Protein AF-0000000077537314 (afdb_homodimer)

Structure (mmCIF, N/CA/C/O backbone):
data_AF-0000000077537314-model_v1
#
loop_
_entity.id
_entity.type
_entity.pdbx_description
1 polymer 'Ornithine aminotransferase'
#
loop_
_atom_site.group_PDB
_atom_site.id
_atom_site.type_symbol
_atom_site.label_atom_id
_atom_site.label_alt_id
_atom_site.label_comp_id
_atom_site.label_asym_id
_atom_site.label_entity_id
_atom_site.label_seq_id
_atom_site.pdbx_PDB_ins_code
_atom_site.Cartn_x
_atom_site.Cartn_y
_atom_site.Cartn_z
_atom_site.occupancy
_atom_site.B_iso_or_equiv
_atom_site.auth_seq_id
_atom_site.auth_comp_id
_atom_site.auth_asym_id
_atom_site.auth_atom_id
_atom_site.pdbx_PDB_model_num
ATOM 1 N N . MET A 1 1 ? 26.047 -42.75 -37.562 1 30.2 1 MET A N 1
ATOM 2 C CA . MET A 1 1 ? 26.172 -41.312 -37.344 1 30.2 1 MET A CA 1
ATOM 3 C C . MET A 1 1 ? 24.797 -40.656 -37.219 1 30.2 1 MET A C 1
ATOM 5 O O . MET A 1 1 ? 24.016 -40.656 -38.156 1 30.2 1 MET A O 1
ATOM 9 N N . SER A 1 2 ? 24.062 -40.781 -36.156 1 34.03 2 SER A N 1
ATOM 10 C CA . SER A 1 2 ? 22.672 -40.344 -36 1 34.03 2 SER A CA 1
ATOM 11 C C . SER A 1 2 ? 22.531 -38.875 -36.438 1 34.03 2 SER A C 1
ATOM 13 O O . SER A 1 2 ? 23.438 -38.062 -36.25 1 34.03 2 SER A O 1
ATOM 15 N N . PRO A 1 3 ? 21.703 -38.594 -37.438 1 39.75 3 PRO A N 1
ATOM 16 C CA . PRO A 1 3 ? 21.672 -37.219 -37.969 1 39.75 3 PRO A CA 1
ATOM 17 C C . PRO A 1 3 ? 21.844 -36.156 -36.906 1 39.75 3 PRO A C 1
ATOM 19 O O . PRO A 1 3 ? 21.453 -36.344 -35.75 1 39.75 3 PRO A O 1
ATOM 22 N N . SER A 1 4 ? 22.875 -35.469 -36.906 1 41.16 4 SER A N 1
ATOM 23 C CA . SER A 1 4 ? 23.219 -34.312 -36.094 1 41.16 4 SER A CA 1
ATOM 24 C C . SER A 1 4 ? 22.016 -33.406 -35.875 1 41.16 4 SER A C 1
ATOM 26 O O . SER A 1 4 ? 21.484 -32.812 -36.812 1 41.16 4 SER A O 1
ATOM 28 N N . ALA A 1 5 ? 21.016 -33.875 -35.125 1 45.16 5 ALA A N 1
ATOM 29 C CA . ALA A 1 5 ? 19.797 -33.125 -34.812 1 45.16 5 ALA A CA 1
ATOM 30 C C . ALA A 1 5 ? 20.078 -31.625 -34.75 1 45.16 5 ALA A C 1
ATOM 32 O O . ALA A 1 5 ? 20.922 -31.172 -33.969 1 45.16 5 ALA A O 1
ATOM 33 N N . THR A 1 6 ? 19.984 -30.828 -35.75 1 49.88 6 THR A N 1
ATOM 34 C CA . THR A 1 6 ? 20.172 -29.375 -35.875 1 49.88 6 THR A CA 1
ATOM 35 C C . THR A 1 6 ? 19.688 -28.656 -34.625 1 49.88 6 THR A C 1
ATOM 37 O O . THR A 1 6 ? 18.531 -28.797 -34.25 1 49.88 6 THR A O 1
ATOM 40 N N . LYS A 1 7 ? 20.547 -28.297 -33.812 1 60.56 7 LYS A N 1
ATOM 41 C CA . LYS A 1 7 ? 20.328 -27.594 -32.531 1 60.56 7 LYS A CA 1
ATOM 42 C C . LYS A 1 7 ? 19.5 -26.328 -32.75 1 60.56 7 LYS A C 1
ATOM 44 O O . LYS A 1 7 ? 19.891 -25.469 -33.531 1 60.56 7 LYS A O 1
ATOM 49 N N . LYS A 1 8 ? 18.188 -26.406 -32.406 1 76.75 8 LYS A N 1
ATOM 50 C CA . LYS A 1 8 ? 17.312 -25.234 -32.531 1 76.75 8 LYS A CA 1
ATOM 51 C C . LYS A 1 8 ? 17.781 -24.125 -31.594 1 76.75 8 LYS A C 1
ATOM 53 O O . LYS A 1 8 ? 18.391 -24.375 -30.562 1 76.75 8 LYS A O 1
ATOM 58 N N . THR A 1 9 ? 17.906 -22.969 -32.125 1 73.31 9 THR A N 1
ATOM 59 C CA . THR A 1 9 ? 18.25 -21.812 -31.281 1 73.31 9 THR A CA 1
ATOM 60 C C . THR A 1 9 ? 17.062 -20.844 -31.203 1 73.31 9 THR A C 1
ATOM 62 O O . THR A 1 9 ? 16.266 -20.734 -32.125 1 73.31 9 THR A O 1
ATOM 65 N N . VAL A 1 10 ? 16.875 -20.281 -30.062 1 74.75 10 VAL A N 1
ATOM 66 C CA . VAL A 1 10 ? 15.906 -19.203 -29.922 1 74.75 10 VAL A CA 1
ATOM 67 C C . VAL A 1 10 ? 16.562 -17.875 -30.25 1 74.75 10 VAL A C 1
ATOM 69 O O . VAL A 1 10 ? 17.781 -17.703 -30.047 1 74.75 10 VAL A O 1
ATOM 72 N N . PRO A 1 11 ? 15.734 -16.969 -30.781 1 75.94 11 PRO A N 1
ATOM 73 C CA . PRO A 1 11 ? 16.297 -15.656 -31.094 1 75.94 11 PRO A CA 1
ATOM 74 C C . PRO A 1 11 ? 16.906 -14.961 -29.891 1 75.94 11 PRO A C 1
ATOM 76 O O . PRO A 1 11 ? 16.438 -15.148 -28.766 1 75.94 11 PRO A O 1
ATOM 79 N N . GLU A 1 12 ? 17.875 -14.195 -30.188 1 85.56 12 GLU A N 1
ATOM 80 C CA . GLU A 1 12 ? 18.516 -13.344 -29.203 1 85.56 12 GLU A CA 1
ATOM 81 C C . GLU A 1 12 ? 17.641 -12.141 -28.844 1 85.56 12 GLU A C 1
ATOM 83 O O . GLU A 1 12 ? 16.719 -11.805 -29.594 1 85.56 12 GLU A O 1
ATOM 88 N N . PHE A 1 13 ? 18.031 -11.547 -27.75 1 92.25 13 PHE A N 1
ATOM 89 C CA . PHE A 1 13 ? 17.344 -10.328 -27.344 1 92.25 13 PHE A CA 1
ATOM 90 C C . PHE A 1 13 ? 17.578 -9.203 -28.344 1 92.25 13 PHE A C 1
ATOM 92 O O . PHE A 1 13 ? 18.672 -9.047 -28.859 1 92.25 13 PHE A O 1
ATOM 99 N N . SER A 1 14 ? 16.594 -8.445 -28.656 1 95.38 14 SER A N 1
ATOM 100 C CA . SER A 1 14 ? 16.734 -7.258 -29.484 1 95.38 14 SER A CA 1
ATOM 101 C C . SER A 1 14 ? 17.609 -6.207 -28.812 1 95.38 14 SER A C 1
ATOM 103 O O . SER A 1 14 ? 17.828 -6.266 -27.594 1 95.38 14 SER A O 1
ATOM 105 N N . PRO A 1 15 ? 18.125 -5.258 -29.578 1 96.62 15 PRO A N 1
ATOM 106 C CA . PRO A 1 15 ? 18.891 -4.156 -28.984 1 96.62 15 PRO A CA 1
ATOM 107 C C . PRO A 1 15 ? 18.078 -3.379 -27.938 1 96.62 15 PRO A C 1
ATOM 109 O O . PRO A 1 15 ? 18.641 -2.945 -26.922 1 96.62 15 PRO A O 1
ATOM 112 N N . ARG A 1 16 ? 16.844 -3.201 -28.172 1 97.31 16 ARG A N 1
ATOM 113 C CA . ARG A 1 16 ? 15.992 -2.465 -27.25 1 97.31 16 ARG A CA 1
ATOM 114 C C . ARG A 1 16 ? 15.875 -3.188 -25.922 1 97.31 16 ARG A C 1
ATOM 116 O O . ARG A 1 16 ? 15.945 -2.561 -24.859 1 97.31 16 ARG A O 1
ATOM 123 N N . VAL A 1 17 ? 15.68 -4.465 -25.953 1 97.19 17 VAL A N 1
ATOM 124 C CA . VAL A 1 17 ? 15.586 -5.262 -24.734 1 97.19 17 VAL A CA 1
ATOM 125 C C . VAL A 1 17 ? 16.906 -5.191 -23.969 1 97.19 17 VAL A C 1
ATOM 127 O O . VAL A 1 17 ? 16.922 -5.02 -22.75 1 97.19 17 VAL A O 1
ATOM 130 N N . LYS A 1 18 ? 18 -5.316 -24.672 1 96.88 18 LYS A N 1
ATOM 131 C CA . LYS A 1 18 ? 19.312 -5.227 -24.031 1 96.88 18 LYS A CA 1
ATOM 132 C C . LYS A 1 18 ? 19.516 -3.873 -23.359 1 96.88 18 LYS A C 1
ATOM 134 O O . LYS A 1 18 ? 20.016 -3.797 -22.234 1 96.88 18 LYS A O 1
ATOM 139 N N . GLU A 1 19 ? 19.094 -2.852 -24.047 1 98 19 GLU A N 1
ATOM 140 C CA . GLU A 1 19 ? 19.188 -1.501 -23.516 1 98 19 GLU A CA 1
ATOM 141 C C . GLU A 1 19 ? 18.375 -1.367 -22.219 1 98 19 GLU A C 1
ATOM 143 O O . GLU A 1 19 ? 18.844 -0.813 -21.234 1 98 19 GLU A O 1
ATOM 148 N N . LEU A 1 20 ? 17.188 -1.841 -22.219 1 98 20 LEU A N 1
ATOM 149 C CA . LEU A 1 20 ? 16.297 -1.735 -21.062 1 98 20 LEU A CA 1
ATOM 150 C C . LEU A 1 20 ? 16.812 -2.562 -19.906 1 98 20 LEU A C 1
ATOM 152 O O . LEU A 1 20 ? 16.688 -2.158 -18.734 1 98 20 LEU A O 1
ATOM 156 N N . LEU A 1 21 ? 17.375 -3.715 -20.188 1 96.12 21 LEU A N 1
ATOM 157 C CA . LEU A 1 21 ? 18 -4.527 -19.141 1 96.12 21 LEU A CA 1
ATOM 158 C C . LEU A 1 21 ? 19.156 -3.781 -18.484 1 96.12 21 LEU A C 1
ATOM 160 O O . LEU A 1 21 ? 19.297 -3.82 -17.266 1 96.12 21 LEU A O 1
ATOM 164 N N . ASP A 1 22 ? 19.969 -3.107 -19.281 1 96.75 22 ASP A N 1
ATOM 165 C CA . ASP A 1 22 ? 21.094 -2.336 -18.766 1 96.75 22 ASP A CA 1
ATOM 166 C C . ASP A 1 22 ? 20.609 -1.19 -17.875 1 96.75 22 ASP A C 1
ATOM 168 O O . ASP A 1 22 ? 21.172 -0.942 -16.812 1 96.75 22 ASP A O 1
ATOM 172 N N . LEU A 1 23 ? 19.594 -0.489 -18.359 1 97.88 23 LEU A N 1
ATOM 173 C CA . LEU A 1 23 ? 19.031 0.612 -17.578 1 97.88 23 LEU A CA 1
ATOM 174 C C . LEU A 1 23 ? 18.453 0.109 -16.266 1 97.88 23 LEU A C 1
ATOM 176 O O . LEU A 1 23 ? 18.625 0.749 -15.227 1 97.88 23 LEU A O 1
ATOM 180 N N . GLU A 1 24 ? 17.75 -0.958 -16.328 1 95.12 24 GLU A N 1
ATOM 181 C CA . GLU A 1 24 ? 17.188 -1.537 -15.117 1 95.12 24 GLU A CA 1
ATOM 182 C C . GLU A 1 24 ? 18.281 -1.885 -14.102 1 95.12 24 GLU A C 1
ATOM 184 O O . GLU A 1 24 ? 18.141 -1.6 -12.914 1 95.12 24 GLU A O 1
ATOM 189 N N . GLU A 1 25 ? 19.297 -2.518 -14.578 1 93.69 25 GLU A N 1
ATOM 190 C CA . GLU A 1 25 ? 20.406 -2.893 -13.711 1 93.69 25 GLU A CA 1
ATOM 191 C C . GLU A 1 25 ? 21.047 -1.665 -13.078 1 93.69 25 GLU A C 1
ATOM 193 O O . GLU A 1 25 ? 21.438 -1.7 -11.906 1 93.69 25 GLU A O 1
ATOM 198 N N . GLN A 1 26 ? 21.109 -0.633 -13.781 1 96.56 26 GLN A N 1
ATOM 199 C CA . GLN A 1 26 ? 21.812 0.561 -13.336 1 96.56 26 GLN A CA 1
ATOM 200 C C . GLN A 1 26 ? 20.953 1.39 -12.391 1 96.56 26 GLN A C 1
ATOM 202 O O . GLN A 1 26 ? 21.469 1.97 -11.422 1 96.56 26 GLN A O 1
ATOM 207 N N . TYR A 1 27 ? 19.609 1.429 -12.609 1 98.12 27 TYR A N 1
ATOM 208 C CA . TYR A 1 27 ? 18.828 2.48 -11.953 1 98.12 27 TYR A CA 1
ATOM 209 C C . TYR A 1 27 ? 17.734 1.888 -11.078 1 98.12 27 TYR A C 1
ATOM 211 O O . TYR A 1 27 ? 17.062 2.611 -10.352 1 98.12 27 TYR A O 1
ATOM 219 N N . SER A 1 28 ? 17.547 0.623 -11.164 1 96 28 SER A N 1
ATOM 220 C CA . SER A 1 28 ? 16.469 -0.009 -10.406 1 96 28 SER A CA 1
ATOM 221 C C . SER A 1 28 ? 17 -1.089 -9.477 1 96 28 SER A C 1
ATOM 223 O O . SER A 1 28 ? 18.078 -1.637 -9.711 1 96 28 SER A O 1
ATOM 225 N N . ALA A 1 29 ? 16.328 -1.312 -8.359 1 93.94 29 ALA A N 1
ATOM 226 C CA . ALA A 1 29 ? 16.609 -2.412 -7.441 1 93.94 29 ALA A CA 1
ATOM 227 C C . ALA A 1 29 ? 15.32 -3.123 -7.027 1 93.94 29 ALA A C 1
ATOM 229 O O . ALA A 1 29 ? 14.219 -2.6 -7.227 1 93.94 29 ALA A O 1
ATOM 230 N N . GLY A 1 30 ? 15.484 -4.309 -6.531 1 90.12 30 GLY A N 1
ATOM 231 C CA . GLY A 1 30 ? 14.352 -5.082 -6.059 1 90.12 30 GLY A CA 1
ATOM 232 C C . GLY A 1 30 ? 13.625 -5.824 -7.168 1 90.12 30 GLY A C 1
ATOM 233 O O . GLY A 1 30 ? 14.234 -6.176 -8.18 1 90.12 30 GLY A O 1
ATOM 234 N N . GLY A 1 31 ? 12.328 -6.102 -6.875 1 87.62 31 GLY A N 1
ATOM 235 C CA . GLY A 1 31 ? 11.531 -6.883 -7.805 1 87.62 31 GLY A CA 1
ATOM 236 C C . GLY A 1 31 ? 11.688 -8.383 -7.613 1 87.62 31 GLY A C 1
ATOM 237 O O . GLY A 1 31 ? 12.031 -8.836 -6.523 1 87.62 31 GLY A O 1
ATOM 238 N N . ILE A 1 32 ? 11.148 -8.977 -8.633 1 87.19 32 ILE A N 1
ATOM 239 C CA . ILE A 1 32 ? 11.375 -10.414 -8.727 1 87.19 32 ILE A CA 1
ATOM 240 C C . ILE A 1 32 ? 12.188 -10.727 -9.984 1 87.19 32 ILE A C 1
ATOM 242 O O . ILE A 1 32 ? 12.75 -9.82 -10.602 1 87.19 32 ILE A O 1
ATOM 246 N N . PHE A 1 33 ? 12.352 -11.992 -10.438 1 82 33 PHE A N 1
ATOM 247 C CA . PHE A 1 33 ? 13.172 -12.352 -11.586 1 82 33 PHE A CA 1
ATOM 248 C C . PHE A 1 33 ? 12.32 -12.922 -12.711 1 82 33 PHE A C 1
ATOM 250 O O . PHE A 1 33 ? 12.43 -14.102 -13.039 1 82 33 PHE A O 1
ATOM 257 N N . PRO A 1 34 ? 11.586 -11.969 -13.312 1 90.94 34 PRO A N 1
ATOM 258 C CA . PRO A 1 34 ? 10.773 -12.438 -14.438 1 90.94 34 PRO A CA 1
ATOM 259 C C . PRO A 1 34 ? 11.602 -12.68 -15.695 1 90.94 34 PRO A C 1
ATOM 261 O O . PRO A 1 34 ? 12.797 -12.383 -15.719 1 90.94 34 PRO A O 1
ATOM 264 N N . LEU A 1 35 ? 10.977 -13.281 -16.672 1 94.12 35 LEU A N 1
ATOM 265 C CA . LEU A 1 35 ? 11.57 -13.336 -18 1 94.12 35 LEU A CA 1
ATOM 266 C C . LEU A 1 35 ? 11.805 -11.938 -18.562 1 94.12 35 LEU A C 1
ATOM 268 O O . LEU A 1 35 ? 11.156 -10.977 -18.125 1 94.12 35 LEU A O 1
ATOM 272 N N . PRO A 1 36 ? 12.742 -11.789 -19.422 1 94.31 36 PRO A N 1
ATOM 273 C CA . PRO A 1 36 ? 13.031 -10.461 -19.969 1 94.31 36 PRO A CA 1
ATOM 274 C C . PRO A 1 36 ? 12.023 -10.031 -21.031 1 94.31 36 PRO A C 1
ATOM 276 O O . PRO A 1 36 ? 12.406 -9.562 -22.109 1 94.31 36 PRO A O 1
ATOM 279 N N . ALA A 1 37 ? 10.734 -10.164 -20.734 1 96 37 ALA A N 1
ATOM 280 C CA . ALA A 1 37 ? 9.609 -9.711 -21.547 1 96 37 ALA A CA 1
ATOM 281 C C . ALA A 1 37 ? 9.141 -8.328 -21.109 1 96 37 ALA A C 1
ATOM 283 O O . ALA A 1 37 ? 8.336 -8.203 -20.172 1 96 37 ALA A O 1
ATOM 284 N N . PHE A 1 38 ? 9.625 -7.312 -21.766 1 97.81 38 PHE A N 1
ATOM 285 C CA . PHE A 1 38 ? 9.227 -5.941 -21.453 1 97.81 38 PHE A CA 1
ATOM 286 C C . PHE A 1 38 ? 7.883 -5.613 -22.094 1 97.81 38 PHE A C 1
ATOM 288 O O . PHE A 1 38 ? 7.805 -5.375 -23.297 1 97.81 38 PHE A O 1
ATOM 295 N N . ILE A 1 39 ? 6.812 -5.496 -21.312 1 98.5 39 ILE A N 1
ATOM 296 C CA . ILE A 1 39 ? 5.445 -5.344 -21.797 1 98.5 39 ILE A CA 1
ATOM 297 C C . ILE A 1 39 ? 5.094 -3.861 -21.891 1 98.5 39 ILE A C 1
ATOM 299 O O . ILE A 1 39 ? 5.316 -3.104 -20.953 1 98.5 39 ILE A O 1
ATOM 303 N N . LYS A 1 40 ? 4.488 -3.508 -23 1 97.81 40 LYS A N 1
ATOM 304 C CA . LYS A 1 40 ? 4.188 -2.107 -23.281 1 97.81 40 LYS A CA 1
ATOM 305 C C . LYS A 1 40 ? 2.688 -1.84 -23.203 1 97.81 40 LYS A C 1
ATOM 307 O O . LYS A 1 40 ? 2.262 -0.781 -22.734 1 97.81 40 LYS A O 1
ATOM 312 N N . SER A 1 41 ? 1.912 -2.707 -23.703 1 98.5 41 SER A N 1
ATOM 313 C CA . SER A 1 41 ? 0.466 -2.525 -23.781 1 98.5 41 SER A CA 1
ATOM 314 C C . SER A 1 41 ? -0.263 -3.863 -23.703 1 98.5 41 SER A C 1
ATOM 316 O O . SER A 1 41 ? 0.362 -4.922 -23.797 1 98.5 41 SER A O 1
ATOM 318 N N . GLY A 1 42 ? -1.578 -3.773 -23.469 1 98.44 42 GLY A N 1
ATOM 319 C CA . GLY A 1 42 ? -2.373 -4.988 -23.391 1 98.44 42 GLY A CA 1
ATOM 320 C C . GLY A 1 42 ? -3.863 -4.734 -23.531 1 98.44 42 GLY A C 1
ATOM 321 O O . GLY A 1 42 ? -4.359 -3.684 -23.125 1 98.44 42 GLY A O 1
ATOM 322 N N . GLN A 1 43 ? -4.551 -5.68 -24.062 1 98.31 43 GLN A N 1
ATOM 323 C CA . GLN A 1 43 ? -6.004 -5.723 -24.203 1 98.31 43 GLN A CA 1
ATOM 324 C C . GLN A 1 43 ? -6.531 -7.145 -24.016 1 98.31 43 GLN A C 1
ATOM 326 O O . GLN A 1 43 ? -6.105 -8.062 -24.719 1 98.31 43 GLN A O 1
ATOM 331 N N . GLY A 1 44 ? -7.5 -7.23 -23.094 1 98.31 44 GLY A N 1
ATOM 332 C CA . GLY A 1 44 ? -7.949 -8.586 -22.844 1 98.31 44 GLY A CA 1
ATOM 333 C C . GLY A 1 44 ? -6.828 -9.516 -22.422 1 98.31 44 GLY A C 1
ATOM 334 O O . GLY A 1 44 ? -6.066 -9.211 -21.5 1 98.31 44 GLY A O 1
ATOM 335 N N . SER A 1 45 ? -6.734 -10.625 -23.109 1 98.62 45 SER A N 1
ATOM 336 C CA . SER A 1 45 ? -5.719 -11.617 -22.781 1 98.62 45 SER A CA 1
ATOM 337 C C . SER A 1 45 ? -4.508 -11.5 -23.703 1 98.62 45 SER A C 1
ATOM 339 O O . SER A 1 45 ? -3.688 -12.422 -23.781 1 98.62 45 SER A O 1
ATOM 341 N N . THR A 1 46 ? -4.344 -10.367 -24.359 1 98.62 46 THR A N 1
ATOM 342 C CA . THR A 1 46 ? -3.242 -10.156 -25.281 1 98.62 46 THR A CA 1
ATOM 343 C C . THR A 1 46 ? -2.367 -8.992 -24.828 1 98.62 46 THR A C 1
ATOM 345 O O . THR A 1 46 ? -2.877 -7.922 -24.484 1 98.62 46 THR A O 1
ATOM 348 N N . LEU A 1 47 ? -1.058 -9.211 -24.812 1 98.62 47 LEU A N 1
ATOM 349 C CA . LEU A 1 47 ? -0.058 -8.203 -24.5 1 98.62 47 LEU A CA 1
ATOM 350 C C . LEU A 1 47 ? 0.779 -7.855 -25.734 1 98.62 47 LEU A C 1
ATOM 352 O O . LEU A 1 47 ? 0.806 -8.617 -26.703 1 98.62 47 LEU A O 1
ATOM 356 N N . LYS A 1 48 ? 1.389 -6.742 -25.688 1 98.62 48 LYS A N 1
ATOM 357 C CA . LYS A 1 48 ? 2.404 -6.348 -26.672 1 98.62 48 LYS A CA 1
ATOM 358 C C . LYS A 1 48 ? 3.695 -5.926 -25.969 1 98.62 48 LYS A C 1
ATOM 360 O O . LYS A 1 48 ? 3.668 -5.156 -25.016 1 98.62 48 LYS A O 1
ATOM 365 N N . ASP A 1 49 ? 4.82 -6.473 -26.391 1 98.06 49 ASP A N 1
ATOM 366 C CA . ASP A 1 49 ? 6.098 -6.129 -25.781 1 98.06 49 ASP A CA 1
ATOM 367 C C . ASP A 1 49 ? 6.762 -4.961 -26.5 1 98.06 49 ASP A C 1
ATOM 369 O O . ASP A 1 49 ? 6.164 -4.363 -27.406 1 98.06 49 ASP A O 1
ATOM 373 N N . VAL A 1 50 ? 7.949 -4.602 -26.156 1 97.62 50 VAL A N 1
ATOM 374 C CA . VAL A 1 50 ? 8.617 -3.391 -26.609 1 97.62 50 VAL A CA 1
ATOM 375 C C . VAL A 1 50 ? 9.008 -3.547 -28.078 1 97.62 50 VAL A C 1
ATOM 377 O O . VAL A 1 50 ? 9.281 -2.557 -28.766 1 97.62 50 VAL A O 1
ATOM 380 N N . ASP A 1 51 ? 9.078 -4.758 -28.547 1 97 51 ASP A N 1
ATOM 381 C CA . ASP A 1 51 ? 9.43 -5.012 -29.938 1 97 51 ASP A CA 1
ATOM 382 C C . ASP A 1 51 ? 8.18 -5.129 -30.812 1 97 51 ASP A C 1
ATOM 384 O O . ASP A 1 51 ? 8.281 -5.363 -32.031 1 97 51 ASP A O 1
ATOM 388 N N . GLY A 1 52 ? 7.039 -5.055 -30.219 1 97.19 52 GLY A N 1
ATOM 389 C CA . GLY A 1 52 ? 5.793 -5.066 -30.953 1 97.19 52 GLY A CA 1
ATOM 390 C C . GLY A 1 52 ? 5.199 -6.457 -31.109 1 97.19 52 GLY A C 1
ATOM 391 O O . GLY A 1 52 ? 4.188 -6.633 -31.797 1 97.19 52 GLY A O 1
ATOM 392 N N . ARG A 1 53 ? 5.738 -7.41 -30.484 1 96.06 53 ARG A N 1
ATOM 393 C CA . ARG A 1 53 ? 5.238 -8.781 -30.547 1 96.06 53 ARG A CA 1
ATOM 394 C C . ARG A 1 53 ? 3.965 -8.938 -29.734 1 96.06 53 ARG A C 1
ATOM 396 O O . ARG A 1 53 ? 3.875 -8.422 -28.609 1 96.06 53 ARG A O 1
ATOM 403 N N . GLU A 1 54 ? 3.027 -9.625 -30.328 1 97.75 54 GLU A N 1
ATOM 404 C CA . GLU A 1 54 ? 1.823 -9.992 -29.578 1 97.75 54 GLU A CA 1
ATOM 405 C C . GLU A 1 54 ? 2.031 -11.281 -28.797 1 97.75 54 GLU A C 1
ATOM 407 O O . GLU A 1 54 ? 2.561 -12.258 -29.328 1 97.75 54 GLU A O 1
ATOM 412 N N . ILE A 1 55 ? 1.604 -11.234 -27.547 1 98.25 55 ILE A N 1
ATOM 413 C CA . ILE A 1 55 ? 1.823 -12.352 -26.641 1 98.25 55 ILE A CA 1
ATOM 414 C C . ILE A 1 55 ? 0.537 -12.656 -25.875 1 98.25 55 ILE A C 1
ATOM 416 O O . ILE A 1 55 ? -0.112 -11.742 -25.359 1 98.25 55 ILE A O 1
ATOM 420 N N . LEU A 1 56 ? 0.171 -13.922 -25.859 1 98.75 56 LEU A N 1
ATOM 421 C CA . LEU A 1 56 ? -0.966 -14.32 -25.047 1 98.75 56 LEU A CA 1
ATOM 422 C C . LEU A 1 56 ? -0.594 -14.32 -23.562 1 98.75 56 LEU A C 1
ATOM 424 O O . LEU A 1 56 ? 0.457 -14.844 -23.188 1 98.75 56 LEU A O 1
ATOM 428 N N . ASP A 1 57 ? -1.425 -13.719 -22.781 1 98.56 57 ASP A N 1
ATOM 429 C CA . ASP A 1 57 ? -1.161 -13.547 -21.344 1 98.56 57 ASP A CA 1
ATOM 430 C C . ASP A 1 57 ? -1.677 -14.734 -20.547 1 98.56 57 ASP A C 1
ATOM 432 O O . ASP A 1 57 ? -2.863 -14.805 -20.219 1 98.56 57 ASP A O 1
ATOM 436 N N . PHE A 1 58 ? -0.772 -15.633 -20.141 1 98.62 58 PHE A N 1
ATOM 437 C CA . PHE A 1 58 ? -1.101 -16.75 -19.266 1 98.62 58 PHE A CA 1
ATOM 438 C C . PHE A 1 58 ? -0.456 -16.578 -17.906 1 98.62 58 PHE A C 1
ATOM 440 O O . PHE A 1 58 ? -0.273 -17.547 -17.172 1 98.62 58 PHE A O 1
ATOM 447 N N . VAL A 1 59 ? -0.1 -15.352 -17.609 1 96.75 59 VAL A N 1
ATOM 448 C CA . VAL A 1 59 ? 0.376 -14.992 -16.281 1 96.75 59 VAL A CA 1
ATOM 449 C C . VAL A 1 59 ? -0.721 -14.25 -15.523 1 96.75 59 VAL A C 1
ATOM 451 O O . VAL A 1 59 ? -0.837 -14.375 -14.305 1 96.75 59 VAL A O 1
ATOM 454 N N . CYS A 1 60 ? -1.477 -13.445 -16.359 1 97.19 60 CYS A N 1
ATOM 455 C CA . CYS A 1 60 ? -2.59 -12.68 -15.812 1 97.19 60 CYS A CA 1
ATOM 456 C C . CYS A 1 60 ? -2.121 -11.773 -14.68 1 97.19 60 CYS A C 1
ATOM 458 O O . CYS A 1 60 ? -2.812 -11.625 -13.672 1 97.19 60 CYS A O 1
ATOM 460 N N . MET A 1 61 ? -0.912 -11.281 -14.773 1 96.69 61 MET A N 1
ATOM 461 C CA . MET A 1 61 ? -0.263 -10.383 -13.82 1 96.69 61 MET A CA 1
ATOM 462 C C . MET A 1 61 ? -0.379 -10.93 -12.398 1 96.69 61 MET A C 1
ATOM 464 O O . MET A 1 61 ? -0.735 -10.195 -11.477 1 96.69 61 MET A O 1
ATOM 468 N N . MET A 1 62 ? -0.106 -12.227 -12.266 1 94.06 62 MET A N 1
ATOM 469 C CA . MET A 1 62 ? -0.168 -12.938 -10.992 1 94.06 62 MET A CA 1
ATOM 470 C C . MET A 1 62 ? -1.537 -12.773 -10.344 1 94.06 62 MET A C 1
ATOM 472 O O . MET A 1 62 ? -1.634 -12.367 -9.188 1 94.06 62 MET A O 1
ATOM 476 N N . SER A 1 63 ? -2.576 -12.938 -11.086 1 95 63 SER A N 1
ATOM 477 C CA . SER A 1 63 ? -3.977 -12.984 -10.68 1 95 63 SER A CA 1
ATOM 478 C C . SER A 1 63 ? -4.512 -11.594 -10.383 1 95 63 SER A C 1
ATOM 480 O O . SER A 1 63 ? -5.539 -11.445 -9.711 1 95 63 SER A O 1
ATOM 482 N N . ALA A 1 64 ? -3.854 -10.562 -10.82 1 97.75 64 ALA A N 1
ATOM 483 C CA . ALA A 1 64 ? -4.348 -9.211 -10.586 1 97.75 64 ALA A CA 1
ATOM 484 C C . ALA A 1 64 ? -5.344 -8.797 -11.672 1 97.75 64 ALA A C 1
ATOM 486 O O . ALA A 1 64 ? -6.262 -8.016 -11.414 1 97.75 64 ALA A O 1
ATOM 487 N N . THR A 1 65 ? -5.164 -9.312 -12.883 1 98.19 65 THR A N 1
ATOM 488 C CA . THR A 1 65 ? -5.996 -8.914 -14.016 1 98.19 65 THR A CA 1
ATOM 489 C C . THR A 1 65 ? -6.957 -10.031 -14.406 1 98.19 65 THR A C 1
ATOM 491 O O . THR A 1 65 ? -7.055 -10.391 -15.578 1 98.19 65 THR A O 1
ATOM 494 N N . ASN A 1 66 ? -7.715 -10.453 -13.43 1 98.12 66 ASN A N 1
ATOM 495 C CA . ASN A 1 66 ? -8.656 -11.547 -13.625 1 98.12 66 ASN A CA 1
ATOM 496 C C . ASN A 1 66 ? -9.703 -11.211 -14.68 1 98.12 66 ASN A C 1
ATOM 498 O O . ASN A 1 66 ? -10.406 -12.094 -15.172 1 98.12 66 ASN A O 1
ATOM 502 N N . LEU A 1 67 ? -9.844 -9.938 -15.07 1 98.44 67 LEU A N 1
ATOM 503 C CA . LEU A 1 67 ? -10.82 -9.531 -16.078 1 98.44 67 LEU A CA 1
ATOM 504 C C . LEU A 1 67 ? -10.133 -9.133 -17.375 1 98.44 67 LEU A C 1
ATOM 506 O O . LEU A 1 67 ? -10.758 -8.531 -18.25 1 98.44 67 LEU A O 1
ATOM 510 N N . GLY A 1 68 ? -8.836 -9.477 -17.5 1 98.31 68 GLY A N 1
ATOM 511 C CA . GLY A 1 68 ? -8.078 -9.07 -18.672 1 98.31 68 GLY A CA 1
ATOM 512 C C . GLY A 1 68 ? -7.633 -7.617 -18.609 1 98.31 68 GLY A C 1
ATOM 513 O O . GLY A 1 68 ? -8.047 -6.867 -17.734 1 98.31 68 GLY A O 1
ATOM 514 N N . GLN A 1 69 ? -6.82 -7.305 -19.531 1 98.62 69 GLN A N 1
ATOM 515 C CA . GLN A 1 69 ? -6.277 -5.957 -19.641 1 98.62 69 GLN A CA 1
ATOM 516 C C . GLN A 1 69 ? -7.309 -4.992 -20.234 1 98.62 69 GLN A C 1
ATOM 518 O O . GLN A 1 69 ? -8.031 -5.344 -21.172 1 98.62 69 GLN A O 1
ATOM 523 N N . SER A 1 70 ? -7.379 -3.812 -19.578 1 98.44 70 SER A N 1
ATOM 524 C CA . SER A 1 70 ? -8.156 -2.684 -20.078 1 98.44 70 SER A CA 1
ATOM 525 C C . SER A 1 70 ? -9.602 -3.086 -20.344 1 98.44 70 SER A C 1
ATOM 527 O O . SER A 1 70 ? -10.141 -2.807 -21.422 1 98.44 70 SER A O 1
ATOM 529 N N . GLN A 1 71 ? -10.18 -3.775 -19.375 1 98.5 71 GLN A N 1
ATOM 530 C CA . GLN A 1 71 ? -11.594 -4.113 -19.469 1 98.5 71 GLN A CA 1
ATOM 531 C C . GLN A 1 71 ? -12.453 -2.859 -19.609 1 98.5 71 GLN A C 1
ATOM 533 O O . GLN A 1 71 ? -12.383 -1.959 -18.766 1 98.5 71 GLN A O 1
ATOM 538 N N . PRO A 1 72 ? -13.297 -2.736 -20.594 1 98.5 72 PRO A N 1
ATOM 539 C CA . PRO A 1 72 ? -13.906 -1.464 -20.969 1 98.5 72 PRO A CA 1
ATOM 540 C C . PRO A 1 72 ? -14.758 -0.854 -19.859 1 98.5 72 PRO A C 1
ATOM 542 O O . PRO A 1 72 ? -14.711 0.359 -19.641 1 98.5 72 PRO A O 1
ATOM 545 N N . VAL A 1 73 ? -15.594 -1.621 -19.188 1 98.75 73 VAL A N 1
ATOM 546 C CA . VAL A 1 73 ? -16.453 -1.114 -18.125 1 98.75 73 VAL A CA 1
ATOM 547 C C . VAL A 1 73 ? -15.609 -0.563 -16.984 1 98.75 73 VAL A C 1
ATOM 549 O O . VAL A 1 73 ? -15.922 0.485 -16.422 1 98.75 73 VAL A O 1
ATOM 552 N N . VAL A 1 74 ? -14.516 -1.239 -16.625 1 98.75 74 VAL A N 1
ATOM 553 C CA . VAL A 1 74 ? -13.609 -0.804 -15.57 1 98.75 74 VAL A CA 1
ATOM 554 C C . VAL A 1 74 ? -12.875 0.462 -16.016 1 98.75 74 VAL A C 1
ATOM 556 O O . VAL A 1 74 ? -12.75 1.411 -15.234 1 98.75 74 VAL A O 1
ATOM 559 N N . VAL A 1 75 ? -12.391 0.465 -17.266 1 98.62 75 VAL A N 1
ATOM 560 C CA . VAL A 1 75 ? -11.688 1.622 -17.797 1 98.62 75 VAL A CA 1
ATOM 561 C C . VAL A 1 75 ? -12.586 2.855 -17.734 1 98.62 75 VAL A C 1
ATOM 563 O O . VAL A 1 75 ? -12.156 3.916 -17.266 1 98.62 75 VAL A O 1
ATOM 566 N N . GLU A 1 76 ? -13.789 2.725 -18.156 1 98.75 76 GLU A N 1
ATOM 567 C CA . GLU A 1 76 ? -14.727 3.838 -18.125 1 98.75 76 GLU A CA 1
ATOM 568 C C . GLU A 1 76 ? -14.969 4.324 -16.703 1 98.75 76 GLU A C 1
ATOM 570 O O . GLU A 1 76 ? -15.023 5.531 -16.453 1 98.75 76 GLU A O 1
ATOM 575 N N . ALA A 1 77 ? -15.172 3.426 -15.766 1 98.75 77 ALA A N 1
ATOM 576 C CA . ALA A 1 77 ? -15.383 3.771 -14.367 1 98.75 77 ALA A CA 1
ATOM 577 C C . ALA A 1 77 ? -14.195 4.547 -13.805 1 98.75 77 ALA A C 1
ATOM 579 O O . ALA A 1 77 ? -14.375 5.52 -13.07 1 98.75 77 ALA A O 1
ATOM 580 N N . MET A 1 78 ? -13.016 4.082 -14.148 1 98.31 78 MET A N 1
ATOM 581 C CA . MET A 1 78 ? -11.805 4.746 -13.688 1 98.31 78 MET A CA 1
ATOM 582 C C . MET A 1 78 ? -11.703 6.156 -14.258 1 98.31 78 MET A C 1
ATOM 584 O O . MET A 1 78 ? -11.352 7.098 -13.539 1 98.31 78 MET A O 1
ATOM 588 N N . GLN A 1 79 ? -11.969 6.258 -15.547 1 98.19 79 GLN A N 1
ATOM 589 C CA . GLN A 1 79 ? -11.898 7.555 -16.219 1 98.19 79 GLN A CA 1
ATOM 590 C C . GLN A 1 79 ? -12.875 8.547 -15.594 1 98.19 79 GLN A C 1
ATOM 592 O O . GLN A 1 79 ? -12.523 9.695 -15.336 1 98.19 79 GLN A O 1
ATOM 597 N N . ARG A 1 80 ? -14.062 8.117 -15.305 1 98.38 80 ARG A N 1
ATOM 598 C CA . ARG A 1 80 ? -15.07 8.977 -14.688 1 98.38 80 ARG A CA 1
ATOM 599 C C . ARG A 1 80 ? -14.672 9.359 -13.266 1 98.38 80 ARG A C 1
ATOM 601 O O . ARG A 1 80 ? -14.82 10.516 -12.867 1 98.38 80 ARG A O 1
ATOM 608 N N . ALA A 1 81 ? -14.195 8.43 -12.555 1 98.25 81 ALA A N 1
ATOM 609 C CA . ALA A 1 81 ? -13.867 8.648 -11.148 1 98.25 81 ALA A CA 1
ATOM 610 C C . ALA A 1 81 ? -12.781 9.703 -10.992 1 98.25 81 ALA A C 1
ATOM 612 O O . ALA A 1 81 ? -12.898 10.609 -10.164 1 98.25 81 ALA A O 1
ATOM 613 N N . VAL A 1 82 ? -11.641 9.586 -11.758 1 98.12 82 VAL A N 1
ATOM 614 C CA . VAL A 1 82 ? -10.508 10.492 -11.617 1 98.12 82 VAL A CA 1
ATOM 615 C C . VAL A 1 82 ? -10.922 11.898 -12.047 1 98.12 82 VAL A C 1
ATOM 617 O O . VAL A 1 82 ? -10.383 12.891 -11.547 1 98.12 82 VAL A O 1
ATOM 620 N N . GLN A 1 83 ? -11.914 12 -12.938 1 97.88 83 GLN A N 1
ATOM 621 C CA . GLN A 1 83 ? -12.422 13.289 -13.398 1 97.88 83 GLN A CA 1
ATOM 622 C C . GLN A 1 83 ? -13.32 13.93 -12.344 1 97.88 83 GLN A C 1
ATOM 624 O O . GLN A 1 83 ? -13.383 15.156 -12.242 1 97.88 83 GLN A O 1
ATOM 629 N N . GLU A 1 84 ? -14.016 13.133 -11.617 1 98.31 84 GLU A N 1
ATOM 630 C CA . GLU A 1 84 ? -14.922 13.625 -10.586 1 98.31 84 GLU A CA 1
ATOM 631 C C . GLU A 1 84 ? -14.156 14.141 -9.375 1 98.31 84 GLU A C 1
ATOM 633 O O . GLU A 1 84 ? -14.5 15.188 -8.82 1 98.31 84 GLU A O 1
ATOM 638 N 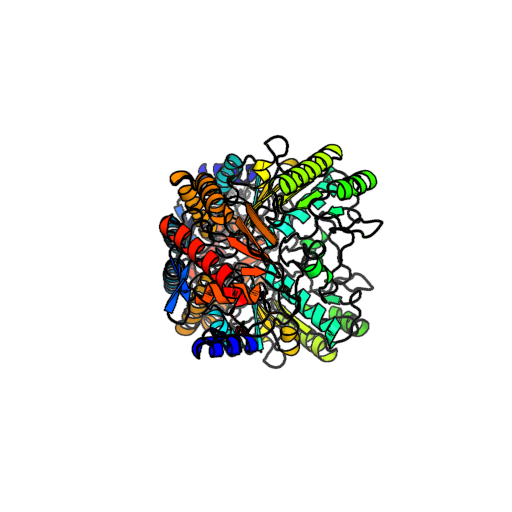N . ILE A 1 85 ? -13.203 13.438 -8.938 1 98.5 85 ILE A N 1
ATOM 639 C CA . ILE A 1 85 ? -12.312 13.828 -7.852 1 98.5 85 ILE A CA 1
ATOM 640 C C . ILE A 1 85 ? -11.055 12.961 -7.879 1 98.5 85 ILE A C 1
ATOM 642 O O . ILE A 1 85 ? -11.141 11.742 -8.047 1 98.5 85 ILE A O 1
ATOM 646 N N . THR A 1 86 ? -9.938 13.57 -7.707 1 97.88 86 THR A N 1
ATOM 647 C CA . THR A 1 86 ? -8.68 12.828 -7.66 1 97.88 86 THR A CA 1
ATOM 648 C C . THR A 1 86 ? -8.602 11.969 -6.406 1 97.88 86 THR A C 1
ATOM 650 O O . THR A 1 86 ? -8.305 10.773 -6.48 1 97.88 86 THR A O 1
ATOM 653 N N . LEU A 1 87 ? -8.875 12.602 -5.285 1 98.31 87 LEU A N 1
ATOM 654 C CA . LEU A 1 87 ? -8.734 11.891 -4.02 1 98.31 87 LEU A CA 1
ATOM 655 C C . LEU A 1 87 ? -9.531 12.578 -2.92 1 98.31 87 LEU A C 1
ATOM 657 O O . LEU A 1 87 ? -9.461 13.797 -2.76 1 98.31 87 LEU A O 1
ATOM 661 N N . ALA A 1 88 ? -10.391 11.898 -2.24 1 96.81 88 ALA A N 1
ATOM 662 C CA . ALA A 1 88 ? -10.844 12.133 -0.873 1 96.81 88 ALA A CA 1
ATOM 663 C C . ALA A 1 88 ? -10.289 11.086 0.083 1 96.81 88 ALA A C 1
ATOM 665 O O . ALA A 1 88 ? -10.375 9.883 -0.187 1 96.81 88 ALA A O 1
ATOM 666 N N . ASN A 1 89 ? -9.609 11.562 1.078 1 92.81 89 ASN A N 1
ATOM 667 C CA . ASN A 1 89 ? -8.922 10.594 1.919 1 92.81 89 ASN A CA 1
ATOM 668 C C . ASN A 1 89 ? -9.32 10.727 3.385 1 92.81 89 ASN A C 1
ATOM 670 O O . ASN A 1 89 ? -10.383 11.273 3.691 1 92.81 89 ASN A O 1
ATOM 674 N N . ILE A 1 90 ? -8.555 10.18 4.238 1 87.44 90 ILE A N 1
ATOM 675 C CA . ILE A 1 90 ? -8.844 9.977 5.656 1 87.44 90 ILE A CA 1
ATOM 676 C C . ILE A 1 90 ? -8.938 11.32 6.363 1 87.44 90 ILE A C 1
ATOM 678 O O . ILE A 1 90 ? -9.453 11.414 7.48 1 87.44 90 ILE A O 1
ATOM 682 N N . ALA A 1 91 ? -8.477 12.367 5.734 1 91.56 91 ALA A N 1
ATOM 683 C CA . ALA A 1 91 ? -8.586 13.695 6.32 1 91.56 91 ALA A CA 1
ATOM 684 C C . ALA A 1 91 ? -9.992 14.266 6.141 1 91.56 91 ALA A C 1
ATOM 686 O O . ALA A 1 91 ? -10.336 15.297 6.727 1 91.56 91 ALA A O 1
ATOM 687 N N . THR A 1 92 ? -10.82 13.594 5.363 1 94.06 92 THR A N 1
ATOM 688 C CA . THR A 1 92 ? -12.234 13.875 5.137 1 94.06 92 THR A CA 1
ATOM 689 C C . THR A 1 92 ? -13.078 12.617 5.336 1 94.06 92 THR A C 1
ATOM 691 O O . THR A 1 92 ? -12.539 11.539 5.617 1 94.06 92 THR A O 1
ATOM 694 N N . LYS A 1 93 ? -14.352 12.812 5.324 1 95.69 93 LYS A N 1
ATOM 695 C CA . LYS A 1 93 ? -15.219 11.664 5.086 1 95.69 93 LYS A CA 1
ATOM 696 C C . LYS A 1 93 ? -15.438 11.438 3.594 1 95.69 93 LYS A C 1
ATOM 698 O O . LYS A 1 93 ? -15.742 12.367 2.855 1 95.69 93 LYS A O 1
ATOM 703 N N . VAL A 1 94 ? -15.133 10.258 3.111 1 96.44 94 VAL A N 1
ATOM 704 C CA . VAL A 1 94 ? -15.367 9.898 1.718 1 96.44 94 VAL A CA 1
ATOM 705 C C . VAL A 1 94 ? -16.828 9.516 1.52 1 96.44 94 VAL A C 1
ATOM 707 O O . VAL A 1 94 ? -17.297 8.516 2.066 1 96.44 94 VAL A O 1
ATOM 710 N N . ALA A 1 95 ? -17.484 10.234 0.736 1 97.19 95 ALA A N 1
ATOM 711 C CA . ALA A 1 95 ? -18.953 10.164 0.667 1 97.19 95 ALA A CA 1
ATOM 712 C C . ALA A 1 95 ? -19.422 8.758 0.305 1 97.19 95 ALA A C 1
ATOM 714 O O . ALA A 1 95 ? -20.422 8.281 0.831 1 97.19 95 ALA A O 1
ATOM 715 N N . GLU A 1 96 ? -18.719 8.094 -0.549 1 97.69 96 GLU A N 1
ATOM 716 C CA . GLU A 1 96 ? -19.172 6.809 -1.068 1 97.69 96 GLU A CA 1
ATOM 717 C C . GLU A 1 96 ? -18.766 5.668 -0.138 1 97.69 96 GLU A C 1
ATOM 719 O O . GLU A 1 96 ? -19.281 4.555 -0.247 1 97.69 96 GLU A O 1
ATOM 724 N N . TRP A 1 97 ? -17.906 5.852 0.76 1 98.06 97 TRP A N 1
ATOM 725 C CA . TRP A 1 97 ? -17.234 4.793 1.507 1 98.06 97 TRP A CA 1
ATOM 726 C C . TRP A 1 97 ? -18.219 4.039 2.387 1 98.06 97 TRP A C 1
ATOM 728 O O . TRP A 1 97 ? -18.25 2.805 2.389 1 98.06 97 TRP A O 1
ATOM 738 N N . PRO A 1 98 ? -19.125 4.77 3.146 1 98.19 98 PRO A N 1
ATOM 739 C CA . PRO A 1 98 ? -20.031 4.031 4.023 1 98.19 98 PRO A CA 1
ATOM 740 C C . PRO A 1 98 ? -20.953 3.076 3.256 1 98.19 98 PRO A C 1
ATOM 742 O O . PRO A 1 98 ? -21.109 1.921 3.654 1 98.19 98 PRO A O 1
ATOM 745 N N . GLU A 1 99 ? -21.5 3.553 2.191 1 98.75 99 GLU A N 1
ATOM 746 C CA . GLU A 1 99 ? -22.375 2.707 1.38 1 98.75 99 GLU A CA 1
ATOM 747 C C . GLU A 1 99 ? -21.578 1.563 0.74 1 98.75 99 GLU A C 1
ATOM 749 O O . GLU A 1 99 ? -22.078 0.441 0.639 1 98.75 99 GLU A O 1
ATOM 754 N N . PHE A 1 100 ? -20.438 1.875 0.296 1 98.88 100 PHE A N 1
ATOM 755 C CA . PHE A 1 100 ? -19.562 0.857 -0.28 1 98.88 100 PHE A CA 1
ATOM 756 C C . PHE A 1 100 ? -19.266 -0.24 0.736 1 98.88 100 PHE A C 1
ATOM 758 O O . PHE A 1 100 ? -19.328 -1.428 0.412 1 98.88 100 PHE A O 1
ATOM 765 N N . CYS A 1 101 ? -18.906 0.156 1.944 1 98.81 101 CYS A N 1
ATOM 766 C CA . CYS A 1 101 ? -18.656 -0.819 3 1 98.81 101 CYS A CA 1
ATOM 767 C C . CYS A 1 101 ? -19.875 -1.692 3.238 1 98.81 101 CYS A C 1
ATOM 769 O O . CYS A 1 101 ? -19.766 -2.908 3.393 1 98.81 101 CYS A O 1
ATOM 771 N N . LYS A 1 102 ? -21.031 -1.066 3.314 1 98.88 102 LYS A N 1
ATOM 772 C CA . LYS A 1 102 ? -22.266 -1.823 3.465 1 98.88 102 LYS A CA 1
ATOM 773 C C . LYS A 1 102 ? -22.422 -2.844 2.342 1 98.88 102 LYS A C 1
ATOM 775 O O . LYS A 1 102 ? -22.688 -4.02 2.598 1 98.88 102 LYS A O 1
ATOM 780 N N . GLU A 1 103 ? -22.266 -2.396 1.089 1 98.88 103 GLU A N 1
ATOM 781 C CA . GLU A 1 103 ? -22.391 -3.266 -0.078 1 98.88 103 GLU A CA 1
ATOM 782 C C . GLU A 1 103 ? -21.453 -4.465 0.029 1 98.88 103 GLU A C 1
ATOM 784 O O . GLU A 1 103 ? -21.859 -5.605 -0.19 1 98.88 103 GLU A O 1
ATOM 789 N N . MET A 1 104 ? -20.25 -4.219 0.385 1 98.88 104 MET A N 1
ATOM 790 C CA . MET A 1 104 ? -19.234 -5.262 0.447 1 98.88 104 MET A CA 1
ATOM 791 C C . MET A 1 104 ? -19.516 -6.23 1.592 1 98.88 104 MET A C 1
ATOM 793 O O . MET A 1 104 ? -19.438 -7.449 1.414 1 98.88 104 MET A O 1
ATOM 797 N N . CYS A 1 105 ? -19.797 -5.684 2.732 1 98.81 105 CYS A N 1
ATOM 798 C CA . CYS A 1 105 ? -20.062 -6.516 3.898 1 98.81 105 CYS A CA 1
ATOM 799 C C . CYS A 1 105 ? -21.281 -7.414 3.654 1 98.81 105 CYS A C 1
ATOM 801 O O . CYS A 1 105 ? -21.25 -8.602 3.975 1 98.81 105 CYS A O 1
ATOM 803 N N . GLN A 1 106 ? -22.328 -6.859 3.115 1 98.75 106 GLN A N 1
ATOM 804 C CA . GLN A 1 106 ? -23.516 -7.641 2.836 1 98.75 106 GLN A CA 1
ATOM 805 C C . GLN A 1 106 ? -23.25 -8.695 1.769 1 98.75 106 GLN A C 1
ATOM 807 O O . GLN A 1 106 ? -23.703 -9.836 1.89 1 98.75 106 GLN A O 1
ATOM 812 N N . ARG A 1 107 ? -22.562 -8.359 0.792 1 98.44 107 ARG A N 1
ATOM 813 C CA . ARG A 1 107 ? -22.266 -9.281 -0.302 1 98.44 107 ARG A CA 1
ATOM 814 C C . ARG A 1 107 ? -21.484 -10.492 0.198 1 98.44 107 ARG A C 1
ATOM 816 O O . ARG A 1 107 ? -21.75 -11.625 -0.228 1 98.44 107 ARG A O 1
ATOM 823 N N . PHE A 1 108 ? -20.547 -10.242 1.077 1 98.44 108 PHE A N 1
ATOM 824 C CA . PHE A 1 108 ? -19.625 -11.312 1.408 1 98.44 108 PHE A CA 1
ATOM 825 C C . PHE A 1 108 ? -19.906 -11.867 2.799 1 98.44 108 PHE A C 1
ATOM 827 O O . PHE A 1 108 ? -19.25 -12.82 3.24 1 98.44 108 PHE A O 1
ATOM 834 N N . GLY A 1 109 ? -20.875 -11.312 3.461 1 98.25 109 GLY A N 1
ATOM 835 C CA . GLY A 1 109 ? -21.344 -11.844 4.727 1 98.25 109 GLY A CA 1
ATOM 836 C C . GLY A 1 109 ? -20.422 -11.547 5.887 1 98.25 109 GLY A C 1
ATOM 837 O O . GLY A 1 109 ? -20.109 -12.438 6.68 1 98.25 109 GLY A O 1
ATOM 838 N N . TYR A 1 110 ? -19.891 -10.367 5.977 1 98.81 110 TYR A N 1
ATOM 839 C CA . TYR A 1 110 ? -19.078 -9.906 7.098 1 98.81 110 TYR A CA 1
ATOM 840 C C . TYR A 1 110 ? -19.672 -8.664 7.734 1 98.81 110 TYR A C 1
ATOM 842 O O . TYR A 1 110 ? -20.625 -8.078 7.195 1 98.81 110 TYR A O 1
ATOM 850 N N . ASP A 1 111 ? -19.172 -8.25 8.867 1 98.75 111 ASP A N 1
ATOM 851 C CA . ASP A 1 111 ? -19.828 -7.207 9.648 1 98.75 111 ASP A CA 1
ATOM 852 C C . ASP A 1 111 ? -19.219 -5.836 9.359 1 98.75 111 ASP A C 1
ATOM 854 O O . ASP A 1 111 ? -19.953 -4.84 9.266 1 98.75 111 ASP A O 1
ATOM 858 N N . LYS A 1 112 ? -17.922 -5.754 9.227 1 98.62 112 LYS A N 1
ATOM 859 C CA . LYS A 1 112 ? -17.234 -4.484 9.016 1 98.62 112 LYS A CA 1
ATOM 860 C C . LYS A 1 112 ? -16.062 -4.648 8.062 1 98.62 112 LYS A C 1
ATOM 862 O O . LYS A 1 112 ? -15.562 -5.762 7.863 1 98.62 112 LYS A O 1
ATOM 867 N N . MET A 1 113 ? -15.641 -3.557 7.516 1 98.56 113 MET A N 1
ATOM 868 C CA . MET A 1 113 ? -14.547 -3.557 6.547 1 98.56 113 MET A CA 1
ATOM 869 C C . MET A 1 113 ? -13.578 -2.412 6.824 1 98.56 113 MET A C 1
ATOM 871 O O . MET A 1 113 ? -13.992 -1.333 7.254 1 98.56 113 MET A O 1
ATOM 875 N N . VAL A 1 114 ? -12.297 -2.658 6.645 1 98.19 114 VAL A N 1
ATOM 876 C CA . VAL A 1 114 ? -11.227 -1.663 6.609 1 98.19 114 VAL A CA 1
ATOM 877 C C . VAL A 1 114 ? -10.586 -1.645 5.223 1 98.19 114 VAL A C 1
ATOM 879 O O . VAL A 1 114 ? -10.383 -2.695 4.613 1 98.19 114 VAL A O 1
ATOM 882 N N . GLY A 1 115 ? -10.422 -0.454 4.723 1 98.06 115 GLY A N 1
ATOM 883 C CA . GLY A 1 115 ? -9.711 -0.311 3.461 1 98.06 115 GLY A CA 1
ATOM 884 C C . GLY A 1 115 ? -8.242 0.041 3.639 1 98.06 115 GLY A C 1
ATOM 885 O O . GLY A 1 115 ? -7.902 0.899 4.453 1 98.06 115 GLY A O 1
ATOM 886 N N . MET A 1 116 ? -7.379 -0.672 2.943 1 97.94 116 MET A N 1
ATOM 887 C CA . MET A 1 116 ? -5.953 -0.37 2.838 1 97.94 116 MET A CA 1
ATOM 888 C C . MET A 1 116 ? -5.52 -0.291 1.377 1 97.94 116 MET A C 1
ATOM 890 O O . MET A 1 116 ? -6.363 -0.236 0.478 1 97.94 116 MET A O 1
ATOM 894 N N . VAL A 1 117 ? -4.203 -0.362 1.094 1 98 117 VAL A N 1
ATOM 895 C CA . VAL A 1 117 ? -3.764 0.009 -0.248 1 98 117 VAL A CA 1
ATOM 896 C C . VAL A 1 117 ? -3.254 -1.227 -0.986 1 98 117 VAL A C 1
ATOM 898 O O . VAL A 1 117 ? -3.332 -1.299 -2.215 1 98 117 VAL A O 1
ATOM 901 N N . SER A 1 118 ? -2.713 -2.201 -0.264 1 97.69 118 SER A N 1
ATOM 902 C CA . SER A 1 118 ? -2.117 -3.369 -0.904 1 97.69 118 SER A CA 1
ATOM 903 C C . SER A 1 118 ? -2.398 -4.641 -0.107 1 97.69 118 SER A C 1
ATOM 905 O O . SER A 1 118 ? -2.809 -4.574 1.053 1 97.69 118 SER A O 1
ATOM 907 N N . GLY A 1 119 ? -2.188 -5.766 -0.8 1 97.19 119 GLY A N 1
ATOM 908 C CA . GLY A 1 119 ? -2.299 -7.027 -0.082 1 97.19 119 GLY A CA 1
ATOM 909 C C . GLY A 1 119 ? -1.364 -7.121 1.108 1 97.19 119 GLY A C 1
ATOM 910 O O . GLY A 1 119 ? -1.745 -7.629 2.166 1 97.19 119 GLY A O 1
ATOM 911 N N . THR A 1 120 ? -0.185 -6.621 0.923 1 95.94 120 THR A N 1
ATOM 912 C CA . THR A 1 120 ? 0.806 -6.594 1.993 1 95.94 120 THR A CA 1
ATOM 913 C C . THR A 1 120 ? 0.276 -5.824 3.201 1 95.94 120 THR A C 1
ATOM 915 O O . THR A 1 120 ? 0.347 -6.312 4.332 1 95.94 120 THR A O 1
ATOM 918 N N . GLU A 1 121 ? -0.258 -4.684 2.998 1 97.25 121 GLU A N 1
ATOM 919 C CA . GLU A 1 121 ? -0.814 -3.883 4.086 1 97.25 121 GLU A CA 1
ATOM 920 C C . GLU A 1 121 ? -2.049 -4.551 4.688 1 97.25 121 GLU A C 1
ATOM 922 O O . GLU A 1 121 ? -2.293 -4.449 5.891 1 97.25 121 GLU A O 1
ATOM 927 N N . GLY A 1 122 ? -2.836 -5.137 3.777 1 98.12 122 GLY A N 1
ATOM 928 C CA . GLY A 1 122 ? -3.994 -5.867 4.27 1 98.12 122 GLY A CA 1
ATOM 929 C C . GLY A 1 122 ? -3.633 -6.996 5.219 1 98.12 122 GLY A C 1
ATOM 930 O O . GLY A 1 122 ? -4.227 -7.125 6.289 1 98.12 122 GLY A O 1
ATOM 931 N N . ALA A 1 123 ? -2.643 -7.781 4.84 1 97.88 123 ALA A N 1
ATOM 932 C CA . ALA A 1 123 ? -2.201 -8.891 5.684 1 97.88 123 ALA A CA 1
ATOM 933 C C . ALA A 1 123 ? -1.59 -8.383 6.984 1 97.88 123 ALA A C 1
ATOM 935 O O . ALA A 1 123 ? -1.869 -8.914 8.062 1 97.88 123 ALA A O 1
ATOM 936 N N . ASP A 1 124 ? -0.758 -7.406 6.891 1 96.88 124 ASP A N 1
ATOM 937 C CA . ASP A 1 124 ? -0.163 -6.793 8.078 1 96.88 124 ASP A CA 1
ATOM 938 C C . ASP A 1 124 ? -1.24 -6.281 9.031 1 96.88 124 ASP A C 1
ATOM 940 O O . ASP A 1 124 ? -1.16 -6.5 10.242 1 96.88 124 ASP A O 1
ATOM 944 N N . SER A 1 125 ? -2.256 -5.645 8.469 1 97 125 SER A N 1
ATOM 945 C CA . SER A 1 125 ? -3.361 -5.125 9.266 1 97 125 SER A CA 1
ATOM 946 C C . SER A 1 125 ? -4.148 -6.254 9.93 1 97 125 SER A C 1
ATOM 948 O O . SER A 1 125 ? -4.473 -6.18 11.109 1 97 125 SER A O 1
ATOM 950 N N . ALA A 1 126 ? -4.434 -7.25 9.141 1 98.25 126 ALA A N 1
ATOM 951 C CA . ALA A 1 126 ? -5.18 -8.383 9.688 1 98.25 126 ALA A CA 1
ATOM 952 C C . ALA A 1 126 ? -4.453 -8.992 10.875 1 98.25 126 ALA A C 1
ATOM 954 O O . ALA A 1 126 ? -5.078 -9.344 11.883 1 98.25 126 ALA A O 1
ATOM 955 N N . ILE A 1 127 ? -3.158 -9.133 10.781 1 97.38 127 ILE A N 1
ATOM 956 C CA . ILE A 1 127 ? -2.361 -9.695 11.867 1 97.38 127 ILE A CA 1
ATOM 957 C C . ILE A 1 127 ? -2.451 -8.797 13.094 1 97.38 127 ILE A C 1
ATOM 959 O O . ILE A 1 127 ? -2.609 -9.281 14.219 1 97.38 127 ILE A O 1
ATOM 963 N N . LYS A 1 128 ? -2.377 -7.527 12.891 1 95.56 128 LYS A N 1
ATOM 964 C CA . LYS A 1 128 ? -2.516 -6.59 14 1 95.56 128 LYS A CA 1
ATOM 965 C C . LYS A 1 128 ? -3.896 -6.699 14.641 1 95.56 128 LYS A C 1
ATOM 967 O O . LYS A 1 128 ? -4.023 -6.652 15.867 1 95.56 128 LYS A O 1
ATOM 972 N N . PHE A 1 129 ? -4.957 -6.824 13.812 1 97.25 129 PHE A N 1
ATOM 973 C CA . PHE A 1 129 ? -6.324 -6.922 14.305 1 97.25 129 PHE A CA 1
ATOM 974 C C . PHE A 1 129 ? -6.488 -8.156 15.195 1 97.25 129 PHE A C 1
ATOM 976 O O . PHE A 1 129 ? -7.047 -8.062 16.281 1 97.25 129 PHE A O 1
ATOM 983 N N . VAL A 1 130 ? -5.957 -9.289 14.734 1 98.19 130 VAL A N 1
ATOM 984 C CA . VAL A 1 130 ? -6.164 -10.531 15.477 1 98.19 130 VAL A CA 1
ATOM 985 C C . VAL A 1 130 ? -5.305 -10.531 16.734 1 98.19 130 VAL A C 1
ATOM 987 O O . VAL A 1 130 ? -5.684 -11.117 17.75 1 98.19 130 VAL A O 1
ATOM 990 N N . ARG A 1 131 ? -4.148 -9.953 16.719 1 96.75 131 ARG A N 1
ATOM 991 C CA . ARG A 1 131 ? -3.363 -9.797 17.938 1 96.75 131 ARG A CA 1
ATOM 992 C C . ARG A 1 131 ? -4.141 -9.016 19 1 96.75 131 ARG A C 1
ATOM 994 O O . ARG A 1 131 ? -4.172 -9.406 20.156 1 96.75 131 ARG A O 1
ATOM 1001 N N . LYS A 1 132 ? -4.723 -7.898 18.547 1 95.81 132 LYS A N 1
ATOM 1002 C CA . LYS A 1 132 ? -5.512 -7.094 19.469 1 95.81 132 LYS A CA 1
ATOM 1003 C C . LYS A 1 132 ? -6.664 -7.906 20.062 1 95.81 132 LYS A C 1
ATOM 1005 O O . LYS A 1 132 ? -6.93 -7.84 21.25 1 95.81 132 LYS A O 1
ATOM 1010 N N . TRP A 1 133 ? -7.355 -8.609 19.203 1 97.75 133 TRP A N 1
ATOM 1011 C CA . TRP A 1 133 ? -8.422 -9.492 19.672 1 97.75 133 TRP A CA 1
ATOM 1012 C C . TRP A 1 133 ? -7.891 -10.484 20.703 1 97.75 133 TRP A C 1
ATOM 1014 O O . TRP A 1 133 ? -8.516 -10.711 21.734 1 97.75 133 TRP A O 1
ATOM 1024 N N . GLY A 1 134 ? -6.742 -11.109 20.391 1 98 134 GLY A N 1
ATOM 1025 C CA . GLY A 1 134 ? -6.121 -12.031 21.328 1 98 134 GLY A CA 1
ATOM 1026 C C . GLY A 1 134 ? -5.879 -11.414 22.703 1 98 134 GLY A C 1
ATOM 1027 O O . GLY A 1 134 ? -6.137 -12.047 23.719 1 98 134 GLY A O 1
ATOM 1028 N N . ILE A 1 135 ? -5.441 -10.227 22.688 1 96.44 135 ILE A N 1
ATOM 1029 C CA . ILE A 1 135 ? -5.102 -9.539 23.922 1 96.44 135 ILE A CA 1
ATOM 1030 C C . ILE A 1 135 ? -6.375 -9.117 24.641 1 96.44 135 ILE A C 1
ATOM 1032 O O . ILE A 1 135 ? -6.559 -9.43 25.828 1 96.44 135 ILE A O 1
ATOM 1036 N N . LYS A 1 136 ? -7.316 -8.539 23.953 1 95.44 136 LYS A N 1
ATOM 1037 C CA . LYS A 1 136 ? -8.438 -7.848 24.578 1 95.44 136 LYS A CA 1
ATOM 1038 C C . LYS A 1 136 ? -9.594 -8.805 24.844 1 95.44 136 LYS A C 1
ATOM 1040 O O . LYS A 1 136 ? -10.383 -8.586 25.766 1 95.44 136 LYS A O 1
ATOM 1045 N N . VAL A 1 137 ? -9.727 -9.852 24.078 1 96.81 137 VAL A N 1
ATOM 1046 C CA . VAL A 1 137 ? -10.891 -10.719 24.172 1 96.81 137 VAL A CA 1
ATOM 1047 C C . VAL A 1 137 ? -10.477 -12.078 24.719 1 96.81 137 VAL A C 1
ATOM 1049 O O . VAL A 1 137 ? -11.023 -12.539 25.734 1 96.81 137 VAL A O 1
ATOM 1052 N N . LYS A 1 138 ? -9.477 -12.625 24.141 1 97.25 138 LYS A N 1
ATOM 1053 C CA . LYS A 1 138 ? -9.039 -13.945 24.562 1 97.25 138 LYS A CA 1
ATOM 1054 C C . LYS A 1 138 ? -8.219 -13.867 25.844 1 97.25 138 LYS A C 1
ATOM 1056 O O . LYS A 1 138 ? -8.047 -14.875 26.547 1 97.25 138 LYS A O 1
ATOM 1061 N N . GLY A 1 139 ? -7.629 -12.695 26.172 1 96.88 139 GLY A N 1
ATOM 1062 C CA . GLY A 1 139 ? -6.918 -12.484 27.422 1 96.88 139 GLY A CA 1
ATOM 1063 C C . GLY A 1 139 ? -5.465 -12.914 27.359 1 96.88 139 GLY A C 1
ATOM 1064 O O . GLY A 1 139 ? -4.859 -13.227 28.391 1 96.88 139 GLY A O 1
ATOM 1065 N N . ILE A 1 140 ? -4.875 -12.922 26.188 1 97.38 140 ILE A N 1
ATOM 1066 C CA . ILE A 1 140 ? -3.477 -13.297 26.047 1 97.38 140 ILE A CA 1
ATOM 1067 C C . ILE A 1 140 ? -2.576 -12.141 26.453 1 97.38 140 ILE A C 1
ATOM 1069 O O . ILE A 1 140 ? -2.848 -10.984 26.125 1 97.38 140 ILE A O 1
ATOM 1073 N N . ARG A 1 141 ? -1.501 -12.445 27.188 1 94.81 141 ARG A N 1
ATOM 1074 C CA . ARG A 1 141 ? -0.526 -11.406 27.5 1 94.81 141 ARG A CA 1
ATOM 1075 C C . ARG A 1 141 ? 0.085 -10.82 26.234 1 94.81 141 ARG A C 1
ATOM 1077 O O . ARG A 1 141 ? 0.45 -11.555 25.328 1 94.81 141 ARG A O 1
ATOM 1084 N N . PRO A 1 142 ? 0.224 -9.531 26.125 1 92.81 142 PRO A N 1
ATOM 1085 C CA . PRO A 1 142 ? 0.683 -8.875 24.906 1 92.81 142 PRO A CA 1
ATOM 1086 C C . PRO A 1 142 ? 1.993 -9.453 24.375 1 92.81 142 PRO A C 1
ATOM 1088 O O . PRO A 1 142 ? 2.135 -9.672 23.172 1 92.81 142 PRO A O 1
ATOM 1091 N N . ALA A 1 143 ? 2.867 -9.766 25.188 1 90.19 143 ALA A N 1
ATOM 1092 C CA . ALA A 1 143 ? 4.191 -10.234 24.781 1 90.19 143 ALA A CA 1
ATOM 1093 C C . ALA A 1 143 ? 4.145 -11.68 24.312 1 90.19 143 ALA A C 1
ATOM 1095 O O . ALA A 1 143 ? 5.098 -12.172 23.688 1 90.19 143 ALA A O 1
ATOM 1096 N N . GLU A 1 144 ? 2.994 -12.328 24.5 1 94.31 144 GLU A N 1
ATOM 1097 C CA . GLU A 1 144 ? 2.928 -13.758 24.234 1 94.31 144 GLU A CA 1
ATOM 1098 C C . GLU A 1 144 ? 1.993 -14.07 23.078 1 94.31 144 GLU A C 1
ATOM 1100 O O . GLU A 1 144 ? 1.904 -15.211 22.625 1 94.31 144 GLU A O 1
ATOM 1105 N N . VAL A 1 145 ? 1.313 -13.07 22.594 1 96.25 145 VAL A N 1
ATOM 1106 C CA . VAL A 1 145 ? 0.325 -13.297 21.547 1 96.25 145 VAL A CA 1
ATOM 1107 C C . VAL A 1 145 ? 1.004 -13.898 20.312 1 96.25 145 VAL A C 1
ATOM 1109 O O . VAL A 1 145 ? 1.927 -13.305 19.766 1 96.25 145 VAL A O 1
ATOM 1112 N N . LEU A 1 146 ? 0.532 -15.031 19.953 1 97.06 146 LEU A N 1
ATOM 1113 C CA . LEU A 1 146 ? 1.134 -15.781 18.859 1 97.06 146 LEU A CA 1
ATOM 1114 C C . LEU A 1 146 ? 0.191 -15.836 17.656 1 97.06 146 LEU A C 1
ATOM 1116 O O . LEU A 1 146 ? -1.002 -16.109 17.812 1 97.06 146 LEU A O 1
ATOM 1120 N N . VAL A 1 147 ? 0.674 -15.5 16.484 1 97.94 147 VAL A N 1
ATOM 1121 C CA . VAL A 1 147 ? -0.005 -15.688 15.211 1 97.94 147 VAL A CA 1
ATOM 1122 C C . VAL A 1 147 ? 0.803 -16.641 14.336 1 97.94 147 VAL A C 1
ATOM 1124 O O . VAL A 1 147 ? 2.014 -16.469 14.18 1 97.94 147 VAL A O 1
ATOM 1127 N N . LEU A 1 148 ? 0.167 -17.609 13.828 1 97.94 148 LEU A N 1
ATOM 1128 C CA . LEU A 1 148 ? 0.847 -18.641 13.047 1 97.94 148 LEU A CA 1
ATOM 1129 C C . LEU A 1 148 ? 0.507 -18.516 11.562 1 97.94 148 LEU A C 1
ATOM 1131 O O . LEU A 1 148 ? -0.629 -18.188 11.211 1 97.94 148 LEU A O 1
ATOM 1135 N N . GLY A 1 149 ? 1.505 -18.734 10.703 1 97 149 GLY A N 1
ATOM 1136 C CA . GLY A 1 149 ? 1.331 -18.938 9.273 1 97 149 GLY A CA 1
ATOM 1137 C C . GLY A 1 149 ? 1.604 -20.375 8.852 1 97 149 GLY A C 1
ATOM 1138 O O . GLY A 1 149 ? 1.683 -21.266 9.688 1 97 149 GLY A O 1
ATOM 1139 N N . VAL A 1 150 ? 1.63 -20.562 7.617 1 96.12 150 VAL A N 1
ATOM 1140 C CA . VAL A 1 150 ? 1.865 -21.875 7.039 1 96.12 150 VAL A CA 1
ATOM 1141 C C . VAL A 1 150 ? 3.02 -21.797 6.043 1 96.12 150 VAL A C 1
ATOM 1143 O O . VAL A 1 150 ? 3.293 -20.75 5.473 1 96.12 150 VAL A O 1
ATOM 1146 N N . SER A 1 151 ? 3.709 -22.875 5.895 1 93.75 151 SER A N 1
ATOM 1147 C CA . SER A 1 151 ? 4.824 -22.891 4.953 1 93.75 151 SER A CA 1
ATOM 1148 C C . SER A 1 151 ? 4.355 -22.578 3.537 1 93.75 151 SER A C 1
ATOM 1150 O O . SER A 1 151 ? 3.205 -22.844 3.184 1 93.75 151 SER A O 1
ATOM 1152 N N . ASP A 1 152 ? 5.207 -21.938 2.736 1 90.31 152 ASP A N 1
ATOM 1153 C CA . ASP A 1 152 ? 5.031 -21.672 1.312 1 90.31 152 ASP A CA 1
ATOM 1154 C C . ASP A 1 152 ? 3.934 -20.641 1.081 1 90.31 152 ASP A C 1
ATOM 1156 O O . ASP A 1 152 ? 3.371 -20.562 -0.012 1 90.31 152 ASP A O 1
ATOM 1160 N N . ASN A 1 153 ? 3.646 -19.906 2.197 1 90.5 153 ASN A N 1
ATOM 1161 C CA . ASN A 1 153 ? 2.721 -18.797 2.061 1 90.5 153 ASN A CA 1
ATOM 1162 C C . ASN A 1 153 ? 3.418 -17.562 1.501 1 90.5 153 ASN A C 1
ATOM 1164 O O . ASN A 1 153 ? 4.645 -17.453 1.552 1 90.5 153 ASN A O 1
ATOM 1168 N N . TYR A 1 154 ? 2.646 -16.734 0.87 1 91.44 154 TYR A N 1
ATOM 1169 C CA . TYR A 1 154 ? 3.082 -15.391 0.479 1 91.44 154 TYR A CA 1
ATOM 1170 C C . TYR A 1 154 ? 2.062 -14.344 0.899 1 91.44 154 TYR A C 1
ATOM 1172 O O . TYR A 1 154 ? 0.933 -14.328 0.401 1 91.44 154 TYR A O 1
ATOM 1180 N N . HIS A 1 155 ? 2.463 -13.5 1.824 1 95.12 155 HIS A N 1
ATOM 1181 C CA . HIS A 1 155 ? 1.547 -12.492 2.334 1 95.12 155 HIS A CA 1
ATOM 1182 C C . HIS A 1 155 ? 2.09 -11.086 2.096 1 95.12 155 HIS A C 1
ATOM 1184 O O . HIS A 1 155 ? 1.593 -10.117 2.676 1 95.12 155 HIS A O 1
ATOM 1190 N N . GLY A 1 156 ? 3.1 -10.961 1.272 1 91.94 156 GLY A N 1
ATOM 1191 C CA . GLY A 1 156 ? 3.717 -9.672 1.009 1 91.94 156 GLY A CA 1
ATOM 1192 C C . GLY A 1 156 ? 5.094 -9.531 1.634 1 91.94 156 GLY A C 1
ATOM 1193 O O . GLY A 1 156 ? 5.719 -10.531 2.002 1 91.94 156 GLY A O 1
ATOM 1194 N N . VAL A 1 157 ? 5.598 -8.273 1.677 1 89.38 157 VAL A N 1
ATOM 1195 C CA . VAL A 1 157 ? 7.012 -8.148 2.018 1 89.38 157 VAL A CA 1
ATOM 1196 C C . VAL A 1 157 ? 7.18 -7.141 3.152 1 89.38 157 VAL A C 1
ATOM 1198 O O . VAL A 1 157 ? 8.305 -6.738 3.469 1 89.38 157 VAL A O 1
ATOM 1201 N N . ALA A 1 158 ? 6.086 -6.738 3.758 1 91.31 158 ALA A N 1
ATOM 1202 C CA . ALA A 1 158 ? 6.211 -5.832 4.898 1 91.31 158 ALA A CA 1
ATOM 1203 C C . ALA A 1 158 ? 6.809 -6.551 6.105 1 91.31 158 ALA A C 1
ATOM 1205 O O . ALA A 1 158 ? 6.637 -7.762 6.262 1 91.31 158 ALA A O 1
ATOM 1206 N N . SER A 1 159 ? 7.402 -5.82 6.977 1 91.75 159 SER A N 1
ATOM 1207 C CA . SER A 1 159 ? 8.047 -6.371 8.164 1 91.75 159 SER A CA 1
ATOM 1208 C C . SER A 1 159 ? 7.047 -7.109 9.047 1 91.75 159 SER A C 1
ATOM 1210 O O . SER A 1 159 ? 7.406 -8.062 9.734 1 91.75 159 SER A O 1
ATOM 1212 N N . GLY A 1 160 ? 5.824 -6.703 8.992 1 91.06 160 GLY A N 1
ATOM 1213 C CA . GLY A 1 160 ? 4.797 -7.289 9.836 1 91.06 160 GLY A CA 1
ATOM 1214 C C . GLY A 1 160 ? 4.328 -8.648 9.352 1 91.06 160 GLY A C 1
ATOM 1215 O O . GLY A 1 160 ? 3.617 -9.359 10.062 1 91.06 160 GLY A O 1
ATOM 1216 N N . VAL A 1 161 ? 4.727 -9.039 8.211 1 92.44 161 VAL A N 1
ATOM 1217 C CA . VAL A 1 161 ? 4.359 -10.344 7.68 1 92.44 161 VAL A CA 1
ATOM 1218 C C . VAL A 1 161 ? 5.621 -11.133 7.32 1 92.44 161 VAL A C 1
ATOM 1220 O O . VAL A 1 161 ? 5.559 -12.336 7.066 1 92.44 161 VAL A O 1
ATOM 1223 N N . TRP A 1 162 ? 6.734 -10.523 7.406 1 88.88 162 TRP A N 1
ATOM 1224 C CA . TRP A 1 162 ? 8 -11.039 6.914 1 88.88 162 TRP A CA 1
ATOM 1225 C C . TRP A 1 162 ? 8.367 -12.352 7.613 1 88.88 162 TRP A C 1
ATOM 1227 O O . TRP A 1 162 ? 8.781 -13.312 6.969 1 88.88 162 TRP A O 1
ATOM 1237 N N . PRO A 1 163 ? 8.109 -12.516 8.891 1 88.56 163 PRO A N 1
ATOM 1238 C CA . PRO A 1 163 ? 8.586 -13.703 9.609 1 88.56 163 PRO A CA 1
ATOM 1239 C C . PRO A 1 163 ? 7.828 -14.969 9.211 1 88.56 163 PRO A C 1
ATOM 1241 O O . PRO A 1 163 ? 8.289 -16.078 9.484 1 88.56 163 PRO A O 1
ATOM 1244 N N . ILE A 1 164 ? 6.68 -14.828 8.617 1 90.06 164 ILE A N 1
ATOM 1245 C CA . ILE A 1 164 ? 5.906 -16.016 8.273 1 90.06 164 ILE A CA 1
ATOM 1246 C C . ILE A 1 164 ? 6.117 -16.359 6.797 1 90.06 164 ILE A C 1
ATOM 1248 O O . ILE A 1 164 ? 5.484 -17.281 6.27 1 90.06 164 ILE A O 1
ATOM 1252 N N . MET A 1 165 ? 7.02 -15.516 6.164 1 84.81 165 MET A N 1
ATOM 1253 C CA . MET A 1 165 ? 7.391 -15.828 4.785 1 84.81 165 MET A CA 1
ATOM 1254 C C . MET A 1 165 ? 8.562 -16.812 4.746 1 84.81 165 MET A C 1
ATOM 1256 O O . MET A 1 165 ? 9.531 -16.656 5.488 1 84.81 165 MET A O 1
ATOM 1260 N N . ASN A 1 166 ? 8.391 -18.078 4.32 1 71.75 166 ASN A N 1
ATOM 1261 C CA . ASN A 1 166 ? 9.367 -19.156 4.359 1 71.75 166 ASN A CA 1
ATOM 1262 C C . ASN A 1 166 ? 10.773 -18.656 4.027 1 71.75 166 ASN A C 1
ATOM 1264 O O . ASN A 1 166 ? 11.352 -17.875 4.781 1 71.75 166 ASN A O 1
ATOM 1268 N N . ASP A 1 167 ? 11.273 -19.094 2.893 1 62.09 167 ASP A N 1
ATOM 1269 C CA . ASP A 1 167 ? 12.664 -18.859 2.502 1 62.09 167 ASP A CA 1
ATOM 1270 C C . ASP A 1 167 ? 12.953 -17.375 2.33 1 62.09 167 ASP A C 1
ATOM 1272 O O . ASP A 1 167 ? 14.008 -16.891 2.734 1 62.09 167 ASP A O 1
ATOM 1276 N N . MET A 1 168 ? 12 -16.703 1.88 1 59.91 168 MET A N 1
ATOM 1277 C CA . MET A 1 168 ? 12.188 -15.273 1.604 1 59.91 168 MET A CA 1
ATOM 1278 C C . MET A 1 168 ? 12.398 -14.492 2.896 1 59.91 168 MET A C 1
ATOM 1280 O O . MET A 1 168 ? 13.297 -13.648 2.982 1 59.91 168 MET A O 1
ATOM 1284 N N . GLY A 1 169 ? 11.578 -14.742 3.822 1 55.59 169 GLY A N 1
ATOM 1285 C CA . GLY A 1 169 ? 11.672 -14.062 5.102 1 55.59 169 GLY A CA 1
ATOM 1286 C C . GLY A 1 169 ? 12.836 -14.539 5.949 1 55.59 169 GLY A C 1
ATOM 1287 O O . GLY A 1 169 ? 13.539 -13.727 6.562 1 55.59 169 GLY A O 1
ATOM 1288 N N . GLN A 1 170 ? 13.109 -15.766 5.906 1 57.06 170 GLN A N 1
ATOM 1289 C CA . GLN A 1 170 ? 14.125 -16.359 6.77 1 57.06 170 GLN A CA 1
ATOM 1290 C C . GLN A 1 170 ? 15.523 -16.109 6.215 1 57.06 170 GLN A C 1
ATOM 1292 O O . GLN A 1 170 ? 16.5 -16.031 6.973 1 57.06 170 GLN A O 1
ATOM 1297 N N . ALA A 1 171 ? 15.43 -15.922 4.996 1 58.06 171 ALA A N 1
ATOM 1298 C CA . ALA A 1 171 ? 16.719 -15.797 4.316 1 58.06 171 ALA A CA 1
ATOM 1299 C C . ALA A 1 171 ? 17.109 -14.336 4.152 1 58.06 171 ALA A C 1
ATOM 1301 O O . ALA A 1 171 ? 18.219 -14.031 3.684 1 58.06 171 ALA A O 1
ATOM 1302 N N . SER A 1 172 ? 16.188 -13.477 4.789 1 62.66 172 SER A N 1
ATOM 1303 C CA . SER A 1 172 ? 16.562 -12.117 4.422 1 62.66 172 SER A CA 1
ATOM 1304 C C . SER A 1 172 ? 17.625 -11.578 5.367 1 62.66 172 SER A C 1
ATOM 1306 O O . SER A 1 172 ? 17.703 -11.984 6.527 1 62.66 172 SER A O 1
ATOM 1308 N N . ASP A 1 173 ? 18.531 -10.961 5 1 79.25 173 ASP A N 1
ATOM 1309 C CA . ASP A 1 173 ? 19.656 -10.32 5.66 1 79.25 173 ASP A CA 1
ATOM 1310 C C . ASP A 1 173 ? 19.234 -9 6.316 1 79.25 173 ASP A C 1
ATOM 1312 O O . ASP A 1 173 ? 20.062 -8.102 6.492 1 79.25 173 ASP A O 1
ATOM 1316 N N . TYR A 1 174 ? 17.797 -8.984 6.664 1 85.38 174 TYR A N 1
ATOM 1317 C CA . TYR A 1 174 ? 17.344 -7.746 7.305 1 85.38 174 TYR A CA 1
ATOM 1318 C C . TYR A 1 174 ? 17.453 -7.852 8.82 1 85.38 174 TYR A C 1
ATOM 1320 O O . TYR A 1 174 ? 17.344 -6.848 9.531 1 85.38 174 TYR A O 1
ATOM 1328 N N . GLY A 1 175 ? 17.547 -9.039 9.32 1 83.44 175 GLY A N 1
ATOM 1329 C CA . GLY A 1 175 ? 17.609 -9.25 10.758 1 83.44 175 GLY A CA 1
ATOM 1330 C C . GLY A 1 175 ? 16.266 -9.094 11.445 1 83.44 175 GLY A C 1
ATOM 1331 O O . GLY A 1 175 ? 16.203 -8.734 12.617 1 83.44 175 GLY A O 1
ATOM 1332 N N . ILE A 1 176 ? 15.234 -9.234 10.719 1 82.38 176 ILE A N 1
ATOM 1333 C CA . ILE A 1 176 ? 13.891 -9.109 11.273 1 82.38 176 ILE A CA 1
ATOM 1334 C C . ILE A 1 176 ? 13.398 -10.484 11.742 1 82.38 176 ILE A C 1
ATOM 1336 O O . ILE A 1 176 ? 13.266 -11.406 10.938 1 82.38 176 ILE A O 1
ATOM 1340 N N . THR A 1 177 ? 13.258 -10.609 13.016 1 78.56 177 THR A N 1
ATOM 1341 C CA . THR A 1 177 ? 12.727 -11.836 13.602 1 78.56 177 THR A CA 1
ATOM 1342 C C . THR A 1 177 ? 11.602 -11.516 14.594 1 78.56 177 THR A C 1
ATOM 1344 O O . THR A 1 177 ? 11.539 -10.406 15.125 1 78.56 177 THR A O 1
ATOM 1347 N N . ASN A 1 178 ? 10.672 -12.422 14.617 1 84.75 178 ASN A N 1
ATOM 1348 C CA . ASN A 1 178 ? 9.57 -12.312 15.562 1 84.75 178 ASN A CA 1
ATOM 1349 C C . ASN A 1 178 ? 9.172 -13.672 16.125 1 84.75 178 ASN A C 1
ATOM 1351 O O . ASN A 1 178 ? 8.703 -14.539 15.375 1 84.75 178 ASN A O 1
ATOM 1355 N N . GLU A 1 179 ? 9.305 -13.867 17.375 1 87.56 179 GLU A N 1
ATOM 1356 C CA . GLU A 1 179 ? 9 -15.156 18 1 87.56 179 GLU A CA 1
ATOM 1357 C C . GLU A 1 179 ? 7.496 -15.375 18.109 1 87.56 179 GLU A C 1
ATOM 1359 O O . GLU A 1 179 ? 7.047 -16.5 18.344 1 87.56 179 GLU A O 1
ATOM 1364 N N . ASN A 1 180 ? 6.766 -14.312 17.984 1 92.25 180 ASN A N 1
ATOM 1365 C CA . ASN A 1 180 ? 5.32 -14.398 18.156 1 92.25 180 ASN A CA 1
ATOM 1366 C C . ASN A 1 180 ? 4.582 -14.297 16.828 1 92.25 180 ASN A C 1
ATOM 1368 O O . ASN A 1 180 ? 3.367 -14.102 16.797 1 92.25 180 ASN A O 1
ATOM 1372 N N . LEU A 1 181 ? 5.254 -14.375 15.766 1 93.94 181 LEU A N 1
ATOM 1373 C CA . LEU A 1 181 ? 4.773 -14.469 14.391 1 93.94 181 LEU A CA 1
ATOM 1374 C C . LEU A 1 181 ? 5.613 -15.461 13.586 1 93.94 181 LEU A C 1
ATOM 1376 O O . LEU A 1 181 ? 6.719 -15.133 13.156 1 93.94 181 LEU A O 1
ATOM 1380 N N . ARG A 1 182 ? 5.027 -16.609 13.352 1 92.69 182 ARG A N 1
ATOM 1381 C CA . ARG A 1 182 ? 5.887 -17.688 12.844 1 92.69 182 ARG A CA 1
ATOM 1382 C C . ARG A 1 182 ? 5.09 -18.672 12 1 92.69 182 ARG A C 1
ATOM 1384 O O . ARG A 1 182 ? 3.869 -18.781 12.156 1 92.69 182 ARG A O 1
ATOM 1391 N N . ASN A 1 183 ? 5.809 -19.422 11.164 1 95 183 ASN A N 1
ATOM 1392 C CA . ASN A 1 183 ? 5.25 -20.562 10.461 1 95 183 ASN A CA 1
ATOM 1393 C C . ASN A 1 183 ? 5.938 -21.859 10.875 1 95 183 ASN A C 1
ATOM 1395 O O . ASN A 1 183 ? 6.098 -22.766 10.055 1 95 183 ASN A O 1
ATOM 1399 N N . THR A 1 184 ? 6.453 -21.906 12.133 1 93.44 184 THR A N 1
ATOM 1400 C CA . THR A 1 184 ? 7.129 -23.047 12.711 1 93.44 184 THR A CA 1
ATOM 1401 C C . THR A 1 184 ? 6.594 -23.344 14.109 1 93.44 184 THR A C 1
ATOM 1403 O O . THR A 1 184 ? 6.027 -22.453 14.766 1 93.44 184 THR A O 1
ATOM 1406 N N . HIS A 1 185 ? 6.758 -24.562 14.523 1 94.75 185 HIS A N 1
ATOM 1407 C CA . HIS A 1 185 ? 6.426 -24.938 15.898 1 94.75 185 HIS A CA 1
ATOM 1408 C C . HIS A 1 185 ? 7.273 -24.156 16.906 1 94.75 185 HIS A C 1
ATOM 1410 O O . HIS A 1 185 ? 8.508 -24.188 16.828 1 94.75 185 HIS A O 1
ATOM 1416 N N . PRO A 1 186 ? 6.617 -23.5 17.844 1 94.25 186 PRO A N 1
ATOM 1417 C CA . PRO A 1 186 ? 7.359 -22.641 18.766 1 94.25 186 PRO A CA 1
ATOM 1418 C C . PRO A 1 186 ? 8.398 -23.406 19.594 1 94.25 186 PRO A C 1
ATOM 1420 O O . PRO A 1 186 ? 9.445 -22.844 19.938 1 94.25 186 PRO A O 1
ATOM 1423 N N . ASP A 1 187 ? 8.188 -24.656 19.906 1 94.88 187 ASP A N 1
ATOM 1424 C CA . ASP A 1 187 ? 9.078 -25.422 20.781 1 94.88 187 ASP A CA 1
ATOM 1425 C C . ASP A 1 187 ? 10.172 -26.125 19.969 1 94.88 187 ASP A C 1
ATOM 1427 O O . ASP A 1 187 ? 11.328 -26.156 20.391 1 94.88 187 ASP A O 1
ATOM 1431 N N . THR A 1 188 ? 9.812 -26.609 18.797 1 93.94 188 THR A N 1
ATOM 1432 C CA . THR A 1 188 ? 10.734 -27.5 18.094 1 93.94 188 THR A CA 1
ATOM 1433 C C . THR A 1 188 ? 11.375 -26.781 16.906 1 93.94 188 THR A C 1
ATOM 1435 O O . THR A 1 188 ? 12.383 -27.25 16.375 1 93.94 188 THR A O 1
ATOM 1438 N N . GLY A 1 189 ? 10.711 -25.766 16.438 1 91.88 189 GLY A N 1
ATOM 1439 C CA . GLY A 1 189 ? 11.219 -25.062 15.273 1 91.88 189 GLY A CA 1
ATOM 1440 C C . GLY A 1 189 ? 10.859 -25.75 13.969 1 91.88 189 GLY A C 1
ATOM 1441 O O . GLY A 1 189 ? 11.227 -25.266 12.891 1 91.88 189 GLY A O 1
ATOM 1442 N N . LYS A 1 190 ? 10.086 -26.781 14.07 1 93.62 190 LYS A N 1
ATOM 1443 C CA . LYS A 1 190 ? 9.688 -27.5 12.859 1 93.62 190 LYS A CA 1
ATOM 1444 C C . LYS A 1 190 ? 8.68 -26.688 12.047 1 93.62 190 LYS A C 1
ATOM 1446 O O . LYS A 1 190 ? 7.793 -26.047 12.609 1 93.62 190 LYS A O 1
ATOM 1451 N N . LEU A 1 191 ? 8.844 -26.797 10.805 1 94.19 191 LEU A N 1
ATOM 1452 C CA . LEU A 1 191 ? 7.977 -26.078 9.875 1 94.19 191 LEU A CA 1
ATOM 1453 C C . LEU A 1 191 ? 6.539 -26.578 9.969 1 94.19 191 LEU A C 1
ATOM 1455 O O . LEU A 1 191 ? 6.305 -27.781 10.055 1 94.19 191 LEU A O 1
ATOM 1459 N N . LEU A 1 192 ? 5.625 -25.641 10 1 96.94 192 LEU A N 1
ATOM 1460 C CA . LEU A 1 192 ? 4.223 -25.984 9.797 1 96.94 192 LEU A CA 1
ATOM 1461 C C . LEU A 1 192 ? 3.902 -26.094 8.312 1 96.94 192 LEU A C 1
ATOM 1463 O O . LEU A 1 192 ? 3.629 -25.094 7.648 1 96.94 192 LEU A O 1
ATOM 1467 N N . ARG A 1 193 ? 3.85 -27.328 7.801 1 96.56 193 ARG A N 1
ATOM 1468 C CA . ARG A 1 193 ? 3.867 -27.578 6.363 1 96.56 193 ARG A CA 1
ATOM 1469 C C . ARG A 1 193 ? 2.473 -27.422 5.766 1 96.56 193 ARG A C 1
ATOM 1471 O O . ARG A 1 193 ? 1.495 -27.938 6.316 1 96.56 193 ARG A O 1
ATOM 1478 N N . TYR A 1 194 ? 2.449 -26.703 4.684 1 96.62 194 TYR A N 1
ATOM 1479 C CA . TYR A 1 194 ? 1.228 -26.703 3.887 1 96.62 194 TYR A CA 1
ATOM 1480 C C . TYR A 1 194 ? 0.85 -28.109 3.459 1 96.62 194 TYR A C 1
ATOM 1482 O O . TYR A 1 194 ? 1.677 -28.844 2.908 1 96.62 194 TYR A O 1
ATOM 1490 N N . GLY A 1 195 ? -0.373 -28.516 3.77 1 96.69 195 GLY A N 1
ATOM 1491 C CA . GLY A 1 195 ? -0.831 -29.844 3.426 1 96.69 195 GLY A CA 1
ATOM 1492 C C . GLY A 1 195 ? -0.75 -30.828 4.586 1 96.69 195 GLY A C 1
ATOM 1493 O O . GLY A 1 195 ? -1.229 -31.953 4.484 1 96.69 195 GLY A O 1
ATOM 1494 N N . SER A 1 196 ? -0.241 -30.453 5.727 1 97.38 196 SER A N 1
ATOM 1495 C CA . SER A 1 196 ? -0.106 -31.344 6.879 1 97.38 196 SER A CA 1
ATOM 1496 C C . SER A 1 196 ? -0.906 -30.828 8.07 1 97.38 196 SER A C 1
ATOM 1498 O O . SER A 1 196 ? -0.379 -30.094 8.906 1 97.38 196 SER A O 1
ATOM 1500 N N . VAL A 1 197 ? -2.08 -31.359 8.211 1 98.25 197 VAL A N 1
ATOM 1501 C CA . VAL A 1 197 ? -2.938 -30.969 9.328 1 98.25 197 VAL A CA 1
ATOM 1502 C C . VAL A 1 197 ? -2.299 -31.391 10.648 1 98.25 197 VAL A C 1
ATOM 1504 O O . VAL A 1 197 ? -2.434 -30.703 11.664 1 98.25 197 VAL A O 1
ATOM 1507 N N . GLN A 1 198 ? -1.531 -32.469 10.625 1 97.69 198 GLN A N 1
ATOM 1508 C CA . GLN A 1 198 ? -0.891 -33.031 11.812 1 97.69 198 GLN A CA 1
ATOM 1509 C C . GLN A 1 198 ? 0.067 -32.031 12.445 1 97.69 198 GLN A C 1
ATOM 1511 O O . GLN A 1 198 ? 0.187 -31.969 13.672 1 97.69 198 GLN A O 1
ATOM 1516 N N . ASP A 1 199 ? 0.75 -31.312 11.602 1 97.69 199 ASP A N 1
ATOM 1517 C CA . ASP A 1 199 ? 1.666 -30.297 12.109 1 97.69 199 ASP A CA 1
ATOM 1518 C C . ASP A 1 199 ? 0.923 -29.266 12.953 1 97.69 199 ASP A C 1
ATOM 1520 O O . ASP A 1 199 ? 1.456 -28.766 13.953 1 97.69 199 ASP A O 1
ATOM 1524 N N . PHE A 1 200 ? -0.294 -28.953 12.609 1 98.25 200 PHE A N 1
ATOM 1525 C CA . PHE A 1 200 ? -1.089 -27.953 13.32 1 98.25 200 PHE A CA 1
ATOM 1526 C C . PHE A 1 200 ? -1.754 -28.562 14.547 1 98.25 200 PHE A C 1
ATOM 1528 O O . PHE A 1 200 ? -1.966 -27.875 15.547 1 98.25 200 PHE A O 1
ATOM 1535 N N . GLU A 1 201 ? -2.137 -29.844 14.453 1 97.69 201 GLU A N 1
ATOM 1536 C CA . GLU A 1 201 ? -2.721 -30.516 15.617 1 97.69 201 GLU A CA 1
ATOM 1537 C C . GLU A 1 201 ? -1.809 -30.406 16.828 1 97.69 201 GLU A C 1
ATOM 1539 O O . GLU A 1 201 ? -2.256 -30.016 17.922 1 97.69 201 GLU A O 1
ATOM 1544 N N . GLY A 1 202 ? -0.616 -30.656 16.609 1 94.62 202 GLY A N 1
ATOM 1545 C CA . GLY A 1 202 ? 0.349 -30.609 17.703 1 94.62 202 GLY A CA 1
ATOM 1546 C C . GLY A 1 202 ? 0.526 -29.219 18.281 1 94.62 202 GLY A C 1
ATOM 1547 O O . GLY A 1 202 ? 0.484 -29.031 19.5 1 94.62 202 GLY A O 1
ATOM 1548 N N . VAL A 1 203 ? 0.676 -28.25 17.422 1 97 203 VAL A N 1
ATOM 1549 C CA . VAL A 1 203 ? 1 -26.891 17.844 1 97 203 VAL A CA 1
ATOM 1550 C C . VAL A 1 203 ? -0.224 -26.25 18.484 1 97 203 VAL A C 1
ATOM 1552 O O . VAL A 1 203 ? -0.116 -25.609 19.531 1 97 203 VAL A O 1
ATOM 1555 N N . LEU A 1 204 ? -1.434 -26.406 17.906 1 98 204 LEU A N 1
ATOM 1556 C CA . LEU A 1 204 ? -2.639 -25.766 18.422 1 98 204 LEU A CA 1
ATOM 1557 C C . LEU A 1 204 ? -3.074 -26.406 19.734 1 98 204 LEU A C 1
ATOM 1559 O O . LEU A 1 204 ? -3.57 -25.719 20.625 1 98 204 LEU A O 1
ATOM 1563 N N . ASP A 1 205 ? -2.83 -27.672 19.844 1 96.38 205 ASP A N 1
ATOM 1564 C CA . ASP A 1 205 ? -3.154 -28.344 21.109 1 96.38 205 ASP A CA 1
ATOM 1565 C C . ASP A 1 205 ? -2.268 -27.828 22.234 1 96.38 205 ASP A C 1
ATOM 1567 O O . ASP A 1 205 ? -2.758 -27.516 23.328 1 96.38 205 ASP A O 1
ATOM 1571 N N . ALA A 1 206 ? -1.035 -27.703 21.969 1 96.81 206 ALA A N 1
ATOM 1572 C CA . ALA A 1 206 ? -0.045 -27.375 23 1 96.81 206 ALA A CA 1
ATOM 1573 C C . ALA A 1 206 ? -0.069 -25.891 23.344 1 96.81 206 ALA A C 1
ATOM 1575 O O . ALA A 1 206 ? 0.226 -25.5 24.469 1 96.81 206 ALA A O 1
ATOM 1576 N N . HIS A 1 207 ? -0.433 -25.031 22.391 1 97.94 207 HIS A N 1
ATOM 1577 C CA . HIS A 1 207 ? -0.174 -23.609 22.562 1 97.94 207 HIS A CA 1
ATOM 1578 C C . HIS A 1 207 ? -1.446 -22.781 22.375 1 97.94 207 HIS A C 1
ATOM 1580 O O . HIS A 1 207 ? -1.393 -21.562 22.312 1 97.94 207 HIS A O 1
ATOM 1586 N N . HIS A 1 208 ? -2.623 -23.422 22.297 1 97.88 208 HIS A N 1
ATOM 1587 C CA . HIS A 1 208 ? -3.865 -22.719 21.969 1 97.88 208 HIS A CA 1
ATOM 1588 C C . HIS A 1 208 ? -4.098 -21.547 22.922 1 97.88 208 HIS A C 1
ATOM 1590 O O . HIS A 1 208 ? -4.707 -20.547 22.531 1 97.88 208 HIS A O 1
ATOM 1596 N N . GLY A 1 209 ? -3.594 -21.547 24.047 1 97.81 209 GLY A N 1
ATOM 1597 C CA . GLY A 1 209 ? -3.803 -20.5 25.031 1 97.81 209 GLY A CA 1
ATOM 1598 C C . GLY A 1 209 ? -3.162 -19.188 24.625 1 97.81 209 GLY A C 1
ATOM 1599 O O . GLY A 1 209 ? -3.58 -18.109 25.078 1 97.81 209 GLY A O 1
ATOM 1600 N N . ARG A 1 210 ? -2.172 -19.203 23.75 1 97.5 210 ARG A N 1
ATOM 1601 C CA . ARG A 1 210 ? -1.512 -17.953 23.375 1 97.5 210 ARG A CA 1
ATOM 1602 C C . ARG A 1 210 ? -1.614 -17.703 21.875 1 97.5 210 ARG A C 1
ATOM 1604 O O . ARG A 1 210 ? -1.032 -16.75 21.359 1 97.5 210 ARG A O 1
ATOM 1611 N N . ILE A 1 211 ? -2.266 -18.578 21.172 1 98.69 211 ILE A N 1
ATOM 1612 C CA . ILE A 1 211 ? -2.434 -18.375 19.734 1 98.69 211 ILE A CA 1
ATOM 1613 C C . ILE A 1 211 ? -3.697 -17.562 19.469 1 98.69 211 ILE A C 1
ATOM 1615 O O . ILE A 1 211 ? -4.801 -17.984 19.828 1 98.69 211 ILE A O 1
ATOM 1619 N N . ALA A 1 212 ? -3.498 -16.438 18.844 1 98.62 212 ALA A N 1
ATOM 1620 C CA . ALA A 1 212 ? -4.629 -15.578 18.5 1 98.62 212 ALA A CA 1
ATOM 1621 C C . ALA A 1 212 ? -5.25 -16 17.172 1 98.62 212 ALA A C 1
ATOM 1623 O O . ALA A 1 212 ? -6.473 -15.984 17.016 1 98.62 212 ALA A O 1
ATOM 1624 N N . ALA A 1 213 ? -4.387 -16.406 16.25 1 98.88 213 ALA A N 1
ATOM 1625 C CA . ALA A 1 213 ? -4.93 -16.688 14.93 1 98.88 213 ALA A CA 1
ATOM 1626 C C . ALA A 1 213 ? -3.961 -17.516 14.102 1 98.88 213 ALA A C 1
ATOM 1628 O O . ALA A 1 213 ? -2.779 -17.625 14.43 1 98.88 213 ALA A O 1
ATOM 1629 N N . VAL A 1 214 ? -4.488 -18.141 13.109 1 98.81 214 VAL A N 1
ATOM 1630 C CA . VAL A 1 214 ? -3.76 -18.688 11.961 1 98.81 214 VAL A CA 1
ATOM 1631 C C . VAL A 1 214 ? -4.129 -17.906 10.703 1 98.81 214 VAL A C 1
ATOM 1633 O O . VAL A 1 214 ? -5.312 -17.703 10.414 1 98.81 214 VAL A O 1
ATOM 1636 N N . ILE A 1 215 ? -3.146 -17.391 9.992 1 98.75 215 ILE A N 1
ATOM 1637 C CA . ILE A 1 215 ? -3.367 -16.75 8.695 1 98.75 215 ILE A CA 1
ATOM 1638 C C . ILE A 1 215 ? -2.795 -17.625 7.586 1 98.75 215 ILE A C 1
ATOM 1640 O O . ILE A 1 215 ? -1.678 -18.141 7.703 1 98.75 215 ILE A O 1
ATOM 1644 N N . MET A 1 216 ? -3.518 -17.797 6.504 1 97.88 216 MET A N 1
ATOM 1645 C CA . MET A 1 216 ? -2.99 -18.609 5.406 1 97.88 216 MET A CA 1
ATOM 1646 C C . MET A 1 216 ? -3.764 -18.344 4.121 1 97.88 216 MET A C 1
ATOM 1648 O O . MET A 1 216 ? -4.871 -17.797 4.152 1 97.88 216 MET A O 1
ATOM 1652 N N . GLU A 1 217 ? -3.197 -18.594 3.006 1 97.38 217 GLU A N 1
ATOM 1653 C CA . GLU A 1 217 ? -3.9 -18.875 1.758 1 97.38 217 GLU A CA 1
ATOM 1654 C C . GLU A 1 217 ? -4.492 -20.281 1.765 1 97.38 217 GLU A C 1
ATOM 1656 O O . GLU A 1 217 ? -3.76 -21.266 1.877 1 97.38 217 GLU A O 1
ATOM 1661 N N . CYS A 1 218 ? -5.75 -20.375 1.578 1 97.94 218 CYS A N 1
ATOM 1662 C CA . CYS A 1 218 ? -6.41 -21.656 1.728 1 97.94 218 CYS A CA 1
ATOM 1663 C C . CYS A 1 218 ? -6.043 -22.594 0.581 1 97.94 218 CYS A C 1
ATOM 1665 O O . CYS A 1 218 ? -5.969 -23.812 0.766 1 97.94 218 CYS A O 1
ATOM 1667 N N . ILE A 1 219 ? -5.871 -22.016 -0.566 1 97.62 219 ILE A N 1
ATOM 1668 C CA . ILE A 1 219 ? -5.5 -22.766 -1.763 1 97.62 219 ILE A CA 1
ATOM 1669 C C . ILE A 1 219 ? -4.266 -22.125 -2.402 1 97.62 219 ILE A C 1
ATOM 1671 O O . ILE A 1 219 ? -4.301 -20.969 -2.826 1 97.62 219 ILE A O 1
ATOM 1675 N N . HIS A 1 220 ? -3.164 -22.859 -2.482 1 95.5 220 HIS A N 1
ATOM 1676 C CA . HIS A 1 220 ? -1.923 -22.359 -3.066 1 95.5 220 HIS A CA 1
ATOM 1677 C C . HIS A 1 220 ? -1.844 -22.688 -4.555 1 95.5 220 HIS A C 1
ATOM 1679 O O . HIS A 1 220 ? -1.158 -22 -5.309 1 95.5 220 HIS A O 1
ATOM 1685 N N . GLY A 1 221 ? -2.475 -23.75 -4.977 1 95.25 221 GLY A N 1
ATOM 1686 C CA . GLY A 1 221 ? -2.373 -24.219 -6.348 1 95.25 221 GLY A CA 1
ATOM 1687 C C . GLY A 1 221 ? -1.085 -24.969 -6.629 1 95.25 221 GLY A C 1
ATOM 1688 O O . GLY A 1 221 ? -0.634 -25.031 -7.777 1 95.25 221 GLY A O 1
ATOM 1689 N N . LYS A 1 222 ? -0.494 -25.578 -5.609 1 93.06 222 LYS A N 1
ATOM 1690 C CA . LYS A 1 222 ? 0.822 -26.188 -5.781 1 93.06 222 LYS A CA 1
ATOM 1691 C C . LYS A 1 222 ? 0.743 -27.703 -5.68 1 93.06 222 LYS A C 1
ATOM 1693 O O . LYS A 1 222 ? 1.617 -28.406 -6.184 1 93.06 222 LYS A O 1
ATOM 1698 N N . LYS A 1 223 ? -0.282 -28.219 -5.008 1 96.06 223 LYS A N 1
ATOM 1699 C CA . LYS A 1 223 ? -0.417 -29.656 -4.836 1 96.06 223 LYS A CA 1
ATOM 1700 C C . LYS A 1 223 ? -0.992 -30.312 -6.094 1 96.06 223 LYS A C 1
ATOM 1702 O O . LYS A 1 223 ? -1.729 -29.672 -6.848 1 96.06 223 LYS A O 1
ATOM 1707 N N . PRO A 1 224 ? -0.683 -31.594 -6.293 1 96.38 224 PRO A N 1
ATOM 1708 C CA . PRO A 1 224 ? -1.205 -32.281 -7.48 1 96.38 224 PRO A CA 1
ATOM 1709 C C . PRO A 1 224 ? -2.73 -32.281 -7.527 1 96.38 224 PRO A C 1
ATOM 1711 O O . PRO A 1 224 ? -3.318 -32.156 -8.602 1 96.38 224 PRO A O 1
ATOM 1714 N N . LYS A 1 225 ? -3.34 -32.406 -6.34 1 96.75 225 LYS A N 1
ATOM 1715 C CA . LYS A 1 225 ? -4.797 -32.531 -6.309 1 96.75 225 LYS A CA 1
ATOM 1716 C C . LYS A 1 225 ? -5.41 -31.391 -5.488 1 96.75 225 LYS A C 1
ATOM 1718 O O . LYS A 1 225 ? -4.902 -31.047 -4.418 1 96.75 225 LYS A O 1
ATOM 1723 N N . PHE A 1 226 ? -6.469 -30.828 -6.047 1 97.25 226 PHE A N 1
ATOM 1724 C CA . PHE A 1 226 ? -7.227 -29.766 -5.383 1 97.25 226 PHE A CA 1
ATOM 1725 C C . PHE A 1 226 ? -7.707 -30.234 -4.012 1 97.25 226 PHE A C 1
ATOM 1727 O O . PHE A 1 226 ? -7.625 -29.484 -3.037 1 97.25 226 PHE A O 1
ATOM 1734 N N . GLU A 1 227 ? -8.148 -31.484 -3.889 1 97.62 227 GLU A N 1
ATOM 1735 C CA . GLU A 1 227 ? -8.742 -32.062 -2.68 1 97.62 227 GLU A CA 1
ATOM 1736 C C . GLU A 1 227 ? -7.73 -32.094 -1.537 1 97.62 227 GLU A C 1
ATOM 1738 O O . GLU A 1 227 ? -8.102 -31.969 -0.368 1 97.62 227 GLU A O 1
ATOM 1743 N N . GLU A 1 228 ? -6.48 -32.25 -1.862 1 97.75 228 GLU A N 1
ATOM 1744 C CA . GLU A 1 228 ? -5.438 -32.25 -0.841 1 97.75 228 GLU A CA 1
ATOM 1745 C C . GLU A 1 228 ? -5.332 -30.922 -0.13 1 97.75 228 GLU A C 1
ATOM 1747 O O . GLU A 1 228 ? -5.211 -30.859 1.096 1 97.75 228 GLU A O 1
ATOM 1752 N N . GLU A 1 229 ? -5.383 -29.875 -0.901 1 98.12 229 GLU A N 1
ATOM 1753 C CA . GLU A 1 229 ? -5.285 -28.531 -0.347 1 98.12 229 GLU A CA 1
ATOM 1754 C C . GLU A 1 229 ? -6.551 -28.156 0.413 1 98.12 229 GLU A C 1
ATOM 1756 O O . GLU A 1 229 ? -6.484 -27.547 1.49 1 98.12 229 GLU A O 1
ATOM 1761 N N . LEU A 1 230 ? -7.691 -28.547 -0.152 1 98.5 230 LEU A N 1
ATOM 1762 C CA . LEU A 1 230 ? -8.977 -28.219 0.466 1 98.5 230 LEU A CA 1
ATOM 1763 C C . LEU A 1 230 ? -9.117 -28.922 1.812 1 98.5 230 LEU A C 1
ATOM 1765 O O . LEU A 1 230 ? -9.523 -28.312 2.799 1 98.5 230 LEU A O 1
ATOM 1769 N N . SER A 1 231 ? -8.789 -30.219 1.843 1 98.62 231 SER A N 1
ATOM 1770 C CA . SER A 1 231 ? -8.883 -30.984 3.08 1 98.62 231 SER A CA 1
ATOM 1771 C C . SER A 1 231 ? -7.973 -30.406 4.16 1 98.62 231 SER A C 1
ATOM 1773 O O . SER A 1 231 ? -8.336 -30.391 5.34 1 98.62 231 SER A O 1
ATOM 1775 N N . PHE A 1 232 ? -6.828 -30 3.789 1 98.5 232 PHE A N 1
ATOM 1776 C CA . PHE A 1 232 ? -5.898 -29.375 4.719 1 98.5 232 PHE A CA 1
ATOM 1777 C C . PHE A 1 232 ? -6.5 -28.109 5.312 1 98.5 232 PHE A C 1
ATOM 1779 O O . PHE A 1 232 ? -6.512 -27.922 6.531 1 98.5 232 PHE A O 1
ATOM 1786 N N . ALA A 1 233 ? -7.012 -27.188 4.438 1 98.81 233 ALA A N 1
ATOM 1787 C CA . ALA A 1 233 ? -7.59 -25.922 4.883 1 98.81 233 ALA A CA 1
ATOM 1788 C C . ALA A 1 233 ? -8.742 -26.156 5.852 1 98.81 233 ALA A C 1
ATOM 1790 O O . ALA A 1 233 ? -8.828 -25.5 6.898 1 98.81 233 ALA A O 1
ATOM 1791 N N . ILE A 1 234 ? -9.609 -27.109 5.484 1 98.88 234 ILE A N 1
ATOM 1792 C CA . ILE A 1 234 ? -10.75 -27.453 6.332 1 98.88 234 ILE A CA 1
ATOM 1793 C C . ILE A 1 234 ? -10.242 -27.984 7.672 1 98.88 234 ILE A C 1
ATOM 1795 O O . ILE A 1 234 ? -10.766 -27.625 8.727 1 98.88 234 ILE A O 1
ATOM 1799 N N . GLY A 1 235 ? -9.234 -28.859 7.605 1 98.88 235 GLY A N 1
ATOM 1800 C CA . GLY A 1 235 ? -8.672 -29.422 8.828 1 98.88 235 GLY A CA 1
ATOM 1801 C C . GLY A 1 235 ? -8.125 -28.359 9.766 1 98.88 235 GLY A C 1
ATOM 1802 O O . GLY A 1 235 ? -8.406 -28.391 10.969 1 98.88 235 GLY A O 1
ATOM 1803 N N . VAL A 1 236 ? -7.355 -27.406 9.281 1 98.81 236 VAL A N 1
ATOM 1804 C CA . VAL A 1 236 ? -6.785 -26.344 10.094 1 98.81 236 VAL A CA 1
ATOM 1805 C C . VAL A 1 236 ? -7.902 -25.469 10.672 1 98.81 236 VAL A C 1
ATOM 1807 O O . VAL A 1 236 ? -7.867 -25.109 11.852 1 98.81 236 VAL A O 1
ATOM 1810 N N . ARG A 1 237 ? -8.898 -25.125 9.828 1 98.88 237 ARG A N 1
ATOM 1811 C CA . ARG A 1 237 ? -10.023 -24.297 10.281 1 98.88 237 ARG A CA 1
ATOM 1812 C C . ARG A 1 237 ? -10.773 -24.984 11.422 1 98.88 237 ARG A C 1
ATOM 1814 O O . ARG A 1 237 ? -11.133 -24.328 12.406 1 98.88 237 ARG A O 1
ATOM 1821 N N . LYS A 1 238 ? -11.031 -26.266 11.289 1 98.81 238 LYS A N 1
ATOM 1822 C CA . LYS A 1 238 ? -11.711 -27.016 12.336 1 98.81 238 LYS A CA 1
ATOM 1823 C C . LYS A 1 238 ? -10.922 -26.984 13.641 1 98.81 238 LYS A C 1
ATOM 1825 O O . LYS A 1 238 ? -11.508 -26.859 14.727 1 98.81 238 LYS A O 1
ATOM 1830 N N . LEU A 1 239 ? -9.633 -27.125 13.547 1 98.88 239 LEU A N 1
ATOM 1831 C CA . LEU A 1 239 ? -8.781 -27.031 14.734 1 98.88 239 LEU A CA 1
ATOM 1832 C C . LEU A 1 239 ? -8.875 -25.641 15.359 1 98.88 239 LEU A C 1
ATOM 1834 O O . LEU A 1 239 ? -8.922 -25.516 16.578 1 98.88 239 LEU A O 1
ATOM 1838 N N . CYS A 1 240 ? -8.852 -24.609 14.531 1 98.81 240 CYS A N 1
ATOM 1839 C CA . CYS A 1 240 ? -8.992 -23.25 15.031 1 98.81 240 CYS A CA 1
ATOM 1840 C C . CYS A 1 240 ? -10.289 -23.094 15.812 1 98.81 240 CYS A C 1
ATOM 1842 O O . CYS A 1 240 ? -10.297 -22.484 16.891 1 98.81 240 CYS A O 1
ATOM 1844 N N . LYS A 1 241 ? -11.391 -23.609 15.297 1 98.44 241 LYS A N 1
ATOM 1845 C CA . LYS A 1 241 ? -12.672 -23.547 15.984 1 98.44 241 LYS A CA 1
ATOM 1846 C C . LYS A 1 241 ? -12.609 -24.281 17.328 1 98.44 241 LYS A C 1
ATOM 1848 O O . LYS A 1 241 ? -13.078 -23.766 18.344 1 98.44 241 LYS A O 1
ATOM 1853 N N . LYS A 1 242 ? -12.039 -25.438 17.266 1 98.44 242 LYS A N 1
ATOM 1854 C CA . LYS A 1 242 ? -11.945 -26.266 18.469 1 98.44 242 LYS A CA 1
ATOM 1855 C C . LYS A 1 242 ? -11.242 -25.516 19.594 1 98.44 242 LYS A C 1
ATOM 1857 O O . LYS A 1 242 ? -11.633 -25.641 20.766 1 98.44 242 LYS A O 1
ATOM 1862 N N . TYR A 1 243 ? -10.242 -24.719 19.25 1 98.5 243 TYR A N 1
ATOM 1863 C CA . TYR A 1 243 ? -9.367 -24.172 20.281 1 98.5 243 TYR A CA 1
ATOM 1864 C C . TYR A 1 243 ? -9.594 -22.672 20.438 1 98.5 243 TYR A C 1
ATOM 1866 O O . TYR A 1 243 ? -8.812 -21.984 21.094 1 98.5 243 TYR A O 1
ATOM 1874 N N . ASN A 1 244 ? -10.641 -22.047 19.844 1 98.38 244 ASN A N 1
ATOM 1875 C CA . ASN A 1 244 ? -10.953 -20.625 19.906 1 98.38 244 ASN A CA 1
ATOM 1876 C C . ASN A 1 244 ? -9.797 -19.781 19.375 1 98.38 244 ASN A C 1
ATOM 1878 O O . ASN A 1 244 ? -9.297 -18.891 20.078 1 98.38 244 ASN A O 1
ATOM 1882 N N . ILE A 1 245 ? -9.367 -20.078 18.25 1 98.81 245 ILE A N 1
ATOM 1883 C CA . ILE A 1 245 ? -8.344 -19.391 17.484 1 98.81 245 ILE A CA 1
ATOM 1884 C C . ILE A 1 245 ? -8.961 -18.797 16.219 1 98.81 245 ILE A C 1
ATOM 1886 O O . ILE A 1 245 ? -9.75 -19.469 15.531 1 98.81 245 ILE A O 1
ATOM 1890 N N . LEU A 1 246 ? -8.711 -17.531 15.938 1 98.88 246 LEU A N 1
ATOM 1891 C CA . LEU A 1 246 ? -9.25 -16.906 14.742 1 98.88 246 LEU A CA 1
ATOM 1892 C C . LEU A 1 246 ? -8.594 -17.469 13.484 1 98.88 246 LEU A C 1
ATOM 1894 O O . LEU A 1 246 ? -7.426 -17.859 13.516 1 98.88 246 LEU A O 1
ATOM 1898 N N . PHE A 1 247 ? -9.328 -17.562 12.445 1 98.88 247 PHE A N 1
ATOM 1899 C CA . PHE A 1 247 ? -8.852 -18 11.141 1 98.88 247 PHE A CA 1
ATOM 1900 C C . PHE A 1 247 ? -8.93 -16.875 10.125 1 98.88 247 PHE A C 1
ATOM 1902 O O . PHE A 1 247 ? -10.023 -16.391 9.805 1 98.88 247 PHE A O 1
ATOM 1909 N N . VAL A 1 248 ? -7.777 -16.438 9.602 1 98.94 248 VAL A N 1
ATOM 1910 C CA . VAL A 1 248 ? -7.68 -15.383 8.602 1 98.94 248 VAL A CA 1
ATOM 1911 C C . VAL A 1 248 ? -7.359 -15.984 7.234 1 98.94 248 VAL A C 1
ATOM 1913 O O . VAL A 1 248 ? -6.316 -16.625 7.062 1 98.94 248 VAL A O 1
ATOM 1916 N N . ALA A 1 249 ? -8.227 -15.766 6.309 1 98.88 249 ALA A N 1
ATOM 1917 C CA . ALA A 1 249 ? -7.988 -16.234 4.945 1 98.88 249 ALA A CA 1
ATOM 1918 C C . ALA A 1 249 ? -7.434 -15.117 4.07 1 98.88 249 ALA A C 1
ATOM 1920 O O . ALA A 1 249 ? -8.086 -14.086 3.887 1 98.88 249 ALA A O 1
ATOM 1921 N N . ASP A 1 250 ? -6.262 -15.297 3.604 1 98.56 250 ASP A N 1
ATOM 1922 C CA . ASP A 1 250 ? -5.684 -14.398 2.611 1 98.56 250 ASP A CA 1
ATOM 1923 C C . ASP A 1 250 ? -6.188 -14.727 1.208 1 98.56 250 ASP A C 1
ATOM 1925 O O . ASP A 1 250 ? -5.785 -15.727 0.618 1 98.56 250 ASP A O 1
ATOM 1929 N N . GLU A 1 251 ? -7.035 -13.875 0.678 1 98.56 251 GLU A N 1
ATOM 1930 C CA . GLU A 1 251 ? -7.727 -14.094 -0.591 1 98.56 251 GLU A CA 1
ATOM 1931 C C . GLU A 1 251 ? -7.148 -13.203 -1.69 1 98.56 251 GLU A C 1
ATOM 1933 O O . GLU A 1 251 ? -7.742 -13.07 -2.762 1 98.56 251 GLU A O 1
ATOM 1938 N N . VAL A 1 252 ? -5.957 -12.633 -1.474 1 98.19 252 VAL A N 1
ATOM 1939 C CA . VAL A 1 252 ? -5.371 -11.633 -2.361 1 98.19 252 VAL A CA 1
ATOM 1940 C C . VAL A 1 252 ? -5.09 -12.258 -3.727 1 98.19 252 VAL A C 1
ATOM 1942 O O . VAL A 1 252 ? -5.418 -11.68 -4.762 1 98.19 252 VAL A O 1
ATOM 1945 N N . ARG A 1 253 ? -4.566 -13.414 -3.766 1 96.5 253 ARG A N 1
ATOM 1946 C CA . ARG A 1 253 ? -4.168 -14.016 -5.035 1 96.5 253 ARG A CA 1
ATOM 1947 C C . ARG A 1 253 ? -5.281 -14.883 -5.609 1 96.5 253 ARG A C 1
ATOM 1949 O O . ARG A 1 253 ? -5.625 -14.766 -6.789 1 96.5 253 ARG A O 1
ATOM 1956 N N . MET A 1 254 ? -5.887 -15.742 -4.777 1 97.31 254 MET A N 1
ATOM 1957 C CA . MET A 1 254 ? -6.766 -16.797 -5.285 1 97.31 254 MET A CA 1
ATOM 1958 C C . MET A 1 254 ? -8.227 -16.375 -5.188 1 97.31 254 MET A C 1
ATOM 1960 O O . MET A 1 254 ? -9.117 -17.109 -5.602 1 97.31 254 MET A O 1
ATOM 1964 N N . GLY A 1 255 ? -8.469 -15.188 -4.68 1 96.62 255 GLY A N 1
ATOM 1965 C CA . GLY A 1 255 ? -9.836 -14.688 -4.605 1 96.62 255 GLY A CA 1
ATOM 1966 C C . GLY A 1 255 ? -10.359 -14.18 -5.934 1 96.62 255 GLY A C 1
ATOM 1967 O O . GLY A 1 255 ? -9.789 -14.477 -6.984 1 96.62 255 GLY A O 1
ATOM 1968 N N . CYS A 1 256 ? -11.516 -13.633 -5.875 1 97.88 256 CYS A N 1
ATOM 1969 C CA . CYS A 1 256 ? -12.195 -12.969 -6.98 1 97.88 256 CYS A CA 1
ATOM 1970 C C . CYS A 1 256 ? -12.453 -13.938 -8.125 1 97.88 256 CYS A C 1
ATOM 1972 O O . CYS A 1 256 ? -12.141 -13.633 -9.281 1 97.88 256 CYS A O 1
ATOM 1974 N N . GLY A 1 257 ? -12.789 -15.148 -7.852 1 97.88 257 GLY A N 1
ATOM 1975 C CA . GLY A 1 257 ? -13.375 -16.047 -8.828 1 97.88 257 GLY A CA 1
ATOM 1976 C C . GLY A 1 257 ? -12.367 -17 -9.445 1 97.88 257 GLY A C 1
ATOM 1977 O O . GLY A 1 257 ? -12.734 -17.906 -10.203 1 97.88 257 GLY A O 1
ATOM 1978 N N . LYS A 1 258 ? -11.133 -16.906 -9.109 1 97.44 258 LYS A N 1
ATOM 1979 C CA . LYS A 1 258 ? -10.039 -17.625 -9.773 1 97.44 258 LYS A CA 1
ATOM 1980 C C . LYS A 1 258 ? -10.242 -19.125 -9.695 1 97.44 258 LYS A C 1
ATOM 1982 O O . LYS A 1 258 ? -9.969 -19.844 -10.656 1 97.44 258 LYS A O 1
ATOM 1987 N N . THR A 1 259 ? -10.789 -19.625 -8.578 1 97.88 259 THR A N 1
ATOM 1988 C CA . THR A 1 259 ? -10.852 -21.047 -8.32 1 97.88 259 THR A CA 1
ATOM 1989 C C . THR A 1 259 ? -12.234 -21.594 -8.633 1 97.88 259 THR A C 1
ATOM 1991 O O . THR A 1 259 ? -12.492 -22.797 -8.461 1 97.88 259 THR A O 1
ATOM 1994 N N . GLY A 1 260 ? -13.148 -20.75 -9.062 1 97.94 260 GLY A N 1
ATOM 1995 C CA . GLY A 1 260 ? -14.508 -21.188 -9.367 1 97.94 260 GLY A CA 1
ATOM 1996 C C . GLY A 1 260 ? -15.508 -20.797 -8.289 1 97.94 260 GLY A C 1
ATOM 1997 O O . GLY A 1 260 ? -16.703 -21.016 -8.445 1 97.94 260 GLY A O 1
ATOM 1998 N N . LYS A 1 261 ? -15.039 -20.328 -7.211 1 98.38 261 LYS A N 1
ATOM 1999 C CA . LYS A 1 261 ? -15.797 -19.578 -6.207 1 98.38 261 LYS A CA 1
ATOM 2000 C C . LYS A 1 261 ? -15.211 -18.188 -6.004 1 98.38 261 LYS A C 1
ATOM 2002 O O . LYS A 1 261 ? -14.055 -17.922 -6.363 1 98.38 261 LYS A O 1
ATOM 2007 N N . PHE A 1 262 ? -16.031 -17.219 -5.547 1 98.44 262 PHE A N 1
ATOM 2008 C CA . PHE A 1 262 ? -15.484 -15.875 -5.414 1 98.44 262 PHE A CA 1
ATOM 2009 C C . PHE A 1 262 ? -14.258 -15.875 -4.5 1 98.44 262 PHE A C 1
ATOM 2011 O O . PHE A 1 262 ? -13.195 -15.398 -4.887 1 98.44 262 PHE A O 1
ATOM 2018 N N . PHE A 1 263 ? -14.5 -16.297 -3.227 1 98.62 263 PHE A N 1
ATOM 2019 C CA . PHE A 1 263 ? -13.359 -16.578 -2.363 1 98.62 263 PHE A CA 1
ATOM 2020 C C . PHE A 1 263 ? -12.938 -18.047 -2.508 1 98.62 263 PHE A C 1
ATOM 2022 O O . PHE A 1 263 ? -13.773 -18.938 -2.613 1 98.62 263 PHE A O 1
ATOM 2029 N N . CYS A 1 264 ? -11.617 -18.266 -2.533 1 98.06 264 CYS A N 1
ATOM 2030 C CA . CYS A 1 264 ? -11.203 -19.672 -2.559 1 98.06 264 CYS A CA 1
ATOM 2031 C C . CYS A 1 264 ? -11.609 -20.375 -1.275 1 98.06 264 CYS A C 1
ATOM 2033 O O . CYS A 1 264 ? -11.891 -21.578 -1.289 1 98.06 264 CYS A O 1
ATOM 2035 N N . SER A 1 265 ? -11.727 -19.688 -0.164 1 98.56 265 SER A N 1
ATOM 2036 C CA . SER A 1 265 ? -12.133 -20.266 1.114 1 98.56 265 SER A CA 1
ATOM 2037 C C . SER A 1 265 ? -13.602 -20.672 1.094 1 98.56 265 SER A C 1
ATOM 2039 O O . SER A 1 265 ? -14.055 -21.406 1.971 1 98.56 265 SER A O 1
ATOM 2041 N N . ASP A 1 266 ? -14.383 -20.188 0.114 1 98.62 266 ASP A N 1
ATOM 2042 C CA . ASP A 1 266 ? -15.773 -20.594 -0.011 1 98.62 266 ASP A CA 1
ATOM 2043 C C . ASP A 1 266 ? -15.883 -22.094 -0.274 1 98.62 266 ASP A C 1
ATOM 2045 O O . ASP A 1 266 ? -16.891 -22.719 0.062 1 98.62 266 ASP A O 1
ATOM 2049 N N . TRP A 1 267 ? -14.898 -22.688 -0.843 1 98.69 267 TRP A N 1
ATOM 2050 C CA . TRP A 1 267 ? -14.875 -24.125 -1.105 1 98.69 267 TRP A CA 1
ATOM 2051 C C . TRP A 1 267 ? -14.914 -24.922 0.197 1 98.69 267 TRP A C 1
ATOM 2053 O O . TRP A 1 267 ? -15.258 -26.094 0.201 1 98.69 267 TRP A O 1
ATOM 2063 N N . MET A 1 268 ? -14.547 -24.312 1.314 1 98.75 268 MET A N 1
ATOM 2064 C CA . MET A 1 268 ? -14.492 -24.984 2.607 1 98.75 268 MET A CA 1
ATOM 2065 C C . MET A 1 268 ? -15.898 -25.188 3.18 1 98.75 268 MET A C 1
ATOM 2067 O O . MET A 1 268 ? -16.078 -25.906 4.16 1 98.75 268 MET A O 1
ATOM 2071 N N . GLY A 1 269 ? -16.906 -24.5 2.6 1 98.38 269 GLY A N 1
ATOM 2072 C CA . GLY A 1 269 ? -18.266 -24.594 3.09 1 98.38 269 GLY A CA 1
ATOM 2073 C C . GLY A 1 269 ? -18.609 -23.5 4.09 1 98.38 269 GLY A C 1
ATOM 2074 O O . GLY A 1 269 ? -17.719 -22.938 4.734 1 98.38 269 GLY A O 1
ATOM 2075 N N . PRO A 1 270 ? -19.906 -23.219 4.207 1 97.56 270 PRO A N 1
ATOM 2076 C CA . PRO A 1 270 ? -20.359 -22.109 5.07 1 97.56 270 PRO A CA 1
ATOM 2077 C C . PRO A 1 270 ? -19.984 -22.328 6.535 1 97.56 270 PRO A C 1
ATOM 2079 O O . PRO A 1 270 ? -19.75 -21.359 7.262 1 97.56 270 PRO A O 1
ATOM 2082 N N . GLU A 1 271 ? -19.844 -23.516 6.98 1 97.75 271 GLU A N 1
ATOM 2083 C CA . GLU A 1 271 ? -19.531 -23.828 8.375 1 97.75 271 GLU A CA 1
ATOM 2084 C C . GLU A 1 271 ? -18.078 -23.516 8.695 1 97.75 271 GLU A C 1
ATOM 2086 O O . GLU A 1 271 ? -17.688 -23.406 9.867 1 97.75 271 GLU A O 1
ATOM 2091 N N . ASN A 1 272 ? -17.297 -23.438 7.641 1 98.62 272 ASN A N 1
ATOM 2092 C CA . ASN A 1 272 ? -15.859 -23.188 7.809 1 98.62 272 ASN A CA 1
ATOM 2093 C C . ASN A 1 272 ? -15.477 -21.812 7.309 1 98.62 272 ASN A C 1
ATOM 2095 O O . ASN A 1 272 ? -14.32 -21.578 6.934 1 98.62 272 ASN A O 1
ATOM 2099 N N . LYS A 1 273 ? -16.469 -20.906 7.32 1 98.5 273 LYS A N 1
ATOM 2100 C CA . LYS A 1 273 ? -16.203 -19.531 6.879 1 98.5 273 LYS A CA 1
ATOM 2101 C C . LYS A 1 273 ? -15.102 -18.891 7.711 1 98.5 273 LYS A C 1
ATOM 2103 O O . LYS A 1 273 ? -15.109 -18.984 8.945 1 98.5 273 LYS A O 1
ATOM 2108 N N . PRO A 1 274 ? -14.109 -18.25 7.105 1 98.88 274 PRO A N 1
ATOM 2109 C CA . PRO A 1 274 ? -13.062 -17.547 7.859 1 98.88 274 PRO A CA 1
ATOM 2110 C C . PRO A 1 274 ? -13.609 -16.438 8.742 1 98.88 274 PRO A C 1
ATOM 2112 O O . PRO A 1 274 ? -14.672 -15.875 8.453 1 98.88 274 PRO A O 1
ATOM 2115 N N . ASP A 1 275 ? -12.875 -16.109 9.805 1 98.88 275 ASP A N 1
ATOM 2116 C CA . ASP A 1 275 ? -13.25 -15 10.688 1 98.88 275 ASP A CA 1
ATOM 2117 C C . ASP A 1 275 ? -12.938 -13.648 10.039 1 98.88 275 ASP A C 1
ATOM 2119 O O . ASP A 1 275 ? -13.609 -12.656 10.312 1 98.88 275 ASP A O 1
ATOM 2123 N N . ILE A 1 276 ? -11.883 -13.625 9.289 1 98.88 276 ILE A N 1
ATOM 2124 C CA . ILE A 1 276 ? -11.414 -12.453 8.555 1 98.88 276 ILE A CA 1
ATOM 2125 C C . ILE A 1 276 ? -10.938 -12.875 7.168 1 98.88 276 ILE A C 1
ATOM 2127 O O . ILE A 1 276 ? -10.328 -13.93 7.008 1 98.88 276 ILE A O 1
ATOM 2131 N N . VAL A 1 277 ? -11.219 -12.086 6.152 1 98.88 277 VAL A N 1
ATOM 2132 C CA . VAL A 1 277 ? -10.648 -12.258 4.82 1 98.88 277 VAL A CA 1
ATOM 2133 C C . VAL A 1 277 ? -9.898 -11 4.41 1 98.88 277 VAL A C 1
ATOM 2135 O O . VAL A 1 277 ? -10.281 -9.891 4.777 1 98.88 277 VAL A O 1
ATOM 2138 N N . VAL A 1 278 ? -8.836 -11.18 3.719 1 98.81 278 VAL A N 1
ATOM 2139 C CA . VAL A 1 278 ? -8.07 -10.094 3.121 1 98.81 278 VAL A CA 1
ATOM 2140 C C . VAL A 1 278 ? -8.148 -10.18 1.599 1 98.81 278 VAL A C 1
ATOM 2142 O O . VAL A 1 278 ? -7.809 -11.203 1.008 1 98.81 278 VAL A O 1
ATOM 2145 N N . MET A 1 279 ? -8.641 -9.148 0.959 1 98.5 279 MET A N 1
ATOM 2146 C CA . MET A 1 279 ? -8.734 -9.07 -0.496 1 98.5 279 MET A CA 1
ATOM 2147 C C . MET A 1 279 ? -7.734 -8.062 -1.052 1 98.5 279 MET A C 1
ATOM 2149 O O . MET A 1 279 ? -7.312 -7.148 -0.342 1 98.5 279 MET A O 1
ATOM 2153 N N . GLY A 1 280 ? -7.43 -8.172 -2.285 1 98.12 280 GLY A N 1
ATOM 2154 C CA . GLY A 1 280 ? -6.586 -7.242 -3.021 1 98.12 280 GLY A CA 1
ATOM 2155 C C . GLY A 1 280 ? -6.465 -7.59 -4.496 1 98.12 280 GLY A C 1
ATOM 2156 O O . GLY A 1 280 ? -7.336 -8.266 -5.051 1 98.12 280 GLY A O 1
ATOM 2157 N N . LYS A 1 281 ? -5.566 -7.039 -5.148 1 97.25 281 LYS A N 1
ATOM 2158 C CA . LYS A 1 281 ? -5.176 -7.324 -6.523 1 97.25 281 LYS A CA 1
ATOM 2159 C C . LYS A 1 281 ? -6.387 -7.289 -7.457 1 97.25 281 LYS A C 1
ATOM 2161 O O . LYS A 1 281 ? -6.738 -6.234 -7.98 1 97.25 281 LYS A O 1
ATOM 2166 N N . SER A 1 282 ? -7.043 -8.422 -7.613 1 97.56 282 SER A N 1
ATOM 2167 C CA . SER A 1 282 ? -8.055 -8.609 -8.648 1 97.56 282 SER A CA 1
ATOM 2168 C C . SER A 1 282 ? -9.383 -7.996 -8.242 1 97.56 282 SER A C 1
ATOM 2170 O O . SER A 1 282 ? -10.281 -7.828 -9.07 1 97.56 282 SER A O 1
ATOM 2172 N N . ILE A 1 283 ? -9.5 -7.609 -6.965 1 98.56 283 ILE A N 1
ATOM 2173 C CA . ILE A 1 283 ? -10.758 -7.039 -6.496 1 98.56 283 ILE A CA 1
ATOM 2174 C C . ILE A 1 283 ? -11.047 -5.742 -7.246 1 98.56 283 ILE A C 1
ATOM 2176 O O . ILE A 1 283 ? -12.203 -5.344 -7.387 1 98.56 283 ILE A O 1
ATOM 2180 N N . THR A 1 284 ? -10.008 -5.094 -7.758 1 98.62 284 THR A N 1
ATOM 2181 C CA . THR A 1 284 ? -10.156 -3.902 -8.586 1 98.62 284 THR A CA 1
ATOM 2182 C C . THR A 1 284 ? -9.883 -4.219 -10.047 1 98.62 284 THR A C 1
ATOM 2184 O O . THR A 1 284 ? -9.602 -3.318 -10.844 1 98.62 284 THR A O 1
ATOM 2187 N N . ALA A 1 285 ? -9.797 -5.453 -10.398 1 98.5 285 ALA A N 1
ATOM 2188 C CA . ALA A 1 285 ? -9.422 -5.91 -11.734 1 98.5 285 ALA A CA 1
ATOM 2189 C C . ALA A 1 285 ? -8.016 -5.441 -12.102 1 98.5 285 ALA A C 1
ATOM 2191 O O . ALA A 1 285 ? -7.703 -5.266 -13.281 1 98.5 285 ALA A O 1
ATOM 2192 N N . GLY A 1 286 ? -7.211 -5.215 -11.102 1 98.19 286 GLY A N 1
ATOM 2193 C CA . GLY A 1 286 ? -5.836 -4.797 -11.32 1 98.19 286 GLY A CA 1
ATOM 2194 C C . GLY A 1 286 ? -5.711 -3.33 -11.688 1 98.19 286 GLY A C 1
ATOM 2195 O O . GLY A 1 286 ? -4.617 -2.852 -11.992 1 98.19 286 GLY A O 1
ATOM 2196 N N . ALA A 1 287 ? -6.809 -2.529 -11.609 1 98.44 287 ALA A N 1
ATOM 2197 C CA . ALA A 1 287 ? -6.828 -1.191 -12.195 1 98.44 287 ALA A CA 1
ATOM 2198 C C . ALA A 1 287 ? -6.332 -0.149 -11.195 1 98.44 287 ALA A C 1
ATOM 2200 O O . ALA A 1 287 ? -5.914 0.943 -11.586 1 98.44 287 ALA A O 1
ATOM 2201 N N . TYR A 1 288 ? -6.441 -0.473 -9.922 1 98.62 288 TYR A N 1
ATOM 2202 C CA . TYR A 1 288 ? -6.066 0.44 -8.852 1 98.62 288 TYR A CA 1
ATOM 2203 C C . TYR A 1 288 ? -5.656 -0.328 -7.598 1 98.62 288 TYR A C 1
ATOM 2205 O O . TYR A 1 288 ? -6.297 -1.315 -7.227 1 98.62 288 TYR A O 1
ATOM 2213 N N . PRO A 1 289 ? -4.52 0.051 -6.98 1 98.31 289 PRO A N 1
ATOM 2214 C CA . PRO A 1 289 ? -4.148 -0.634 -5.742 1 98.31 289 PRO A CA 1
ATOM 2215 C C . PRO A 1 289 ? -5.188 -0.466 -4.637 1 98.31 289 PRO A C 1
ATOM 2217 O O . PRO A 1 289 ? -5.559 0.662 -4.297 1 98.31 289 PRO A O 1
ATOM 2220 N N . ALA A 1 290 ? -5.664 -1.545 -4.078 1 98.44 290 ALA A N 1
ATOM 2221 C CA . ALA A 1 290 ? -6.59 -1.536 -2.951 1 98.44 290 ALA A CA 1
ATOM 2222 C C . ALA A 1 290 ? -6.629 -2.896 -2.262 1 98.44 290 ALA A C 1
ATOM 2224 O O . ALA A 1 290 ? -6.402 -3.928 -2.898 1 98.44 290 ALA A O 1
ATOM 2225 N N . SER A 1 291 ? -6.805 -2.887 -1.028 1 98.44 291 SER A N 1
ATOM 2226 C CA . SER A 1 291 ? -7.102 -4.09 -0.257 1 98.44 291 SER A CA 1
ATOM 2227 C C . SER A 1 291 ? -8.242 -3.848 0.724 1 98.44 291 SER A C 1
ATOM 2229 O O . SER A 1 291 ? -8.43 -2.73 1.208 1 98.44 291 SER A O 1
ATOM 2231 N N . TYR A 1 292 ? -9.047 -4.781 0.96 1 98.81 292 TYR A N 1
ATOM 2232 C CA . TYR A 1 292 ? -10.172 -4.742 1.888 1 98.81 292 TYR A CA 1
ATOM 2233 C C . TYR A 1 292 ? -10.078 -5.879 2.9 1 98.81 292 TYR A C 1
ATOM 2235 O O . TYR A 1 292 ? -10 -7.051 2.523 1 98.81 292 TYR A O 1
ATOM 2243 N N . ILE A 1 293 ? -10.047 -5.562 4.152 1 98.88 293 ILE A N 1
ATOM 2244 C CA . ILE A 1 293 ? -10.102 -6.527 5.246 1 98.88 293 ILE A CA 1
ATOM 2245 C C . ILE A 1 293 ? -11.508 -6.562 5.836 1 98.88 293 ILE A C 1
ATOM 2247 O O . ILE A 1 293 ? -11.992 -5.559 6.363 1 98.88 293 ILE A O 1
ATOM 2251 N N . MET A 1 294 ? -12.164 -7.613 5.672 1 98.88 294 MET A N 1
ATOM 2252 C CA . MET A 1 294 ? -13.516 -7.773 6.211 1 98.88 294 MET A CA 1
ATOM 2253 C C . MET A 1 294 ? -13.539 -8.828 7.309 1 98.88 294 MET A C 1
ATOM 2255 O O . MET A 1 294 ? -12.859 -9.852 7.207 1 98.88 294 MET A O 1
ATOM 2259 N N . GLY A 1 295 ? -14.234 -8.555 8.344 1 98.75 295 GLY A N 1
ATOM 2260 C CA . GLY A 1 295 ? -14.266 -9.492 9.461 1 98.75 295 GLY A CA 1
ATOM 2261 C C . GLY A 1 295 ? -15.492 -9.336 10.328 1 98.75 295 GLY A C 1
ATOM 2262 O O . GLY A 1 295 ? -16.359 -8.508 10.047 1 98.75 295 GLY A O 1
ATOM 2263 N N . LYS A 1 296 ? -15.547 -10.164 11.305 1 98 296 LYS A N 1
ATOM 2264 C CA . LYS A 1 296 ? -16.625 -10.172 12.281 1 98 296 LYS A CA 1
ATOM 2265 C C . LYS A 1 296 ? -16.531 -8.969 13.219 1 98 296 LYS A C 1
ATOM 2267 O O . LYS A 1 296 ? -15.438 -8.5 13.531 1 98 296 LYS A O 1
ATOM 2272 N N . ALA A 1 297 ? -17.656 -8.578 13.688 1 96.62 297 ALA A N 1
ATOM 2273 C CA . ALA A 1 297 ? -17.75 -7.418 14.57 1 96.62 297 ALA A CA 1
ATOM 2274 C C . ALA A 1 297 ? -16.906 -7.617 15.828 1 96.62 297 ALA A C 1
ATOM 2276 O O . ALA A 1 297 ? -16.312 -6.668 16.344 1 96.62 297 ALA A O 1
ATOM 2277 N N . GLU A 1 298 ? -16.828 -8.789 16.312 1 96.12 298 GLU A N 1
ATOM 2278 C CA . GLU A 1 298 ? -16.094 -9.102 17.547 1 96.12 298 GLU A CA 1
ATOM 2279 C C . GLU A 1 298 ? -14.633 -8.711 17.422 1 96.12 298 GLU A C 1
ATOM 2281 O O . GLU A 1 298 ? -13.984 -8.375 18.406 1 96.12 298 GLU A O 1
ATOM 2286 N N . VAL A 1 299 ? -14.086 -8.781 16.234 1 97.75 299 VAL A N 1
ATOM 2287 C CA . VAL A 1 299 ? -12.695 -8.414 15.992 1 97.75 299 VAL A CA 1
ATOM 2288 C C . VAL A 1 299 ? -12.617 -6.965 15.516 1 97.75 299 VAL A C 1
ATOM 2290 O O . VAL A 1 299 ? -11.859 -6.164 16.078 1 97.75 299 VAL A O 1
ATOM 2293 N N . MET A 1 300 ? -13.492 -6.59 14.57 1 97.31 300 MET A N 1
ATOM 2294 C CA . MET A 1 300 ? -13.352 -5.336 13.828 1 97.31 300 MET A CA 1
ATOM 2295 C C . MET A 1 300 ? -13.773 -4.148 14.695 1 97.31 300 MET A C 1
ATOM 2297 O O . MET A 1 300 ? -13.305 -3.029 14.484 1 97.31 300 MET A O 1
ATOM 2301 N N . ASP A 1 301 ? -14.625 -4.348 15.688 1 95.5 301 ASP A N 1
ATOM 2302 C CA . ASP A 1 301 ? -15.07 -3.277 16.578 1 95.5 301 ASP A CA 1
ATOM 2303 C C . ASP A 1 301 ? -13.938 -2.797 17.469 1 95.5 301 ASP A C 1
ATOM 2305 O O . ASP A 1 301 ? -14.016 -1.722 18.062 1 95.5 301 ASP A O 1
ATOM 2309 N N . LEU A 1 302 ? -12.883 -3.605 17.562 1 94 302 LEU A N 1
ATOM 2310 C CA . LEU A 1 302 ? -11.734 -3.24 18.391 1 94 302 LEU A CA 1
ATOM 2311 C C . LEU A 1 302 ? -10.844 -2.229 17.688 1 94 302 LEU A C 1
ATOM 2313 O O . LEU A 1 302 ? -9.977 -1.609 18.297 1 94 302 LEU A O 1
ATOM 2317 N N . ILE A 1 303 ? -11.016 -2.066 16.391 1 93 303 ILE A N 1
ATOM 2318 C CA . ILE A 1 303 ? -10.125 -1.245 15.586 1 93 303 ILE A CA 1
ATOM 2319 C C . ILE A 1 303 ? -10.648 0.191 15.539 1 93 303 ILE A C 1
ATOM 2321 O O . ILE A 1 303 ? -11.742 0.448 15.039 1 93 303 ILE A O 1
ATOM 2325 N N . GLY A 1 304 ? -9.891 1.081 16.094 1 86.69 304 GLY A N 1
ATOM 2326 C CA . GLY A 1 304 ? -10.312 2.473 16.172 1 86.69 304 GLY A CA 1
ATOM 2327 C C . GLY A 1 304 ? -9.445 3.402 15.336 1 86.69 304 GLY A C 1
ATOM 2328 O O . GLY A 1 304 ? -8.805 2.973 14.383 1 86.69 304 GLY A O 1
ATOM 2329 N N . GLY A 1 305 ? -9.539 4.637 15.695 1 84.06 305 GLY A N 1
ATOM 2330 C CA . GLY A 1 305 ? -8.836 5.676 14.961 1 84.06 305 GLY A CA 1
ATOM 2331 C C . GLY A 1 305 ? -7.328 5.52 15.016 1 84.06 305 GLY A C 1
ATOM 2332 O O . GLY A 1 305 ? -6.773 5.148 16.047 1 84.06 305 GLY A O 1
ATOM 2333 N N . TYR A 1 306 ? -6.652 5.758 13.844 1 85 306 TYR A N 1
ATOM 2334 C CA . TYR A 1 306 ? -5.207 5.812 13.648 1 85 306 TYR A CA 1
ATOM 2335 C C . TYR A 1 306 ? -4.59 4.422 13.758 1 85 306 TYR A C 1
ATOM 2337 O O . TYR A 1 306 ? -3.367 4.281 13.82 1 85 306 TYR A O 1
ATOM 2345 N N . GLU A 1 307 ? -5.371 3.402 13.852 1 87.81 307 GLU A N 1
ATOM 2346 C CA . GLU A 1 307 ? -4.863 2.035 13.906 1 87.81 307 GLU A CA 1
ATOM 2347 C C . GLU A 1 307 ? -4.727 1.44 12.508 1 87.81 307 GLU A C 1
ATOM 2349 O O . GLU A 1 307 ? -3.736 0.766 12.211 1 87.81 307 GLU A O 1
ATOM 2354 N N . ALA A 1 308 ? -5.688 1.602 11.75 1 91.19 308 ALA A N 1
ATOM 2355 C CA . ALA A 1 308 ? -5.688 1.219 10.336 1 91.19 308 ALA A CA 1
ATOM 2356 C C . ALA A 1 308 ? -6.09 2.395 9.453 1 91.19 308 ALA A C 1
ATOM 2358 O O . ALA A 1 308 ? -7.273 2.736 9.367 1 91.19 308 ALA A O 1
ATOM 2359 N N . VAL A 1 309 ? -5.027 3.008 8.906 1 90.62 309 VAL A N 1
ATOM 2360 C CA . VAL A 1 309 ? -5.211 4.254 8.172 1 90.62 309 VAL A CA 1
ATOM 2361 C C . VAL A 1 309 ? -4.309 4.262 6.938 1 90.62 309 VAL A C 1
ATOM 2363 O O . VAL A 1 309 ? -3.143 3.867 7.012 1 90.62 309 VAL A O 1
ATOM 2366 N N . ALA A 1 310 ? -4.863 4.605 5.871 1 95.25 310 ALA A N 1
ATOM 2367 C CA . ALA A 1 310 ? -4.07 4.809 4.66 1 95.25 310 ALA A CA 1
ATOM 2368 C C . ALA A 1 310 ? -4.621 5.965 3.832 1 95.25 310 ALA A C 1
ATOM 2370 O O . ALA A 1 310 ? -5.836 6.082 3.646 1 95.25 310 ALA A O 1
ATOM 2371 N N . THR A 1 311 ? -3.748 6.805 3.34 1 96.94 311 THR A N 1
ATOM 2372 C CA . THR A 1 311 ? -4.141 7.949 2.521 1 96.94 311 THR A CA 1
ATOM 2373 C C . THR A 1 311 ? -5.062 7.508 1.387 1 96.94 311 THR A C 1
ATOM 2375 O O . THR A 1 311 ? -6.043 8.188 1.081 1 96.94 311 THR A O 1
ATOM 2378 N N . PHE A 1 312 ? -4.852 6.363 0.851 1 98 312 PHE A N 1
ATOM 2379 C CA . PHE A 1 312 ? -5.594 5.918 -0.324 1 98 312 PHE A CA 1
ATOM 2380 C C . PHE A 1 312 ? -6.52 4.762 0.029 1 98 312 PHE A C 1
ATOM 2382 O O . PHE A 1 312 ? -7.051 4.09 -0.859 1 98 312 PHE A O 1
ATOM 2389 N N . GLY A 1 313 ? -6.684 4.453 1.285 1 97.31 313 GLY A N 1
ATOM 2390 C CA . GLY A 1 313 ? -7.414 3.275 1.727 1 97.31 313 GLY A CA 1
ATOM 2391 C C . GLY A 1 313 ? -8.883 3.307 1.349 1 97.31 313 GLY A C 1
ATOM 2392 O O . GLY A 1 313 ? -9.516 2.258 1.218 1 97.31 313 GLY A O 1
ATOM 2393 N N . MET A 1 314 ? -9.445 4.543 1.21 1 97.19 314 MET A N 1
ATOM 2394 C CA . MET A 1 314 ? -10.852 4.742 0.856 1 97.19 314 MET A CA 1
ATOM 2395 C C . MET A 1 314 ? -10.977 5.531 -0.441 1 97.19 314 MET A C 1
ATOM 2397 O O . MET A 1 314 ? -11.945 6.273 -0.628 1 97.19 314 MET A O 1
ATOM 2401 N N . ALA A 1 315 ? -10.016 5.371 -1.34 1 98.12 315 ALA A N 1
ATOM 2402 C CA . ALA A 1 315 ? -9.93 6.191 -2.545 1 98.12 315 ALA A CA 1
ATOM 2403 C C . ALA A 1 315 ? -11.148 5.98 -3.438 1 98.12 315 ALA A C 1
ATOM 2405 O O . ALA A 1 315 ? -11.516 4.84 -3.738 1 98.12 315 ALA A O 1
ATOM 2406 N N . PRO A 1 316 ? -11.734 7.07 -3.928 1 98.44 316 PRO A N 1
ATOM 2407 C CA . PRO A 1 316 ? -12.891 6.969 -4.816 1 98.44 316 PRO A CA 1
ATOM 2408 C C . PRO A 1 316 ? -12.609 6.129 -6.062 1 98.44 316 PRO A C 1
ATOM 2410 O O . PRO A 1 316 ? -13.477 5.379 -6.516 1 98.44 316 PRO A O 1
ATOM 2413 N N . GLN A 1 317 ? -11.461 6.207 -6.617 1 98.56 317 GLN A N 1
ATOM 2414 C CA . GLN A 1 317 ? -11.102 5.43 -7.797 1 98.56 317 GLN A CA 1
ATOM 2415 C C . GLN A 1 317 ? -11.109 3.934 -7.492 1 98.56 317 GLN A C 1
ATOM 2417 O O . GLN A 1 317 ? -11.523 3.127 -8.328 1 98.56 317 GLN A O 1
ATOM 2422 N N . ALA A 1 318 ? -10.578 3.543 -6.328 1 98.69 318 ALA A N 1
ATOM 2423 C CA . ALA A 1 318 ? -10.602 2.139 -5.93 1 98.69 318 ALA A CA 1
ATOM 2424 C C . ALA A 1 318 ? -12.031 1.627 -5.801 1 98.69 318 ALA A C 1
ATOM 2426 O O . ALA A 1 318 ? -12.336 0.508 -6.219 1 98.69 318 ALA A O 1
ATOM 2427 N N . ILE A 1 319 ? -12.883 2.434 -5.18 1 98.81 319 ILE A N 1
ATOM 2428 C CA . ILE A 1 319 ? -14.289 2.082 -5.012 1 98.81 319 ILE A CA 1
ATOM 2429 C C . ILE A 1 319 ? -14.93 1.877 -6.383 1 98.81 319 ILE A C 1
ATOM 2431 O O . ILE A 1 319 ? -15.609 0.871 -6.613 1 98.81 319 ILE A O 1
ATOM 2435 N N . ALA A 1 320 ? -14.648 2.828 -7.301 1 98.81 320 ALA A N 1
ATOM 2436 C CA . ALA A 1 320 ? -15.211 2.758 -8.648 1 98.81 320 ALA A CA 1
ATOM 2437 C C . ALA A 1 320 ? -14.734 1.503 -9.375 1 98.81 320 ALA A C 1
ATOM 2439 O O . ALA A 1 320 ? -15.531 0.8 -10 1 98.81 320 ALA A O 1
ATOM 2440 N N . ALA A 1 321 ? -13.469 1.25 -9.305 1 98.81 321 ALA A N 1
ATOM 2441 C CA . ALA A 1 321 ? -12.906 0.069 -9.953 1 98.81 321 ALA A CA 1
ATOM 2442 C C . ALA A 1 321 ? -13.516 -1.211 -9.391 1 98.81 321 ALA A C 1
ATOM 2444 O O . ALA A 1 321 ? -13.852 -2.131 -10.141 1 98.81 321 ALA A O 1
ATOM 2445 N N . THR A 1 322 ? -13.641 -1.274 -8.07 1 98.94 322 THR A N 1
ATOM 2446 C CA . THR A 1 322 ? -14.188 -2.455 -7.406 1 98.94 322 THR A CA 1
ATOM 2447 C C . THR A 1 322 ? -15.633 -2.697 -7.832 1 98.94 322 THR A C 1
ATOM 2449 O O . THR A 1 322 ? -15.992 -3.812 -8.211 1 98.94 322 THR A O 1
ATOM 2452 N N . ARG A 1 323 ? -16.438 -1.644 -7.762 1 98.88 323 ARG A N 1
ATOM 2453 C CA . ARG A 1 323 ? -17.844 -1.769 -8.164 1 98.88 323 ARG A CA 1
ATOM 2454 C C . ARG A 1 323 ? -17.953 -2.223 -9.617 1 98.88 323 ARG A C 1
ATOM 2456 O O . ARG A 1 323 ? -18.766 -3.09 -9.945 1 98.88 323 ARG A O 1
ATOM 2463 N N . ALA A 1 324 ? -17.141 -1.603 -10.469 1 98.88 324 ALA A N 1
ATOM 2464 C CA . ALA A 1 324 ? -17.172 -1.96 -11.883 1 98.88 324 ALA A CA 1
ATOM 2465 C C . ALA A 1 324 ? -16.75 -3.412 -12.094 1 98.88 324 ALA A C 1
ATOM 2467 O O . ALA A 1 324 ? -17.375 -4.145 -12.859 1 98.88 324 ALA A O 1
ATOM 2468 N N . ALA A 1 325 ? -15.695 -3.844 -11.438 1 98.81 325 ALA A N 1
ATOM 2469 C CA . ALA A 1 325 ? -15.219 -5.219 -11.547 1 98.81 325 ALA A CA 1
ATOM 2470 C C . ALA A 1 325 ? -16.297 -6.211 -11.117 1 98.81 325 ALA A C 1
ATOM 2472 O O . ALA A 1 325 ? -16.562 -7.188 -11.82 1 98.81 325 ALA A O 1
ATOM 2473 N N . LEU A 1 326 ? -16.859 -5.953 -9.961 1 98.81 326 LEU A N 1
ATOM 2474 C CA . LEU A 1 326 ? -17.906 -6.836 -9.445 1 98.81 326 LEU A CA 1
ATOM 2475 C C . LEU A 1 326 ? -19.094 -6.879 -10.398 1 98.81 326 LEU A C 1
ATOM 2477 O O . LEU A 1 326 ? -19.703 -7.941 -10.602 1 98.81 326 LEU A O 1
ATOM 2481 N N . SER A 1 327 ? -19.438 -5.738 -10.914 1 98.75 327 SER A N 1
ATOM 2482 C CA . SER A 1 327 ? -20.547 -5.672 -11.859 1 98.75 327 SER A CA 1
ATOM 2483 C C . SER A 1 327 ? -20.266 -6.531 -13.094 1 98.75 327 SER A C 1
ATOM 2485 O O . SER A 1 327 ? -21.141 -7.277 -13.539 1 98.75 327 SER A O 1
ATOM 2487 N N . VAL A 1 328 ? -19.094 -6.449 -13.648 1 98.69 328 VAL A N 1
ATOM 2488 C CA . VAL A 1 328 ? -18.703 -7.234 -14.82 1 98.69 328 VAL A CA 1
ATOM 2489 C C . VAL A 1 328 ? -18.734 -8.719 -14.477 1 98.69 328 VAL A C 1
ATOM 2491 O O . VAL A 1 328 ? -19.266 -9.531 -15.242 1 98.69 328 VAL A O 1
ATOM 2494 N N . MET A 1 329 ? -18.172 -9.094 -13.352 1 98.69 329 MET A N 1
ATOM 2495 C CA . MET A 1 329 ? -18.125 -10.492 -12.938 1 98.69 329 MET A CA 1
ATOM 2496 C C . MET A 1 329 ? -19.531 -11.086 -12.812 1 98.69 329 MET A C 1
ATOM 2498 O O . MET A 1 329 ? -19.766 -12.219 -13.219 1 98.69 329 MET A O 1
ATOM 2502 N N . ASN A 1 330 ? -20.406 -10.273 -12.227 1 98.38 330 ASN A N 1
ATOM 2503 C CA . ASN A 1 330 ? -21.781 -10.719 -12.062 1 98.38 330 ASN A CA 1
ATOM 2504 C C . ASN A 1 330 ? -22.5 -10.844 -13.398 1 98.38 330 ASN A C 1
ATOM 2506 O O . ASN A 1 330 ? -23.109 -11.883 -13.695 1 98.38 330 ASN A O 1
ATOM 2510 N N . SER A 1 331 ? -22.438 -9.82 -14.219 1 98.38 331 SER A N 1
ATOM 2511 C CA . SER A 1 331 ? -23.203 -9.766 -15.461 1 98.38 331 SER A CA 1
ATOM 2512 C C . SER A 1 331 ? -22.703 -10.812 -16.453 1 98.38 331 SER A C 1
ATOM 2514 O O . SER A 1 331 ? -23.5 -11.367 -17.219 1 98.38 331 SER A O 1
ATOM 2516 N N . GLU A 1 332 ? -21.406 -11.109 -16.391 1 98 332 GLU A N 1
ATOM 2517 C CA . GLU A 1 332 ? -20.828 -12.039 -17.344 1 98 332 GLU A CA 1
ATOM 2518 C C . GLU A 1 332 ? -20.625 -13.414 -16.719 1 98 332 GLU A C 1
ATOM 2520 O O . GLU A 1 332 ? -20.062 -14.312 -17.359 1 98 332 GLU A O 1
ATOM 2525 N N . LYS A 1 333 ? -21.031 -13.594 -15.492 1 98.19 333 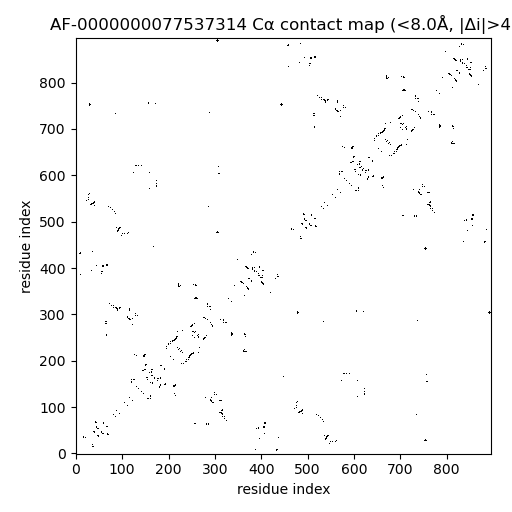LYS A N 1
ATOM 2526 C CA . LYS A 1 333 ? -20.938 -14.859 -14.766 1 98.19 333 LYS A CA 1
ATOM 2527 C C . LYS A 1 333 ? -19.531 -15.422 -14.836 1 98.19 333 LYS A C 1
ATOM 2529 O O . LYS A 1 333 ? -19.328 -16.578 -15.211 1 98.19 333 LYS A O 1
ATOM 2534 N N . LEU A 1 334 ? -18.609 -14.602 -14.469 1 98.25 334 LEU A N 1
ATOM 2535 C CA . LEU A 1 334 ? -17.203 -14.922 -14.695 1 98.25 334 LEU A CA 1
ATOM 2536 C C . LEU A 1 334 ? -16.703 -15.945 -13.672 1 98.25 334 LEU A C 1
ATOM 2538 O O . LEU A 1 334 ? -15.766 -16.688 -13.945 1 98.25 334 LEU A O 1
ATOM 2542 N N . VAL A 1 335 ? -17.281 -16 -12.484 1 98 335 VAL A N 1
ATOM 2543 C CA . VAL A 1 335 ? -16.906 -17.031 -11.516 1 98 335 VAL A CA 1
ATOM 2544 C C . VAL A 1 335 ? -17.219 -18.406 -12.086 1 98 335 VAL A C 1
ATOM 2546 O O . VAL A 1 335 ? -16.391 -19.328 -11.984 1 98 335 VAL A O 1
ATOM 2549 N N . GLU A 1 336 ? -18.344 -18.578 -12.688 1 97.44 336 GLU A N 1
ATOM 2550 C CA . GLU A 1 336 ? -18.75 -19.828 -13.32 1 97.44 336 GLU A CA 1
ATOM 2551 C C . GLU A 1 336 ? -17.844 -20.172 -14.492 1 97.44 336 GLU A C 1
ATOM 2553 O O . GLU A 1 336 ? -17.578 -21.344 -14.758 1 97.44 336 GLU A O 1
ATOM 2558 N N . ARG A 1 337 ? -17.375 -19.203 -15.141 1 97.94 337 ARG A N 1
ATOM 2559 C CA . ARG A 1 337 ? -16.5 -19.422 -16.297 1 97.94 337 ARG A CA 1
ATOM 2560 C C . ARG A 1 337 ? -15.219 -20.141 -15.891 1 97.94 337 ARG A C 1
ATOM 2562 O O . ARG A 1 337 ? -14.609 -20.844 -16.688 1 97.94 337 ARG A O 1
ATOM 2569 N N . ALA A 1 338 ? -14.789 -19.922 -14.688 1 98.25 338 ALA A N 1
ATOM 2570 C CA . ALA A 1 338 ? -13.609 -20.625 -14.188 1 98.25 338 ALA A CA 1
ATOM 2571 C C . ALA A 1 338 ? -13.789 -22.141 -14.281 1 98.25 338 ALA A C 1
ATOM 2573 O O . ALA A 1 338 ? -12.82 -22.875 -14.492 1 98.25 338 ALA A O 1
ATOM 2574 N N . HIS A 1 339 ? -15.008 -22.641 -14.148 1 98.19 339 HIS A N 1
ATOM 2575 C CA . HIS A 1 339 ? -15.289 -24.062 -14.297 1 98.19 339 HIS A CA 1
ATOM 2576 C C . HIS A 1 339 ? -15.086 -24.516 -15.734 1 98.19 339 HIS A C 1
ATOM 2578 O O . HIS A 1 339 ? -14.609 -25.625 -15.977 1 98.19 339 HIS A O 1
ATOM 2584 N N . TRP A 1 340 ? -15.516 -23.688 -16.609 1 98.19 340 TRP A N 1
ATOM 2585 C CA . TRP A 1 340 ? -15.289 -24 -18.016 1 98.19 340 TRP A CA 1
ATOM 2586 C C . TRP A 1 340 ? -13.797 -24.078 -18.312 1 98.19 340 TRP A C 1
ATOM 2588 O O . TRP A 1 340 ? -13.336 -25 -18.984 1 98.19 340 TRP A O 1
ATOM 2598 N N . ILE A 1 341 ? -13.07 -23.109 -17.891 1 98.62 341 ILE A N 1
ATOM 2599 C CA . ILE A 1 341 ? -11.625 -23.078 -18.078 1 98.62 341 ILE A CA 1
ATOM 2600 C C . ILE A 1 341 ? -11.008 -24.359 -17.5 1 98.62 341 ILE A C 1
ATOM 2602 O O . ILE A 1 341 ? -10.148 -24.984 -18.141 1 98.62 341 ILE A O 1
ATOM 2606 N N . ASP A 1 342 ? -11.453 -24.656 -16.312 1 98.19 342 ASP A N 1
ATOM 2607 C CA . ASP A 1 342 ? -11.008 -25.875 -15.625 1 98.19 342 ASP A CA 1
ATOM 2608 C C . ASP A 1 342 ? -11.242 -27.109 -16.484 1 98.19 342 ASP A C 1
ATOM 2610 O O . ASP A 1 342 ? -10.336 -27.922 -16.672 1 98.19 342 ASP A O 1
ATOM 2614 N N . ALA A 1 343 ? -12.367 -27.281 -17.031 1 98.19 343 ALA A N 1
ATOM 2615 C CA . ALA A 1 343 ? -12.75 -28.438 -17.828 1 98.19 343 ALA A CA 1
ATOM 2616 C C . ALA A 1 343 ? -11.914 -28.531 -19.109 1 98.19 343 ALA A C 1
ATOM 2618 O O . ALA A 1 343 ? -11.453 -29.609 -19.484 1 98.19 343 ALA A O 1
ATOM 2619 N N . VAL A 1 344 ? -11.758 -27.406 -19.797 1 98.5 344 VAL A N 1
ATOM 2620 C CA . VAL A 1 344 ? -10.992 -27.375 -21.031 1 98.5 344 VAL A CA 1
ATOM 2621 C C . VAL A 1 344 ? -9.539 -27.734 -20.75 1 98.5 344 VAL A C 1
ATOM 2623 O O . VAL A 1 344 ? -8.93 -28.516 -21.5 1 98.5 344 VAL A O 1
ATOM 2626 N N . TRP A 1 345 ? -8.977 -27.156 -19.688 1 98.5 345 TRP A N 1
ATOM 2627 C CA . TRP A 1 345 ? -7.613 -27.484 -19.281 1 98.5 345 TRP A CA 1
ATOM 2628 C C . TRP A 1 345 ? -7.445 -28.984 -19.062 1 98.5 345 TRP A C 1
ATOM 2630 O O . TRP A 1 345 ? -6.508 -29.594 -19.594 1 98.5 345 TRP A O 1
ATOM 2640 N N . LYS A 1 346 ? -8.336 -29.609 -18.312 1 97.88 346 LYS A N 1
ATOM 2641 C CA . LYS A 1 346 ? -8.25 -31.031 -17.969 1 97.88 346 LYS A CA 1
ATOM 2642 C C . LYS A 1 346 ? -8.367 -31.906 -19.219 1 97.88 346 LYS A C 1
ATOM 2644 O O . LYS A 1 346 ? -7.648 -32.906 -19.344 1 97.88 346 LYS A O 1
ATOM 2649 N N . GLU A 1 347 ? -9.227 -31.484 -19.984 1 97.94 347 GLU A N 1
ATOM 2650 C CA . GLU A 1 347 ? -9.406 -32.25 -21.219 1 97.94 347 GLU A CA 1
ATOM 2651 C C . GLU A 1 347 ? -8.148 -32.188 -22.094 1 97.94 347 GLU A C 1
ATOM 2653 O O . GLU A 1 347 ? -7.672 -33.219 -22.578 1 97.94 347 GLU A O 1
ATOM 2658 N N . GLU A 1 348 ? -7.598 -31.016 -22.281 1 97.38 348 GLU A N 1
ATOM 2659 C CA . GLU A 1 348 ? -6.449 -30.812 -23.156 1 97.38 348 GLU A CA 1
ATOM 2660 C C . GLU A 1 348 ? -5.191 -31.453 -22.594 1 97.38 348 GLU A C 1
ATOM 2662 O O . GLU A 1 348 ? -4.355 -31.969 -23.328 1 97.38 348 GLU A O 1
ATOM 2667 N N . THR A 1 349 ? -5 -31.453 -21.297 1 97.69 349 THR A N 1
ATOM 2668 C CA . THR A 1 349 ? -3.727 -31.844 -20.703 1 97.69 349 THR A CA 1
ATOM 2669 C C . THR A 1 349 ? -3.699 -33.344 -20.422 1 97.69 349 THR A C 1
ATOM 2671 O O . THR A 1 349 ? -2.656 -33.875 -20.047 1 97.69 349 THR A O 1
ATOM 2674 N N . LYS A 1 350 ? -4.781 -34 -20.625 1 95.94 350 LYS A N 1
ATOM 2675 C CA . LYS A 1 350 ? -4.852 -35.438 -20.406 1 95.94 350 LYS A CA 1
ATOM 2676 C C . LYS A 1 350 ? -3.787 -36.156 -21.234 1 95.94 350 LYS A C 1
ATOM 2678 O O . LYS A 1 350 ? -3.262 -37.188 -20.797 1 95.94 350 LYS A O 1
ATOM 2683 N N . SER A 1 351 ? -3.49 -35.625 -22.359 1 94.69 351 SER A N 1
ATOM 2684 C CA . SER A 1 351 ? -2.592 -36.312 -23.281 1 94.69 351 SER A CA 1
ATOM 2685 C C . SER A 1 351 ? -1.147 -35.875 -23.078 1 94.69 351 SER A C 1
ATOM 2687 O O . SER A 1 351 ? -0.238 -36.375 -23.75 1 94.69 351 SER A O 1
ATOM 2689 N N . TRP A 1 352 ? -0.938 -34.875 -22.203 1 96.69 352 TRP A N 1
ATOM 2690 C CA . TRP A 1 352 ? 0.399 -34.344 -22.031 1 96.69 352 TRP A CA 1
ATOM 2691 C C . TRP A 1 352 ? 1.265 -35.25 -21.172 1 96.69 352 TRP A C 1
ATOM 2693 O O . TRP A 1 352 ? 1.574 -34.906 -20.031 1 96.69 352 TRP A O 1
ATOM 2703 N N . ASN A 1 353 ? 1.638 -36.375 -21.703 1 93.81 353 ASN A N 1
ATOM 2704 C CA . ASN A 1 353 ? 2.514 -37.312 -21.047 1 93.81 353 ASN A CA 1
ATOM 2705 C C . ASN A 1 353 ? 3.941 -37.25 -21.578 1 93.81 353 ASN A C 1
ATOM 2707 O O . ASN A 1 353 ? 4.277 -37.875 -22.578 1 93.81 353 ASN A O 1
ATOM 2711 N N . TYR A 1 354 ? 4.727 -36.438 -20.891 1 93.81 354 TYR A N 1
ATOM 2712 C CA . TYR A 1 354 ? 6.125 -36.25 -21.25 1 93.81 354 TYR A CA 1
ATOM 2713 C C . TYR A 1 354 ? 7.043 -36.625 -20.078 1 93.81 354 TYR A C 1
ATOM 2715 O O . TYR A 1 354 ? 6.688 -36.438 -18.922 1 93.81 354 TYR A O 1
ATOM 2723 N N . PRO A 1 355 ? 8.227 -37.125 -20.359 1 92.88 355 PRO A N 1
ATOM 2724 C CA . PRO A 1 355 ? 9.133 -37.531 -19.297 1 92.88 355 PRO A CA 1
ATOM 2725 C C . PRO A 1 355 ? 9.547 -36.406 -18.375 1 92.88 355 PRO A C 1
ATOM 2727 O O . PRO A 1 355 ? 9.875 -36.625 -17.203 1 92.88 355 PRO A O 1
ATOM 2730 N N . TRP A 1 356 ? 9.516 -35.219 -18.844 1 94.19 356 TRP A N 1
ATOM 2731 C CA . TRP A 1 356 ? 9.992 -34.062 -18.062 1 94.19 356 TRP A CA 1
ATOM 2732 C C . TRP A 1 356 ? 8.828 -33.344 -17.391 1 94.19 356 TRP A C 1
ATOM 2734 O O . TRP A 1 356 ? 9.016 -32.281 -16.812 1 94.19 356 TRP A O 1
ATOM 2744 N N . VAL A 1 357 ? 7.656 -33.938 -17.5 1 96.94 357 VAL A N 1
ATOM 2745 C CA . VAL A 1 357 ? 6.516 -33.375 -16.766 1 96.94 357 VAL A CA 1
ATOM 2746 C C . VAL A 1 357 ? 6.266 -34.25 -15.516 1 96.94 357 VAL A C 1
ATOM 2748 O O . VAL A 1 357 ? 5.965 -35.438 -15.617 1 96.94 357 VAL A O 1
ATOM 2751 N N . GLU A 1 358 ? 6.434 -33.656 -14.391 1 97.06 358 GLU A N 1
ATOM 2752 C CA . GLU A 1 358 ? 6.137 -34.344 -13.141 1 97.06 358 GLU A CA 1
ATOM 2753 C C . GLU A 1 358 ? 4.633 -34.469 -12.922 1 97.06 358 GLU A C 1
ATOM 2755 O O . GLU A 1 358 ? 4.125 -35.594 -12.734 1 97.06 358 GLU A O 1
ATOM 2760 N N . TYR A 1 359 ? 3.91 -33.375 -12.914 1 97.19 359 TYR A N 1
ATOM 2761 C CA . TYR A 1 359 ? 2.453 -33.375 -12.906 1 97.19 359 TYR A CA 1
ATOM 2762 C C . TYR A 1 359 ? 1.891 -32.062 -13.375 1 97.19 359 TYR A C 1
ATOM 2764 O O . TYR A 1 359 ? 2.623 -31.062 -13.484 1 97.19 359 TYR A O 1
ATOM 2772 N N . ILE A 1 360 ? 0.748 -32.094 -13.828 1 97.75 360 ILE A N 1
ATOM 2773 C CA . ILE A 1 360 ? -0.043 -30.922 -14.234 1 97.75 360 ILE A CA 1
ATOM 2774 C C . ILE A 1 360 ? -1.241 -30.766 -13.297 1 97.75 360 ILE A C 1
ATOM 2776 O O . ILE A 1 360 ? -1.825 -31.766 -12.852 1 97.75 360 ILE A O 1
ATOM 2780 N N . THR A 1 361 ? -1.543 -29.5 -12.945 1 96.81 361 THR A N 1
ATOM 2781 C CA . THR A 1 361 ? -2.627 -29.281 -11.992 1 96.81 361 THR A CA 1
ATOM 2782 C C . THR A 1 361 ? -3.346 -27.969 -12.281 1 96.81 361 THR A C 1
ATOM 2784 O O . THR A 1 361 ? -2.924 -27.203 -13.156 1 96.81 361 THR A O 1
ATOM 2787 N N . ASN A 1 362 ? -4.523 -27.797 -11.609 1 97 362 ASN A N 1
ATOM 2788 C CA . ASN A 1 362 ? -5.234 -26.531 -11.734 1 97 362 ASN A CA 1
ATOM 2789 C C . ASN A 1 362 ? -6.246 -26.344 -10.602 1 97 362 ASN A C 1
ATOM 2791 O O . ASN A 1 362 ? -6.574 -27.297 -9.891 1 97 362 ASN A O 1
ATOM 2795 N N . ARG A 1 363 ? -6.633 -25.125 -10.406 1 97.94 363 ARG A N 1
ATOM 2796 C CA . ARG A 1 363 ? -7.758 -24.625 -9.617 1 97.94 363 ARG A CA 1
ATOM 2797 C C . ARG A 1 363 ? -8.555 -23.578 -10.398 1 97.94 363 ARG A C 1
ATOM 2799 O O . ARG A 1 363 ? -8.297 -22.391 -10.289 1 97.94 363 ARG A O 1
ATOM 2806 N N . GLY A 1 364 ? -9.586 -24.078 -11.102 1 97.94 364 GLY A N 1
ATOM 2807 C CA . GLY A 1 364 ? -10.25 -23.141 -12 1 97.94 364 GLY A CA 1
ATOM 2808 C C . GLY A 1 364 ? -9.32 -22.547 -13.047 1 97.94 364 GLY A C 1
ATOM 2809 O O . GLY A 1 364 ? -8.703 -23.281 -13.812 1 97.94 364 GLY A O 1
ATOM 2810 N N . ALA A 1 365 ? -9.109 -21.234 -12.945 1 98.38 365 ALA A N 1
ATOM 2811 C CA . ALA A 1 365 ? -8.305 -20.516 -13.93 1 98.38 365 ALA A CA 1
ATOM 2812 C C . ALA A 1 365 ? -6.863 -20.359 -13.461 1 98.38 365 ALA A C 1
ATOM 2814 O O . ALA A 1 365 ? -6.07 -19.656 -14.094 1 98.38 365 ALA A O 1
ATOM 2815 N N . ASP A 1 366 ? -6.5 -20.875 -12.297 1 97.94 366 ASP A N 1
ATOM 2816 C CA . ASP A 1 366 ? -5.125 -21 -11.82 1 97.94 366 ASP A CA 1
ATOM 2817 C C . ASP A 1 366 ? -4.543 -22.375 -12.172 1 97.94 366 ASP A C 1
ATOM 2819 O O . ASP A 1 366 ? -5.043 -23.406 -11.703 1 97.94 366 ASP A O 1
ATOM 2823 N N . MET A 1 367 ? -3.547 -22.406 -12.992 1 98.25 367 MET A N 1
ATOM 2824 C CA . MET A 1 367 ? -3.014 -23.672 -13.508 1 98.25 367 MET A CA 1
ATOM 2825 C C . MET A 1 367 ? -1.506 -23.75 -13.281 1 98.25 367 MET A C 1
ATOM 2827 O O . MET A 1 367 ? -0.862 -22.734 -12.992 1 98.25 367 MET A O 1
ATOM 2831 N N . GLY A 1 368 ? -0.988 -24.953 -13.344 1 97.75 368 GLY A N 1
ATOM 2832 C CA . GLY A 1 368 ? 0.435 -25.156 -13.141 1 97.75 368 GLY A CA 1
ATOM 2833 C C . GLY A 1 368 ? 0.96 -26.406 -13.82 1 97.75 368 GLY A C 1
ATOM 2834 O O . GLY A 1 368 ? 0.258 -27.422 -13.914 1 97.75 368 GLY A O 1
ATOM 2835 N N . ILE A 1 369 ? 2.117 -26.328 -14.383 1 98.25 369 ILE A N 1
ATOM 2836 C CA . ILE A 1 369 ? 2.895 -27.453 -14.891 1 98.25 369 ILE A CA 1
ATOM 2837 C C . ILE A 1 369 ? 4.176 -27.609 -14.078 1 98.25 369 ILE A C 1
ATOM 2839 O O . ILE A 1 369 ? 4.961 -26.656 -13.961 1 98.25 369 ILE A O 1
ATOM 2843 N N . PHE A 1 370 ? 4.371 -28.688 -13.453 1 97.75 370 PHE A N 1
ATOM 2844 C CA . PHE A 1 370 ? 5.59 -28.984 -12.711 1 97.75 370 PHE A CA 1
ATOM 2845 C C . PHE A 1 370 ? 6.52 -29.891 -13.523 1 97.75 370 PHE A C 1
ATOM 2847 O O . PHE A 1 370 ? 6.113 -30.953 -13.984 1 97.75 370 PHE A O 1
ATOM 2854 N N . LEU A 1 371 ? 7.73 -29.453 -13.672 1 97.06 371 LEU A N 1
ATOM 2855 C CA . LEU A 1 371 ? 8.68 -30.125 -14.555 1 97.06 371 LEU A CA 1
ATOM 2856 C C . LEU A 1 371 ? 9.672 -30.953 -13.742 1 97.06 371 LEU A C 1
ATOM 2858 O O . LEU A 1 371 ? 10.047 -30.578 -12.633 1 97.06 371 LEU A O 1
ATOM 2862 N N . ASN A 1 372 ? 10.039 -32.062 -14.297 1 95.56 372 ASN A N 1
ATOM 2863 C CA . ASN A 1 372 ? 11.234 -32.781 -13.875 1 95.56 372 ASN A CA 1
ATOM 2864 C C . ASN A 1 372 ? 12.492 -32.188 -14.484 1 95.56 372 ASN A C 1
ATOM 2866 O O . ASN A 1 372 ? 12.906 -32.562 -15.586 1 95.56 372 ASN A O 1
ATOM 2870 N N . GLU A 1 373 ? 13.031 -31.25 -13.719 1 89.88 373 GLU A N 1
ATOM 2871 C CA . GLU A 1 373 ? 14.211 -30.578 -14.266 1 89.88 373 GLU A CA 1
ATOM 2872 C C . GLU A 1 373 ? 15.383 -31.562 -14.398 1 89.88 373 GLU A C 1
ATOM 2874 O O . GLU A 1 373 ? 15.523 -32.469 -13.594 1 89.88 373 GLU A O 1
ATOM 2879 N N . THR A 1 374 ? 16.203 -31.359 -15.422 1 86.19 374 THR A N 1
ATOM 2880 C CA . THR A 1 374 ? 17.344 -32.219 -15.641 1 86.19 374 THR A CA 1
ATOM 2881 C C . THR A 1 374 ? 18.609 -31.625 -15.055 1 86.19 374 THR A C 1
ATOM 2883 O O . THR A 1 374 ? 18.781 -30.391 -15.078 1 86.19 374 THR A O 1
ATOM 2886 N N . GLU A 1 375 ? 19.438 -32.438 -14.602 1 83.31 375 GLU A N 1
ATOM 2887 C CA . GLU A 1 375 ? 20.672 -32 -13.953 1 83.31 375 GLU A CA 1
ATOM 2888 C C . GLU A 1 375 ? 21.578 -31.234 -14.922 1 83.31 375 GLU A C 1
ATOM 2890 O O . GLU A 1 375 ? 22.312 -30.328 -14.523 1 83.31 375 GLU A O 1
ATOM 2895 N N . ASP A 1 376 ? 21.453 -31.578 -16.188 1 81.5 376 ASP A N 1
ATOM 2896 C CA . ASP A 1 376 ? 22.312 -30.953 -17.172 1 81.5 376 ASP A CA 1
ATOM 2897 C C . ASP A 1 376 ? 21.781 -29.578 -17.578 1 81.5 376 ASP A C 1
ATOM 2899 O O . ASP A 1 376 ? 22.375 -28.891 -18.422 1 81.5 376 ASP A O 1
ATOM 2903 N N . GLY A 1 377 ? 20.656 -29.234 -16.969 1 82.88 377 GLY A N 1
ATOM 2904 C CA . GLY A 1 377 ? 20.094 -27.906 -17.234 1 82.88 377 GLY A CA 1
ATOM 2905 C C . GLY A 1 377 ? 19.344 -27.828 -18.547 1 82.88 377 GLY A C 1
ATOM 2906 O O . GLY A 1 377 ? 18.922 -26.75 -18.953 1 82.88 377 GLY A O 1
ATOM 2907 N N . ARG A 1 378 ? 19.172 -28.922 -19.172 1 84.56 378 ARG A N 1
ATOM 2908 C CA . ARG A 1 378 ? 18.5 -28.922 -20.453 1 84.56 378 ARG A CA 1
ATOM 2909 C C . ARG A 1 378 ? 17.016 -28.609 -20.312 1 84.56 378 ARG A C 1
ATOM 2911 O O . ARG A 1 378 ? 16.422 -27.938 -21.156 1 84.56 378 ARG A O 1
ATOM 2918 N N . ILE A 1 379 ? 16.484 -29.141 -19.297 1 91.69 379 ILE A N 1
ATOM 2919 C CA . ILE A 1 379 ? 15.086 -28.875 -18.984 1 91.69 379 ILE A CA 1
ATOM 2920 C C . ILE A 1 379 ? 14.984 -28.109 -17.672 1 91.69 379 ILE A C 1
ATOM 2922 O O . ILE A 1 379 ? 15.234 -28.656 -16.594 1 91.69 379 ILE A O 1
ATOM 2926 N N . THR A 1 380 ? 14.625 -26.844 -17.766 1 92.19 380 THR A N 1
ATOM 2927 C CA . THR A 1 380 ? 14.367 -26 -16.609 1 92.19 380 THR A CA 1
ATOM 2928 C C . THR A 1 380 ? 13.102 -25.156 -16.812 1 92.19 380 THR A C 1
ATOM 2930 O O . THR A 1 380 ? 12.695 -24.922 -17.953 1 92.19 380 THR A O 1
ATOM 2933 N N . GLY A 1 381 ? 12.492 -24.797 -15.719 1 94.38 381 GLY A N 1
ATOM 2934 C CA . GLY A 1 381 ? 11.328 -23.922 -15.805 1 94.38 381 GLY A CA 1
ATOM 2935 C C . GLY A 1 381 ? 11.578 -22.672 -16.594 1 94.38 381 GLY A C 1
ATOM 2936 O O . GLY A 1 381 ? 10.75 -22.266 -17.422 1 94.38 381 GLY A O 1
ATOM 2937 N N . ARG A 1 382 ? 12.688 -22.047 -16.375 1 93.44 382 ARG A N 1
ATOM 2938 C CA . ARG A 1 382 ? 13 -20.781 -17.031 1 93.44 382 ARG A CA 1
ATOM 2939 C C . ARG A 1 382 ? 13.195 -20.953 -18.531 1 93.44 382 ARG A C 1
ATOM 2941 O O . ARG A 1 382 ? 12.742 -20.125 -19.312 1 93.44 382 ARG A O 1
ATOM 2948 N N . LYS A 1 383 ? 13.914 -22.016 -18.953 1 93 383 LYS A N 1
ATOM 2949 C CA . LYS A 1 383 ? 14.086 -22.297 -20.375 1 93 383 LYS A CA 1
ATOM 2950 C C . LYS A 1 383 ? 12.742 -22.562 -21.047 1 93 383 LYS A C 1
ATOM 2952 O O . LYS A 1 383 ? 12.492 -22.094 -22.156 1 93 383 LYS A O 1
ATOM 2957 N N . PHE A 1 384 ? 11.953 -23.344 -20.328 1 95.56 384 PHE A N 1
ATOM 2958 C CA . PHE A 1 384 ? 10.625 -23.625 -20.844 1 95.56 384 PHE A CA 1
ATOM 2959 C C . PHE A 1 384 ? 9.812 -22.359 -21 1 95.56 384 PHE A C 1
ATOM 2961 O O . PHE A 1 384 ? 9.172 -22.141 -22.031 1 95.56 384 PHE A O 1
ATOM 2968 N N . GLY A 1 385 ? 9.812 -21.531 -19.953 1 96.06 385 GLY A N 1
ATOM 2969 C CA . GLY A 1 385 ? 9.109 -20.266 -20.031 1 96.06 385 GLY A CA 1
ATOM 2970 C C . GLY A 1 385 ? 9.586 -19.375 -21.156 1 96.06 385 GLY A C 1
ATOM 2971 O O . GLY A 1 385 ? 8.773 -18.734 -21.828 1 96.06 385 GLY A O 1
ATOM 2972 N N . MET A 1 386 ? 10.875 -19.297 -21.344 1 95.19 386 MET A N 1
ATOM 2973 C CA . MET A 1 386 ? 11.438 -18.484 -22.422 1 95.19 386 MET A CA 1
ATOM 2974 C C . MET A 1 386 ? 11.008 -19.031 -23.797 1 95.19 386 MET A C 1
ATOM 2976 O O . MET A 1 386 ? 10.742 -18.25 -24.719 1 95.19 386 MET A O 1
ATOM 2980 N N . LEU A 1 387 ? 11.008 -20.359 -23.922 1 95.56 387 LEU A N 1
ATOM 2981 C CA . LEU A 1 387 ? 10.539 -20.969 -25.156 1 95.56 387 LEU A CA 1
ATOM 2982 C C . LEU A 1 387 ? 9.094 -20.578 -25.438 1 95.56 387 LEU A C 1
ATOM 2984 O O . LEU A 1 387 ? 8.75 -20.219 -26.562 1 95.56 387 LEU A O 1
ATOM 2988 N N . CYS A 1 388 ? 8.25 -20.656 -24.438 1 97.44 388 CYS A N 1
ATOM 2989 C CA . CYS A 1 388 ? 6.859 -20.25 -24.562 1 97.44 388 CYS A CA 1
ATOM 2990 C C . CYS A 1 388 ? 6.762 -18.797 -25 1 97.44 388 CYS A C 1
ATOM 2992 O O . CYS A 1 388 ? 5.98 -18.469 -25.906 1 97.44 388 CYS A O 1
ATOM 2994 N N . TYR A 1 389 ? 7.582 -17.938 -24.391 1 96.94 389 TYR A N 1
ATOM 2995 C CA . TYR A 1 389 ? 7.578 -16.516 -24.719 1 96.94 389 TYR A CA 1
ATOM 2996 C C . TYR A 1 389 ? 7.91 -16.297 -26.188 1 96.94 389 TYR A C 1
ATOM 2998 O O . TYR A 1 389 ? 7.242 -15.523 -26.875 1 96.94 389 TYR A O 1
ATOM 3006 N N . HIS A 1 390 ? 8.883 -16.969 -26.656 1 94.56 390 HIS A N 1
ATOM 3007 C CA . HIS A 1 390 ? 9.289 -16.844 -28.062 1 94.56 390 HIS A CA 1
ATOM 3008 C C . HIS A 1 390 ? 8.18 -17.328 -29 1 94.56 390 HIS A C 1
ATOM 3010 O O . HIS A 1 390 ? 8.047 -16.828 -30.109 1 94.56 390 HIS A O 1
ATOM 3016 N N . LYS A 1 391 ? 7.426 -18.266 -28.484 1 96.19 391 LYS A N 1
ATOM 3017 C CA . LYS A 1 391 ? 6.355 -18.828 -29.297 1 96.19 391 LYS A CA 1
ATOM 3018 C C . LYS A 1 391 ? 5.074 -18 -29.156 1 96.19 391 LYS A C 1
ATOM 3020 O O . LYS A 1 391 ? 4.074 -18.297 -29.828 1 96.19 391 LYS A O 1
ATOM 3025 N N . GLY A 1 392 ? 5.105 -16.984 -28.266 1 97.44 392 GLY A N 1
ATOM 3026 C CA . GLY A 1 392 ? 3.99 -16.047 -28.219 1 97.44 392 GLY A CA 1
ATOM 3027 C C . GLY A 1 392 ? 3.105 -16.25 -27 1 97.44 392 GLY A C 1
ATOM 3028 O O . GLY A 1 392 ? 1.945 -15.836 -26.984 1 97.44 392 GLY A O 1
ATOM 3029 N N . LEU A 1 393 ? 3.598 -16.906 -26 1 98.56 393 LEU A N 1
ATOM 3030 C CA . LEU A 1 393 ? 2.855 -17.156 -24.766 1 98.56 393 LEU A CA 1
ATOM 3031 C C . LEU A 1 393 ? 3.682 -16.766 -23.547 1 98.56 393 LEU A C 1
ATOM 3033 O O . LEU A 1 393 ? 4.828 -17.203 -23.406 1 98.56 393 LEU A O 1
ATOM 3037 N N . LEU A 1 394 ? 3.08 -15.945 -22.734 1 98.31 394 LEU A N 1
ATOM 3038 C CA . LEU A 1 394 ? 3.779 -15.539 -21.516 1 98.31 394 LEU A CA 1
ATOM 3039 C C . LEU A 1 394 ? 3.316 -16.375 -20.312 1 98.31 394 LEU A C 1
ATOM 3041 O O . LEU A 1 394 ? 2.135 -16.359 -19.969 1 98.31 394 LEU A O 1
ATOM 3045 N N . CYS A 1 395 ? 4.168 -17.094 -19.766 1 97.69 395 CYS A N 1
ATOM 3046 C CA . CYS A 1 395 ? 3.977 -17.812 -18.5 1 97.69 395 CYS A CA 1
ATOM 3047 C C . CYS A 1 395 ? 5.062 -17.469 -17.5 1 97.69 395 CYS A C 1
ATOM 3049 O O . CYS A 1 395 ? 6.031 -16.781 -17.844 1 97.69 395 CYS A O 1
ATOM 3051 N N . TYR A 1 396 ? 4.887 -17.844 -16.281 1 96.62 396 TYR A N 1
ATOM 3052 C CA . TYR A 1 396 ? 5.852 -17.453 -15.266 1 96.62 396 TYR A CA 1
ATOM 3053 C C . TYR A 1 396 ? 6.586 -18.672 -14.711 1 96.62 396 TYR A C 1
ATOM 3055 O O . TYR A 1 396 ? 6.012 -19.469 -13.969 1 96.62 396 TYR A O 1
ATOM 3063 N N . PRO A 1 397 ? 7.879 -18.766 -15.031 1 95.19 397 PRO A N 1
ATOM 3064 C CA . PRO A 1 397 ? 8.664 -19.844 -14.43 1 95.19 397 PRO A CA 1
ATOM 3065 C C . PRO A 1 397 ? 9.016 -19.578 -12.961 1 95.19 397 PRO A C 1
ATOM 3067 O O . PRO A 1 397 ? 9.562 -18.516 -12.641 1 95.19 397 PRO A O 1
ATOM 3070 N N . ASP A 1 398 ? 8.703 -20.391 -12.125 1 91.81 398 ASP A N 1
ATOM 3071 C CA . ASP A 1 398 ? 8.992 -20.375 -10.695 1 91.81 398 ASP A CA 1
ATOM 3072 C C . ASP A 1 398 ? 9.648 -21.672 -10.25 1 91.81 398 ASP A C 1
ATOM 3074 O O . ASP A 1 398 ? 8.984 -22.562 -9.703 1 91.81 398 ASP A O 1
ATOM 3078 N N . GLY A 1 399 ? 10.977 -21.688 -10.375 1 89.69 399 GLY A N 1
ATOM 3079 C CA . GLY A 1 399 ? 11.648 -22.969 -10.211 1 89.69 399 GLY A CA 1
ATOM 3080 C C . GLY A 1 399 ? 11.242 -23.984 -11.25 1 89.69 399 GLY A C 1
ATOM 3081 O O . GLY A 1 399 ? 11.312 -23.734 -12.453 1 89.69 399 GLY A O 1
ATOM 3082 N N . ASN A 1 400 ? 10.805 -25.156 -10.719 1 93.94 400 ASN A N 1
ATOM 3083 C CA . ASN A 1 400 ? 10.383 -26.188 -11.648 1 93.94 400 ASN A CA 1
ATOM 3084 C C . ASN A 1 400 ? 8.898 -26.078 -11.977 1 93.94 400 ASN A C 1
ATOM 3086 O O . ASN A 1 400 ? 8.359 -26.906 -12.719 1 93.94 400 ASN A O 1
ATOM 3090 N N . ARG A 1 401 ? 8.297 -25.062 -11.438 1 95.69 401 ARG A N 1
ATOM 3091 C CA . ARG A 1 401 ? 6.879 -24.828 -11.688 1 95.69 401 ARG A CA 1
ATOM 3092 C C . ARG A 1 401 ? 6.676 -23.75 -12.75 1 95.69 401 ARG A C 1
ATOM 3094 O O . ARG A 1 401 ? 7.324 -22.703 -12.719 1 95.69 401 ARG A O 1
ATOM 3101 N N . ILE A 1 402 ? 5.879 -24.062 -13.734 1 97.31 402 ILE A N 1
ATOM 3102 C CA . ILE A 1 402 ? 5.355 -23.047 -14.633 1 97.31 402 ILE A CA 1
ATOM 3103 C C . ILE A 1 402 ? 3.998 -22.547 -14.133 1 97.31 402 ILE A C 1
ATOM 3105 O O . ILE A 1 402 ? 3.002 -23.281 -14.211 1 97.31 402 ILE A O 1
ATOM 3109 N N . ARG A 1 403 ? 4.004 -21.375 -13.578 1 97.12 403 ARG A N 1
ATOM 3110 C CA . ARG A 1 403 ? 2.76 -20.781 -13.102 1 97.12 403 ARG A CA 1
ATOM 3111 C C . ARG A 1 403 ? 1.946 -20.203 -14.25 1 97.12 403 ARG A C 1
ATOM 3113 O O . ARG A 1 403 ? 2.461 -19.406 -15.039 1 97.12 403 ARG A O 1
ATOM 3120 N N . LEU A 1 404 ? 0.736 -20.656 -14.242 1 98 404 LEU A N 1
ATOM 3121 C CA . LEU A 1 404 ? -0.18 -20.203 -15.281 1 98 404 LEU A CA 1
ATOM 3122 C C . LEU A 1 404 ? -1.469 -19.672 -14.672 1 98 404 LEU A C 1
ATOM 3124 O O . LEU A 1 404 ? -1.961 -20.203 -13.68 1 98 404 LEU A O 1
ATOM 3128 N N . GLY A 1 405 ? -1.931 -18.609 -15.164 1 97.31 405 GLY A N 1
ATOM 3129 C CA . GLY A 1 405 ? -3.219 -18 -14.867 1 97.31 405 GLY A CA 1
ATOM 3130 C C . GLY A 1 405 ? -3.787 -17.219 -16.047 1 97.31 405 GLY A C 1
ATOM 3131 O O . GLY A 1 405 ? -3.049 -16.531 -16.75 1 97.31 405 GLY A O 1
ATOM 3132 N N . VAL A 1 406 ? -5.066 -17.359 -16.328 1 98.38 406 VAL A N 1
ATOM 3133 C CA . VAL A 1 406 ? -5.672 -16.625 -17.422 1 98.38 406 VAL A CA 1
ATOM 3134 C C . VAL A 1 406 ? -6.824 -15.773 -16.906 1 98.38 406 VAL A C 1
ATOM 3136 O O . VAL A 1 406 ? -7.352 -16.016 -15.82 1 98.38 406 VAL A O 1
ATOM 3139 N N . ALA A 1 407 ? -7.133 -14.75 -17.625 1 98.56 407 ALA A N 1
ATOM 3140 C CA . ALA A 1 407 ? -8.32 -13.953 -17.312 1 98.56 407 ALA A CA 1
ATOM 3141 C C . ALA A 1 407 ? -9.586 -14.797 -17.422 1 98.56 407 ALA A C 1
ATOM 3143 O O . ALA A 1 407 ? -9.695 -15.648 -18.297 1 98.56 407 ALA A O 1
ATOM 3144 N N . LEU A 1 408 ? -10.516 -14.508 -16.578 1 98.75 408 LEU A N 1
ATOM 3145 C CA . LEU A 1 408 ? -11.75 -15.281 -16.547 1 98.75 408 LEU A CA 1
ATOM 3146 C C . LEU A 1 408 ? -12.562 -15.055 -17.812 1 98.75 408 LEU A C 1
ATOM 3148 O O . LEU A 1 408 ? -13.359 -15.914 -18.203 1 98.75 408 LEU A O 1
ATOM 3152 N N . ASN A 1 409 ? -12.352 -13.961 -18.484 1 98.25 409 ASN A N 1
ATOM 3153 C CA . ASN A 1 409 ? -13.094 -13.648 -19.703 1 98.25 409 ASN A CA 1
ATOM 3154 C C . ASN A 1 409 ? -12.289 -14 -20.953 1 98.25 409 ASN A C 1
ATOM 3156 O O . ASN A 1 409 ? -12.594 -13.516 -22.047 1 98.25 409 ASN A O 1
ATOM 3160 N N . ILE A 1 410 ? -11.219 -14.766 -20.844 1 98.69 410 ILE A N 1
ATOM 3161 C CA . ILE A 1 410 ? -10.445 -15.18 -22 1 98.69 410 ILE A CA 1
ATOM 3162 C C . ILE A 1 410 ? -11.352 -15.898 -23 1 98.69 410 ILE A C 1
ATOM 3164 O O . ILE A 1 410 ? -12.211 -16.688 -22.609 1 98.69 410 ILE A O 1
ATOM 3168 N N . THR A 1 411 ? -11.148 -15.617 -24.25 1 98.25 411 THR A N 1
ATOM 3169 C CA . THR A 1 411 ? -11.961 -16.297 -25.25 1 98.25 411 THR A CA 1
ATOM 3170 C C . THR A 1 411 ? -11.508 -17.75 -25.438 1 98.25 411 THR A C 1
ATOM 3172 O O . THR A 1 411 ? -10.359 -18.078 -25.141 1 98.25 411 THR A O 1
ATOM 3175 N N . GLU A 1 412 ? -12.492 -18.547 -25.875 1 98.12 412 GLU A N 1
ATOM 3176 C CA . GLU A 1 412 ? -12.133 -19.938 -26.141 1 98.12 412 GLU A CA 1
ATOM 3177 C C . GLU A 1 412 ? -11 -20.031 -27.141 1 98.12 412 GLU A C 1
ATOM 3179 O O . GLU A 1 412 ? -10.078 -20.844 -26.984 1 98.12 412 GLU A O 1
ATOM 3184 N N . ARG A 1 413 ? -11.07 -19.234 -28.156 1 98.44 413 ARG A N 1
ATOM 3185 C CA . ARG A 1 413 ? -10.039 -19.234 -29.188 1 98.44 413 ARG A CA 1
ATOM 3186 C C . ARG A 1 413 ? -8.664 -18.922 -28.609 1 98.44 413 ARG A C 1
ATOM 3188 O O . ARG A 1 413 ? -7.695 -19.625 -28.875 1 98.44 413 ARG A O 1
ATOM 3195 N N . GLU A 1 414 ? -8.539 -17.891 -27.828 1 98.75 414 GLU A N 1
ATOM 3196 C CA . GLU A 1 414 ? -7.277 -17.5 -27.219 1 98.75 414 GLU A CA 1
ATOM 3197 C C . GLU A 1 414 ? -6.777 -18.562 -26.25 1 98.75 414 GLU A C 1
ATOM 3199 O O . GLU A 1 414 ? -5.582 -18.875 -26.203 1 98.75 414 GLU A O 1
ATOM 3204 N N . PHE A 1 415 ? -7.734 -19.125 -25.5 1 98.75 415 PHE A N 1
ATOM 3205 C CA . PHE A 1 415 ? -7.363 -20.141 -24.516 1 98.75 415 PHE A CA 1
ATOM 3206 C C . PHE A 1 415 ? -6.789 -21.375 -25.203 1 98.75 415 PHE A C 1
ATOM 3208 O O . PHE A 1 415 ? -5.711 -21.859 -24.844 1 98.75 415 PHE A O 1
ATOM 3215 N N . ARG A 1 416 ? -7.414 -21.859 -26.203 1 98.5 416 ARG A N 1
ATOM 3216 C CA . ARG A 1 416 ? -6.973 -23.047 -26.922 1 98.5 416 ARG A CA 1
ATOM 3217 C C . ARG A 1 416 ? -5.676 -22.797 -27.672 1 98.5 416 ARG A C 1
ATOM 3219 O O . ARG A 1 416 ? -4.828 -23.672 -27.797 1 98.5 416 ARG A O 1
ATOM 3226 N N . LYS A 1 417 ? -5.562 -21.594 -28.219 1 98.69 417 LYS A N 1
ATOM 3227 C CA . LYS A 1 417 ? -4.301 -21.219 -28.859 1 98.69 417 LYS A CA 1
ATOM 3228 C C . LYS A 1 417 ? -3.143 -21.297 -27.859 1 98.69 417 LYS A C 1
ATOM 3230 O O . LYS A 1 417 ? -2.066 -21.797 -28.188 1 98.69 417 LYS A O 1
ATOM 3235 N N . GLY A 1 418 ? -3.346 -20.75 -26.641 1 98.75 418 GLY A N 1
ATOM 3236 C CA . GLY A 1 418 ? -2.324 -20.828 -25.609 1 98.75 418 GLY A CA 1
ATOM 3237 C C . GLY A 1 418 ? -1.975 -22.266 -25.234 1 98.75 418 GLY A C 1
ATOM 3238 O O . GLY A 1 418 ? -0.8 -22.594 -25.047 1 98.75 418 GLY A O 1
ATOM 3239 N N . LEU A 1 419 ? -3 -23.062 -25.141 1 98.69 419 LEU A N 1
ATOM 3240 C CA . LEU A 1 419 ? -2.783 -24.469 -24.812 1 98.69 419 LEU A CA 1
ATOM 3241 C C . LEU A 1 419 ? -1.968 -25.172 -25.906 1 98.69 419 LEU A C 1
ATOM 3243 O O . LEU A 1 419 ? -1.107 -26 -25.609 1 98.69 419 LEU A O 1
ATOM 3247 N N . ALA A 1 420 ? -2.229 -24.812 -27.094 1 98.62 420 ALA A N 1
ATOM 3248 C CA . ALA A 1 420 ? -1.482 -25.391 -28.203 1 98.62 420 ALA A CA 1
ATOM 3249 C C . ALA A 1 420 ? -0.01 -25 -28.141 1 98.62 420 ALA A C 1
ATOM 3251 O O . ALA A 1 420 ? 0.872 -25.812 -28.422 1 98.62 420 ALA A O 1
ATOM 3252 N N . ILE A 1 421 ? 0.238 -23.797 -27.812 1 98.5 421 ILE A N 1
ATOM 3253 C CA . ILE A 1 421 ? 1.61 -23.312 -27.688 1 98.5 421 ILE A CA 1
ATOM 3254 C C . ILE A 1 421 ? 2.316 -24.062 -26.562 1 98.5 421 ILE A C 1
ATOM 3256 O O . ILE A 1 421 ? 3.475 -24.453 -26.703 1 98.5 421 ILE A O 1
ATOM 3260 N N . LEU A 1 422 ? 1.637 -24.219 -25.438 1 98.62 422 LEU A N 1
ATOM 3261 C CA . LEU A 1 422 ? 2.201 -24.953 -24.312 1 98.62 422 LEU A CA 1
ATOM 3262 C C . LEU A 1 422 ? 2.57 -26.375 -24.734 1 98.62 422 LEU A C 1
ATOM 3264 O O . LEU A 1 422 ? 3.654 -26.859 -24.391 1 98.62 422 LEU A O 1
ATOM 3268 N N . LYS A 1 423 ? 1.682 -27 -25.422 1 98.25 423 LYS A N 1
ATOM 3269 C CA . LYS A 1 423 ? 1.924 -28.359 -25.875 1 98.25 423 LYS A CA 1
ATOM 3270 C C . LYS A 1 423 ? 3.143 -28.422 -26.797 1 98.25 423 LYS A C 1
ATOM 3272 O O . LYS A 1 423 ? 4.004 -29.297 -26.625 1 98.25 423 LYS A O 1
ATOM 3277 N N . GLU A 1 424 ? 3.184 -27.547 -27.719 1 97.44 424 GLU A N 1
ATOM 3278 C CA . GLU A 1 424 ? 4.312 -27.5 -28.641 1 97.44 424 GLU A CA 1
ATOM 3279 C C . GLU A 1 424 ? 5.629 -27.281 -27.891 1 97.44 424 GLU A C 1
ATOM 3281 O O . GLU A 1 424 ? 6.637 -27.906 -28.219 1 97.44 424 GLU A O 1
ATOM 3286 N N . ALA A 1 425 ? 5.605 -26.359 -26.953 1 96.75 425 ALA A N 1
ATOM 3287 C CA . ALA A 1 425 ? 6.801 -26.094 -26.156 1 96.75 425 ALA A CA 1
ATOM 3288 C C . ALA A 1 425 ? 7.234 -27.344 -25.391 1 96.75 425 ALA A C 1
ATOM 3290 O O . ALA A 1 425 ? 8.43 -27.625 -25.266 1 96.75 425 ALA A O 1
ATOM 3291 N N . LEU A 1 426 ? 6.289 -28.062 -24.828 1 96.56 426 LEU A N 1
ATOM 3292 C CA . LEU A 1 426 ? 6.598 -29.297 -24.109 1 96.56 426 LEU A CA 1
ATOM 3293 C C . LEU A 1 426 ? 7.234 -30.328 -25.047 1 96.56 426 LEU A C 1
ATOM 3295 O O . LEU A 1 426 ? 8.141 -31.062 -24.641 1 96.56 426 LEU A O 1
ATOM 3299 N N . GLU A 1 427 ? 6.832 -30.328 -26.234 1 95.06 427 GLU A N 1
ATOM 3300 C CA . GLU A 1 427 ? 7.34 -31.281 -27.219 1 95.06 427 GLU A CA 1
ATOM 3301 C C . GLU A 1 427 ? 8.75 -30.922 -27.656 1 95.06 427 GLU A C 1
ATOM 3303 O O . GLU A 1 427 ? 9.57 -31.797 -27.922 1 95.06 427 GLU A O 1
ATOM 3308 N N . GLU A 1 428 ? 9.008 -29.609 -27.609 1 92.94 428 GLU A N 1
ATOM 3309 C CA . GLU A 1 428 ? 10.227 -29.156 -28.281 1 92.94 428 GLU A CA 1
ATOM 3310 C C . GLU A 1 428 ? 11.312 -28.797 -27.266 1 92.94 428 GLU A C 1
ATOM 3312 O O . GLU A 1 428 ? 12.477 -28.641 -27.625 1 92.94 428 GLU A O 1
ATOM 3317 N N . VAL A 1 429 ? 10.984 -28.594 -26.031 1 90.31 429 VAL A N 1
ATOM 3318 C CA . VAL A 1 429 ? 11.883 -28 -25.047 1 90.31 429 VAL A CA 1
ATOM 3319 C C . VAL A 1 429 ? 13.188 -28.781 -24.984 1 90.31 429 VAL A C 1
ATOM 3321 O O . VAL A 1 429 ? 14.258 -28.219 -24.781 1 90.31 429 VAL A O 1
ATOM 3324 N N . GLY A 1 430 ? 13.203 -30.016 -25.25 1 86.94 430 GLY A N 1
ATOM 3325 C CA . GLY A 1 430 ? 14.383 -30.859 -25.219 1 86.94 430 GLY A CA 1
ATOM 3326 C C . GLY A 1 430 ? 15.266 -30.719 -26.438 1 86.94 430 GLY A C 1
ATOM 3327 O O . GLY A 1 430 ? 16.406 -31.172 -26.453 1 86.94 430 GLY A O 1
ATOM 3328 N N . GLU A 1 431 ? 14.758 -30.047 -27.406 1 88.31 431 GLU A N 1
ATOM 3329 C CA . GLU A 1 431 ? 15.469 -29.922 -28.672 1 88.31 431 GLU A CA 1
ATOM 3330 C C . GLU A 1 431 ? 16.391 -28.703 -28.672 1 88.31 431 GLU A C 1
ATOM 3332 O O . GLU A 1 431 ? 17.172 -28.5 -29.609 1 88.31 431 GLU A O 1
ATOM 3337 N N . TYR A 1 432 ? 16.266 -27.922 -27.641 1 86.12 432 TYR A N 1
ATOM 3338 C CA . TYR A 1 432 ? 17.078 -26.719 -27.531 1 86.12 432 TYR A CA 1
ATOM 3339 C C . TYR A 1 432 ? 18.219 -26.906 -26.547 1 86.12 432 TYR A C 1
ATOM 3341 O O . TYR A 1 432 ? 18.016 -27.359 -25.422 1 86.12 432 TYR A O 1
ATOM 3349 N N . ASP A 1 433 ? 19.438 -26.703 -27.031 1 78.31 433 ASP A N 1
ATOM 3350 C CA . ASP A 1 433 ? 20.594 -26.828 -26.125 1 78.31 433 ASP A CA 1
ATOM 3351 C C . ASP A 1 433 ? 20.719 -25.594 -25.234 1 78.31 433 ASP A C 1
ATOM 3353 O O . ASP A 1 433 ? 20.953 -25.719 -24.031 1 78.31 433 ASP A O 1
ATOM 3357 N N . GLU A 1 434 ? 20.688 -24.453 -25.891 1 81.56 434 GLU A N 1
ATOM 3358 C CA . GLU A 1 434 ? 20.844 -23.219 -25.141 1 81.56 434 GLU A CA 1
ATOM 3359 C C . GLU A 1 434 ? 19.719 -22.234 -25.469 1 81.56 434 GLU A C 1
ATOM 3361 O O . GLU A 1 434 ? 19.312 -22.109 -26.641 1 81.56 434 GLU A O 1
ATOM 3366 N N . ILE A 1 435 ? 19.094 -21.766 -24.422 1 87.56 435 ILE A N 1
ATOM 3367 C CA . ILE A 1 435 ? 18.141 -20.672 -24.547 1 87.56 435 ILE A CA 1
ATOM 3368 C C . ILE A 1 435 ? 18.562 -19.516 -23.641 1 87.56 435 ILE A C 1
ATOM 3370 O O . ILE A 1 435 ? 18.781 -19.703 -22.453 1 87.56 435 ILE A O 1
ATOM 3374 N N . ASN A 1 436 ? 18.797 -18.344 -24.312 1 88.69 436 ASN A N 1
ATOM 3375 C CA . ASN A 1 436 ? 19.109 -17.156 -23.516 1 88.69 436 ASN A CA 1
ATOM 3376 C C . ASN A 1 436 ? 17.922 -16.734 -22.656 1 88.69 436 ASN A C 1
ATOM 3378 O O . ASN A 1 436 ? 16.891 -16.312 -23.172 1 88.69 436 ASN A O 1
ATOM 3382 N N . THR A 1 437 ? 18.094 -16.781 -21.344 1 89.88 437 THR A N 1
ATOM 3383 C CA . THR A 1 437 ? 16.984 -16.5 -20.438 1 89.88 437 THR A CA 1
ATOM 3384 C C . THR A 1 437 ? 17.188 -15.164 -19.734 1 89.88 437 THR A C 1
ATOM 3386 O O . THR A 1 437 ? 16.438 -14.805 -18.844 1 89.88 437 THR A O 1
ATOM 3389 N N . GLY A 1 438 ? 18.188 -14.391 -20.172 1 86.88 438 GLY A N 1
ATOM 3390 C CA . GLY A 1 438 ? 18.484 -13.109 -19.547 1 86.88 438 GLY A CA 1
ATOM 3391 C C . GLY A 1 438 ? 19.469 -13.227 -18.391 1 86.88 438 GLY A C 1
ATOM 3392 O O . GLY A 1 438 ? 19.984 -14.312 -18.109 1 86.88 438 GLY A O 1
ATOM 3393 N N . PRO A 1 439 ? 19.75 -12.078 -17.766 1 81.69 439 PRO A N 1
ATOM 3394 C CA . PRO A 1 439 ? 20.734 -12.062 -16.688 1 81.69 439 PRO A CA 1
ATOM 3395 C C . PRO A 1 439 ? 20.281 -12.867 -15.469 1 81.69 439 PRO A C 1
ATOM 3397 O O . PRO A 1 439 ? 19.094 -13.102 -15.289 1 81.69 439 PRO A O 1
ATOM 3400 N N . LEU A 1 440 ? 21.281 -13.18 -14.672 1 75.62 440 LEU A N 1
ATOM 3401 C CA . LEU A 1 440 ? 21 -13.93 -13.453 1 75.62 440 LEU A CA 1
ATOM 3402 C C . LEU A 1 440 ? 20.391 -13.016 -12.391 1 75.62 440 LEU A C 1
ATOM 3404 O O . LEU A 1 440 ? 20.703 -11.82 -12.336 1 75.62 440 LEU A O 1
ATOM 3408 N N . MET A 1 441 ? 19.578 -13.68 -11.633 1 70.69 441 MET A N 1
ATOM 3409 C CA . MET A 1 441 ? 18.938 -12.945 -10.547 1 70.69 441 MET A CA 1
ATOM 3410 C C . MET A 1 441 ? 19.938 -12.625 -9.438 1 70.69 441 MET A C 1
ATOM 3412 O O . MET A 1 441 ? 20.75 -13.469 -9.07 1 70.69 441 MET A O 1
ATOM 3416 N N . ARG A 1 442 ? 19.969 -11.336 -9.148 1 71.06 442 ARG A N 1
ATOM 3417 C CA . ARG A 1 442 ? 20.656 -10.969 -7.914 1 71.06 442 ARG A CA 1
ATOM 3418 C C . ARG A 1 442 ? 19.703 -11 -6.73 1 71.06 442 ARG A C 1
ATOM 3420 O O . ARG A 1 442 ? 18.516 -10.711 -6.879 1 71.06 442 ARG A O 1
ATOM 3427 N N . GLY A 1 443 ? 20.062 -11.508 -5.633 1 63.31 443 GLY A N 1
ATOM 3428 C CA . GLY A 1 443 ? 19.234 -11.484 -4.434 1 63.31 443 GLY A CA 1
ATOM 3429 C C . GLY A 1 443 ? 18.766 -12.859 -4.004 1 63.31 443 GLY A C 1
ATOM 3430 O O . GLY A 1 443 ? 19.5 -13.844 -4.152 1 63.31 443 GLY A O 1
ATOM 3431 N N . ILE A 1 444 ? 17.625 -12.797 -3.318 1 53.81 444 ILE A N 1
ATOM 3432 C CA . ILE A 1 444 ? 17.078 -14.031 -2.76 1 53.81 444 ILE A CA 1
ATOM 3433 C C . ILE A 1 444 ? 16.406 -14.844 -3.863 1 53.81 444 ILE A C 1
ATOM 3435 O O . ILE A 1 444 ? 15.672 -14.289 -4.688 1 53.81 444 ILE A O 1
ATOM 3439 N N . ARG A 1 445 ? 16.922 -16.031 -4.07 1 52.53 445 ARG A N 1
ATOM 3440 C CA . ARG A 1 445 ? 16.25 -16.969 -4.953 1 52.53 445 ARG A CA 1
ATOM 3441 C C . ARG A 1 445 ? 15.344 -17.906 -4.16 1 52.53 445 ARG A C 1
ATOM 3443 O O . ARG A 1 445 ? 15.828 -18.859 -3.539 1 52.53 445 ARG A O 1
ATOM 3450 N N . PRO A 1 446 ? 13.883 -17.438 -4.047 1 46.34 446 PRO A N 1
ATOM 3451 C CA . PRO A 1 446 ? 13.031 -18.297 -3.227 1 46.34 446 PRO A CA 1
ATOM 3452 C C . PRO A 1 446 ? 12.891 -19.703 -3.807 1 46.34 446 PRO A C 1
ATOM 3454 O O . PRO A 1 446 ? 12.945 -19.891 -5.027 1 46.34 446 PRO A O 1
ATOM 3457 N N . SER A 1 447 ? 13.141 -20.703 -3.02 1 43 447 SER A N 1
ATOM 3458 C CA . SER A 1 447 ? 12.648 -22.016 -3.426 1 43 447 SER A CA 1
ATOM 3459 C C . SER A 1 447 ? 11.133 -22.109 -3.303 1 43 447 SER A C 1
ATOM 3461 O O . SER A 1 447 ? 10.602 -22.234 -2.197 1 43 447 SER A O 1
ATOM 3463 N N . MET A 1 448 ? 10.477 -21.156 -4.004 1 41.28 448 MET A N 1
ATOM 3464 C CA . MET A 1 448 ? 9.031 -21.234 -3.783 1 41.28 448 MET A CA 1
ATOM 3465 C C . MET A 1 448 ? 8.477 -22.547 -4.328 1 41.28 448 MET A C 1
ATOM 3467 O O . MET A 1 448 ? 8.984 -23.078 -5.316 1 41.28 448 MET A O 1
ATOM 3471 N N . MET B 1 1 ? -27.875 44.406 33 1 30.45 1 MET B N 1
ATOM 3472 C CA . MET B 1 1 ? -28.297 43.188 32.312 1 30.45 1 MET B CA 1
ATOM 3473 C C . MET B 1 1 ? -27.641 43.094 30.938 1 30.45 1 MET B C 1
ATOM 3475 O O . MET B 1 1 ? -27.922 43.906 30.047 1 30.45 1 MET B O 1
ATOM 3479 N N . SER B 1 2 ? -26.391 42.812 30.75 1 34.88 2 SER B N 1
ATOM 3480 C CA . SER B 1 2 ? -25.672 42.875 29.484 1 34.88 2 SER B CA 1
ATOM 3481 C C . SER B 1 2 ? -26.406 42.125 28.391 1 34.88 2 SER B C 1
ATOM 3483 O O . SER B 1 2 ? -27.047 41.094 28.656 1 34.88 2 SER B O 1
ATOM 3485 N N . PRO B 1 3 ? -26.828 42.781 27.328 1 40.28 3 PRO B N 1
ATOM 3486 C CA . PRO B 1 3 ? -27.672 42.094 26.328 1 40.28 3 PRO B CA 1
ATOM 3487 C C . PRO B 1 3 ? -27.297 40.625 26.141 1 40.28 3 PRO B C 1
ATOM 3489 O O . PRO B 1 3 ? -26.109 40.281 26.234 1 40.28 3 PRO B O 1
ATOM 3492 N N . SER B 1 4 ? -28.047 39.719 26.516 1 41.31 4 SER B N 1
ATOM 3493 C CA . SER B 1 4 ? -27.984 38.281 26.344 1 41.31 4 SER B CA 1
ATOM 3494 C C . SER B 1 4 ? -27.453 37.938 24.953 1 41.31 4 SER B C 1
ATOM 3496 O O . SER B 1 4 ? -28.078 38.25 23.938 1 41.31 4 SER B O 1
ATOM 3498 N N . ALA B 1 5 ? -26.172 38.219 24.688 1 45.34 5 ALA B N 1
ATOM 3499 C CA . ALA B 1 5 ? -25.5 37.969 23.422 1 45.34 5 ALA B CA 1
ATOM 3500 C C . ALA B 1 5 ? -26.094 36.719 22.75 1 45.34 5 ALA B C 1
ATOM 3502 O O . ALA B 1 5 ? -26.109 35.625 23.328 1 45.34 5 ALA B O 1
ATOM 3503 N N . THR B 1 6 ? -27.078 36.719 21.906 1 50.12 6 THR B N 1
ATOM 3504 C CA . THR B 1 6 ? -27.75 35.688 21.141 1 50.12 6 THR B CA 1
ATOM 3505 C C . THR B 1 6 ? -26.766 34.625 20.703 1 50.12 6 THR B C 1
ATOM 3507 O O . THR B 1 6 ? -25.781 34.906 20.016 1 50.12 6 THR B O 1
ATOM 3510 N N . LYS B 1 7 ? -26.688 33.562 21.375 1 61.5 7 LYS B N 1
ATOM 3511 C CA . LYS B 1 7 ? -25.781 32.438 21.156 1 61.5 7 LYS B CA 1
ATOM 3512 C C . LYS B 1 7 ? -25.922 31.891 19.734 1 61.5 7 LYS B C 1
ATOM 3514 O O . LYS B 1 7 ? -27.016 31.578 19.266 1 61.5 7 LYS B O 1
ATOM 3519 N N . LYS B 1 8 ? -24.891 32.25 18.875 1 77.44 8 LYS B N 1
ATOM 3520 C CA . LYS B 1 8 ? -24.875 31.75 17.516 1 77.44 8 LYS B CA 1
ATOM 3521 C C . LYS B 1 8 ? -24.844 30.219 17.484 1 77.44 8 LYS B C 1
ATOM 3523 O O . LYS B 1 8 ? -24.328 29.594 18.406 1 77.44 8 LYS B O 1
ATOM 3528 N N . THR B 1 9 ? -25.688 29.656 16.719 1 74 9 THR B N 1
ATOM 3529 C CA . THR B 1 9 ? -25.672 28.203 16.547 1 74 9 THR B CA 1
ATOM 3530 C C . THR B 1 9 ? -25.25 27.844 15.133 1 74 9 THR B C 1
ATOM 3532 O O . THR B 1 9 ? -25.5 28.594 14.188 1 74 9 THR B O 1
ATOM 3535 N N . VAL B 1 10 ? -24.5 26.797 15.016 1 75.5 10 VAL B N 1
ATOM 3536 C CA . VAL B 1 10 ? -24.203 26.25 13.695 1 75.5 10 VAL B CA 1
ATOM 3537 C C . VAL B 1 10 ? -25.297 25.25 13.305 1 75.5 10 VAL B C 1
ATOM 3539 O O . VAL B 1 10 ? -25.875 24.594 14.172 1 75.5 10 VAL B O 1
ATOM 3542 N N . PRO B 1 11 ? -25.516 25.203 11.992 1 75.88 11 PRO B N 1
ATOM 3543 C CA . PRO B 1 11 ? -26.531 24.25 11.539 1 75.88 11 PRO B CA 1
ATOM 3544 C C . PRO B 1 11 ? -26.203 22.812 11.945 1 75.88 11 PRO B C 1
ATOM 3546 O O . PRO B 1 11 ? -25.031 22.438 12.023 1 75.88 11 PRO B O 1
ATOM 3549 N N . GLU B 1 12 ? -27.234 22.109 12.117 1 85.81 12 GLU B N 1
ATOM 3550 C CA . GLU B 1 12 ? -27.156 20.688 12.398 1 85.81 12 GLU B CA 1
ATOM 3551 C C . GLU B 1 12 ? -26.797 19.906 11.133 1 85.81 12 GLU B C 1
ATOM 3553 O O . GLU B 1 12 ? -26.938 20.406 10.023 1 85.81 12 GLU B O 1
ATOM 3558 N N . PHE B 1 13 ? -26.406 18.672 11.406 1 92.31 13 PHE B N 1
ATOM 3559 C CA . PHE B 1 13 ? -26.109 17.781 10.289 1 92.31 13 PHE B CA 1
ATOM 3560 C C . PHE B 1 13 ? -27.375 17.484 9.484 1 92.31 13 PHE B C 1
ATOM 3562 O O . PHE B 1 13 ? -28.453 17.312 10.055 1 92.31 13 PHE B O 1
ATOM 3569 N N . SER B 1 14 ? -27.297 17.469 8.203 1 95.44 14 SER B N 1
ATOM 3570 C CA . SER B 1 14 ? -28.406 17.047 7.348 1 95.44 14 SER B CA 1
ATOM 3571 C C . SER B 1 14 ? -28.766 15.586 7.57 1 95.44 14 SER B C 1
ATOM 3573 O O . SER B 1 14 ? -27.969 14.828 8.141 1 95.44 14 SER B O 1
ATOM 3575 N N . PRO B 1 15 ? -29.953 15.18 7.16 1 96.69 15 PRO B N 1
ATOM 3576 C CA . PRO B 1 15 ? -30.328 13.766 7.25 1 96.69 15 PRO B CA 1
ATOM 3577 C C . PRO B 1 15 ? -29.359 12.859 6.5 1 96.69 15 PRO B C 1
ATOM 3579 O O . PRO B 1 15 ? -29.078 11.75 6.957 1 96.69 15 PRO B O 1
ATOM 3582 N N . ARG B 1 16 ? -28.875 13.289 5.41 1 97.38 16 ARG B N 1
ATOM 3583 C CA . ARG B 1 16 ? -27.953 12.492 4.613 1 97.38 16 ARG B CA 1
ATOM 3584 C C . ARG B 1 16 ? -26.641 12.25 5.367 1 97.38 16 ARG B C 1
ATOM 3586 O O . ARG B 1 16 ? -26.125 11.141 5.363 1 97.38 16 ARG B O 1
ATOM 3593 N N . VAL B 1 17 ? -26.125 13.258 5.973 1 97.25 17 VAL B N 1
ATOM 3594 C CA . VAL B 1 17 ? -24.906 13.141 6.754 1 97.25 17 VAL B CA 1
ATOM 3595 C C . VAL B 1 17 ? -25.125 12.188 7.922 1 97.25 17 VAL B C 1
ATOM 3597 O O . VAL B 1 17 ? -24.281 11.328 8.195 1 97.25 17 VAL B O 1
ATOM 3600 N N . LYS B 1 18 ?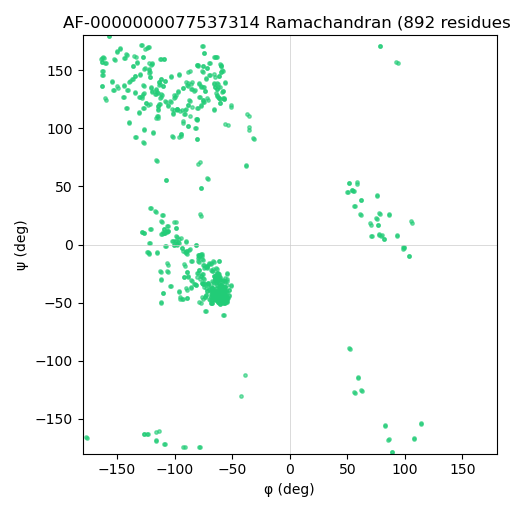 -26.234 12.32 8.594 1 96.88 18 LYS B N 1
ATOM 3601 C CA . LYS B 1 18 ? -26.547 11.438 9.711 1 96.88 18 LYS B CA 1
ATOM 3602 C C . LYS B 1 18 ? -26.625 9.984 9.25 1 96.88 18 LYS B C 1
ATOM 3604 O O . LYS B 1 18 ? -26.109 9.086 9.93 1 96.88 18 LYS B O 1
ATOM 3609 N N . GLU B 1 19 ? -27.25 9.797 8.125 1 98.06 19 GLU B N 1
ATOM 3610 C CA . GLU B 1 19 ? -27.359 8.461 7.551 1 98.06 19 GLU B CA 1
ATOM 3611 C C . GLU B 1 19 ? -25.984 7.871 7.258 1 98.06 19 GLU B C 1
ATOM 3613 O O . GLU B 1 19 ? -25.703 6.715 7.582 1 98.06 19 GLU B O 1
ATOM 3618 N N . LEU B 1 20 ? -25.125 8.617 6.664 1 98 20 LEU B N 1
ATOM 3619 C CA . LEU B 1 20 ? -23.797 8.156 6.289 1 98 20 LEU B CA 1
ATOM 3620 C C . LEU B 1 20 ? -22.953 7.879 7.527 1 98 20 LEU B C 1
ATOM 3622 O O . LEU B 1 20 ? -22.156 6.934 7.543 1 98 20 LEU B O 1
ATOM 3626 N N . LEU B 1 21 ? -23.094 8.703 8.547 1 96.19 21 LEU B N 1
ATOM 3627 C CA . LEU B 1 21 ? -22.406 8.461 9.805 1 96.19 21 LEU B CA 1
ATOM 3628 C C . LEU B 1 21 ? -22.828 7.133 10.422 1 96.19 21 LEU B C 1
ATOM 3630 O O . LEU B 1 21 ? -22 6.379 10.922 1 96.19 21 LEU B O 1
ATOM 3634 N N . ASP B 1 22 ? -24.125 6.848 10.375 1 96.75 22 ASP B N 1
ATOM 3635 C CA . ASP B 1 22 ? -24.656 5.598 10.906 1 96.75 22 ASP B CA 1
ATOM 3636 C C . ASP B 1 22 ? -24.109 4.398 10.133 1 96.75 22 ASP B C 1
ATOM 3638 O O . ASP B 1 22 ? -23.719 3.389 10.727 1 96.75 22 ASP B O 1
ATOM 3642 N N . LEU B 1 23 ? -24.125 4.512 8.82 1 97.88 23 LEU B N 1
ATOM 3643 C CA . LEU B 1 23 ? -23.594 3.439 7.984 1 97.88 23 LEU B CA 1
ATOM 3644 C C . LEU B 1 23 ? -22.109 3.211 8.258 1 97.88 23 LEU B C 1
ATOM 3646 O O . LEU B 1 23 ? -21.656 2.066 8.312 1 97.88 23 LEU B O 1
ATOM 3650 N N . GLU B 1 24 ? -21.391 4.266 8.344 1 95.12 24 GLU B N 1
ATOM 3651 C CA . GLU B 1 24 ? -19.969 4.156 8.625 1 95.12 24 GLU B CA 1
ATOM 3652 C C . GLU B 1 24 ? -19.719 3.436 9.953 1 95.12 24 GLU B C 1
ATOM 3654 O O . GLU B 1 24 ? -18.859 2.566 10.039 1 95.12 24 GLU B O 1
ATOM 3659 N N . GLU B 1 25 ? -20.438 3.83 10.945 1 93.75 25 GLU B N 1
ATOM 3660 C CA . GLU B 1 25 ? -20.312 3.207 12.258 1 93.75 25 GLU B CA 1
ATOM 3661 C C . GLU B 1 25 ? -20.625 1.716 12.195 1 93.75 25 GLU B C 1
ATOM 3663 O O . GLU B 1 25 ? -19.984 0.909 12.867 1 93.75 25 GLU B O 1
ATOM 3668 N N . GLN B 1 26 ? -21.531 1.37 11.406 1 96.56 26 GLN B N 1
ATOM 3669 C CA . GLN B 1 26 ? -22.016 -0.005 11.352 1 96.56 26 GLN B CA 1
ATOM 3670 C C . GLN B 1 26 ? -21.094 -0.88 10.5 1 96.56 26 GLN B C 1
ATOM 3672 O O . GLN B 1 26 ? -20.875 -2.049 10.828 1 96.56 26 GLN B O 1
ATOM 3677 N N . TYR B 1 27 ? -20.5 -0.315 9.414 1 98.12 27 TYR B N 1
ATOM 3678 C CA . TYR B 1 27 ? -19.922 -1.207 8.414 1 98.12 27 TYR B CA 1
ATOM 3679 C C . TYR B 1 27 ? -18.438 -0.924 8.219 1 98.12 27 TYR B C 1
ATOM 3681 O O . TYR B 1 27 ? -17.75 -1.655 7.5 1 98.12 27 TYR B O 1
ATOM 3689 N N . SER B 1 28 ? -17.953 0.099 8.812 1 96 28 SER B N 1
ATOM 3690 C CA . SER B 1 28 ? -16.562 0.466 8.617 1 96 28 SER B CA 1
ATOM 3691 C C . SER B 1 28 ? -15.812 0.517 9.945 1 96 28 SER B C 1
ATOM 3693 O O . SER B 1 28 ? -16.422 0.685 11 1 96 28 SER B O 1
ATOM 3695 N N . ALA B 1 29 ? -14.508 0.259 9.914 1 94 29 ALA B N 1
ATOM 3696 C CA . ALA B 1 29 ? -13.617 0.417 11.055 1 94 29 ALA B CA 1
ATOM 3697 C C . ALA B 1 29 ? -12.32 1.123 10.648 1 94 29 ALA B C 1
ATOM 3699 O O . ALA B 1 29 ? -12.016 1.232 9.461 1 94 29 ALA B O 1
ATOM 3700 N N . GLY B 1 30 ? -11.648 1.624 11.625 1 90.06 30 GLY B N 1
ATOM 3701 C CA . GLY B 1 30 ? -10.375 2.287 11.383 1 90.06 30 GLY B CA 1
ATOM 3702 C C . GLY B 1 30 ? -10.531 3.732 10.953 1 90.06 30 GLY B C 1
ATOM 3703 O O . GLY B 1 30 ? -11.508 4.391 11.305 1 90.06 30 GLY B O 1
ATOM 3704 N N . GLY B 1 31 ? -9.461 4.207 10.25 1 87.69 31 GLY B N 1
ATOM 3705 C CA . GLY B 1 31 ? -9.422 5.602 9.836 1 87.69 31 GLY B CA 1
ATOM 3706 C C . GLY B 1 31 ? -8.859 6.523 10.898 1 87.69 31 GLY B C 1
ATOM 3707 O O . GLY B 1 31 ? -8.094 6.09 11.766 1 87.69 31 GLY B O 1
ATOM 3708 N N . ILE B 1 32 ? -9.109 7.746 10.555 1 86.88 32 ILE B N 1
ATOM 3709 C CA . ILE B 1 32 ? -8.828 8.766 11.555 1 86.88 32 ILE B CA 1
ATOM 3710 C C . ILE B 1 32 ? -10.125 9.461 11.961 1 86.88 32 ILE B C 1
ATOM 3712 O O . ILE B 1 32 ? -11.219 8.984 11.648 1 86.88 32 ILE B O 1
ATOM 3716 N N . PHE B 1 33 ? -10.141 10.594 12.688 1 82.19 33 PHE B N 1
ATOM 3717 C CA . PHE B 1 33 ? -11.352 11.258 13.156 1 82.19 33 PHE B CA 1
ATOM 3718 C C . PHE B 1 33 ? -11.492 12.633 12.531 1 82.19 33 PHE B C 1
ATOM 3720 O O . PHE B 1 33 ? -11.406 13.648 13.219 1 82.19 33 PHE B O 1
ATOM 3727 N N . PRO B 1 34 ? -11.828 12.547 11.227 1 91.19 34 PRO B N 1
ATOM 3728 C CA . PRO B 1 34 ? -12.039 13.844 10.57 1 91.19 34 PRO B CA 1
ATOM 3729 C C . PRO B 1 34 ? -13.367 14.492 10.953 1 91.19 34 PRO B C 1
ATOM 3731 O O . PRO B 1 34 ? -14.172 13.883 11.656 1 91.19 34 PRO B O 1
ATOM 3734 N N . LEU B 1 35 ? -13.531 15.734 10.547 1 94.12 35 LEU B N 1
ATOM 3735 C CA . LEU B 1 35 ? -14.836 16.359 10.625 1 94.12 35 LEU B CA 1
ATOM 3736 C C . LEU B 1 35 ? -15.867 15.602 9.797 1 94.12 35 LEU B C 1
ATOM 3738 O O . LEU B 1 35 ? -15.5 14.867 8.867 1 94.12 35 LEU B O 1
ATOM 3742 N N . PRO B 1 36 ? -17.094 15.68 10.141 1 94.31 36 PRO B N 1
ATOM 3743 C CA . PRO B 1 36 ? -18.125 14.945 9.398 1 94.31 36 PRO B CA 1
ATOM 3744 C C . PRO B 1 36 ? -18.484 15.609 8.07 1 94.31 36 PRO B C 1
ATOM 3746 O O . PRO B 1 36 ? -19.656 15.781 7.75 1 94.31 36 PRO B O 1
ATOM 3749 N N . ALA B 1 37 ? -17.469 15.969 7.281 1 96.06 37 ALA B N 1
ATOM 3750 C CA . ALA B 1 37 ? -17.578 16.5 5.926 1 96.06 37 ALA B CA 1
ATOM 3751 C C . ALA B 1 37 ? -17.453 15.398 4.887 1 96.06 37 ALA B C 1
ATOM 3753 O O . ALA B 1 37 ? -16.344 15.016 4.504 1 96.06 37 ALA B O 1
ATOM 3754 N N . PHE B 1 38 ? -18.562 14.883 4.441 1 97.81 38 PHE B N 1
ATOM 3755 C CA . PHE B 1 38 ? -18.578 13.836 3.426 1 97.81 38 PHE B CA 1
ATOM 3756 C C . PHE B 1 38 ? -18.391 14.43 2.035 1 97.81 38 PHE B C 1
ATOM 3758 O O . PHE B 1 38 ? -19.312 15 1.465 1 97.81 38 PHE B O 1
ATOM 3765 N N . ILE B 1 39 ? -17.219 14.25 1.408 1 98.5 39 ILE B N 1
ATOM 3766 C CA . ILE B 1 39 ? -16.844 14.898 0.156 1 98.5 39 ILE B CA 1
ATOM 3767 C C . ILE B 1 39 ? -17.219 13.992 -1.021 1 98.5 39 ILE B C 1
ATOM 3769 O O . ILE B 1 39 ? -16.906 12.805 -1.021 1 98.5 39 ILE B O 1
ATOM 3773 N N . LYS B 1 40 ? -17.812 14.602 -2.018 1 97.88 40 LYS B N 1
ATOM 3774 C CA . LYS B 1 40 ? -18.312 13.859 -3.164 1 97.88 40 LYS B CA 1
ATOM 3775 C C . LYS B 1 40 ? -17.484 14.125 -4.414 1 97.88 40 LYS B C 1
ATOM 3777 O O . LYS B 1 40 ? -17.25 13.219 -5.215 1 97.88 40 LYS B O 1
ATOM 3782 N N . SER B 1 41 ? -17.125 15.328 -4.625 1 98.5 41 SER B N 1
ATOM 3783 C CA . SER B 1 41 ? -16.391 15.719 -5.828 1 98.5 41 SER B CA 1
ATOM 3784 C C . SER B 1 41 ? -15.477 16.906 -5.551 1 98.5 41 SER B C 1
ATOM 3786 O O . SER B 1 41 ? -15.539 17.516 -4.484 1 98.5 41 SER B O 1
ATOM 3788 N N . GLY B 1 42 ? -14.562 17.141 -6.508 1 98.44 42 GLY B N 1
ATOM 3789 C CA . GLY B 1 42 ? -13.633 18.234 -6.352 1 98.44 42 GLY B CA 1
ATOM 3790 C C . GLY B 1 42 ? -12.961 18.641 -7.648 1 98.44 42 GLY B C 1
ATOM 3791 O O . GLY B 1 42 ? -12.727 17.812 -8.523 1 98.44 42 GLY B O 1
ATOM 3792 N N . GLN B 1 43 ? -12.633 19.875 -7.758 1 98.31 43 GLN B N 1
ATOM 3793 C CA . GLN B 1 43 ? -11.891 20.484 -8.852 1 98.31 43 GLN B CA 1
ATOM 3794 C C . GLN B 1 43 ? -10.969 21.594 -8.344 1 98.31 43 GLN B C 1
ATOM 3796 O O . GLN B 1 43 ? -11.43 22.531 -7.699 1 98.31 43 GLN B O 1
ATOM 3801 N N . GLY B 1 44 ? -9.688 21.438 -8.734 1 98.31 44 GLY B N 1
ATOM 3802 C CA . GLY B 1 44 ? -8.773 22.422 -8.18 1 98.31 44 GLY B CA 1
ATOM 3803 C C . GLY B 1 44 ? -8.797 22.469 -6.664 1 98.31 44 GLY B C 1
ATOM 3804 O O . GLY B 1 44 ? -8.656 21.438 -6.004 1 98.31 44 GLY B O 1
ATOM 3805 N N . SER B 1 45 ? -9 23.656 -6.145 1 98.69 45 SER B N 1
ATOM 3806 C CA . SER B 1 45 ? -9 23.828 -4.699 1 98.69 45 SER B CA 1
ATOM 3807 C C . SER B 1 45 ? -10.422 23.891 -4.152 1 98.69 45 SER B C 1
ATOM 3809 O O . SER B 1 45 ? -10.648 24.328 -3.021 1 98.69 45 SER B O 1
ATOM 3811 N N . THR B 1 46 ? -11.383 23.406 -4.898 1 98.62 46 THR B N 1
ATOM 3812 C CA . THR B 1 46 ? -12.781 23.422 -4.488 1 98.62 46 THR B CA 1
ATOM 3813 C C . THR B 1 46 ? -13.352 22.016 -4.398 1 98.62 46 THR B C 1
ATOM 3815 O O . THR B 1 46 ? -13.164 21.203 -5.312 1 98.62 46 THR B O 1
ATOM 3818 N N . LEU B 1 47 ? -14.023 21.719 -3.291 1 98.62 47 LEU B N 1
ATOM 3819 C CA . LEU B 1 47 ? -14.711 20.453 -3.055 1 98.62 47 LEU B CA 1
ATOM 3820 C C . LEU B 1 47 ? -16.219 20.656 -3.012 1 98.62 47 LEU B C 1
ATOM 3822 O O . LEU B 1 47 ? -16.703 21.766 -2.83 1 98.62 47 LEU B O 1
ATOM 3826 N N . LYS B 1 48 ? -16.922 19.609 -3.213 1 98.62 48 LYS B N 1
ATOM 3827 C CA . LYS B 1 48 ? -18.375 19.562 -2.988 1 98.62 48 LYS B CA 1
ATOM 3828 C C . LYS B 1 48 ? -18.734 18.406 -2.07 1 98.62 48 LYS B C 1
ATOM 3830 O O . LYS B 1 48 ? -18.281 17.281 -2.262 1 98.62 48 LYS B O 1
ATOM 3835 N N . ASP B 1 49 ? -19.516 18.672 -1.039 1 98.06 49 ASP B N 1
ATOM 3836 C CA . ASP B 1 49 ? -19.906 17.609 -0.11 1 98.06 49 ASP B CA 1
ATOM 3837 C C . ASP B 1 49 ? -21.234 16.969 -0.531 1 98.06 49 ASP B C 1
ATOM 3839 O O . ASP B 1 49 ? -21.766 17.281 -1.601 1 98.06 49 ASP B O 1
ATOM 3843 N N . VAL B 1 50 ? -21.781 16.094 0.244 1 97.69 50 VAL B N 1
ATOM 3844 C CA . VAL B 1 50 ? -22.922 15.266 -0.123 1 97.69 50 VAL B CA 1
ATOM 3845 C C . VAL B 1 50 ? -24.188 16.125 -0.178 1 97.69 50 VAL B C 1
ATOM 3847 O O . VAL B 1 50 ? -25.188 15.727 -0.776 1 97.69 50 VAL B O 1
ATOM 3850 N N . ASP B 1 51 ? -24.156 17.266 0.457 1 97.06 51 ASP B N 1
ATOM 3851 C CA . ASP B 1 51 ? -25.312 18.156 0.45 1 97.06 51 ASP B CA 1
ATOM 3852 C C . ASP B 1 51 ? -25.203 19.188 -0.668 1 97.06 51 ASP B C 1
ATOM 3854 O O . ASP B 1 51 ? -26.078 20.047 -0.815 1 97.06 51 ASP B O 1
ATOM 3858 N N . GLY B 1 52 ? -24.125 19.172 -1.385 1 97.25 52 GLY B N 1
ATOM 3859 C CA . GLY B 1 52 ? -23.953 20.047 -2.529 1 97.25 52 GLY B CA 1
ATOM 3860 C C . GLY B 1 52 ? -23.25 21.359 -2.184 1 97.25 52 GLY B C 1
ATOM 3861 O O . GLY B 1 52 ? -23.109 22.234 -3.033 1 97.25 52 GLY B O 1
ATOM 3862 N N . ARG B 1 53 ? -22.766 21.484 -1.021 1 96.12 53 ARG B N 1
ATOM 3863 C CA . ARG B 1 53 ? -22.062 22.688 -0.595 1 96.12 53 ARG B CA 1
ATOM 3864 C C . ARG B 1 53 ? -20.656 22.734 -1.203 1 96.12 53 ARG B C 1
ATOM 3866 O O . ARG B 1 53 ? -19.953 21.734 -1.244 1 96.12 53 ARG B O 1
ATOM 3873 N N . GLU B 1 54 ? -20.328 23.906 -1.676 1 97.75 54 GLU B N 1
ATOM 3874 C CA . GLU B 1 54 ? -18.953 24.141 -2.129 1 97.75 54 GLU B CA 1
ATOM 3875 C C . GLU B 1 54 ? -18.047 24.547 -0.969 1 97.75 54 GLU B C 1
ATOM 3877 O O . GLU B 1 54 ? -18.422 25.391 -0.155 1 97.75 54 GLU B O 1
ATOM 3882 N N . ILE B 1 55 ? -16.906 23.922 -0.938 1 98.25 55 ILE B N 1
ATOM 3883 C CA . ILE B 1 55 ? -15.969 24.109 0.169 1 98.25 55 ILE B CA 1
ATOM 3884 C C . ILE B 1 55 ? -14.555 24.312 -0.374 1 98.25 55 ILE B C 1
ATOM 3886 O O . ILE B 1 55 ? -14.102 23.562 -1.239 1 98.25 55 ILE B O 1
ATOM 3890 N N . LEU B 1 56 ? -13.906 25.344 0.108 1 98.75 56 LEU B N 1
ATOM 3891 C CA . LEU B 1 56 ? -12.5 25.531 -0.25 1 98.75 56 LEU B CA 1
ATOM 3892 C C . LEU B 1 56 ? -11.617 24.531 0.478 1 98.75 56 LEU B C 1
ATOM 3894 O O . LEU B 1 56 ? -11.766 24.328 1.685 1 98.75 56 LEU B O 1
ATOM 3898 N N . ASP B 1 57 ? -10.758 23.906 -0.252 1 98.62 57 ASP B N 1
ATOM 3899 C CA . ASP B 1 57 ? -9.906 22.844 0.276 1 98.62 57 ASP B CA 1
ATOM 3900 C C . ASP B 1 57 ? -8.609 23.406 0.851 1 98.62 57 ASP B C 1
ATOM 3902 O O . ASP B 1 57 ? -7.66 23.672 0.111 1 98.62 57 ASP B O 1
ATOM 3906 N N . PHE B 1 58 ? -8.531 23.516 2.178 1 98.69 58 PHE B N 1
ATOM 3907 C CA . PHE B 1 58 ? -7.312 23.922 2.871 1 98.69 58 PHE B CA 1
ATOM 3908 C C . PHE B 1 58 ? -6.73 22.75 3.662 1 98.69 58 PHE B C 1
ATOM 3910 O O . PHE B 1 58 ? -5.953 22.969 4.598 1 98.69 58 PHE B O 1
ATOM 3917 N N . VAL B 1 59 ? -7.141 21.562 3.289 1 96.81 59 VAL B N 1
ATOM 3918 C CA . VAL B 1 59 ? -6.551 20.344 3.836 1 96.81 59 VAL B CA 1
ATOM 3919 C C . VAL B 1 59 ? -5.602 19.734 2.812 1 96.81 59 VAL B C 1
ATOM 3921 O O . VAL B 1 59 ? -4.586 19.141 3.18 1 96.81 59 VAL B O 1
ATOM 3924 N N . CYS B 1 60 ? -6.062 19.906 1.509 1 97.31 60 CYS B N 1
ATOM 3925 C CA . CYS B 1 60 ? -5.27 19.391 0.395 1 97.31 60 CYS B CA 1
ATOM 3926 C C . CYS B 1 60 ? -5.004 17.906 0.551 1 97.31 60 CYS B C 1
ATOM 3928 O O . CYS B 1 60 ? -3.904 17.422 0.26 1 97.31 60 CYS B O 1
ATOM 3930 N N . MET B 1 61 ? -5.941 17.188 1.131 1 96.75 61 MET B N 1
ATOM 3931 C CA . MET B 1 61 ? -5.902 15.742 1.382 1 96.75 61 MET B CA 1
ATOM 3932 C C . MET B 1 61 ? -4.594 15.344 2.053 1 96.75 61 MET B C 1
ATOM 3934 O O . MET B 1 61 ? -3.947 14.375 1.639 1 96.75 61 MET B O 1
ATOM 3938 N N . MET B 1 62 ? -4.207 16.125 3.059 1 94.31 62 MET B N 1
ATOM 3939 C CA . MET B 1 62 ? -2.979 15.906 3.818 1 94.31 62 MET B CA 1
ATOM 3940 C C . MET B 1 62 ? -1.768 15.859 2.895 1 94.31 62 MET B C 1
ATOM 3942 O O . MET B 1 62 ? -0.986 14.906 2.939 1 94.31 62 MET B O 1
ATOM 3946 N N . SER B 1 63 ? -1.67 16.766 1.984 1 95.19 63 SER B N 1
ATOM 3947 C CA . SER B 1 63 ? -0.548 17.031 1.089 1 95.19 63 SER B CA 1
ATOM 3948 C C . SER B 1 63 ? -0.496 16.016 -0.046 1 95.19 63 SER B C 1
ATOM 3950 O O . SER B 1 63 ? 0.536 15.867 -0.704 1 95.19 63 SER B O 1
ATOM 3952 N N . ALA B 1 64 ? -1.553 15.297 -0.285 1 97.81 64 ALA B N 1
ATOM 3953 C CA . ALA B 1 64 ? -1.562 14.344 -1.387 1 97.81 64 ALA B CA 1
ATOM 3954 C C . ALA B 1 64 ? -1.932 15.023 -2.703 1 97.81 64 ALA B C 1
ATOM 3956 O O . ALA B 1 64 ? -1.48 14.609 -3.771 1 97.81 64 ALA B O 1
ATOM 3957 N N . THR B 1 65 ? -2.762 16.062 -2.641 1 98.25 65 THR B N 1
ATOM 3958 C CA . THR B 1 65 ? -3.256 16.734 -3.842 1 98.25 65 THR B CA 1
ATOM 3959 C C . THR B 1 65 ? -2.607 18.094 -4.008 1 98.25 65 THR B C 1
ATOM 3961 O O . THR B 1 65 ? -3.297 19.094 -4.227 1 98.25 65 THR B O 1
ATOM 3964 N N . ASN B 1 66 ? -1.304 18.078 -4.027 1 98.12 66 ASN B N 1
ATOM 3965 C CA . ASN B 1 66 ? -0.53 19.312 -4.129 1 98.12 66 ASN B CA 1
ATOM 3966 C C . ASN B 1 66 ? -0.821 20.047 -5.43 1 98.12 66 ASN B C 1
ATOM 3968 O O . ASN B 1 66 ? -0.477 21.234 -5.57 1 98.12 66 ASN B O 1
ATOM 3972 N N . LEU B 1 67 ? -1.47 19.406 -6.41 1 98.44 67 LEU B N 1
ATOM 3973 C CA . LEU B 1 67 ? -1.783 20.047 -7.684 1 98.44 67 LEU B CA 1
ATOM 3974 C C . LEU B 1 67 ? -3.281 20.312 -7.812 1 98.44 67 LEU B C 1
ATOM 3976 O O . LEU B 1 67 ? -3.773 20.609 -8.898 1 98.44 67 LEU B O 1
ATOM 3980 N N . GLY B 1 68 ? -4 20.188 -6.68 1 98.31 68 GLY B N 1
ATOM 3981 C CA . GLY B 1 68 ? -5.449 20.328 -6.715 1 98.31 68 GLY B CA 1
ATOM 3982 C C . GLY B 1 68 ? -6.156 19.094 -7.238 1 98.31 68 GLY B C 1
ATOM 3983 O O . GLY B 1 68 ? -5.516 18.156 -7.727 1 98.31 68 GLY B O 1
ATOM 3984 N N . GLN B 1 69 ? -7.422 19.141 -7.098 1 98.62 69 GLN B N 1
ATOM 3985 C CA . GLN B 1 69 ? -8.266 18.031 -7.535 1 98.62 69 GLN B CA 1
ATOM 3986 C C . GLN B 1 69 ? -8.438 18.031 -9.055 1 98.62 69 GLN B C 1
ATOM 3988 O O . GLN B 1 69 ? -8.594 19.094 -9.664 1 98.62 69 GLN B O 1
ATOM 3993 N N . SER B 1 70 ? -8.32 16.812 -9.609 1 98.5 70 SER B N 1
ATOM 3994 C CA . SER B 1 70 ? -8.617 16.562 -11.016 1 98.5 70 SER B CA 1
ATOM 3995 C C . SER B 1 70 ? -7.844 17.5 -11.93 1 98.5 70 SER B C 1
ATOM 3997 O O . SER B 1 70 ? -8.422 18.125 -12.82 1 98.5 70 SER B O 1
ATOM 3999 N N . GLN B 1 71 ? -6.562 17.625 -11.656 1 98.5 71 GLN B N 1
ATOM 4000 C CA . GLN B 1 71 ? -5.691 18.391 -12.531 1 98.5 71 GLN B CA 1
ATOM 4001 C C . GLN B 1 71 ? -5.723 17.859 -13.953 1 98.5 71 GLN B C 1
ATOM 4003 O O . GLN B 1 71 ? -5.441 16.688 -14.188 1 98.5 71 GLN B O 1
ATOM 4008 N N . PRO B 1 72 ? -6.004 18.641 -14.945 1 98.56 72 PRO B N 1
ATOM 4009 C CA . PRO B 1 72 ? -6.367 18.156 -16.281 1 98.56 72 PRO B CA 1
ATOM 4010 C C . PRO B 1 72 ? -5.258 17.344 -16.938 1 98.56 72 PRO B C 1
ATOM 4012 O O . PRO B 1 72 ? -5.527 16.312 -17.562 1 98.56 72 PRO B O 1
ATOM 4015 N N . VAL B 1 73 ? -4.008 17.781 -16.891 1 98.75 73 VAL B N 1
ATOM 4016 C CA . VAL B 1 73 ? -2.891 17.078 -17.516 1 98.75 73 VAL B CA 1
ATOM 4017 C C . VAL B 1 73 ? -2.723 15.703 -16.859 1 98.75 73 VAL B C 1
ATOM 4019 O O . VAL B 1 73 ? -2.48 14.711 -17.547 1 98.75 73 VAL B O 1
ATOM 4022 N N . VAL B 1 74 ? -2.865 15.609 -15.547 1 98.75 74 VAL B N 1
ATOM 4023 C CA . VAL B 1 74 ? -2.754 14.352 -14.812 1 98.75 74 VAL B CA 1
ATOM 4024 C C . VAL B 1 74 ? -3.932 13.445 -15.156 1 98.75 74 VAL B C 1
ATOM 4026 O O . VAL B 1 74 ? -3.752 12.242 -15.391 1 98.75 74 VAL B O 1
ATOM 4029 N N . VAL B 1 75 ? -5.145 14.031 -15.172 1 98.69 75 VAL B N 1
ATOM 4030 C CA . VAL B 1 75 ? -6.348 13.273 -15.508 1 98.69 75 VAL B CA 1
ATOM 4031 C C . VAL B 1 75 ? -6.188 12.633 -16.891 1 98.69 75 VAL B C 1
ATOM 4033 O O . VAL B 1 75 ? -6.453 11.445 -17.062 1 98.69 75 VAL B O 1
ATOM 4036 N N . GLU B 1 76 ? -5.758 13.391 -17.828 1 98.81 76 GLU B N 1
ATOM 4037 C CA . GLU B 1 76 ? -5.574 12.883 -19.188 1 98.81 76 GLU B CA 1
ATOM 4038 C C . GLU B 1 76 ? -4.543 11.766 -19.219 1 98.81 76 GLU B C 1
ATOM 4040 O O . GLU B 1 76 ? -4.734 10.758 -19.906 1 98.81 76 GLU B O 1
ATOM 4045 N N . ALA B 1 77 ? -3.43 11.93 -18.547 1 98.75 77 ALA B N 1
ATOM 4046 C CA . ALA B 1 77 ? -2.381 10.914 -18.484 1 98.75 77 ALA B CA 1
ATOM 4047 C C . ALA B 1 77 ? -2.916 9.609 -17.906 1 98.75 77 ALA B C 1
ATOM 4049 O O . ALA B 1 77 ? -2.598 8.523 -18.391 1 98.75 77 ALA B O 1
ATOM 4050 N N . MET B 1 78 ? -3.693 9.75 -16.859 1 98.31 78 MET B N 1
ATOM 4051 C CA . MET B 1 78 ? -4.277 8.578 -16.203 1 98.31 78 MET B CA 1
ATOM 4052 C C . MET B 1 78 ? -5.242 7.859 -17.156 1 98.31 78 MET B C 1
ATOM 4054 O O . MET B 1 78 ? -5.234 6.629 -17.234 1 98.31 78 MET B O 1
ATOM 4058 N N . GLN B 1 79 ? -6.078 8.648 -17.797 1 98.19 79 GLN B N 1
ATOM 4059 C CA . GLN B 1 79 ? -7.059 8.086 -18.719 1 98.19 79 GLN B CA 1
ATOM 4060 C C . GLN B 1 79 ? -6.375 7.328 -19.844 1 98.19 79 GLN B C 1
ATOM 4062 O O . GLN B 1 79 ? -6.777 6.215 -20.203 1 98.19 79 GLN B O 1
ATOM 4067 N N . ARG B 1 80 ? -5.328 7.867 -20.375 1 98.38 80 ARG B N 1
ATOM 4068 C CA . ARG B 1 80 ? -4.586 7.219 -21.453 1 98.38 80 ARG B CA 1
ATOM 4069 C C . ARG B 1 80 ? -3.891 5.957 -20.953 1 98.38 80 ARG B C 1
ATOM 4071 O O . ARG B 1 80 ? -3.908 4.926 -21.641 1 98.38 80 ARG B O 1
ATOM 4078 N N . ALA B 1 81 ? -3.312 6.039 -19.844 1 98.25 81 ALA B N 1
ATOM 4079 C CA . ALA B 1 81 ? -2.533 4.926 -19.297 1 98.25 81 ALA B CA 1
ATOM 4080 C C . ALA B 1 81 ? -3.41 3.697 -19.078 1 98.25 81 ALA B C 1
ATOM 4082 O O . ALA B 1 81 ? -3.037 2.584 -19.453 1 98.25 81 ALA B O 1
ATOM 4083 N N . VAL B 1 82 ? -4.594 3.855 -18.391 1 98.06 82 VAL B N 1
ATOM 4084 C CA . VAL B 1 82 ? -5.457 2.73 -18.047 1 98.06 82 VAL B CA 1
ATOM 4085 C C . VAL B 1 82 ? -6.02 2.105 -19.328 1 98.06 82 VAL B C 1
ATOM 4087 O O . VAL B 1 82 ? -6.301 0.906 -19.359 1 98.06 82 VAL B O 1
ATOM 4090 N N . GLN B 1 83 ? -6.137 2.914 -20.391 1 97.88 83 GLN B N 1
ATOM 4091 C CA . GLN B 1 83 ? -6.621 2.43 -21.672 1 97.88 83 GLN B CA 1
ATOM 4092 C C . GLN B 1 83 ? -5.543 1.627 -22.406 1 97.88 83 GLN B C 1
ATOM 4094 O O . GLN B 1 83 ? -5.852 0.694 -23.141 1 97.88 83 GLN B O 1
ATOM 4099 N N . GLU B 1 84 ? -4.332 2.012 -22.219 1 98.25 84 GLU B N 1
ATOM 4100 C CA . GLU B 1 84 ? -3.211 1.347 -22.875 1 98.25 84 GLU B CA 1
ATOM 4101 C C . GLU B 1 84 ? -2.936 -0.017 -22.25 1 98.25 84 GLU B C 1
ATOM 4103 O O . GLU B 1 84 ? -2.682 -0.993 -22.953 1 98.25 84 GLU B O 1
ATOM 4108 N N . ILE B 1 85 ? -2.922 -0.098 -21 1 98.44 85 ILE B N 1
ATOM 4109 C CA . ILE B 1 85 ? -2.764 -1.333 -20.234 1 98.44 85 ILE B CA 1
ATOM 4110 C C . ILE B 1 85 ? -3.217 -1.115 -18.797 1 98.44 85 ILE B C 1
ATOM 4112 O O . ILE B 1 85 ? -2.891 -0.094 -18.188 1 98.44 85 ILE B O 1
ATOM 4116 N N . THR B 1 86 ? -3.939 -2.039 -18.266 1 97.88 86 THR B N 1
ATOM 4117 C CA . THR B 1 86 ? -4.383 -1.958 -16.875 1 97.88 86 THR B CA 1
ATOM 4118 C C . THR B 1 86 ? -3.203 -2.104 -15.922 1 97.88 86 THR B C 1
ATOM 4120 O O . THR B 1 86 ? -3.025 -1.287 -15.016 1 97.88 86 THR B O 1
ATOM 4123 N N . LEU B 1 87 ? -2.434 -3.141 -16.172 1 98.31 87 LEU B N 1
ATOM 4124 C CA . LEU B 1 87 ? -1.332 -3.424 -15.25 1 98.31 87 LEU B CA 1
ATOM 4125 C C . LEU B 1 87 ? -0.284 -4.305 -15.922 1 98.31 87 LEU B C 1
ATOM 4127 O O . LEU B 1 87 ? -0.622 -5.32 -16.531 1 98.31 87 LEU B O 1
ATOM 4131 N N . ALA B 1 88 ? 0.944 -3.908 -15.961 1 96.75 88 ALA B N 1
ATOM 4132 C CA . ALA B 1 88 ? 2.143 -4.742 -16.031 1 96.75 88 ALA B CA 1
ATOM 4133 C C . ALA B 1 88 ? 2.889 -4.734 -14.695 1 96.75 88 ALA B C 1
ATOM 4135 O O . ALA B 1 88 ? 3.162 -3.672 -14.133 1 96.75 88 ALA B O 1
ATOM 4136 N N . ASN B 1 89 ? 3.059 -5.914 -14.164 1 92.5 89 ASN B N 1
ATOM 4137 C CA . ASN B 1 89 ? 3.625 -5.941 -12.82 1 92.5 89 ASN B CA 1
ATOM 4138 C C . ASN B 1 89 ? 4.902 -6.773 -12.766 1 92.5 89 ASN B C 1
ATOM 4140 O O . ASN B 1 89 ? 5.547 -6.996 -13.797 1 92.5 89 ASN B O 1
ATOM 4144 N N . ILE B 1 90 ? 5.289 -7.137 -11.617 1 87.31 90 ILE B N 1
ATOM 4145 C CA . ILE B 1 90 ? 6.582 -7.727 -11.289 1 87.31 90 ILE B CA 1
ATOM 4146 C C . ILE B 1 90 ? 6.703 -9.109 -11.93 1 87.31 90 ILE B C 1
ATOM 4148 O O . ILE B 1 90 ? 7.801 -9.656 -12.031 1 87.31 90 ILE B O 1
ATOM 4152 N N . ALA B 1 91 ? 5.621 -9.648 -12.391 1 91.38 91 ALA B N 1
ATOM 4153 C CA . ALA B 1 91 ? 5.668 -10.938 -13.086 1 91.38 91 ALA B CA 1
ATOM 4154 C C . ALA B 1 91 ? 6.148 -10.773 -14.523 1 91.38 91 ALA B C 1
ATOM 4156 O O . ALA B 1 91 ? 6.426 -11.758 -15.211 1 91.38 91 ALA B O 1
ATOM 4157 N N . THR B 1 92 ? 6.273 -9.539 -14.984 1 93.94 92 THR B N 1
ATOM 4158 C CA . THR B 1 92 ? 6.828 -9.133 -16.266 1 93.94 92 THR B CA 1
ATOM 4159 C C . THR B 1 92 ? 7.895 -8.055 -16.078 1 93.94 92 THR B C 1
ATOM 4161 O O . THR B 1 92 ? 8.164 -7.629 -14.961 1 93.94 92 THR B O 1
ATOM 4164 N N . LYS B 1 93 ? 8.555 -7.766 -17.141 1 95.69 93 LYS B N 1
ATOM 4165 C CA . LYS B 1 93 ? 9.273 -6.496 -17.172 1 95.69 93 LYS B CA 1
ATOM 4166 C C . LYS B 1 93 ? 8.367 -5.363 -17.641 1 95.69 93 LYS B C 1
ATOM 4168 O O . LYS B 1 93 ? 7.688 -5.488 -18.656 1 95.69 93 LYS B O 1
ATOM 4173 N N . VAL B 1 94 ? 8.219 -4.332 -16.859 1 96.5 94 VAL B N 1
ATOM 4174 C CA . VAL B 1 94 ? 7.441 -3.154 -17.234 1 96.5 94 VAL B CA 1
ATOM 4175 C C . VAL B 1 94 ? 8.273 -2.262 -18.156 1 96.5 94 VAL B C 1
ATOM 4177 O O . VAL B 1 94 ? 9.289 -1.702 -17.734 1 96.5 94 VAL B O 1
ATOM 4180 N N . ALA B 1 95 ? 7.828 -2.09 -19.312 1 97.25 95 ALA B N 1
ATOM 4181 C CA . ALA B 1 95 ? 8.641 -1.501 -20.375 1 97.25 95 ALA B CA 1
ATOM 4182 C C . ALA B 1 95 ? 9.117 -0.102 -19.984 1 97.25 95 ALA B C 1
ATOM 4184 O O . ALA B 1 95 ? 10.25 0.28 -20.297 1 97.25 95 ALA B O 1
ATOM 4185 N N . GLU B 1 96 ? 8.305 0.658 -19.344 1 97.69 96 GLU B N 1
ATOM 4186 C CA . GLU B 1 96 ? 8.609 2.057 -19.062 1 97.69 96 GLU B CA 1
ATOM 4187 C C . GLU B 1 96 ? 9.453 2.191 -17.797 1 97.69 96 GLU B C 1
ATOM 4189 O O . GLU B 1 96 ? 10.047 3.242 -17.547 1 97.69 96 GLU B O 1
ATOM 4194 N N . TRP B 1 97 ? 9.57 1.217 -17 1 98.06 97 TRP B N 1
ATOM 4195 C CA . TRP B 1 97 ? 10.094 1.313 -15.641 1 98.06 97 TRP B CA 1
ATOM 4196 C C . TRP B 1 97 ? 11.578 1.674 -15.664 1 98.06 97 TRP B C 1
ATOM 4198 O O . TRP B 1 97 ? 12.016 2.574 -14.945 1 98.06 97 TRP B O 1
ATOM 4208 N N . PRO B 1 98 ? 12.422 1.006 -16.531 1 98.19 98 PRO B N 1
ATOM 4209 C CA . PRO B 1 98 ? 13.844 1.328 -16.516 1 98.19 98 PRO B CA 1
ATOM 4210 C C . PRO B 1 98 ? 14.125 2.791 -16.844 1 98.19 98 PRO B C 1
ATOM 4212 O O . PRO B 1 98 ? 14.914 3.447 -16.156 1 98.19 98 PRO B O 1
ATOM 4215 N N . GLU B 1 99 ? 13.492 3.273 -17.859 1 98.75 99 GLU B N 1
ATOM 4216 C CA . GLU B 1 99 ? 13.68 4.668 -18.234 1 98.75 99 GLU B CA 1
ATOM 4217 C C . GLU B 1 99 ? 13.141 5.613 -17.172 1 98.75 99 GLU B C 1
ATOM 4219 O O . GLU B 1 99 ? 13.734 6.656 -16.906 1 98.75 99 GLU B O 1
ATOM 4224 N N . PHE B 1 100 ? 12.039 5.254 -16.641 1 98.88 100 PHE B N 1
ATOM 4225 C CA . PHE B 1 100 ? 11.461 6.039 -15.555 1 98.88 100 PHE B CA 1
ATOM 4226 C C . PHE B 1 100 ? 12.414 6.129 -14.375 1 98.88 100 PHE B C 1
ATOM 4228 O O . PHE B 1 100 ? 12.617 7.207 -13.805 1 98.88 100 PHE B O 1
ATOM 4235 N N . CYS B 1 101 ? 12.977 4.996 -13.977 1 98.81 101 CYS B N 1
ATOM 4236 C CA . CYS B 1 101 ? 13.945 4.988 -12.891 1 98.81 101 CYS B CA 1
ATOM 4237 C C . CYS B 1 101 ? 15.125 5.898 -13.203 1 98.81 101 CYS B C 1
ATOM 4239 O O . CYS B 1 101 ? 15.586 6.648 -12.344 1 98.81 101 CYS B O 1
ATOM 4241 N N . LYS B 1 102 ? 15.625 5.793 -14.406 1 98.88 102 LYS B N 1
ATOM 4242 C CA . LYS B 1 102 ? 16.719 6.676 -14.828 1 98.88 102 LYS B CA 1
ATOM 4243 C C . LYS B 1 102 ? 16.312 8.141 -14.68 1 98.88 102 LYS B C 1
ATOM 4245 O O . LYS B 1 102 ? 17.062 8.93 -14.094 1 98.88 102 LYS B O 1
ATOM 4250 N N . GLU B 1 103 ? 15.148 8.51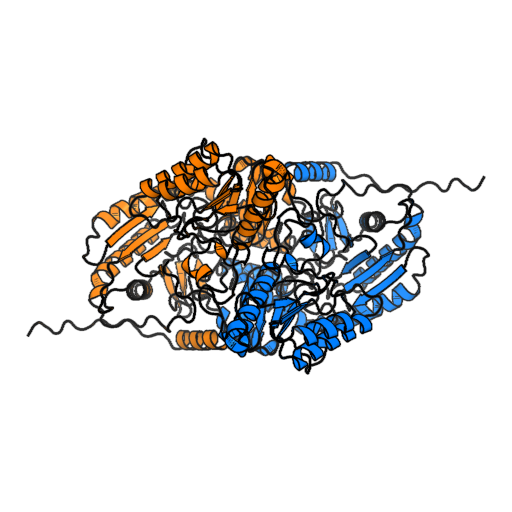6 -15.203 1 98.88 103 GLU B N 1
ATOM 4251 C CA . GLU B 1 103 ? 14.641 9.883 -15.125 1 98.88 103 GLU B CA 1
ATOM 4252 C C . GLU B 1 103 ? 14.586 10.375 -13.68 1 98.88 103 GLU B C 1
ATOM 4254 O O . GLU B 1 103 ? 15.047 11.477 -13.375 1 98.88 103 GLU B O 1
ATOM 4259 N N . MET B 1 104 ? 14.078 9.57 -12.828 1 98.88 104 MET B N 1
ATOM 4260 C CA . MET B 1 104 ? 13.891 9.945 -11.43 1 98.88 104 MET B CA 1
ATOM 4261 C C . MET B 1 104 ? 15.227 10.055 -10.711 1 98.88 104 MET B C 1
ATOM 4263 O O . MET B 1 104 ? 15.469 11.023 -9.984 1 98.88 104 MET B O 1
ATOM 4267 N N . CYS B 1 105 ? 16.047 9.078 -10.906 1 98.81 105 CYS B N 1
ATOM 4268 C CA . CYS B 1 105 ? 17.359 9.078 -10.258 1 98.81 105 CYS B CA 1
ATOM 4269 C C . CYS B 1 105 ? 18.172 10.289 -10.695 1 98.81 105 CYS B C 1
ATOM 4271 O O . CYS B 1 105 ? 18.797 10.953 -9.859 1 98.81 105 CYS B O 1
ATOM 4273 N N . GLN B 1 106 ? 18.188 10.562 -11.969 1 98.75 106 GLN B N 1
ATOM 4274 C CA . GLN B 1 106 ? 18.938 11.703 -12.477 1 98.75 106 GLN B CA 1
ATOM 4275 C C . GLN B 1 106 ? 18.359 13.023 -11.969 1 98.75 106 GLN B C 1
ATOM 4277 O O . GLN B 1 106 ? 19.094 13.93 -11.586 1 98.75 106 GLN B O 1
ATOM 4282 N N . ARG B 1 107 ? 17.109 13.125 -11.953 1 98.44 107 ARG B N 1
ATOM 4283 C CA . ARG B 1 107 ? 16.438 14.344 -11.516 1 98.44 107 ARG B CA 1
ATOM 4284 C C . ARG B 1 107 ? 16.766 14.664 -10.062 1 98.44 107 ARG B C 1
ATOM 4286 O O . ARG B 1 107 ? 16.984 15.82 -9.711 1 98.44 107 ARG B O 1
ATOM 4293 N N . PHE B 1 108 ? 16.812 13.641 -9.25 1 98.44 108 PHE B N 1
ATOM 4294 C CA . PHE B 1 108 ? 16.875 13.906 -7.82 1 98.44 108 PHE B CA 1
ATOM 4295 C C . PHE B 1 108 ? 18.266 13.57 -7.273 1 98.44 108 PHE B C 1
ATOM 4297 O O . PHE B 1 108 ? 18.531 13.781 -6.09 1 98.44 108 PHE B O 1
ATOM 4304 N N . GLY B 1 109 ? 19.125 13.102 -8.125 1 98.25 109 GLY B N 1
ATOM 4305 C CA . GLY B 1 109 ? 20.516 12.898 -7.77 1 98.25 109 GLY B CA 1
ATOM 4306 C C . GLY B 1 109 ? 20.734 11.672 -6.902 1 98.25 109 GLY B C 1
ATOM 4307 O O . GLY B 1 109 ? 21.453 11.734 -5.898 1 98.25 109 GLY B O 1
ATOM 4308 N N . TYR B 1 110 ? 20.109 10.578 -7.191 1 98.81 110 TYR B N 1
ATOM 4309 C CA . TYR B 1 110 ? 20.312 9.297 -6.523 1 98.81 110 TYR B CA 1
ATOM 4310 C C . TYR B 1 110 ? 20.703 8.219 -7.523 1 98.81 110 TYR B C 1
ATOM 4312 O O . TYR B 1 110 ? 20.641 8.43 -8.734 1 98.81 110 TYR B O 1
ATOM 4320 N N . ASP B 1 111 ? 21.109 7.066 -7.051 1 98.75 111 ASP B N 1
ATOM 4321 C CA . ASP B 1 111 ? 21.734 6.066 -7.922 1 98.75 111 ASP B CA 1
ATOM 4322 C C . ASP B 1 111 ? 20.703 5.039 -8.383 1 98.75 111 ASP B C 1
ATOM 4324 O O . ASP B 1 111 ? 20.703 4.613 -9.539 1 98.75 111 ASP B O 1
ATOM 4328 N N . LYS B 1 112 ? 19.812 4.617 -7.504 1 98.62 112 LYS B N 1
ATOM 4329 C CA . LYS B 1 112 ? 18.828 3.584 -7.816 1 98.62 112 LYS B CA 1
ATOM 4330 C C . LYS B 1 112 ? 17.5 3.869 -7.133 1 98.62 112 LYS B C 1
ATOM 4332 O O . LYS B 1 112 ? 17.453 4.625 -6.16 1 98.62 112 LYS B O 1
ATOM 4337 N N . MET B 1 113 ? 16.484 3.256 -7.645 1 98.56 113 MET B N 1
ATOM 4338 C CA . MET B 1 113 ? 15.133 3.461 -7.129 1 98.56 113 MET B CA 1
ATOM 4339 C C . MET B 1 113 ? 14.391 2.135 -7.008 1 98.56 113 MET B C 1
ATOM 4341 O O . MET B 1 113 ? 14.578 1.233 -7.824 1 98.56 113 MET B O 1
ATOM 4345 N N . VAL B 1 114 ? 13.594 1.996 -5.957 1 98.19 114 VAL B N 1
ATOM 4346 C CA . VAL B 1 114 ? 12.617 0.933 -5.77 1 98.19 114 VAL B CA 1
ATOM 4347 C C . VAL B 1 114 ? 11.211 1.527 -5.73 1 98.19 114 VAL B C 1
ATOM 4349 O O . VAL B 1 114 ? 11 2.592 -5.141 1 98.19 114 VAL B O 1
ATOM 4352 N N . GLY B 1 115 ? 10.336 0.899 -6.465 1 98.06 115 GLY B N 1
ATOM 4353 C CA . GLY B 1 115 ? 8.938 1.307 -6.41 1 98.06 115 GLY B CA 1
ATOM 4354 C C . GLY B 1 115 ? 8.102 0.448 -5.477 1 98.06 115 GLY B C 1
ATOM 4355 O O . GLY B 1 115 ? 8.211 -0.78 -5.492 1 98.06 115 GLY B O 1
ATOM 4356 N N . MET B 1 116 ? 7.332 1.083 -4.613 1 97.94 116 MET B N 1
ATOM 4357 C CA . MET B 1 116 ? 6.328 0.443 -3.77 1 97.94 116 MET B CA 1
ATOM 4358 C C . MET B 1 116 ? 4.969 1.112 -3.941 1 97.94 116 MET B C 1
ATOM 4360 O O . MET B 1 116 ? 4.77 1.896 -4.871 1 97.94 116 MET B O 1
ATOM 4364 N N . VAL B 1 117 ? 4.02 0.885 -3.006 1 98 117 VAL B N 1
ATOM 4365 C CA . VAL B 1 117 ? 2.646 1.27 -3.312 1 98 117 VAL B CA 1
ATOM 4366 C C . VAL B 1 117 ? 2.227 2.441 -2.426 1 98 117 VAL B C 1
ATOM 4368 O O . VAL B 1 117 ? 1.393 3.258 -2.82 1 98 117 VAL B O 1
ATOM 4371 N N . SER B 1 118 ? 2.77 2.529 -1.219 1 97.75 118 SER B N 1
ATOM 4372 C CA . SER B 1 118 ? 2.348 3.562 -0.277 1 97.75 118 SER B CA 1
ATOM 4373 C C . SER B 1 118 ? 3.533 4.105 0.514 1 97.75 118 SER B C 1
ATOM 4375 O O . SER B 1 118 ? 4.609 3.502 0.527 1 97.75 118 SER B O 1
ATOM 4377 N N . GLY B 1 119 ? 3.281 5.273 1.126 1 97.31 119 GLY B N 1
ATOM 4378 C CA . GLY B 1 119 ? 4.305 5.801 2.016 1 97.31 119 GLY B CA 1
ATOM 4379 C C . GLY B 1 119 ? 4.68 4.84 3.129 1 97.31 119 GLY B C 1
ATOM 4380 O O . GLY B 1 119 ? 5.855 4.707 3.473 1 97.31 119 GLY B O 1
ATOM 4381 N N . THR B 1 120 ? 3.691 4.176 3.652 1 96.12 120 THR B N 1
ATOM 4382 C CA . THR B 1 120 ? 3.904 3.18 4.695 1 96.12 120 THR B CA 1
ATOM 4383 C C . THR B 1 120 ? 4.848 2.084 4.211 1 96.12 120 THR B C 1
ATOM 4385 O O . THR B 1 120 ? 5.812 1.74 4.898 1 96.12 120 THR B O 1
ATOM 4388 N N . GLU B 1 121 ? 4.613 1.561 3.064 1 97.31 121 GLU B N 1
ATOM 4389 C CA . GLU B 1 121 ? 5.473 0.521 2.504 1 97.31 121 GLU B CA 1
ATOM 4390 C C . GLU B 1 121 ? 6.859 1.068 2.176 1 97.31 121 GLU B C 1
ATOM 4392 O O . GLU B 1 121 ? 7.859 0.359 2.303 1 97.31 121 GLU B O 1
ATOM 4397 N N . GLY B 1 122 ? 6.844 2.307 1.662 1 98.19 122 GLY B N 1
ATOM 4398 C CA . GLY B 1 122 ?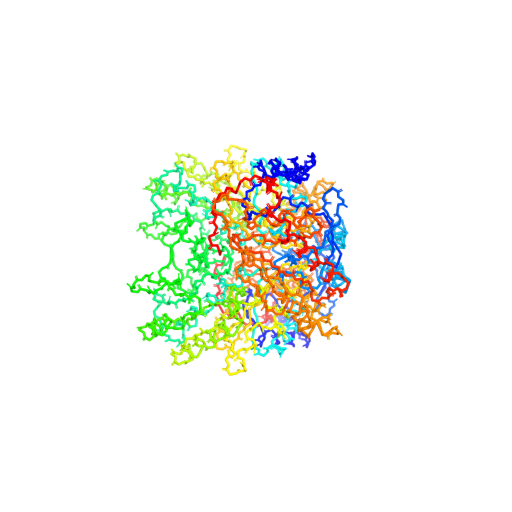 8.125 2.939 1.393 1 98.19 122 GLY B CA 1
ATOM 4399 C C . GLY B 1 122 ? 9 3.064 2.625 1 98.19 122 GLY B C 1
ATOM 4400 O O . GLY B 1 122 ? 10.18 2.721 2.592 1 98.19 122 GLY B O 1
ATOM 4401 N N . ALA B 1 123 ? 8.414 3.518 3.717 1 97.94 123 ALA B N 1
ATOM 4402 C CA . ALA B 1 123 ? 9.156 3.674 4.965 1 97.94 123 ALA B CA 1
ATOM 4403 C C . ALA B 1 123 ? 9.602 2.32 5.512 1 97.94 123 ALA B C 1
ATOM 4405 O O . ALA B 1 123 ? 10.742 2.164 5.953 1 97.94 123 ALA B O 1
ATOM 4406 N N . ASP B 1 124 ? 8.727 1.388 5.512 1 96.94 124 ASP B N 1
ATOM 4407 C CA . ASP B 1 124 ? 9.055 0.036 5.953 1 96.94 124 ASP B CA 1
ATOM 4408 C C . ASP B 1 124 ? 10.211 -0.539 5.137 1 96.94 124 ASP B C 1
ATOM 4410 O O . ASP B 1 124 ? 11.141 -1.133 5.699 1 96.94 124 ASP B O 1
ATOM 4414 N N . SER B 1 125 ? 10.164 -0.331 3.84 1 97.06 125 SER B N 1
ATOM 4415 C CA . SER B 1 125 ? 11.219 -0.808 2.953 1 97.06 125 SER B CA 1
ATOM 4416 C C . SER B 1 125 ? 12.547 -0.111 3.246 1 97.06 125 SER B C 1
ATOM 4418 O O . SER B 1 125 ? 13.594 -0.761 3.324 1 97.06 125 SER B O 1
ATOM 4420 N N . ALA B 1 126 ? 12.461 1.183 3.389 1 98.31 126 ALA B N 1
ATOM 4421 C CA . ALA B 1 126 ? 13.68 1.935 3.676 1 98.31 126 ALA B CA 1
ATOM 4422 C C . ALA B 1 126 ? 14.352 1.426 4.945 1 98.31 126 ALA B C 1
ATOM 4424 O O . ALA B 1 126 ? 15.578 1.297 5 1 98.31 126 ALA B O 1
ATOM 4425 N N . ILE B 1 127 ? 13.586 1.142 5.961 1 97.38 127 ILE B N 1
ATOM 4426 C CA . ILE B 1 127 ? 14.117 0.636 7.219 1 97.38 127 ILE B CA 1
ATOM 4427 C C . ILE B 1 127 ? 14.781 -0.721 6.988 1 97.38 127 ILE B C 1
ATOM 4429 O O . ILE B 1 127 ? 15.867 -0.984 7.508 1 97.38 127 ILE B O 1
ATOM 4433 N N . LYS B 1 128 ? 14.156 -1.541 6.227 1 95.56 128 LYS B N 1
ATOM 4434 C CA . LYS B 1 128 ? 14.742 -2.838 5.906 1 95.56 128 LYS B CA 1
ATOM 4435 C C . LYS B 1 128 ? 16.047 -2.676 5.137 1 95.56 128 LYS B C 1
ATOM 4437 O O . LYS B 1 128 ? 17.016 -3.398 5.387 1 95.56 128 LYS B O 1
ATOM 4442 N N . PHE B 1 129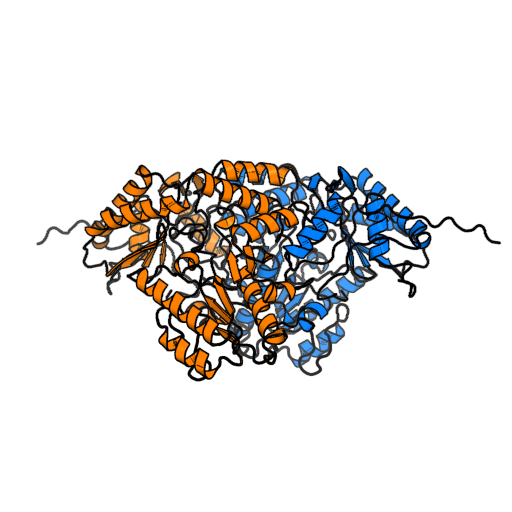 ? 16.094 -1.732 4.172 1 97.31 129 PHE B N 1
ATOM 4443 C CA . PHE B 1 129 ? 17.297 -1.493 3.369 1 97.31 129 PHE B CA 1
ATOM 4444 C C . PHE B 1 129 ? 18.453 -1.069 4.25 1 97.31 129 PHE B C 1
ATOM 4446 O O . PHE B 1 129 ? 19.562 -1.594 4.113 1 97.31 129 PHE B O 1
ATOM 4453 N N . VAL B 1 130 ? 18.188 -0.161 5.188 1 98.19 130 VAL B N 1
ATOM 4454 C CA . VAL B 1 130 ? 19.281 0.372 5.996 1 98.19 130 VAL B CA 1
ATOM 4455 C C . VAL B 1 130 ? 19.719 -0.671 7.023 1 98.19 130 VAL B C 1
ATOM 4457 O O . VAL B 1 130 ? 20.891 -0.722 7.402 1 98.19 130 VAL B O 1
ATOM 4460 N N . ARG B 1 131 ? 18.844 -1.477 7.523 1 96.75 131 ARG B N 1
ATOM 4461 C CA . ARG B 1 131 ? 19.25 -2.586 8.383 1 96.75 131 ARG B CA 1
ATOM 4462 C C . ARG B 1 131 ? 20.219 -3.516 7.664 1 96.75 131 ARG B C 1
ATOM 4464 O O . ARG B 1 131 ? 21.234 -3.914 8.227 1 96.75 131 ARG B O 1
ATOM 4471 N N . LYS B 1 132 ? 19.844 -3.857 6.43 1 95.81 132 LYS B N 1
ATOM 4472 C CA . LYS B 1 132 ? 20.719 -4.723 5.645 1 95.81 132 LYS B CA 1
ATOM 4473 C C . LYS B 1 132 ? 22.094 -4.09 5.453 1 95.81 132 LYS B C 1
ATOM 4475 O O . LYS B 1 132 ? 23.109 -4.77 5.578 1 95.81 132 LYS B O 1
ATOM 4480 N N . TRP B 1 133 ? 22.094 -2.84 5.102 1 97.75 133 TRP B N 1
ATOM 4481 C CA . TRP B 1 133 ? 23.359 -2.115 4.98 1 97.75 133 TRP B CA 1
ATOM 4482 C C . TRP B 1 133 ? 24.156 -2.184 6.285 1 97.75 133 TRP B C 1
ATOM 4484 O O . TRP B 1 133 ? 25.359 -2.424 6.27 1 97.75 133 TRP B O 1
ATOM 4494 N N . GLY B 1 134 ? 23.469 -1.94 7.414 1 98 134 GLY B N 1
ATOM 4495 C CA . GLY B 1 134 ? 24.125 -2.045 8.711 1 98 134 GLY B CA 1
ATOM 4496 C C . GLY B 1 134 ? 24.781 -3.389 8.938 1 98 134 GLY B C 1
ATOM 4497 O O . GLY B 1 134 ? 25.922 -3.451 9.438 1 98 134 GLY B O 1
ATOM 4498 N N . ILE B 1 135 ? 24.125 -4.391 8.539 1 96.5 135 ILE B N 1
ATOM 4499 C CA . ILE B 1 135 ? 24.625 -5.75 8.758 1 96.5 135 ILE B CA 1
ATOM 4500 C C . ILE B 1 135 ? 25.75 -6.051 7.777 1 96.5 135 ILE B C 1
ATOM 4502 O O . ILE B 1 135 ? 26.844 -6.469 8.188 1 96.5 135 ILE B O 1
ATOM 4506 N N . LYS B 1 136 ? 25.578 -5.723 6.523 1 95.44 136 LYS B N 1
ATOM 4507 C CA . LYS B 1 136 ? 26.453 -6.219 5.465 1 95.44 136 LYS B CA 1
ATOM 4508 C C . LYS B 1 136 ? 27.656 -5.289 5.266 1 95.44 136 LYS B C 1
ATOM 4510 O O . LYS B 1 136 ? 28.719 -5.719 4.812 1 95.44 136 LYS B O 1
ATOM 4515 N N . VAL B 1 137 ? 27.5 -4.031 5.566 1 96.75 137 VAL B N 1
ATOM 4516 C CA . VAL B 1 137 ? 28.547 -3.057 5.25 1 96.75 137 VAL B CA 1
ATOM 4517 C C . VAL B 1 137 ? 29.172 -2.531 6.539 1 96.75 137 VAL B C 1
ATOM 4519 O O . VAL B 1 137 ? 30.391 -2.613 6.723 1 96.75 137 VAL B O 1
ATOM 4522 N N . LYS B 1 138 ? 28.344 -2.125 7.43 1 97.25 138 LYS B N 1
ATOM 4523 C CA . LYS B 1 138 ? 28.844 -1.563 8.672 1 97.25 138 LYS B CA 1
ATOM 4524 C C . LYS B 1 138 ? 29.297 -2.664 9.625 1 97.25 138 LYS B C 1
ATOM 4526 O O . LYS B 1 138 ? 30.062 -2.406 10.562 1 97.25 138 LYS B O 1
ATOM 4531 N N . GLY B 1 139 ? 28.812 -3.918 9.469 1 96.88 139 GLY B N 1
ATOM 4532 C CA . GLY B 1 139 ? 29.266 -5.059 10.25 1 96.88 139 GLY B CA 1
ATOM 4533 C C . GLY B 1 139 ? 28.531 -5.203 11.57 1 96.88 139 GLY B C 1
ATOM 4534 O O . GLY B 1 139 ? 29.047 -5.785 12.523 1 96.88 139 GLY B O 1
ATOM 4535 N N . ILE B 1 140 ? 27.312 -4.707 11.641 1 97.31 140 ILE B N 1
ATOM 4536 C CA . ILE B 1 140 ? 26.516 -4.82 12.867 1 97.31 140 ILE B CA 1
ATOM 4537 C C . ILE B 1 140 ? 25.922 -6.219 12.961 1 97.31 140 ILE B C 1
ATOM 4539 O O . ILE B 1 140 ? 25.438 -6.77 11.969 1 97.31 140 ILE B O 1
ATOM 4543 N N . ARG B 1 141 ? 25.922 -6.797 14.172 1 94.81 141 ARG B N 1
ATOM 4544 C CA . ARG B 1 141 ? 25.25 -8.07 14.367 1 94.81 141 ARG B CA 1
ATOM 4545 C C . ARG B 1 141 ? 23.75 -7.945 14.086 1 94.81 141 ARG B C 1
ATOM 4547 O O . ARG B 1 141 ? 23.109 -6.988 14.523 1 94.81 141 ARG B O 1
ATOM 4554 N N . PRO B 1 142 ? 23.156 -8.875 13.375 1 92.88 142 PRO B N 1
ATOM 4555 C CA . PRO B 1 142 ? 21.766 -8.773 12.945 1 92.88 142 PRO B CA 1
ATOM 4556 C C . PRO B 1 142 ? 20.812 -8.484 14.102 1 92.88 142 PRO B C 1
ATOM 4558 O O . PRO B 1 142 ? 19.906 -7.648 13.969 1 92.88 142 PRO B O 1
ATOM 4561 N N . ALA B 1 143 ? 21 -9.031 15.18 1 90.44 143 ALA B N 1
ATOM 4562 C CA . ALA B 1 143 ? 20.094 -8.906 16.328 1 90.44 143 ALA B CA 1
ATOM 4563 C C . ALA B 1 143 ? 20.266 -7.555 17.016 1 90.44 143 ALA B C 1
ATOM 4565 O O . ALA B 1 143 ? 19.422 -7.156 17.812 1 90.44 143 ALA B O 1
ATOM 4566 N N . GLU B 1 144 ? 21.281 -6.805 16.594 1 94.38 144 GLU B N 1
ATOM 4567 C CA . GLU B 1 144 ? 21.625 -5.586 17.328 1 94.38 144 GLU B CA 1
ATOM 4568 C C . GLU B 1 144 ? 21.391 -4.348 16.453 1 94.38 144 GLU B C 1
ATOM 4570 O O . GLU B 1 144 ? 21.516 -3.221 16.953 1 94.38 144 GLU B O 1
ATOM 4575 N N . VAL B 1 145 ? 21.094 -4.555 15.211 1 96.31 145 VAL B N 1
ATOM 4576 C CA . VAL B 1 145 ? 20.969 -3.422 14.305 1 96.31 145 VAL B CA 1
ATOM 4577 C C . VAL B 1 145 ? 19.859 -2.482 14.797 1 96.31 145 VAL B C 1
ATOM 4579 O O . VAL B 1 145 ? 18.719 -2.895 14.961 1 96.31 145 VAL B O 1
ATOM 4582 N N . LEU B 1 146 ? 20.266 -1.282 15.023 1 97.06 146 LEU B N 1
ATOM 4583 C CA . LEU B 1 146 ? 19.359 -0.287 15.578 1 97.06 146 LEU B CA 1
ATOM 4584 C C . LEU B 1 146 ? 19.031 0.788 14.547 1 97.06 146 LEU B C 1
ATOM 4586 O O . LEU B 1 146 ? 19.922 1.3 13.875 1 97.06 146 LEU B O 1
ATOM 4590 N N . VAL B 1 147 ? 17.766 1.066 14.328 1 97.94 147 VAL B N 1
ATOM 4591 C CA . VAL B 1 147 ? 17.281 2.197 13.555 1 97.94 147 VAL B CA 1
ATOM 4592 C C . VAL B 1 147 ? 16.484 3.139 14.453 1 97.94 147 VAL B C 1
ATOM 4594 O O . VAL B 1 147 ? 15.602 2.701 15.203 1 97.94 147 VAL B O 1
ATOM 4597 N N . LEU B 1 148 ? 16.797 4.375 14.406 1 97.94 148 LEU B N 1
ATOM 4598 C CA . LEU B 1 148 ? 16.172 5.355 15.281 1 97.94 148 LEU B CA 1
ATOM 4599 C C . LEU B 1 148 ? 15.227 6.262 14.5 1 97.94 148 LEU B C 1
ATOM 4601 O O . LEU B 1 148 ? 15.508 6.621 13.359 1 97.94 148 LEU B O 1
ATOM 4605 N N . GLY B 1 149 ? 14.086 6.586 15.109 1 97 149 GLY B N 1
ATOM 4606 C CA . GLY B 1 149 ? 13.195 7.656 14.672 1 97 149 GLY B CA 1
ATOM 4607 C C . GLY B 1 149 ? 13.211 8.859 15.602 1 97 149 GLY B C 1
ATOM 4608 O O . GLY B 1 149 ? 14.094 8.977 16.453 1 97 149 GLY B O 1
ATOM 4609 N N . VAL B 1 150 ? 12.352 9.719 15.352 1 96.12 150 VAL B N 1
ATOM 4610 C CA . VAL B 1 150 ? 12.234 10.945 16.141 1 96.12 150 VAL B CA 1
ATOM 4611 C C . VAL B 1 150 ? 10.805 11.094 16.656 1 96.12 150 VAL B C 1
ATOM 4613 O O . VAL B 1 150 ? 9.867 10.57 16.047 1 96.12 150 VAL B O 1
ATOM 4616 N N . SER B 1 151 ? 10.664 11.742 17.766 1 93.75 151 SER B N 1
ATOM 4617 C CA . SER B 1 151 ? 9.32 11.93 18.312 1 93.75 151 SER B CA 1
ATOM 4618 C C . SER B 1 151 ? 8.43 12.695 17.344 1 93.75 151 SER B C 1
ATOM 4620 O O . SER B 1 151 ? 8.922 13.484 16.531 1 93.75 151 SER B O 1
ATOM 4622 N N . ASP B 1 152 ? 7.133 12.422 17.344 1 90.38 152 ASP B N 1
ATOM 4623 C CA . ASP B 1 152 ? 6.078 13.133 16.625 1 90.38 152 ASP B CA 1
ATOM 4624 C C . ASP B 1 152 ? 6.176 12.883 15.125 1 90.38 152 ASP B C 1
ATOM 4626 O O . ASP B 1 152 ? 5.617 13.633 14.32 1 90.38 152 ASP B O 1
ATOM 4630 N N . ASN B 1 153 ? 6.957 11.797 14.812 1 90.62 153 ASN B N 1
ATOM 4631 C CA . ASN B 1 153 ? 7.008 11.383 13.414 1 90.62 153 ASN B CA 1
ATOM 4632 C C . ASN B 1 153 ? 5.773 10.57 13.031 1 90.62 153 ASN B C 1
ATOM 4634 O O . ASN B 1 153 ? 5.082 10.031 13.891 1 90.62 153 ASN B O 1
ATOM 4638 N N . TYR B 1 154 ? 5.469 10.609 11.766 1 91.5 154 TYR B N 1
ATOM 4639 C CA . TYR B 1 154 ? 4.477 9.719 11.18 1 91.5 154 TYR B CA 1
ATOM 4640 C C . TYR B 1 154 ? 5.02 9.047 9.922 1 91.5 154 TYR B C 1
ATOM 4642 O O . TYR B 1 154 ? 5.297 9.719 8.922 1 91.5 154 TYR B O 1
ATOM 4650 N N . HIS B 1 155 ? 5.176 7.754 10 1 95.12 155 HIS B N 1
ATOM 4651 C CA . HIS B 1 155 ? 5.742 7.027 8.875 1 95.12 155 HIS B CA 1
ATOM 4652 C C . HIS B 1 155 ? 4.781 5.957 8.367 1 95.12 155 HIS B C 1
ATOM 4654 O O . HIS B 1 155 ? 5.176 5.074 7.602 1 95.12 155 HIS B O 1
ATOM 4660 N N . GLY B 1 156 ? 3.547 6.012 8.789 1 91.88 156 GLY B N 1
ATOM 4661 C CA . GLY B 1 156 ? 2.562 5.016 8.398 1 91.88 156 GLY B CA 1
ATOM 4662 C C . GLY B 1 156 ? 2.188 4.07 9.523 1 91.88 156 GLY B C 1
ATOM 4663 O O . GLY B 1 156 ? 2.455 4.355 10.695 1 91.88 156 GLY B O 1
ATOM 4664 N N . VAL B 1 157 ? 1.485 2.969 9.164 1 89.31 157 VAL B N 1
ATOM 4665 C CA . VAL B 1 157 ? 0.882 2.195 10.25 1 89.31 157 VAL B CA 1
ATOM 4666 C C . VAL B 1 157 ? 1.277 0.726 10.117 1 89.31 157 VAL B C 1
ATOM 4668 O O . VAL B 1 157 ? 0.721 -0.137 10.797 1 89.31 157 VAL B O 1
ATOM 4671 N N . ALA B 1 158 ? 2.219 0.437 9.234 1 91.38 158 ALA B N 1
ATOM 4672 C CA . ALA B 1 158 ? 2.682 -0.944 9.141 1 91.38 158 ALA B CA 1
ATOM 4673 C C . ALA B 1 158 ? 3.467 -1.35 10.383 1 91.38 158 ALA B C 1
ATOM 4675 O O . ALA B 1 158 ? 4.098 -0.508 11.031 1 91.38 158 ALA B O 1
ATOM 4676 N N . SER B 1 159 ? 3.527 -2.598 10.664 1 91.81 159 SER B N 1
ATOM 4677 C CA . SER B 1 159 ? 4.215 -3.127 11.836 1 91.81 159 SER B CA 1
ATOM 4678 C C . SER B 1 159 ? 5.699 -2.781 11.805 1 91.81 159 SER B C 1
ATOM 4680 O O . SER B 1 159 ? 6.324 -2.609 12.852 1 91.81 159 SER B O 1
ATOM 4682 N N . GLY B 1 160 ? 6.234 -2.641 10.641 1 91.06 160 GLY B N 1
ATOM 4683 C CA . GLY B 1 160 ? 7.656 -2.371 10.484 1 91.06 160 GLY B CA 1
ATOM 4684 C C . GLY B 1 160 ? 8.031 -0.935 10.805 1 91.06 160 GLY B C 1
ATOM 4685 O O . GLY B 1 160 ? 9.211 -0.607 10.922 1 91.06 160 GLY B O 1
ATOM 4686 N N . VAL B 1 161 ? 7.082 -0.109 10.969 1 92.44 161 VAL B N 1
ATOM 4687 C CA . VAL B 1 161 ? 7.344 1.285 11.312 1 92.44 161 VAL B CA 1
ATOM 4688 C C . VAL B 1 161 ? 6.617 1.646 12.609 1 92.44 161 VAL B C 1
ATOM 4690 O O . VAL B 1 161 ? 6.879 2.693 13.203 1 92.44 161 VAL B O 1
ATOM 4693 N N . TRP B 1 162 ? 5.828 0.771 13.102 1 88.88 162 TRP B N 1
ATOM 4694 C CA . TRP B 1 162 ? 4.902 1.019 14.195 1 88.88 162 TRP B CA 1
ATOM 4695 C C . TRP B 1 162 ? 5.656 1.436 15.461 1 88.88 162 TRP B C 1
ATOM 4697 O O . TRP B 1 162 ? 5.254 2.379 16.141 1 88.88 162 TRP B O 1
ATOM 4707 N N . PRO B 1 163 ? 6.816 0.894 15.758 1 88.75 163 PRO B N 1
ATOM 4708 C CA . PRO B 1 163 ? 7.473 1.175 17.031 1 88.75 163 PRO B CA 1
ATOM 4709 C C . PRO B 1 163 ? 8.039 2.592 17.109 1 88.75 163 PRO B C 1
ATOM 4711 O O . PRO B 1 163 ? 8.352 3.078 18.203 1 88.75 163 PRO B O 1
ATOM 4714 N N . ILE B 1 164 ? 8.211 3.23 15.984 1 90.06 164 ILE B N 1
ATOM 4715 C CA . ILE B 1 164 ? 8.797 4.566 16.016 1 90.06 164 ILE B CA 1
ATOM 4716 C C . ILE B 1 164 ? 7.695 5.617 15.914 1 90.06 164 ILE B C 1
ATOM 4718 O O . ILE B 1 164 ? 7.977 6.812 15.828 1 90.06 164 ILE B O 1
ATOM 4722 N N . MET B 1 165 ? 6.438 5.039 15.891 1 84.81 165 MET B N 1
ATOM 4723 C CA . MET B 1 165 ? 5.297 5.949 15.93 1 84.81 165 MET B CA 1
ATOM 4724 C C . MET B 1 165 ? 4.949 6.32 17.375 1 84.81 165 MET B C 1
ATOM 4726 O O . MET B 1 165 ? 4.957 5.465 18.25 1 84.81 165 MET B O 1
ATOM 4730 N N . ASN B 1 166 ? 5.023 7.594 17.75 1 73.25 166 ASN B N 1
ATOM 4731 C CA . ASN B 1 166 ? 4.828 8.086 19.109 1 73.25 166 ASN B CA 1
ATOM 4732 C C . ASN B 1 166 ? 3.652 7.395 19.797 1 73.25 166 ASN B C 1
ATOM 4734 O O . ASN B 1 166 ? 3.553 6.168 19.781 1 73.25 166 ASN B O 1
ATOM 4738 N N . ASP B 1 167 ? 2.766 8.148 20.375 1 62.62 167 ASP B N 1
ATOM 4739 C CA . ASP B 1 167 ? 1.655 7.664 21.188 1 62.62 167 ASP B CA 1
ATOM 4740 C C . ASP B 1 167 ? 0.821 6.641 20.422 1 62.62 167 ASP B C 1
ATOM 4742 O O . ASP B 1 167 ? 0.374 5.641 20.984 1 62.62 167 ASP B O 1
ATOM 4746 N N . MET B 1 168 ? 0.774 6.824 19.156 1 60.84 168 MET B N 1
ATOM 4747 C CA . MET B 1 168 ? -0.046 5.926 18.344 1 60.84 168 MET B CA 1
ATOM 4748 C C . MET B 1 168 ? 0.534 4.516 18.344 1 60.84 168 MET B C 1
ATOM 4750 O O . MET B 1 168 ? -0.2 3.535 18.5 1 60.84 168 MET B O 1
ATOM 4754 N N . GLY B 1 169 ? 1.771 4.434 18.125 1 56.28 169 GLY B N 1
ATOM 4755 C CA . GLY B 1 169 ? 2.439 3.145 18.109 1 56.28 169 GLY B CA 1
ATOM 4756 C C . GLY B 1 169 ? 2.627 2.541 19.484 1 56.28 169 GLY B C 1
ATOM 4757 O O . GLY B 1 169 ? 2.398 1.345 19.688 1 56.28 169 GLY B O 1
ATOM 4758 N N . GLN B 1 170 ? 2.887 3.344 20.391 1 58.53 170 GLN B N 1
ATOM 4759 C CA . GLN B 1 170 ? 3.207 2.871 21.734 1 58.53 170 GLN B CA 1
ATOM 4760 C C . GLN B 1 170 ? 1.939 2.529 22.516 1 58.53 170 GLN B C 1
ATOM 4762 O O . GLN B 1 170 ? 1.958 1.658 23.391 1 58.53 170 GLN B O 1
ATOM 4767 N N . ALA B 1 171 ? 0.995 3.168 22.047 1 57.97 171 ALA B N 1
ATOM 4768 C CA . ALA B 1 171 ? -0.265 3.01 22.766 1 57.97 171 ALA B CA 1
ATOM 4769 C C . ALA B 1 171 ? -1.128 1.923 22.141 1 57.97 171 ALA B C 1
ATOM 4771 O O . ALA B 1 171 ? -2.205 1.6 22.641 1 57.97 171 ALA B O 1
ATOM 4772 N N . SER B 1 172 ? -0.456 1.248 21.094 1 62.81 172 SER B N 1
ATOM 4773 C CA . SER B 1 172 ? -1.43 0.366 20.469 1 62.81 172 SER B CA 1
ATOM 4774 C C . SER B 1 172 ? -1.539 -0.961 21.203 1 62.81 172 SER B C 1
ATOM 4776 O O . SER B 1 172 ? -0.585 -1.396 21.859 1 62.81 172 SER B O 1
ATOM 4778 N N . ASP B 1 173 ? -2.561 -1.468 21.375 1 79.44 173 ASP B N 1
ATOM 4779 C CA . ASP B 1 173 ? -2.971 -2.711 22.016 1 79.44 173 ASP B CA 1
ATOM 4780 C C . ASP B 1 173 ? -2.695 -3.914 21.125 1 79.44 173 ASP B C 1
ATOM 4782 O O . ASP B 1 173 ? -3.355 -4.949 21.25 1 79.44 173 ASP B O 1
ATOM 4786 N N . TYR B 1 174 ? -1.604 -3.654 20.156 1 85.88 174 TYR B N 1
ATOM 4787 C CA . TYR B 1 174 ? -1.295 -4.785 19.297 1 85.88 174 TYR B CA 1
ATOM 4788 C C . TYR B 1 174 ? -0.195 -5.652 19.891 1 85.88 174 TYR B C 1
ATOM 4790 O O . TYR B 1 174 ? 0.057 -6.766 19.422 1 85.88 174 TYR B O 1
ATOM 4798 N N . GLY B 1 175 ? 0.52 -5.109 20.844 1 84 175 GLY B N 1
ATOM 4799 C CA . GLY B 1 175 ? 1.625 -5.828 21.453 1 84 175 GLY B CA 1
ATOM 4800 C C . GLY B 1 175 ? 2.857 -5.898 20.562 1 84 175 GLY B C 1
ATOM 4801 O O . GLY B 1 175 ? 3.645 -6.84 20.672 1 84 175 GLY B O 1
ATOM 4802 N N . ILE B 1 176 ? 2.973 -5.012 19.672 1 82.62 176 ILE B N 1
ATOM 4803 C CA . ILE B 1 176 ? 4.121 -4.973 18.766 1 82.62 176 ILE B CA 1
ATOM 4804 C C . ILE B 1 176 ? 5.211 -4.082 19.359 1 82.62 176 ILE B C 1
ATOM 4806 O O . ILE B 1 176 ? 5.004 -2.883 19.547 1 82.62 176 ILE B O 1
ATOM 4810 N N . THR B 1 177 ? 6.277 -4.684 19.719 1 78.75 177 THR B N 1
ATOM 4811 C CA . THR B 1 177 ? 7.438 -3.961 20.234 1 78.75 177 THR B CA 1
ATOM 4812 C C . THR B 1 177 ? 8.711 -4.398 19.5 1 78.75 177 THR B C 1
ATOM 4814 O O . THR B 1 177 ? 8.766 -5.496 18.953 1 78.75 177 THR B O 1
ATOM 4817 N N . ASN B 1 178 ? 9.57 -3.447 19.359 1 84.81 178 ASN B N 1
ATOM 4818 C CA . ASN B 1 178 ? 10.875 -3.717 18.766 1 84.81 178 ASN B CA 1
ATOM 4819 C C . ASN B 1 178 ? 11.977 -2.922 19.453 1 84.81 178 ASN B C 1
ATOM 4821 O O . ASN B 1 178 ? 11.992 -1.691 19.391 1 84.81 178 ASN B O 1
ATOM 4825 N N . GLU B 1 179 ? 12.906 -3.572 20.047 1 87.69 179 GLU B N 1
ATOM 4826 C CA . GLU B 1 179 ? 13.984 -2.912 20.766 1 87.69 179 GLU B CA 1
ATOM 4827 C C . GLU B 1 179 ? 15.008 -2.301 19.812 1 87.69 179 GLU B C 1
ATOM 4829 O O . GLU B 1 179 ? 15.812 -1.462 20.219 1 87.69 179 GLU B O 1
ATOM 4834 N N . ASN B 1 180 ? 14.961 -2.754 18.594 1 92.25 180 ASN B N 1
ATOM 4835 C CA . ASN B 1 180 ? 15.953 -2.307 17.625 1 92.25 180 ASN B CA 1
ATOM 4836 C C . ASN B 1 180 ? 15.352 -1.332 16.625 1 92.25 180 ASN B C 1
ATOM 4838 O O . ASN B 1 180 ? 15.969 -1.034 15.594 1 92.25 180 ASN B O 1
ATOM 4842 N N . LEU B 1 181 ? 14.203 -0.867 16.844 1 93.94 181 LEU B N 1
ATOM 4843 C CA . LEU B 1 181 ? 13.484 0.184 16.125 1 93.94 181 LEU B CA 1
ATOM 4844 C C . LEU B 1 181 ? 12.742 1.096 17.094 1 93.94 181 LEU B C 1
ATOM 4846 O O . LEU B 1 181 ? 11.68 0.731 17.609 1 93.94 181 LEU B O 1
ATOM 4850 N N . ARG B 1 182 ? 13.305 2.287 17.281 1 92.69 182 ARG B N 1
ATOM 4851 C CA . ARG B 1 182 ? 12.797 3.074 18.391 1 92.69 182 ARG B CA 1
ATOM 4852 C C . ARG B 1 182 ? 12.961 4.566 18.141 1 92.69 182 ARG B C 1
ATOM 4854 O O . ARG B 1 182 ? 13.82 4.973 17.344 1 92.69 182 ARG B O 1
ATOM 4861 N N . ASN B 1 183 ? 12.172 5.355 18.844 1 94.94 183 ASN B N 1
ATOM 4862 C CA . ASN B 1 183 ? 12.352 6.801 18.906 1 94.94 183 ASN B CA 1
ATOM 4863 C C . ASN B 1 183 ? 12.695 7.27 20.312 1 94.94 183 ASN B C 1
ATOM 4865 O O . ASN B 1 183 ? 12.305 8.359 20.734 1 94.94 183 ASN B O 1
ATOM 4869 N N . THR B 1 184 ? 13.344 6.371 21.109 1 93.38 184 THR B N 1
ATOM 4870 C CA . THR B 1 184 ? 13.773 6.629 22.484 1 93.38 184 THR B CA 1
ATOM 4871 C C . THR B 1 184 ? 15.219 6.188 22.688 1 93.38 184 THR B C 1
ATOM 4873 O O . THR B 1 184 ? 15.734 5.352 21.938 1 93.38 184 THR B O 1
ATOM 4876 N N . HIS B 1 185 ? 15.836 6.766 23.672 1 94.62 185 HIS B N 1
ATOM 4877 C CA . HIS B 1 185 ? 17.172 6.332 24.062 1 94.62 185 HIS B CA 1
ATOM 4878 C C . HIS B 1 185 ? 17.156 4.883 24.531 1 94.62 185 HIS B C 1
ATOM 4880 O O . HIS B 1 185 ? 16.406 4.523 25.438 1 94.62 185 HIS B O 1
ATOM 4886 N N . PRO B 1 186 ? 18.031 4.07 23.938 1 94.19 186 PRO B N 1
ATOM 4887 C CA . PRO B 1 186 ? 17.984 2.639 24.25 1 94.19 186 PRO B CA 1
ATOM 4888 C C . PRO B 1 186 ? 18.25 2.348 25.734 1 94.19 186 PRO B C 1
ATOM 4890 O O . PRO B 1 186 ? 17.719 1.38 26.281 1 94.19 186 PRO B O 1
ATOM 4893 N N . ASP B 1 187 ? 19.031 3.152 26.422 1 94.81 187 ASP B N 1
ATOM 4894 C CA . ASP B 1 187 ? 19.422 2.889 27.812 1 94.81 187 ASP B CA 1
ATOM 4895 C C . ASP B 1 187 ? 18.422 3.498 28.781 1 94.81 187 ASP B C 1
ATOM 4897 O O . ASP B 1 187 ? 18.078 2.879 29.797 1 94.81 187 ASP B O 1
ATOM 4901 N N . THR B 1 188 ? 17.938 4.676 28.453 1 93.81 188 THR B N 1
ATOM 4902 C CA . THR B 1 188 ? 17.172 5.426 29.438 1 93.81 188 THR B CA 1
ATOM 4903 C C . THR B 1 188 ? 15.68 5.395 29.125 1 93.81 188 THR B C 1
ATOM 4905 O O . THR B 1 188 ? 14.852 5.711 29.984 1 93.81 188 THR B O 1
ATOM 4908 N N . GLY B 1 189 ? 15.383 5.164 27.891 1 91.62 189 GLY B N 1
ATOM 4909 C CA . GLY B 1 189 ? 13.984 5.18 27.484 1 91.62 189 GLY B CA 1
ATOM 4910 C C . GLY B 1 189 ? 13.453 6.574 27.234 1 91.62 189 GLY B C 1
ATOM 4911 O O . GLY B 1 189 ? 12.281 6.742 26.891 1 91.62 189 GLY B O 1
ATOM 4912 N N . LYS B 1 190 ? 14.32 7.527 27.312 1 93.31 190 LYS B N 1
ATOM 4913 C CA . LYS B 1 190 ? 13.891 8.906 27.078 1 93.31 190 LYS B CA 1
ATOM 4914 C C . LYS B 1 190 ? 13.609 9.148 25.594 1 93.31 190 LYS B C 1
ATOM 4916 O O . LYS B 1 190 ? 14.328 8.648 24.734 1 93.31 190 LYS B O 1
ATOM 4921 N N . LEU B 1 191 ? 12.625 9.914 25.391 1 94.06 191 LEU B N 1
ATOM 4922 C CA . LEU B 1 191 ? 12.203 10.234 24.031 1 94.06 191 LEU B CA 1
ATOM 4923 C C . LEU B 1 191 ? 13.281 11.031 23.297 1 94.06 191 LEU B C 1
ATOM 4925 O O . LEU B 1 191 ? 13.883 11.938 23.875 1 94.06 191 LEU B O 1
ATOM 4929 N N . LEU B 1 192 ? 13.516 10.633 22.062 1 96.88 192 LEU B N 1
ATOM 4930 C CA . LEU B 1 192 ? 14.289 11.484 21.172 1 96.88 192 LEU B CA 1
ATOM 4931 C C . LEU B 1 192 ? 13.414 12.57 20.562 1 96.88 192 LEU B C 1
ATOM 4933 O O . LEU B 1 192 ? 12.75 12.336 19.547 1 96.88 192 LEU B O 1
ATOM 4937 N N . ARG B 1 193 ? 13.477 13.781 21.094 1 96.5 193 ARG B N 1
ATOM 4938 C CA . ARG B 1 193 ? 12.492 14.812 20.828 1 96.5 193 ARG B CA 1
ATOM 4939 C C . ARG B 1 193 ? 12.805 15.539 19.516 1 96.5 193 ARG B C 1
ATOM 4941 O O . ARG B 1 193 ? 13.953 15.914 19.266 1 96.5 193 ARG B O 1
ATOM 4948 N N . TYR B 1 194 ? 11.766 15.664 18.734 1 96.56 194 TYR B N 1
ATOM 4949 C CA . TYR B 1 194 ? 11.883 16.547 17.578 1 96.56 194 TYR B CA 1
ATOM 4950 C C . TYR B 1 194 ? 12.266 17.953 18.016 1 96.56 194 TYR B C 1
ATOM 4952 O O . TYR B 1 194 ? 11.625 18.531 18.891 1 96.56 194 TYR B O 1
ATOM 4960 N N . GLY B 1 195 ? 13.336 18.484 17.438 1 96.56 195 GLY B N 1
ATOM 4961 C CA . GLY B 1 195 ? 13.797 19.812 17.797 1 96.56 195 GLY B CA 1
ATOM 4962 C C . GLY B 1 195 ? 14.945 19.797 18.797 1 96.56 195 GLY B C 1
ATOM 4963 O O . GLY B 1 195 ? 15.539 20.844 19.078 1 96.56 195 GLY B O 1
ATOM 4964 N N . SER B 1 196 ? 15.367 18.672 19.297 1 97.25 196 SER B N 1
ATOM 4965 C CA . SER B 1 196 ? 16.453 18.578 20.281 1 97.25 196 SER B CA 1
ATOM 4966 C C . SER B 1 196 ? 17.625 17.766 19.734 1 97.25 196 SER B C 1
ATOM 4968 O O . SER B 1 196 ? 17.688 16.547 19.953 1 97.25 196 SER B O 1
ATOM 4970 N N . VAL B 1 197 ? 18.578 18.453 19.219 1 98.19 197 VAL B N 1
ATOM 4971 C CA . VAL B 1 197 ? 19.766 17.797 18.688 1 98.19 197 VAL B CA 1
ATOM 4972 C C . VAL B 1 197 ? 20.531 17.109 19.828 1 98.19 197 VAL B C 1
ATOM 4974 O O . VAL B 1 197 ? 21.125 16.047 19.625 1 98.19 197 VAL B O 1
ATOM 4977 N N . GLN B 1 198 ? 20.438 17.656 21.031 1 97.62 198 GLN B N 1
ATOM 4978 C CA . GLN B 1 198 ? 21.141 17.141 22.203 1 97.62 198 GLN B CA 1
ATOM 4979 C C . GLN B 1 198 ? 20.719 15.703 22.516 1 97.62 198 GLN B C 1
ATOM 4981 O O . GLN B 1 198 ? 21.531 14.883 22.938 1 97.62 198 GLN B O 1
ATOM 4986 N N . ASP B 1 199 ? 19.453 15.461 22.328 1 97.56 199 ASP B N 1
ATOM 4987 C CA . ASP B 1 199 ? 18.953 14.102 22.562 1 97.56 199 ASP B CA 1
ATOM 4988 C C . ASP B 1 199 ? 19.656 13.102 21.641 1 97.56 199 ASP B C 1
ATOM 4990 O O . ASP B 1 199 ? 19.922 11.969 22.047 1 97.56 199 ASP B O 1
ATOM 4994 N N . PHE B 1 200 ? 19.984 13.492 20.453 1 98.19 200 PHE B N 1
ATOM 4995 C CA . PHE B 1 200 ? 20.641 12.609 19.484 1 98.19 200 PHE B CA 1
ATOM 4996 C C . PHE B 1 200 ? 22.141 12.547 19.734 1 98.19 200 PHE B C 1
ATOM 4998 O O . PHE B 1 200 ? 22.781 11.523 19.484 1 98.19 200 PHE B O 1
ATOM 5005 N N . GLU B 1 201 ? 22.719 13.672 20.188 1 97.62 201 GLU B N 1
ATOM 5006 C CA . GLU B 1 201 ? 24.141 13.664 20.5 1 97.62 201 GLU B CA 1
ATOM 5007 C C . GLU B 1 201 ? 24.484 12.547 21.5 1 97.62 201 GLU B C 1
ATOM 5009 O O . GLU B 1 201 ? 25.422 11.773 21.281 1 97.62 201 GLU B O 1
ATOM 5014 N N . GLY B 1 202 ? 23.703 12.461 22.453 1 94.5 202 GLY B N 1
ATOM 5015 C CA . GLY B 1 202 ? 23.938 11.453 23.484 1 94.5 202 GLY B CA 1
ATOM 5016 C C . GLY B 1 202 ? 23.797 10.031 22.969 1 94.5 202 GLY B C 1
ATOM 5017 O O . GLY B 1 202 ? 24.656 9.188 23.203 1 94.5 202 GLY B O 1
ATOM 5018 N N . VAL B 1 203 ? 22.75 9.797 22.234 1 96.94 203 VAL B N 1
ATOM 5019 C CA . VAL B 1 203 ? 22.422 8.445 21.797 1 96.94 203 VAL B CA 1
ATOM 5020 C C . VAL B 1 203 ? 23.406 8 20.703 1 96.94 203 VAL B C 1
ATOM 5022 O O . VAL B 1 203 ? 23.906 6.879 20.719 1 96.94 203 VAL B O 1
ATOM 5025 N N . LEU B 1 204 ? 23.719 8.875 19.734 1 97.94 204 LEU B N 1
ATOM 5026 C CA . LEU B 1 204 ? 24.578 8.516 18.609 1 97.94 204 LEU B CA 1
ATOM 5027 C C . LEU B 1 204 ? 26.031 8.336 19.062 1 97.94 204 LEU B C 1
ATOM 5029 O O . LEU B 1 204 ? 26.75 7.469 18.562 1 97.94 204 LEU B O 1
ATOM 5033 N N . ASP B 1 205 ? 26.391 9.117 20.031 1 96.19 205 ASP B N 1
ATOM 5034 C CA . ASP B 1 205 ? 27.75 8.961 20.578 1 96.19 205 ASP B CA 1
ATOM 5035 C C . ASP B 1 205 ? 27.906 7.621 21.281 1 96.19 205 ASP B C 1
ATOM 5037 O O . ASP B 1 205 ? 28.891 6.906 21.062 1 96.19 205 ASP B O 1
ATOM 5041 N N . ALA B 1 206 ? 26.938 7.258 22.031 1 96.62 206 ALA B N 1
ATOM 5042 C CA . ALA B 1 206 ? 27.031 6.078 22.891 1 96.62 206 ALA B CA 1
ATOM 5043 C C . ALA B 1 206 ? 26.781 4.801 22.094 1 96.62 206 ALA B C 1
ATOM 5045 O O . ALA B 1 206 ? 27.328 3.742 22.438 1 96.62 206 ALA B O 1
ATOM 5046 N N . HIS B 1 207 ? 26 4.871 21.016 1 97.88 207 HIS B N 1
ATOM 5047 C CA . HIS B 1 207 ? 25.5 3.637 20.406 1 97.88 207 HIS B CA 1
ATOM 5048 C C . HIS B 1 207 ? 25.828 3.584 18.922 1 97.88 207 HIS B C 1
ATOM 5050 O O . HIS B 1 207 ? 25.328 2.713 18.203 1 97.88 207 HIS B O 1
ATOM 5056 N N . HIS B 1 208 ? 26.656 4.484 18.391 1 97.81 208 HIS B N 1
ATOM 5057 C CA . HIS B 1 208 ? 26.891 4.59 16.969 1 97.81 208 HIS B CA 1
ATOM 5058 C C . HIS B 1 208 ? 27.328 3.25 16.375 1 97.81 208 HIS B C 1
ATOM 5060 O O . HIS B 1 208 ? 27.047 2.959 15.211 1 97.81 208 HIS B O 1
ATOM 5066 N N . GLY B 1 209 ? 27.891 2.41 17.109 1 97.75 209 GLY B N 1
ATOM 5067 C CA . GLY B 1 209 ? 28.375 1.13 16.625 1 97.75 209 GLY B CA 1
ATOM 5068 C C . GLY B 1 209 ? 27.266 0.191 16.188 1 97.75 209 GLY B C 1
ATOM 5069 O O . GLY B 1 209 ? 27.484 -0.719 15.391 1 97.75 209 GLY B O 1
ATOM 5070 N N . ARG B 1 210 ? 26.047 0.397 16.656 1 97.44 210 ARG B N 1
ATOM 5071 C CA . ARG B 1 210 ? 24.969 -0.513 16.297 1 97.44 210 ARG B CA 1
ATOM 5072 C C . ARG B 1 210 ? 23.828 0.237 15.609 1 97.44 210 ARG B C 1
ATOM 5074 O O . ARG B 1 210 ? 22.781 -0.346 15.32 1 97.44 210 ARG B O 1
ATOM 5081 N N . ILE B 1 211 ? 23.984 1.508 15.43 1 98.69 211 ILE B N 1
ATOM 5082 C CA . ILE B 1 211 ? 22.953 2.277 14.742 1 98.69 211 ILE B CA 1
ATOM 5083 C C . ILE B 1 211 ? 23.203 2.273 13.242 1 98.69 211 ILE B C 1
ATOM 5085 O O . ILE B 1 211 ? 24.25 2.734 12.781 1 98.69 211 ILE B O 1
ATOM 5089 N N . ALA B 1 212 ? 22.234 1.76 12.523 1 98.62 212 ALA B N 1
ATOM 5090 C CA . ALA B 1 212 ? 22.344 1.728 11.07 1 98.62 212 ALA B CA 1
ATOM 5091 C C . ALA B 1 212 ? 21.859 3.041 10.453 1 98.62 212 ALA B C 1
ATOM 5093 O O . ALA B 1 212 ? 22.453 3.531 9.492 1 98.62 212 ALA B O 1
ATOM 5094 N N . ALA B 1 213 ? 20.828 3.588 11.062 1 98.88 213 ALA B N 1
ATOM 5095 C CA . ALA B 1 213 ? 20.25 4.762 10.414 1 98.88 213 ALA B CA 1
ATOM 5096 C C . ALA B 1 213 ? 19.359 5.535 11.375 1 98.88 213 ALA B C 1
ATOM 5098 O O . ALA B 1 213 ? 18.953 5.016 12.422 1 98.88 213 ALA B O 1
ATOM 5099 N N . VAL B 1 214 ? 19.141 6.758 11.055 1 98.81 214 VAL B N 1
ATOM 5100 C CA . VAL B 1 214 ? 18.047 7.586 11.562 1 98.81 214 VAL B CA 1
ATOM 5101 C C . VAL B 1 214 ? 17.062 7.895 10.438 1 98.81 214 VAL B C 1
ATOM 5103 O O . VAL B 1 214 ? 17.453 8.328 9.359 1 98.81 214 VAL B O 1
ATOM 5106 N N . ILE B 1 215 ? 15.789 7.613 10.648 1 98.75 215 ILE B N 1
ATOM 5107 C CA . ILE B 1 215 ? 14.742 7.996 9.711 1 98.75 215 ILE B CA 1
ATOM 5108 C C . ILE B 1 215 ? 13.883 9.102 10.32 1 98.75 215 ILE B C 1
ATOM 5110 O O . ILE B 1 215 ? 13.5 9.023 11.492 1 98.75 215 ILE B O 1
ATOM 5114 N N . MET B 1 216 ? 13.555 10.117 9.555 1 97.88 216 MET B N 1
ATOM 5115 C CA . MET B 1 216 ? 12.711 11.172 10.094 1 97.88 216 MET B CA 1
ATOM 5116 C C . MET B 1 216 ? 12.109 12.016 8.969 1 97.88 216 MET B C 1
ATOM 5118 O O . MET B 1 216 ? 12.578 11.969 7.832 1 97.88 216 MET B O 1
ATOM 5122 N N . GLU B 1 217 ? 11.047 12.672 9.195 1 97.38 217 GLU B N 1
ATOM 5123 C CA . GLU B 1 217 ? 10.625 13.859 8.461 1 97.38 217 GLU B CA 1
ATOM 5124 C C . GLU B 1 217 ? 11.445 15.078 8.867 1 97.38 217 GLU B C 1
ATOM 5126 O O . GLU B 1 217 ? 11.438 15.477 10.031 1 97.38 217 GLU B O 1
ATOM 5131 N N . CYS B 1 218 ? 12.07 15.68 7.93 1 97.94 218 CYS B N 1
ATOM 5132 C CA . CYS B 1 218 ? 13 16.75 8.258 1 97.94 218 CYS B CA 1
ATOM 5133 C C . CYS B 1 218 ? 12.258 18 8.734 1 97.94 218 CYS B C 1
ATOM 5135 O O . CYS B 1 218 ? 12.766 18.75 9.57 1 97.94 218 CYS B O 1
ATOM 5137 N N . ILE B 1 219 ? 11.102 18.203 8.164 1 97.62 219 ILE B N 1
ATOM 5138 C CA . ILE B 1 219 ? 10.25 19.328 8.523 1 97.62 219 ILE B CA 1
ATOM 5139 C C . ILE B 1 219 ? 8.852 18.828 8.875 1 97.62 219 ILE B C 1
ATOM 5141 O O . ILE B 1 219 ? 8.164 18.25 8.031 1 97.62 219 ILE B O 1
ATOM 5145 N N . HIS B 1 220 ? 8.398 19.031 10.102 1 95.44 220 HIS B N 1
ATOM 5146 C CA . HIS B 1 220 ? 7.082 18.594 10.555 1 95.44 220 HIS B CA 1
ATOM 5147 C C . HIS B 1 220 ? 6.043 19.688 10.359 1 95.44 220 HIS B C 1
ATOM 5149 O O . HIS B 1 220 ? 4.852 19.406 10.234 1 95.44 220 HIS B O 1
ATOM 5155 N N . GLY B 1 221 ? 6.457 20.938 10.383 1 95.19 221 GLY B N 1
ATOM 5156 C CA . GLY B 1 221 ? 5.535 22.062 10.32 1 95.19 221 GLY B CA 1
ATOM 5157 C C . GLY B 1 221 ? 4.836 22.328 11.641 1 95.19 221 GLY B C 1
ATOM 5158 O O . GLY B 1 221 ? 3.75 22.906 11.656 1 95.19 221 GLY B O 1
ATOM 5159 N N . LYS B 1 222 ? 5.465 21.969 12.742 1 93 222 LYS B N 1
ATOM 5160 C CA . LYS B 1 222 ? 4.777 22.062 14.031 1 93 222 LYS B CA 1
ATOM 5161 C C . LYS B 1 222 ? 5.418 23.141 14.914 1 93 222 LYS B C 1
ATOM 5163 O O . LYS B 1 222 ? 4.781 23.641 15.836 1 93 222 LYS B O 1
ATOM 5168 N N . LYS B 1 223 ? 6.672 23.469 14.656 1 96 223 LYS B N 1
ATOM 5169 C CA . LYS B 1 223 ? 7.367 24.469 15.477 1 96 223 LYS B CA 1
ATOM 5170 C C . LYS B 1 223 ? 6.988 25.875 15.055 1 96 223 LYS B C 1
ATOM 5172 O O . LYS B 1 223 ? 6.637 26.109 13.898 1 96 223 LYS B O 1
ATOM 5177 N N . PRO B 1 224 ? 7.102 26.828 15.984 1 96.31 224 PRO B N 1
ATOM 5178 C CA . PRO B 1 224 ? 6.754 28.203 15.641 1 96.31 224 PRO B CA 1
ATOM 5179 C C . PRO B 1 224 ? 7.605 28.766 14.5 1 96.31 224 PRO B C 1
ATOM 5181 O O . PRO B 1 224 ? 7.098 29.5 13.656 1 96.31 224 PRO B O 1
ATOM 5184 N N . LYS B 1 225 ? 8.883 28.359 14.492 1 96.69 225 LYS B N 1
ATOM 5185 C CA . LYS B 1 225 ? 9.789 28.906 13.484 1 96.69 225 LYS B CA 1
ATOM 5186 C C . LYS B 1 225 ? 10.367 27.797 12.609 1 96.69 225 LYS B C 1
ATOM 5188 O O . LYS B 1 225 ? 10.75 26.734 13.109 1 96.69 225 LYS B O 1
ATOM 5193 N N . PHE B 1 226 ? 10.359 28.078 11.305 1 97.19 226 PHE B N 1
ATOM 5194 C CA . PHE B 1 226 ? 10.93 27.172 10.32 1 97.19 226 PHE B CA 1
ATOM 5195 C C . PHE B 1 226 ? 12.383 26.844 10.648 1 97.19 226 PHE B C 1
ATOM 5197 O O . PHE B 1 226 ? 12.812 25.688 10.562 1 97.19 226 PHE B O 1
ATOM 5204 N N . GLU B 1 227 ? 13.164 27.828 11.117 1 97.56 227 GLU B N 1
ATOM 5205 C CA . GLU B 1 227 ? 14.594 27.719 11.375 1 97.56 227 GLU B CA 1
ATOM 5206 C C . GLU B 1 227 ? 14.875 26.734 12.5 1 97.56 227 GLU B C 1
ATOM 5208 O O . GLU B 1 227 ? 15.922 26.078 12.508 1 97.56 227 GLU B O 1
ATOM 5213 N N . GLU B 1 228 ? 13.961 26.609 13.422 1 97.69 228 GLU B N 1
ATOM 5214 C CA . GLU B 1 228 ? 14.125 25.656 14.516 1 97.69 228 GLU B CA 1
ATOM 5215 C C . GLU B 1 228 ? 14.133 24.219 14.008 1 97.69 228 GLU B C 1
ATOM 5217 O O . GLU B 1 228 ? 14.953 23.406 14.445 1 97.69 228 GLU B O 1
ATOM 5222 N N . GLU B 1 229 ? 13.242 23.938 13.117 1 98.12 229 GLU B N 1
ATOM 5223 C CA . GLU B 1 229 ? 13.141 22.594 12.555 1 98.12 229 GLU B CA 1
ATOM 5224 C C . GLU B 1 229 ? 14.305 22.297 11.617 1 98.12 229 GLU B C 1
ATOM 5226 O O . GLU B 1 229 ? 14.859 21.203 11.641 1 98.12 229 GLU B O 1
ATOM 5231 N N . LEU B 1 230 ? 14.672 23.312 10.836 1 98.5 230 LEU B N 1
ATOM 5232 C CA . LEU B 1 230 ? 15.766 23.156 9.883 1 98.5 230 LEU B CA 1
ATOM 5233 C C . LEU B 1 230 ? 17.094 22.906 10.602 1 98.5 230 LEU B C 1
ATOM 5235 O O . LEU B 1 230 ? 17.844 22 10.234 1 98.5 230 LEU B O 1
ATOM 5239 N N . SER B 1 231 ? 17.359 23.719 11.633 1 98.62 231 SER B N 1
ATOM 5240 C CA . SER B 1 231 ? 18.594 23.562 12.398 1 98.62 231 SER B CA 1
ATOM 5241 C C . SER B 1 231 ? 18.672 22.188 13.055 1 98.62 231 SER B C 1
ATOM 5243 O O . SER B 1 231 ? 19.75 21.594 13.141 1 98.62 231 SER B O 1
ATOM 5245 N N . PHE B 1 232 ? 17.594 21.734 13.547 1 98.5 232 PHE B N 1
ATOM 5246 C CA . PHE B 1 232 ? 17.531 20.406 14.141 1 98.5 232 PHE B CA 1
ATOM 5247 C C . PHE B 1 232 ? 17.891 19.328 13.117 1 98.5 232 PHE B C 1
ATOM 5249 O O . PHE B 1 232 ? 18.734 18.484 13.375 1 98.5 232 PHE B O 1
ATOM 5256 N N . ALA B 1 233 ? 17.219 19.359 11.922 1 98.81 233 ALA B N 1
ATOM 5257 C CA . ALA B 1 233 ? 17.453 18.359 10.875 1 98.81 233 ALA B CA 1
ATOM 5258 C C . ALA B 1 233 ? 18.922 18.344 10.453 1 98.81 233 ALA B C 1
ATOM 5260 O O . ALA B 1 233 ? 19.531 17.281 10.32 1 98.81 233 ALA B O 1
ATOM 5261 N N . ILE B 1 234 ? 19.469 19.562 10.266 1 98.88 234 ILE B N 1
ATOM 5262 C CA . ILE B 1 234 ? 20.875 19.688 9.883 1 98.88 234 ILE B CA 1
ATOM 5263 C C . ILE B 1 234 ? 21.766 19.109 10.984 1 98.88 234 ILE B C 1
ATOM 5265 O O . ILE B 1 234 ? 22.719 18.391 10.695 1 98.88 234 ILE B O 1
ATOM 5269 N N . GLY B 1 235 ? 21.438 19.438 12.242 1 98.81 235 GLY B N 1
ATOM 5270 C CA . GLY B 1 235 ? 22.203 18.922 13.367 1 98.81 235 GLY B CA 1
ATOM 5271 C C . GLY B 1 235 ? 22.219 17.406 13.43 1 98.81 235 GLY B C 1
ATOM 5272 O O . GLY B 1 235 ? 23.281 16.812 13.609 1 98.81 235 GLY B O 1
ATOM 5273 N N . VAL B 1 236 ? 21.094 16.734 13.266 1 98.81 236 VAL B N 1
ATOM 5274 C CA . VAL B 1 236 ? 21 15.289 13.305 1 98.81 236 VAL B CA 1
ATOM 5275 C C . VAL B 1 236 ? 21.797 14.695 12.133 1 98.81 236 VAL B C 1
ATOM 5277 O O . VAL B 1 236 ? 22.516 13.711 12.305 1 98.81 236 VAL B O 1
ATOM 5280 N N . ARG B 1 237 ? 21.609 15.281 10.93 1 98.88 237 ARG B N 1
ATOM 5281 C CA . ARG B 1 237 ? 22.328 14.797 9.75 1 98.88 237 ARG B CA 1
ATOM 5282 C C . ARG B 1 237 ? 23.828 14.867 9.945 1 98.88 237 ARG B C 1
ATOM 5284 O O . ARG B 1 237 ? 24.547 13.938 9.586 1 98.88 237 ARG B O 1
ATOM 5291 N N . LYS B 1 238 ? 24.312 15.977 10.484 1 98.81 238 LYS B N 1
ATOM 5292 C CA . LYS B 1 238 ? 25.75 16.125 10.742 1 98.81 238 LYS B CA 1
ATOM 5293 C C . LYS B 1 238 ? 26.25 15.055 11.703 1 98.81 238 LYS B C 1
ATOM 5295 O O . LYS B 1 238 ? 27.344 14.516 11.531 1 98.81 238 LYS B O 1
ATOM 5300 N N . LEU B 1 239 ? 25.484 14.766 12.719 1 98.81 239 LEU B N 1
ATOM 5301 C CA . LEU B 1 239 ? 25.844 13.703 13.656 1 98.81 239 LEU B CA 1
ATOM 5302 C C . LEU B 1 239 ? 25.875 12.352 12.945 1 98.81 239 LEU B C 1
ATOM 5304 O O . LEU B 1 239 ? 26.781 11.539 13.211 1 98.81 239 LEU B O 1
ATOM 5308 N N . CYS B 1 240 ? 24.906 12.094 12.094 1 98.81 240 CYS B N 1
ATOM 5309 C CA . CYS B 1 240 ? 24.891 10.852 11.336 1 98.81 240 CYS B CA 1
ATOM 5310 C C . CYS B 1 240 ? 26.172 10.703 10.508 1 98.81 240 CYS B C 1
ATOM 5312 O O . CYS B 1 240 ? 26.766 9.633 10.469 1 98.81 240 CYS B O 1
ATOM 5314 N N . LYS B 1 241 ? 26.594 11.766 9.852 1 98.44 241 LYS B N 1
ATOM 5315 C CA . LYS B 1 241 ? 27.828 11.75 9.078 1 98.44 241 LYS B CA 1
ATOM 5316 C C . LYS B 1 241 ? 29.031 11.469 9.969 1 98.44 241 LYS B C 1
ATOM 5318 O O . LYS B 1 241 ? 29.891 10.641 9.633 1 98.44 241 LYS B O 1
ATOM 5323 N N . LYS B 1 242 ? 29.062 12.141 11.062 1 98.38 242 LYS B N 1
ATOM 5324 C CA . LYS B 1 242 ? 30.172 12 11.992 1 98.38 242 LYS B CA 1
ATOM 5325 C C . LYS B 1 242 ? 30.359 10.547 12.422 1 98.38 242 LYS B C 1
ATOM 5327 O O . LYS B 1 242 ? 31.484 10.07 12.555 1 98.38 242 LYS B O 1
ATOM 5332 N N . TYR B 1 243 ? 29.25 9.836 12.578 1 98.5 243 TYR B N 1
ATOM 5333 C CA . TYR B 1 243 ? 29.312 8.523 13.211 1 98.5 243 TYR B CA 1
ATOM 5334 C C . TYR B 1 243 ? 29.062 7.414 12.195 1 98.5 243 TYR B C 1
ATOM 5336 O O . TYR B 1 243 ? 28.859 6.258 12.562 1 98.5 243 TYR B O 1
ATOM 5344 N N . ASN B 1 244 ? 29.016 7.668 10.883 1 98.38 244 ASN B N 1
ATOM 5345 C CA . ASN B 1 244 ? 28.766 6.703 9.812 1 98.38 244 ASN B CA 1
ATOM 5346 C C . ASN B 1 244 ? 27.422 6.012 10.008 1 98.38 244 ASN B C 1
ATOM 5348 O O . ASN B 1 244 ? 27.344 4.781 10.07 1 98.38 244 ASN B O 1
ATOM 5352 N N . ILE B 1 245 ? 26.438 6.762 10.148 1 98.81 245 ILE B N 1
ATOM 5353 C CA . ILE B 1 245 ? 25.031 6.363 10.266 1 98.81 245 ILE B CA 1
ATOM 5354 C C . ILE B 1 245 ? 24.25 6.898 9.062 1 98.81 245 ILE B C 1
ATOM 5356 O O . ILE B 1 245 ? 24.422 8.055 8.664 1 98.81 245 ILE B O 1
ATOM 5360 N N . LEU B 1 246 ? 23.469 6.051 8.43 1 98.88 246 LEU B N 1
ATOM 5361 C CA . LEU B 1 246 ? 22.672 6.496 7.281 1 98.88 246 LEU B CA 1
ATOM 5362 C C . LEU B 1 246 ? 21.547 7.434 7.727 1 98.88 246 LEU B C 1
ATOM 5364 O O . LEU B 1 246 ? 21.031 7.305 8.836 1 98.88 246 LEU B O 1
ATOM 5368 N N . PHE B 1 247 ? 21.25 8.359 6.914 1 98.88 247 PHE B N 1
ATOM 5369 C CA . PHE B 1 247 ? 20.156 9.305 7.133 1 98.88 247 PHE B CA 1
ATOM 5370 C C . PHE B 1 247 ? 19.062 9.125 6.09 1 98.88 247 PHE B C 1
ATOM 5372 O O . PHE B 1 247 ? 19.297 9.328 4.898 1 98.88 247 PHE B O 1
ATOM 5379 N N . VAL B 1 248 ? 17.859 8.719 6.527 1 98.94 248 VAL B N 1
ATOM 5380 C CA . VAL B 1 248 ? 16.703 8.516 5.664 1 98.94 248 VAL B CA 1
ATOM 5381 C C . VAL B 1 248 ? 15.703 9.656 5.844 1 98.94 248 VAL B C 1
ATOM 5383 O O . VAL B 1 248 ? 15.188 9.875 6.945 1 98.94 248 VAL B O 1
ATOM 5386 N N . ALA B 1 249 ? 15.445 10.352 4.789 1 98.88 249 ALA B N 1
ATOM 5387 C CA . ALA B 1 249 ? 14.453 11.422 4.828 1 98.88 249 ALA B CA 1
ATOM 5388 C C . ALA B 1 249 ? 13.102 10.945 4.301 1 98.88 249 ALA B C 1
ATOM 5390 O O . ALA B 1 249 ? 13 10.523 3.145 1 98.88 249 ALA B O 1
ATOM 5391 N N . ASP B 1 250 ? 12.141 10.953 5.137 1 98.56 250 ASP B N 1
ATOM 5392 C CA . ASP B 1 250 ? 10.766 10.688 4.723 1 98.56 250 ASP B CA 1
ATOM 5393 C C . ASP B 1 250 ? 10.125 11.938 4.121 1 98.56 250 ASP B C 1
ATOM 5395 O O . ASP B 1 250 ? 9.789 12.883 4.84 1 98.56 250 ASP B O 1
ATOM 5399 N N . GLU B 1 251 ? 9.938 11.93 2.818 1 98.56 251 GLU B N 1
ATOM 5400 C CA . GLU B 1 251 ? 9.461 13.078 2.049 1 98.56 251 GLU B CA 1
ATOM 5401 C C . GLU B 1 251 ? 8.016 12.891 1.613 1 98.56 251 GLU B C 1
ATOM 5403 O O . GLU B 1 251 ? 7.516 13.633 0.766 1 98.56 251 GLU B O 1
ATOM 5408 N N . VAL B 1 252 ? 7.293 11.938 2.225 1 98.31 252 VAL B N 1
ATOM 5409 C CA . VAL B 1 252 ? 5.957 11.539 1.794 1 98.31 252 VAL B CA 1
ATOM 5410 C C . VAL B 1 252 ? 4.992 12.719 1.963 1 98.31 252 VAL B C 1
ATOM 5412 O O . VAL B 1 252 ? 4.211 13.023 1.058 1 98.31 252 VAL B O 1
ATOM 5415 N N . ARG B 1 253 ? 5.055 13.406 3.027 1 96.56 253 ARG B N 1
ATOM 5416 C CA . ARG B 1 253 ? 4.082 14.461 3.295 1 96.56 253 ARG B CA 1
ATOM 5417 C C . ARG B 1 253 ? 4.598 15.812 2.812 1 96.56 253 ARG B C 1
ATOM 5419 O O . ARG B 1 253 ? 3.877 16.547 2.133 1 96.56 253 ARG B O 1
ATOM 5426 N N . MET B 1 254 ? 5.855 16.156 3.129 1 97.38 254 MET B N 1
ATOM 5427 C CA . MET B 1 254 ? 6.34 17.516 2.947 1 97.38 254 MET B CA 1
ATOM 5428 C C . MET B 1 254 ? 7.117 17.641 1.641 1 97.38 254 MET B C 1
ATOM 5430 O O . MET B 1 254 ? 7.574 18.734 1.294 1 97.38 254 MET B O 1
ATOM 5434 N N . GLY B 1 255 ? 7.23 16.562 0.902 1 96.69 255 GLY B N 1
ATOM 5435 C CA . GLY B 1 255 ? 7.91 16.625 -0.382 1 96.69 255 GLY B CA 1
ATOM 5436 C C . GLY B 1 255 ? 7.051 17.219 -1.48 1 96.69 255 GLY B C 1
ATOM 5437 O O . GLY B 1 255 ? 6.043 17.875 -1.203 1 96.69 255 GLY B O 1
ATOM 5438 N N . CYS B 1 256 ? 7.574 17.188 -2.648 1 97.94 256 CYS B N 1
ATOM 5439 C CA . CYS B 1 256 ? 6.918 17.594 -3.887 1 97.94 256 CYS B CA 1
ATOM 5440 C C . CYS B 1 256 ? 6.539 19.062 -3.85 1 97.94 256 CYS B C 1
ATOM 5442 O O . CYS B 1 256 ? 5.398 19.422 -4.148 1 97.94 256 CYS B O 1
ATOM 5444 N N . GLY B 1 257 ? 7.348 19.906 -3.289 1 97.94 257 GLY B N 1
ATOM 5445 C CA . GLY B 1 257 ? 7.262 21.344 -3.482 1 97.94 257 GLY B CA 1
ATOM 5446 C C . GLY B 1 257 ? 6.551 22.047 -2.348 1 97.94 257 GLY B C 1
ATOM 5447 O O . GLY B 1 257 ? 6.492 23.281 -2.32 1 97.94 257 GLY B O 1
ATOM 5448 N N . LYS B 1 258 ? 6.062 21.344 -1.383 1 97.56 258 LYS B N 1
ATOM 5449 C CA . LYS B 1 258 ? 5.18 21.891 -0.351 1 97.56 258 LYS B CA 1
ATOM 5450 C C . LYS B 1 258 ? 5.863 23.016 0.427 1 97.56 258 LYS B C 1
ATOM 5452 O O . LYS B 1 258 ? 5.23 24.016 0.765 1 97.56 258 LYS B O 1
ATOM 5457 N N . THR B 1 259 ? 7.176 22.891 0.638 1 97.94 259 THR B N 1
ATOM 5458 C CA . THR B 1 259 ? 7.891 23.797 1.527 1 97.94 259 THR B CA 1
ATOM 5459 C C . THR B 1 259 ? 8.641 24.859 0.727 1 97.94 259 THR B C 1
ATOM 5461 O O . THR B 1 259 ? 9.336 25.703 1.302 1 97.94 259 THR B O 1
ATOM 5464 N N . GLY B 1 260 ? 8.562 24.812 -0.578 1 98 260 GLY B N 1
ATOM 5465 C CA . GLY B 1 260 ? 9.266 25.766 -1.42 1 98 260 GLY B CA 1
ATOM 5466 C C . GLY B 1 260 ? 10.508 25.188 -2.068 1 98 260 GLY B C 1
ATOM 5467 O O . GLY B 1 260 ? 11.164 25.859 -2.871 1 98 260 GLY B O 1
ATOM 5468 N N . LYS B 1 261 ? 10.891 24.047 -1.676 1 98.44 261 LYS B N 1
ATOM 5469 C CA . LYS B 1 261 ? 11.812 23.156 -2.375 1 98.44 261 LYS B CA 1
ATOM 5470 C C . LYS B 1 261 ? 11.156 21.828 -2.711 1 98.44 261 LYS B C 1
ATOM 5472 O O . LYS B 1 261 ? 10.133 21.469 -2.119 1 98.44 261 LYS B O 1
ATOM 5477 N N . PHE B 1 262 ? 11.641 21.125 -3.742 1 98.5 262 PHE B N 1
ATOM 5478 C CA . PHE B 1 262 ? 10.969 19.891 -4.102 1 98.5 262 PHE B CA 1
ATOM 5479 C C . PHE B 1 262 ? 10.945 18.922 -2.92 1 98.5 262 PHE B C 1
ATOM 5481 O O . PHE B 1 262 ? 9.875 18.438 -2.525 1 98.5 262 PHE B O 1
ATOM 5488 N N . PHE B 1 263 ? 12.172 18.547 -2.465 1 98.62 263 PHE B N 1
ATOM 5489 C CA . PHE B 1 263 ? 12.258 17.859 -1.181 1 98.62 263 PHE B CA 1
ATOM 5490 C C . PHE B 1 263 ? 12.391 18.859 -0.04 1 98.62 263 PHE B C 1
ATOM 5492 O O . PHE B 1 263 ? 13.102 19.859 -0.167 1 98.62 263 PHE B O 1
ATOM 5499 N N . CYS B 1 264 ? 11.688 18.594 1.068 1 98 264 CYS B N 1
ATOM 5500 C CA . CYS B 1 264 ? 11.906 19.484 2.203 1 98 264 CYS B CA 1
ATOM 5501 C C . CYS B 1 264 ? 13.336 19.375 2.719 1 98 264 CYS B C 1
ATOM 5503 O O . CYS B 1 264 ? 13.891 20.344 3.221 1 98 264 CYS B O 1
ATOM 5505 N N . SER B 1 265 ? 13.992 18.25 2.549 1 98.56 265 SER B N 1
ATOM 5506 C CA . SER B 1 265 ? 15.375 18.047 2.984 1 98.56 265 SER B CA 1
ATOM 5507 C C . SER B 1 265 ? 16.344 18.859 2.137 1 98.56 265 SER B C 1
ATOM 5509 O O . SER B 1 265 ? 17.516 19.016 2.508 1 98.56 265 SER B O 1
ATOM 5511 N N . ASP B 1 266 ? 15.898 19.344 0.964 1 98.62 266 ASP B N 1
ATOM 5512 C CA . ASP B 1 266 ? 16.75 20.188 0.138 1 98.62 266 ASP B CA 1
ATOM 5513 C C . ASP B 1 266 ? 17.125 21.484 0.875 1 98.62 266 ASP B C 1
ATOM 5515 O O . ASP B 1 266 ? 18.172 22.078 0.604 1 98.62 266 ASP B O 1
ATOM 5519 N N . TRP B 1 267 ? 16.344 21.906 1.786 1 98.69 267 TRP B N 1
ATOM 5520 C CA . TRP B 1 267 ? 16.609 23.109 2.58 1 98.69 267 TRP B CA 1
ATOM 5521 C C . TRP B 1 267 ? 17.875 22.922 3.418 1 98.69 267 TRP B C 1
ATOM 5523 O O . TRP B 1 267 ? 18.484 23.891 3.865 1 98.69 267 TRP B O 1
ATOM 5533 N N . MET B 1 268 ? 18.297 21.688 3.662 1 98.75 268 MET B N 1
ATOM 5534 C CA . MET B 1 268 ? 19.453 21.391 4.5 1 98.75 268 MET B CA 1
ATOM 5535 C C . MET B 1 268 ? 20.75 21.672 3.748 1 98.75 268 MET B C 1
ATOM 5537 O O . MET B 1 268 ? 21.828 21.672 4.344 1 98.75 268 MET B O 1
ATOM 5541 N N . GLY B 1 269 ? 20.656 21.875 2.418 1 98.38 269 GLY B N 1
ATOM 5542 C CA . GLY B 1 269 ? 21.844 22.094 1.601 1 98.38 269 GLY B CA 1
ATOM 5543 C C . GLY B 1 269 ? 22.406 20.828 1.007 1 98.38 269 GLY B C 1
ATOM 5544 O O . GLY B 1 269 ? 22.188 19.734 1.532 1 98.38 269 GLY B O 1
ATOM 5545 N N . PRO B 1 270 ? 23.156 20.984 -0.089 1 97.56 270 PRO B N 1
ATOM 5546 C CA . PRO B 1 270 ? 23.672 19.812 -0.806 1 97.56 270 PRO B CA 1
ATOM 5547 C C . PRO B 1 270 ? 24.609 18.969 0.045 1 97.56 270 PRO B C 1
ATOM 5549 O O . PRO B 1 270 ? 24.703 17.75 -0.136 1 97.56 270 PRO B O 1
ATOM 5552 N N . GLU B 1 271 ? 25.281 19.531 0.993 1 97.75 271 GLU B N 1
ATOM 5553 C CA . GLU B 1 271 ? 26.234 18.812 1.826 1 97.75 271 GLU B CA 1
ATOM 5554 C C . GLU B 1 271 ? 25.531 17.906 2.828 1 97.75 271 GLU B C 1
ATOM 5556 O O . GLU B 1 271 ? 26.141 17 3.4 1 97.75 271 GLU B O 1
ATOM 5561 N N . ASN B 1 272 ? 24.266 18.219 3.045 1 98.62 272 ASN B N 1
ATOM 5562 C CA . ASN B 1 272 ? 23.484 17.453 4.008 1 98.62 272 ASN B CA 1
ATOM 5563 C C . ASN B 1 272 ? 22.422 16.609 3.314 1 98.62 272 ASN B C 1
ATOM 5565 O O . ASN B 1 272 ? 21.391 16.266 3.918 1 98.62 272 ASN B O 1
ATOM 5569 N N . LYS B 1 273 ? 22.688 16.281 2.039 1 98.5 273 LYS B N 1
ATOM 5570 C CA . LYS B 1 273 ? 21.75 15.453 1.283 1 98.5 273 LYS B CA 1
ATOM 5571 C C . LYS B 1 273 ? 21.516 14.109 1.97 1 98.5 273 LYS B C 1
ATOM 5573 O O . LYS B 1 273 ? 22.469 13.453 2.395 1 98.5 273 LYS B O 1
ATOM 5578 N N . PRO B 1 274 ? 20.281 13.672 2.131 1 98.88 274 PRO B N 1
ATOM 5579 C CA . PRO B 1 274 ? 20 12.359 2.729 1 98.88 274 PRO B CA 1
ATOM 5580 C C . PRO B 1 274 ? 20.594 11.211 1.927 1 98.88 274 PRO B C 1
ATOM 5582 O O . PRO B 1 274 ? 20.797 11.336 0.717 1 98.88 274 PRO B O 1
ATOM 5585 N N . ASP B 1 275 ? 20.844 10.086 2.604 1 98.88 275 ASP B N 1
ATOM 5586 C CA . ASP B 1 275 ? 21.328 8.883 1.933 1 98.88 275 ASP B CA 1
ATOM 5587 C C . ASP B 1 275 ? 20.219 8.18 1.17 1 98.88 275 ASP B C 1
ATOM 5589 O O . ASP B 1 275 ? 20.469 7.516 0.161 1 98.88 275 ASP B O 1
ATOM 5593 N N . ILE B 1 276 ? 19.031 8.25 1.703 1 98.88 276 ILE B N 1
ATOM 5594 C CA . ILE B 1 276 ? 17.828 7.68 1.131 1 98.88 276 ILE B CA 1
ATOM 5595 C C . ILE B 1 276 ? 16.656 8.648 1.311 1 98.88 276 ILE B C 1
ATOM 5597 O O . ILE B 1 276 ? 16.547 9.305 2.348 1 98.88 276 ILE B O 1
ATOM 5601 N N . VAL B 1 277 ? 15.805 8.781 0.315 1 98.88 277 VAL B N 1
ATOM 5602 C CA . VAL B 1 277 ? 14.547 9.516 0.443 1 98.88 277 VAL B CA 1
ATOM 5603 C C . VAL B 1 277 ? 13.383 8.586 0.122 1 98.88 277 VAL B C 1
ATOM 5605 O O . VAL B 1 277 ? 13.5 7.691 -0.721 1 98.88 277 VAL B O 1
ATOM 5608 N N . VAL B 1 278 ? 12.32 8.758 0.805 1 98.81 278 VAL B N 1
ATOM 5609 C CA . VAL B 1 278 ? 11.062 8.062 0.548 1 98.81 278 VAL B CA 1
ATOM 5610 C C . VAL B 1 278 ? 10.008 9.062 0.07 1 98.81 278 VAL B C 1
ATOM 5612 O O . VAL B 1 278 ? 9.719 10.047 0.757 1 98.81 278 VAL B O 1
ATOM 5615 N N . MET B 1 279 ? 9.469 8.875 -1.105 1 98.5 279 MET B N 1
ATOM 5616 C CA . MET B 1 279 ? 8.414 9.719 -1.662 1 98.5 279 MET B CA 1
ATOM 5617 C C . MET B 1 279 ? 7.082 8.969 -1.694 1 98.5 279 MET B C 1
ATOM 5619 O O . MET B 1 279 ? 7.055 7.738 -1.713 1 98.5 279 MET B O 1
ATOM 5623 N N . GLY B 1 280 ? 6.023 9.672 -1.767 1 98.12 280 GLY B N 1
ATOM 5624 C CA . GLY B 1 280 ? 4.676 9.148 -1.915 1 98.12 280 GLY B CA 1
ATOM 5625 C C . GLY B 1 280 ? 3.629 10.234 -2.068 1 98.12 280 GLY B C 1
ATOM 5626 O O . GLY B 1 280 ? 3.945 11.359 -2.475 1 98.12 280 GLY B O 1
ATOM 5627 N N . LYS B 1 281 ? 2.443 9.922 -1.94 1 97.31 281 LYS B N 1
ATOM 5628 C CA . LYS B 1 281 ? 1.296 10.82 -1.905 1 97.31 281 LYS B CA 1
ATOM 5629 C C . LYS B 1 281 ? 1.299 11.766 -3.105 1 97.31 281 LYS B C 1
ATOM 5631 O O . LYS B 1 281 ? 0.777 11.422 -4.168 1 97.31 281 LYS B O 1
ATOM 5636 N N . SER B 1 282 ? 1.928 12.914 -2.955 1 97.62 282 SER B N 1
ATOM 5637 C CA . SER B 1 282 ? 1.813 14.016 -3.906 1 97.62 282 SER B CA 1
ATOM 5638 C C . SER B 1 282 ? 2.68 13.773 -5.137 1 97.62 282 SER B C 1
ATOM 5640 O O . SER B 1 282 ? 2.523 14.453 -6.156 1 97.62 282 SER B O 1
ATOM 5642 N N . ILE B 1 283 ? 3.559 12.758 -5.07 1 98.62 283 ILE B N 1
ATOM 5643 C CA . ILE B 1 283 ? 4.441 12.492 -6.199 1 98.62 283 ILE B CA 1
ATOM 5644 C C . ILE B 1 283 ? 3.613 12.102 -7.418 1 98.62 283 ILE B C 1
ATOM 5646 O O . ILE B 1 283 ? 4.043 12.289 -8.562 1 98.62 283 ILE B O 1
ATOM 5650 N N . THR B 1 284 ? 2.414 11.578 -7.188 1 98.69 284 THR B N 1
ATOM 5651 C CA . THR B 1 284 ? 1.486 11.258 -8.266 1 98.69 284 THR B CA 1
ATOM 5652 C C . THR B 1 284 ? 0.347 12.273 -8.32 1 98.69 284 THR B C 1
ATOM 5654 O O . THR B 1 284 ? -0.706 12 -8.898 1 98.69 284 THR B O 1
ATOM 5657 N N . ALA B 1 285 ? 0.452 13.344 -7.625 1 98.5 285 ALA B N 1
ATOM 5658 C CA . ALA B 1 285 ? -0.599 14.352 -7.48 1 98.5 285 ALA B CA 1
ATOM 5659 C C . ALA B 1 285 ? -1.841 13.758 -6.824 1 98.5 285 ALA B C 1
ATOM 5661 O O . ALA B 1 285 ? -2.959 14.227 -7.055 1 98.5 285 ALA B O 1
ATOM 5662 N N . GLY B 1 286 ? -1.637 12.711 -6.059 1 98.25 286 GLY B N 1
ATOM 5663 C CA . GLY B 1 286 ? -2.738 12.07 -5.355 1 98.25 286 GLY B CA 1
ATOM 5664 C C . GLY B 1 286 ? -3.58 11.188 -6.25 1 98.25 286 GLY B C 1
ATOM 5665 O O . GLY B 1 286 ? -4.594 10.641 -5.812 1 98.25 286 GLY B O 1
ATOM 5666 N N . ALA B 1 287 ? -3.154 10.93 -7.512 1 98.44 287 ALA B N 1
ATOM 5667 C CA . ALA B 1 287 ? -4.031 10.312 -8.508 1 98.44 287 ALA B CA 1
ATOM 5668 C C . ALA B 1 287 ? -3.932 8.789 -8.461 1 98.44 287 ALA B C 1
ATOM 5670 O O . ALA B 1 287 ? -4.828 8.086 -8.922 1 98.44 287 ALA B O 1
ATOM 5671 N N . TYR B 1 288 ? -2.82 8.305 -7.957 1 98.62 288 TYR B N 1
ATOM 5672 C CA . TYR B 1 288 ? -2.549 6.871 -7.898 1 98.62 288 TYR B CA 1
ATOM 5673 C C . TYR B 1 288 ? -1.601 6.539 -6.754 1 98.62 288 TYR B C 1
ATOM 5675 O O . TYR B 1 288 ? -0.618 7.25 -6.527 1 98.62 288 TYR B O 1
ATOM 5683 N N . PRO B 1 289 ? -1.923 5.516 -5.949 1 98.38 289 PRO B N 1
ATOM 5684 C CA . PRO B 1 289 ? -0.985 5.141 -4.887 1 98.38 289 PRO B CA 1
ATOM 5685 C C . PRO B 1 289 ? 0.379 4.719 -5.426 1 98.38 289 PRO B C 1
ATOM 5687 O O . PRO B 1 289 ? 0.461 3.824 -6.273 1 98.38 289 PRO B O 1
ATOM 5690 N N . ALA B 1 290 ? 1.432 5.336 -4.973 1 98.5 290 ALA B N 1
ATOM 5691 C CA . ALA B 1 290 ? 2.801 4.973 -5.324 1 98.5 290 ALA B CA 1
ATOM 5692 C C . ALA B 1 290 ? 3.797 5.559 -4.328 1 98.5 290 ALA B C 1
ATOM 5694 O O . ALA B 1 290 ? 3.549 6.617 -3.744 1 98.5 290 ALA B O 1
ATOM 5695 N N . SER B 1 291 ? 4.809 4.871 -4.082 1 98.5 291 SER B N 1
ATOM 5696 C CA . SER B 1 291 ? 5.961 5.391 -3.35 1 98.5 291 SER B CA 1
ATOM 5697 C C . SER B 1 291 ? 7.27 5.016 -4.043 1 98.5 291 SER B C 1
ATOM 5699 O O . SER B 1 291 ? 7.355 3.979 -4.699 1 98.5 291 SER B O 1
ATOM 5701 N N . TYR B 1 292 ? 8.219 5.832 -4.004 1 98.81 292 TYR B N 1
ATOM 5702 C CA . TYR B 1 292 ? 9.547 5.633 -4.578 1 98.81 292 TYR B CA 1
ATOM 5703 C C . TYR B 1 292 ? 10.633 5.824 -3.527 1 98.81 292 TYR B C 1
ATOM 5705 O O . TYR B 1 292 ? 10.695 6.871 -2.877 1 98.81 292 TYR B O 1
ATOM 5713 N N . ILE B 1 293 ? 11.438 4.824 -3.314 1 98.88 293 ILE B N 1
ATOM 5714 C CA . ILE B 1 293 ? 12.609 4.891 -2.445 1 98.88 293 ILE B CA 1
ATOM 5715 C C . ILE B 1 293 ? 13.867 5.047 -3.291 1 98.88 293 ILE B C 1
ATOM 5717 O O . ILE B 1 293 ? 14.203 4.168 -4.09 1 98.88 293 ILE B O 1
ATOM 5721 N N . MET B 1 294 ? 14.484 6.133 -3.199 1 98.88 294 MET B N 1
ATOM 5722 C CA . MET B 1 294 ? 15.719 6.387 -3.941 1 98.88 294 MET B CA 1
ATOM 5723 C C . MET B 1 294 ? 16.906 6.512 -2.994 1 98.88 294 MET B C 1
ATOM 5725 O O . MET B 1 294 ? 16.781 7.086 -1.911 1 98.88 294 MET B O 1
ATOM 5729 N N . GLY B 1 295 ? 17.984 5.93 -3.357 1 98.75 295 GLY B N 1
ATOM 5730 C CA . GLY B 1 295 ? 19.141 5.957 -2.484 1 98.75 295 GLY B CA 1
ATOM 5731 C C . GLY B 1 295 ? 20.453 5.746 -3.225 1 98.75 295 GLY B C 1
ATOM 5732 O O . GLY B 1 295 ? 20.469 5.605 -4.449 1 98.75 295 GLY B O 1
ATOM 5733 N N . LYS B 1 296 ? 21.484 5.785 -2.471 1 98 296 LYS B N 1
ATOM 5734 C CA . LYS B 1 296 ? 22.828 5.574 -2.971 1 98 296 LYS B CA 1
ATOM 5735 C C . LYS B 1 296 ? 23.062 4.109 -3.328 1 98 296 LYS B C 1
ATOM 5737 O O . LYS B 1 296 ? 22.5 3.213 -2.693 1 98 296 LYS B O 1
ATOM 5742 N N . ALA B 1 297 ? 23.938 3.918 -4.262 1 96.56 297 ALA B N 1
ATOM 5743 C CA . ALA B 1 297 ? 24.25 2.576 -4.742 1 96.56 297 ALA B CA 1
ATOM 5744 C C . ALA B 1 297 ? 24.75 1.691 -3.607 1 96.56 297 ALA B C 1
ATOM 5746 O O . ALA B 1 297 ? 24.469 0.491 -3.572 1 96.56 297 ALA B O 1
ATOM 5747 N N . GLU B 1 298 ? 25.484 2.236 -2.709 1 96.12 298 GLU B N 1
ATOM 5748 C CA . GLU B 1 298 ? 26.078 1.483 -1.608 1 96.12 298 GLU B CA 1
ATOM 5749 C C . GLU B 1 298 ? 25 0.779 -0.782 1 96.12 298 GLU B C 1
ATOM 5751 O O . GLU B 1 298 ? 25.25 -0.28 -0.202 1 96.12 298 GLU B O 1
ATOM 5756 N N . VAL B 1 299 ? 23.844 1.347 -0.705 1 97.75 299 VAL B N 1
ATOM 5757 C CA . VAL B 1 299 ? 22.734 0.755 0.039 1 97.75 299 VAL B CA 1
ATOM 5758 C C . VAL B 1 299 ? 21.844 -0.046 -0.909 1 97.75 299 VAL B C 1
ATOM 5760 O O . VAL B 1 299 ? 21.547 -1.216 -0.654 1 97.75 299 VAL B O 1
ATOM 5763 N N . MET B 1 300 ? 21.5 0.542 -2.072 1 97.31 300 MET B N 1
ATOM 5764 C CA . MET B 1 300 ? 20.453 0.022 -2.941 1 97.31 300 MET B CA 1
ATOM 5765 C C . MET B 1 300 ? 20.938 -1.213 -3.697 1 97.31 300 MET B C 1
ATOM 5767 O O . MET B 1 300 ? 20.125 -2.061 -4.086 1 97.31 300 MET B O 1
ATOM 5771 N N . ASP B 1 301 ? 22.234 -1.367 -3.908 1 95.5 301 ASP B N 1
ATOM 5772 C CA . ASP B 1 301 ? 22.797 -2.523 -4.605 1 95.5 301 ASP B CA 1
ATOM 5773 C C . ASP B 1 301 ? 22.641 -3.793 -3.773 1 95.5 301 ASP B C 1
ATOM 5775 O O . ASP B 1 301 ? 22.766 -4.902 -4.293 1 95.5 301 ASP B O 1
ATOM 5779 N N . LEU B 1 302 ? 22.359 -3.635 -2.477 1 94.06 302 LEU B N 1
ATOM 5780 C CA . LEU B 1 302 ? 22.203 -4.781 -1.593 1 94.06 302 LEU B CA 1
ATOM 5781 C C . LEU B 1 302 ? 20.812 -5.391 -1.753 1 94.06 302 LEU B C 1
ATOM 5783 O O . LEU B 1 302 ? 20.547 -6.5 -1.284 1 94.06 302 LEU B O 1
ATOM 5787 N N . ILE B 1 303 ? 19.906 -4.684 -2.379 1 93 303 ILE B N 1
ATOM 5788 C CA . ILE B 1 303 ? 18.5 -5.098 -2.461 1 93 303 ILE B CA 1
ATOM 5789 C C . ILE B 1 303 ? 18.297 -5.945 -3.713 1 93 303 ILE B C 1
ATOM 5791 O O . ILE B 1 303 ? 18.484 -5.469 -4.832 1 93 303 ILE B O 1
ATOM 5795 N N . GLY B 1 304 ? 17.938 -7.156 -3.508 1 86.62 304 GLY B N 1
ATOM 5796 C CA . GLY B 1 304 ? 17.781 -8.078 -4.621 1 86.62 304 GLY B CA 1
ATOM 5797 C C . GLY B 1 304 ? 16.344 -8.555 -4.793 1 86.62 304 GLY B C 1
ATOM 5798 O O . GLY B 1 304 ? 15.406 -7.887 -4.363 1 86.62 304 GLY B O 1
ATOM 5799 N N . GLY B 1 305 ? 16.25 -9.641 -5.496 1 84 305 GLY B N 1
ATOM 5800 C CA . GLY B 1 305 ? 14.953 -10.203 -5.816 1 84 305 GLY B CA 1
ATOM 5801 C C . GLY B 1 305 ? 14.164 -10.625 -4.59 1 84 305 GLY B C 1
ATOM 5802 O O . GLY B 1 305 ? 14.734 -11.156 -3.635 1 84 305 GLY B O 1
ATOM 5803 N N . TYR B 1 306 ? 12.82 -10.328 -4.602 1 84.94 306 TYR B N 1
ATOM 5804 C CA . TYR B 1 306 ? 11.82 -10.734 -3.625 1 84.94 306 TYR B CA 1
ATOM 5805 C C . TYR B 1 306 ? 12.016 -9.992 -2.305 1 84.94 306 TYR B C 1
ATOM 5807 O O . TYR B 1 306 ? 11.398 -10.336 -1.296 1 84.94 306 TYR B O 1
ATOM 5815 N N . GLU B 1 307 ? 12.891 -9.047 -2.254 1 88 307 GLU B N 1
ATOM 5816 C CA . GLU B 1 307 ? 13.102 -8.258 -1.046 1 88 307 GLU B CA 1
ATOM 5817 C C . GLU B 1 307 ? 12.188 -7.031 -1.019 1 88 307 GLU B C 1
ATOM 5819 O O . GLU B 1 307 ? 11.617 -6.699 0.022 1 88 307 GLU B O 1
ATOM 5824 N N . ALA B 1 308 ? 12.133 -6.375 -2.064 1 91.38 308 ALA B N 1
ATOM 5825 C CA . ALA B 1 308 ? 11.219 -5.254 -2.266 1 91.38 308 ALA B CA 1
ATOM 5826 C C . ALA B 1 308 ? 10.391 -5.441 -3.533 1 91.38 308 ALA B C 1
ATOM 5828 O O . ALA B 1 308 ? 10.891 -5.242 -4.645 1 91.38 308 ALA B O 1
ATOM 5829 N N . VAL B 1 309 ? 9.172 -5.918 -3.27 1 90.5 309 VAL B N 1
ATOM 5830 C CA . VAL B 1 309 ? 8.305 -6.324 -4.371 1 90.5 309 VAL B CA 1
ATOM 5831 C C . VAL B 1 309 ? 6.867 -5.914 -4.078 1 90.5 309 VAL B C 1
ATOM 5833 O O . VAL B 1 309 ? 6.387 -6.078 -2.953 1 90.5 309 VAL B O 1
ATOM 5836 N N . ALA B 1 310 ? 6.27 -5.34 -5.02 1 95.19 310 ALA B N 1
ATOM 5837 C CA . ALA B 1 310 ? 4.84 -5.047 -4.918 1 95.19 310 ALA B CA 1
ATOM 5838 C C . ALA B 1 310 ? 4.152 -5.203 -6.273 1 95.19 310 ALA B C 1
ATOM 5840 O O . ALA B 1 310 ? 4.676 -4.762 -7.297 1 95.19 310 ALA B O 1
ATOM 5841 N N . THR B 1 311 ? 2.994 -5.816 -6.273 1 96.81 311 THR B N 1
ATOM 5842 C CA . THR B 1 311 ? 2.225 -6.027 -7.496 1 96.81 311 THR B CA 1
ATOM 5843 C C . THR B 1 311 ? 2.068 -4.719 -8.266 1 96.81 311 THR B C 1
ATOM 5845 O O . THR B 1 311 ? 2.189 -4.699 -9.492 1 96.81 311 THR B O 1
ATOM 5848 N N . PHE B 1 312 ? 1.928 -3.635 -7.598 1 98 312 PHE B N 1
ATOM 5849 C CA . PHE B 1 312 ? 1.636 -2.355 -8.234 1 98 312 PHE B CA 1
ATOM 5850 C C . PHE B 1 312 ? 2.828 -1.413 -8.133 1 98 312 PHE B C 1
ATOM 5852 O O . PHE B 1 312 ? 2.707 -0.217 -8.406 1 98 312 PHE B O 1
ATOM 5859 N N . GLY B 1 313 ? 3.965 -1.881 -7.684 1 97.31 313 GLY B N 1
ATOM 5860 C CA . GLY B 1 313 ? 5.113 -1.041 -7.383 1 97.31 313 GLY B CA 1
ATOM 5861 C C . GLY B 1 313 ? 5.672 -0.338 -8.602 1 97.31 313 GLY B C 1
ATOM 5862 O O . GLY B 1 313 ? 6.309 0.711 -8.484 1 97.31 313 GLY B O 1
ATOM 5863 N N . MET B 1 314 ? 5.461 -0.954 -9.805 1 97.25 314 MET B N 1
ATOM 5864 C CA . MET B 1 314 ? 5.941 -0.41 -11.07 1 97.25 314 MET B CA 1
ATOM 5865 C C . MET B 1 314 ? 4.785 -0.166 -12.031 1 97.25 314 MET B C 1
ATOM 5867 O O . MET B 1 314 ? 4.949 -0.271 -13.25 1 97.25 314 MET B O 1
ATOM 5871 N N . ALA B 1 315 ? 3.615 0.164 -11.492 1 98.06 315 ALA B N 1
ATOM 5872 C CA . ALA B 1 315 ? 2.393 0.259 -12.289 1 98.06 315 ALA B CA 1
ATOM 5873 C C . ALA B 1 315 ? 2.506 1.359 -13.336 1 98.06 315 ALA B C 1
ATOM 5875 O O . ALA B 1 315 ? 2.887 2.49 -13.023 1 98.06 315 ALA B O 1
ATOM 5876 N N . PRO B 1 316 ? 2.105 1.058 -14.57 1 98.44 316 PRO B N 1
ATOM 5877 C CA . PRO B 1 316 ? 2.15 2.057 -15.641 1 98.44 316 PRO B CA 1
ATOM 5878 C C . PRO B 1 316 ? 1.353 3.314 -15.312 1 98.44 316 PRO B C 1
ATOM 5880 O O . PRO B 1 316 ? 1.777 4.426 -15.641 1 98.44 316 PRO B O 1
ATOM 5883 N N . GLN B 1 317 ? 0.253 3.197 -14.664 1 98.56 317 GLN B N 1
ATOM 5884 C CA . GLN B 1 317 ? -0.561 4.352 -14.297 1 98.56 317 GLN B CA 1
ATOM 5885 C C . GLN B 1 317 ? 0.179 5.254 -13.312 1 98.56 317 GLN B C 1
ATOM 5887 O O . GLN B 1 317 ? 0.076 6.48 -13.391 1 98.56 317 GLN B O 1
ATOM 5892 N N . ALA B 1 318 ? 0.873 4.652 -12.344 1 98.69 318 ALA B N 1
ATOM 5893 C CA . ALA B 1 318 ? 1.66 5.441 -11.398 1 98.69 318 ALA B CA 1
ATOM 5894 C C . ALA B 1 318 ? 2.76 6.219 -12.117 1 98.69 318 ALA B C 1
ATOM 5896 O O . ALA B 1 318 ? 3.004 7.387 -11.805 1 98.69 318 ALA B O 1
ATOM 5897 N N . ILE B 1 319 ? 3.428 5.559 -13.039 1 98.81 319 ILE B N 1
ATOM 5898 C CA . ILE B 1 319 ? 4.484 6.191 -13.82 1 98.81 319 ILE B CA 1
ATOM 5899 C C . ILE B 1 319 ? 3.912 7.375 -14.594 1 98.81 319 ILE B C 1
ATOM 5901 O O . ILE B 1 319 ? 4.477 8.477 -14.562 1 98.81 319 ILE B O 1
ATOM 5905 N N . ALA B 1 320 ? 2.744 7.137 -15.227 1 98.81 320 ALA B N 1
ATOM 5906 C CA . ALA B 1 320 ? 2.096 8.188 -16.016 1 98.81 320 ALA B CA 1
ATOM 5907 C C . ALA B 1 320 ? 1.708 9.367 -15.133 1 98.81 320 ALA B C 1
ATOM 5909 O O . ALA B 1 320 ? 1.945 10.523 -15.5 1 98.81 320 ALA B O 1
ATOM 5910 N N . ALA B 1 321 ? 1.116 9.078 -14.031 1 98.81 321 ALA B N 1
ATOM 5911 C CA . ALA B 1 321 ? 0.711 10.133 -13.102 1 98.81 321 ALA B CA 1
ATOM 5912 C C . ALA B 1 321 ? 1.917 10.938 -12.617 1 98.81 321 ALA B C 1
ATOM 5914 O O . ALA B 1 321 ? 1.866 12.164 -12.547 1 98.81 321 ALA B O 1
ATOM 5915 N N . THR B 1 322 ? 2.994 10.234 -12.266 1 98.94 322 THR B N 1
ATOM 5916 C CA . THR B 1 322 ? 4.203 10.875 -11.766 1 98.94 322 THR B CA 1
ATOM 5917 C C . THR B 1 322 ? 4.805 11.797 -12.82 1 98.94 322 THR B C 1
ATOM 5919 O O . THR B 1 322 ? 5.113 12.961 -12.539 1 98.94 322 THR B O 1
ATOM 5922 N N . ARG B 1 323 ? 4.961 11.273 -14.031 1 98.88 323 ARG B N 1
ATOM 5923 C CA . ARG B 1 323 ? 5.512 12.078 -15.117 1 98.88 323 ARG B CA 1
ATOM 5924 C C . ARG B 1 323 ? 4.652 13.312 -15.367 1 98.88 323 ARG B C 1
ATOM 5926 O O . ARG B 1 323 ? 5.176 14.414 -15.555 1 98.88 323 ARG B O 1
ATOM 5933 N N . ALA B 1 324 ? 3.342 13.102 -15.398 1 98.88 324 ALA B N 1
ATOM 5934 C CA . ALA B 1 324 ? 2.424 14.211 -15.633 1 98.88 324 ALA B CA 1
ATOM 5935 C C . ALA B 1 324 ? 2.52 15.25 -14.516 1 98.88 324 ALA B C 1
ATOM 5937 O O . ALA B 1 324 ? 2.557 16.453 -14.781 1 98.88 324 ALA B O 1
ATOM 5938 N N . ALA B 1 325 ? 2.549 14.812 -13.281 1 98.81 325 ALA B N 1
ATOM 5939 C CA . ALA B 1 325 ? 2.658 15.711 -12.133 1 98.81 325 ALA B CA 1
ATOM 5940 C C . ALA B 1 325 ? 3.939 16.547 -12.211 1 98.81 325 ALA B C 1
ATOM 5942 O O . ALA B 1 325 ? 3.904 17.766 -12.047 1 98.81 325 ALA B O 1
ATOM 5943 N N . LEU B 1 326 ? 5.035 15.859 -12.438 1 98.81 326 LEU B N 1
ATOM 5944 C CA . LEU B 1 326 ? 6.32 16.547 -12.531 1 98.81 326 LEU B CA 1
ATOM 5945 C C . LEU B 1 326 ? 6.32 17.547 -13.68 1 98.81 326 LEU B C 1
ATOM 5947 O O . LEU B 1 326 ? 6.871 18.641 -13.547 1 98.81 326 LEU B O 1
ATOM 5951 N N . SER B 1 327 ? 5.738 17.141 -14.758 1 98.75 327 SER B N 1
ATOM 5952 C CA . SER B 1 327 ? 5.652 18.031 -15.914 1 98.75 327 SER B CA 1
ATOM 5953 C C . SER B 1 327 ? 4.875 19.297 -15.57 1 98.75 327 SER B C 1
ATOM 5955 O O . SER B 1 327 ? 5.301 20.406 -15.914 1 98.75 327 SER B O 1
ATOM 5957 N N . VAL B 1 328 ? 3.752 19.188 -14.914 1 98.75 328 VAL B N 1
ATOM 5958 C CA . VAL B 1 328 ? 2.928 20.312 -14.516 1 98.75 328 VAL B CA 1
ATOM 5959 C C . VAL B 1 328 ? 3.705 21.203 -13.547 1 98.75 328 VAL B C 1
ATOM 5961 O O . VAL B 1 328 ? 3.721 22.422 -13.688 1 98.75 328 VAL B O 1
ATOM 5964 N N . MET B 1 329 ? 4.348 20.609 -12.57 1 98.69 329 MET B N 1
ATOM 5965 C CA . MET B 1 329 ? 5.102 21.359 -11.57 1 98.69 329 MET B CA 1
ATOM 5966 C C . MET B 1 329 ? 6.199 22.188 -12.219 1 98.69 329 MET B C 1
ATOM 5968 O O . MET B 1 329 ? 6.422 23.344 -11.836 1 98.69 329 MET B O 1
ATOM 5972 N N . ASN B 1 330 ? 6.867 21.547 -13.18 1 98.38 330 ASN B N 1
ATOM 5973 C CA . ASN B 1 330 ? 7.941 22.25 -13.883 1 98.38 330 ASN B CA 1
ATOM 5974 C C . ASN B 1 330 ? 7.402 23.391 -14.742 1 98.38 330 ASN B C 1
ATOM 5976 O O . ASN B 1 330 ? 7.883 24.516 -14.664 1 98.38 330 ASN B O 1
ATOM 5980 N N . SER B 1 331 ? 6.414 23.094 -15.555 1 98.38 331 SER B N 1
ATOM 5981 C CA . SER B 1 331 ? 5.91 24.062 -16.531 1 98.38 331 SER B CA 1
ATOM 5982 C C . SER B 1 331 ? 5.246 25.25 -15.844 1 98.38 331 SER B C 1
ATOM 5984 O O . SER B 1 331 ? 5.332 26.375 -16.328 1 98.38 331 SER B O 1
ATOM 5986 N N . GLU B 1 332 ? 4.641 24.969 -14.688 1 98.06 332 GLU B N 1
ATOM 5987 C CA . GLU B 1 332 ? 3.91 26.031 -13.992 1 98.06 332 GLU B CA 1
ATOM 5988 C C . GLU B 1 332 ? 4.723 26.594 -12.828 1 98.06 332 GLU B C 1
ATOM 5990 O O . GLU B 1 332 ? 4.234 27.438 -12.07 1 98.06 332 GLU B O 1
ATOM 5995 N N . LYS B 1 333 ? 5.93 26.125 -12.656 1 98.25 333 LYS B N 1
ATOM 5996 C CA . LYS B 1 333 ? 6.84 26.578 -11.609 1 98.25 333 LYS B CA 1
ATOM 5997 C C . LYS B 1 333 ? 6.164 26.547 -10.242 1 98.25 333 LYS B C 1
ATOM 5999 O O . LYS B 1 333 ? 6.168 27.531 -9.516 1 98.25 333 LYS B O 1
ATOM 6004 N N . LEU B 1 334 ? 5.629 25.422 -9.938 1 98.31 334 LEU B N 1
ATOM 6005 C CA . LEU B 1 334 ? 4.758 25.312 -8.773 1 98.31 334 LEU B CA 1
ATOM 6006 C C . LEU B 1 334 ? 5.574 25.266 -7.488 1 98.31 334 LEU B C 1
ATOM 6008 O O . LEU B 1 334 ? 5.086 25.656 -6.426 1 98.31 334 LEU B O 1
ATOM 6012 N N . VAL B 1 335 ? 6.812 24.797 -7.52 1 98.06 335 VAL B N 1
ATOM 6013 C CA . VAL B 1 335 ? 7.664 24.844 -6.332 1 98.06 335 VAL B CA 1
ATOM 6014 C C . VAL B 1 335 ? 7.891 26.297 -5.91 1 98.06 335 VAL B C 1
ATOM 6016 O O . VAL B 1 335 ? 7.801 26.609 -4.723 1 98.06 335 VAL B O 1
ATOM 6019 N N . GLU B 1 336 ? 8.141 27.156 -6.828 1 97.56 336 GLU B N 1
ATOM 6020 C CA . GLU B 1 336 ? 8.336 28.578 -6.57 1 97.56 336 GLU B CA 1
ATOM 6021 C C . GLU B 1 336 ? 7.059 29.219 -6.055 1 97.56 336 GLU B C 1
ATOM 6023 O O . GLU B 1 336 ? 7.109 30.156 -5.242 1 97.56 336 GLU B O 1
ATOM 6028 N N . ARG B 1 337 ? 5.977 28.75 -6.488 1 97.94 337 ARG B N 1
ATOM 6029 C CA . ARG B 1 337 ? 4.691 29.297 -6.066 1 97.94 337 ARG B CA 1
ATOM 6030 C C . ARG B 1 337 ? 4.488 29.125 -4.562 1 97.94 337 ARG B C 1
ATOM 6032 O O . ARG B 1 337 ? 3.783 29.922 -3.936 1 97.94 337 ARG B O 1
ATOM 6039 N N . ALA B 1 338 ? 5.07 28.125 -4.004 1 98.25 338 ALA B N 1
ATOM 6040 C CA . ALA B 1 338 ? 4.996 27.922 -2.559 1 98.25 338 ALA B CA 1
ATOM 6041 C C . ALA B 1 338 ? 5.543 29.141 -1.813 1 98.25 338 ALA B C 1
ATOM 6043 O O . ALA B 1 338 ? 5.066 29.484 -0.725 1 98.25 338 ALA B O 1
ATOM 6044 N N . HIS B 1 339 ? 6.516 29.844 -2.383 1 98.25 339 HIS B N 1
ATOM 6045 C CA . HIS B 1 339 ? 7.055 31.062 -1.782 1 98.25 339 HIS B CA 1
ATOM 6046 C C . HIS B 1 339 ? 6.027 32.188 -1.798 1 98.25 339 HIS B C 1
ATOM 6048 O O . HIS B 1 339 ? 5.953 32.969 -0.854 1 98.25 339 HIS B O 1
ATOM 6054 N N . TRP B 1 340 ? 5.344 32.25 -2.883 1 98.25 340 TRP B N 1
ATOM 6055 C CA . TRP B 1 340 ? 4.281 33.25 -2.953 1 98.25 340 TRP B CA 1
ATOM 6056 C C . TRP B 1 340 ? 3.211 32.969 -1.9 1 98.25 340 TRP B C 1
ATOM 6058 O O . TRP B 1 340 ? 2.76 33.875 -1.212 1 98.25 340 TRP B O 1
ATOM 6068 N N . ILE B 1 341 ? 2.775 31.75 -1.807 1 98.62 341 ILE B N 1
ATOM 6069 C CA . ILE B 1 341 ? 1.788 31.375 -0.807 1 98.62 341 ILE B CA 1
ATOM 6070 C C . ILE B 1 341 ? 2.293 31.734 0.587 1 98.62 341 ILE B C 1
ATOM 6072 O O . ILE B 1 341 ? 1.542 32.281 1.402 1 98.62 341 ILE B O 1
ATOM 6076 N N . ASP B 1 342 ? 3.541 31.391 0.804 1 98.19 342 ASP B N 1
ATOM 6077 C CA . ASP B 1 342 ? 4.207 31.719 2.062 1 98.19 342 ASP B CA 1
ATOM 6078 C C . ASP B 1 342 ? 4.121 33.219 2.365 1 98.19 342 ASP B C 1
ATOM 6080 O O . ASP B 1 342 ? 3.738 33.594 3.471 1 98.19 342 ASP B O 1
ATOM 6084 N N . ALA B 1 343 ? 4.43 34.031 1.469 1 98.19 343 ALA B N 1
ATOM 6085 C CA . ALA B 1 343 ? 4.453 35.5 1.638 1 98.19 343 ALA B CA 1
ATOM 6086 C C . ALA B 1 343 ? 3.055 36.031 1.914 1 98.19 343 ALA B C 1
ATOM 6088 O O . ALA B 1 343 ? 2.873 36.875 2.785 1 98.19 343 ALA B O 1
ATOM 6089 N N . VAL B 1 344 ? 2.064 35.562 1.151 1 98.5 344 VAL B N 1
ATOM 6090 C CA . VAL B 1 344 ? 0.689 36.031 1.325 1 98.5 344 VAL B CA 1
ATOM 6091 C C . VAL B 1 344 ? 0.184 35.625 2.711 1 98.5 344 VAL B C 1
ATOM 6093 O O . VAL B 1 344 ? -0.457 36.438 3.396 1 98.5 344 VAL B O 1
ATOM 6096 N N . TRP B 1 345 ? 0.464 34.375 3.111 1 98.5 345 TRP B N 1
ATOM 6097 C CA . TRP B 1 345 ? 0.087 33.906 4.438 1 98.5 345 TRP B CA 1
ATOM 6098 C C . TRP B 1 345 ? 0.66 34.812 5.523 1 98.5 345 TRP B C 1
ATOM 6100 O O . TRP B 1 345 ? -0.065 35.25 6.422 1 98.5 345 TRP B O 1
ATOM 6110 N N . LYS B 1 346 ? 1.943 35.125 5.457 1 97.81 346 LYS B N 1
ATOM 6111 C CA . LYS B 1 346 ? 2.633 35.938 6.469 1 97.81 346 LYS B CA 1
ATOM 6112 C C . LYS B 1 346 ? 2.07 37.344 6.531 1 97.81 346 LYS B C 1
ATOM 6114 O O . LYS B 1 346 ? 1.894 37.906 7.621 1 97.81 346 LYS B O 1
ATOM 6119 N N . GLU B 1 347 ? 1.844 37.781 5.41 1 97.94 347 GLU B N 1
ATOM 6120 C CA . GLU B 1 347 ? 1.284 39.156 5.359 1 97.94 347 GLU B CA 1
ATOM 6121 C C . GLU B 1 347 ? -0.102 39.188 5.996 1 97.94 347 GLU B C 1
ATOM 6123 O O . GLU B 1 347 ? -0.386 40.062 6.816 1 97.94 347 GLU B O 1
ATOM 6128 N N . GLU B 1 348 ? -0.961 38.281 5.648 1 97.44 348 GLU B N 1
ATOM 6129 C CA . GLU B 1 348 ? -2.348 38.25 6.105 1 97.44 348 GLU B CA 1
ATOM 6130 C C . GLU B 1 348 ? -2.432 37.969 7.598 1 97.44 348 GLU B C 1
ATOM 6132 O O . GLU B 1 348 ? -3.295 38.5 8.297 1 97.44 348 GLU B O 1
ATOM 6137 N N . THR B 1 349 ? -1.582 37.125 8.125 1 97.69 349 THR B N 1
ATOM 6138 C CA . THR B 1 349 ? -1.746 36.625 9.484 1 97.69 349 THR B CA 1
ATOM 6139 C C . THR B 1 349 ? -1.043 37.531 10.492 1 97.69 349 THR B C 1
ATOM 6141 O O . THR B 1 349 ? -1.19 37.344 11.703 1 97.69 349 THR B O 1
ATOM 6144 N N . LYS B 1 350 ? -0.346 38.5 10.031 1 95.94 350 LYS B N 1
ATOM 6145 C CA . LYS B 1 350 ? 0.333 39.469 10.906 1 95.94 350 LYS B CA 1
ATOM 6146 C C . LYS B 1 350 ? -0.648 40.094 11.875 1 95.94 350 LYS B C 1
ATOM 6148 O O . LYS B 1 350 ? -0.289 40.406 13.008 1 95.94 350 LYS B O 1
ATOM 6153 N N . SER B 1 351 ? -1.84 40.281 11.422 1 94.69 351 SER B N 1
ATOM 6154 C CA . SER B 1 351 ? -2.826 41 12.203 1 94.69 351 SER B CA 1
ATOM 6155 C C . SER B 1 351 ? -3.646 40.062 13.086 1 94.69 351 SER B C 1
ATOM 6157 O O . SER B 1 351 ? -4.496 40.531 13.859 1 94.69 351 SER B O 1
ATOM 6159 N N . TRP B 1 352 ? -3.441 38.781 12.93 1 96.62 352 TRP B N 1
ATOM 6160 C CA . TRP B 1 352 ? -4.27 37.812 13.641 1 96.62 352 TRP B CA 1
ATOM 6161 C C . TRP B 1 352 ? -3.816 37.656 15.094 1 96.62 352 TRP B C 1
ATOM 6163 O O . TRP B 1 352 ? -3.275 36.625 15.477 1 96.62 352 TRP B O 1
ATOM 6173 N N . ASN B 1 353 ? -4.031 38.688 15.867 1 93.81 353 ASN B N 1
ATOM 6174 C CA . ASN B 1 353 ? -3.711 38.688 17.281 1 93.81 353 ASN B CA 1
ATOM 6175 C C . ASN B 1 353 ? -4.957 38.469 18.141 1 93.81 353 ASN B C 1
ATOM 6177 O O . ASN B 1 353 ? -5.645 39.406 18.5 1 93.81 353 ASN B O 1
ATOM 6181 N N . TYR B 1 354 ? -5.184 37.219 18.453 1 93.75 354 TYR B N 1
ATOM 6182 C CA . TYR B 1 354 ? -6.328 36.812 19.266 1 93.75 354 TYR B CA 1
ATOM 6183 C C . TYR B 1 354 ? -5.875 36.062 20.516 1 93.75 354 TYR B C 1
ATOM 6185 O O . TYR B 1 354 ? -4.879 35.344 20.484 1 93.75 354 TYR B O 1
ATOM 6193 N N . PRO B 1 355 ? -6.605 36.188 21.609 1 93 355 PRO B N 1
ATOM 6194 C CA . PRO B 1 355 ? -6.188 35.531 22.859 1 93 355 PRO B CA 1
ATOM 6195 C C . PRO B 1 355 ? -6.145 34.031 22.75 1 93 355 PRO B C 1
ATOM 6197 O O . PRO B 1 355 ? -5.387 33.375 23.484 1 93 355 PRO B O 1
ATOM 6200 N N . TRP B 1 356 ? -6.879 33.469 21.875 1 94.19 356 TRP B N 1
ATOM 6201 C CA . TRP B 1 356 ? -6.961 32 21.797 1 94.19 356 TRP B CA 1
ATOM 6202 C C . TRP B 1 356 ? -6.039 31.469 20.703 1 94.19 356 TRP B C 1
ATOM 6204 O O . TRP B 1 356 ? -6.078 30.281 20.375 1 94.19 356 TRP B O 1
ATOM 6214 N N . VAL B 1 357 ? -5.246 32.375 20.141 1 96.94 357 VAL B N 1
ATOM 6215 C CA . VAL B 1 357 ? -4.215 31.922 19.203 1 96.94 357 VAL B CA 1
ATOM 6216 C C . VAL B 1 357 ? -2.861 31.875 19.906 1 96.94 357 VAL B C 1
ATOM 6218 O O . VAL B 1 357 ? -2.355 32.906 20.359 1 96.94 357 VAL B O 1
ATOM 6221 N N . GLU B 1 358 ? -2.322 30.719 20.016 1 97.06 358 GLU B N 1
ATOM 6222 C CA . GLU B 1 358 ? -0.991 30.562 20.594 1 97.06 358 GLU B CA 1
ATOM 6223 C C . GLU B 1 358 ? 0.087 31.047 19.641 1 97.06 358 GLU B C 1
ATOM 6225 O O . GLU B 1 358 ? 0.896 31.906 19.969 1 97.06 358 GLU B O 1
ATOM 6230 N N . TYR B 1 359 ? 0.143 30.484 18.438 1 97.12 359 TYR B N 1
ATOM 6231 C CA . TYR B 1 359 ? 1 30.984 17.375 1 97.12 359 TYR B CA 1
ATOM 6232 C C . TYR B 1 359 ? 0.524 30.484 16.016 1 97.12 359 TYR B C 1
ATOM 6234 O O . TYR B 1 359 ? -0.313 29.594 15.93 1 97.12 359 TYR B O 1
ATOM 6242 N N . ILE B 1 360 ? 0.862 31.172 15.062 1 97.75 360 ILE B N 1
ATOM 6243 C CA . ILE B 1 360 ? 0.63 30.844 13.656 1 97.75 360 ILE B CA 1
ATOM 6244 C C . ILE B 1 360 ? 1.964 30.578 12.961 1 97.75 360 ILE B C 1
ATOM 6246 O O . ILE B 1 360 ? 2.969 31.219 13.266 1 97.75 360 ILE B O 1
ATOM 6250 N N . THR B 1 361 ? 1.971 29.547 12.086 1 96.81 361 THR B N 1
ATOM 6251 C CA . THR B 1 361 ? 3.229 29.188 11.445 1 96.81 361 THR B CA 1
ATOM 6252 C C . THR B 1 361 ? 2.984 28.656 10.031 1 96.81 361 THR B C 1
ATOM 6254 O O . THR B 1 361 ? 1.835 28.484 9.625 1 96.81 361 THR B O 1
ATOM 6257 N N . ASN B 1 362 ? 4.094 28.516 9.258 1 97 362 ASN B N 1
ATOM 6258 C CA . ASN B 1 362 ? 3.986 27.922 7.926 1 97 362 ASN B CA 1
ATOM 6259 C C . ASN B 1 362 ? 5.344 27.453 7.41 1 97 362 ASN B C 1
ATOM 6261 O O . ASN B 1 362 ? 6.383 27.828 7.953 1 97 362 ASN B O 1
ATOM 6265 N N . ARG B 1 363 ? 5.309 26.594 6.445 1 97.94 363 ARG B N 1
ATOM 6266 C CA . ARG B 1 363 ? 6.371 26.141 5.555 1 97.94 363 ARG B CA 1
ATOM 6267 C C . ARG B 1 363 ? 5.898 26.109 4.105 1 97.94 363 ARG B C 1
ATOM 6269 O O . ARG B 1 363 ? 5.438 25.078 3.615 1 97.94 363 ARG B O 1
ATOM 6276 N N . GLY B 1 364 ? 6.133 27.234 3.408 1 97.94 364 GLY B N 1
ATOM 6277 C CA . GLY B 1 364 ? 5.535 27.312 2.084 1 97.94 364 GLY B CA 1
ATOM 6278 C C . GLY B 1 364 ? 4.023 27.203 2.105 1 97.94 364 GLY B C 1
ATOM 6279 O O . GLY B 1 364 ? 3.342 27.984 2.766 1 97.94 364 GLY B O 1
ATOM 6280 N N . ALA B 1 365 ? 3.525 26.094 1.517 1 98.38 365 ALA B N 1
ATOM 6281 C CA . ALA B 1 365 ? 2.086 25.891 1.382 1 98.38 365 ALA B CA 1
ATOM 6282 C C . ALA B 1 365 ? 1.55 25.016 2.506 1 98.38 365 ALA B C 1
ATOM 6284 O O . ALA B 1 365 ? 0.383 24.609 2.486 1 98.38 365 ALA B O 1
ATOM 6285 N N . ASP B 1 366 ? 2.381 24.594 3.449 1 98 366 ASP B N 1
ATOM 6286 C CA . ASP B 1 366 ? 1.98 23.922 4.688 1 98 366 ASP B CA 1
ATOM 6287 C C . ASP B 1 366 ? 1.857 24.938 5.832 1 98 366 ASP B C 1
ATOM 6289 O O . ASP B 1 366 ? 2.844 25.562 6.219 1 98 366 ASP B O 1
ATOM 6293 N N . MET B 1 367 ? 0.682 25.125 6.34 1 98.25 367 MET B N 1
ATOM 6294 C CA . MET B 1 367 ? 0.421 26.156 7.332 1 98.25 367 MET B CA 1
ATOM 6295 C C . MET B 1 367 ? -0.259 25.578 8.562 1 98.25 367 MET B C 1
ATOM 6297 O O . MET B 1 367 ? -0.758 24.453 8.531 1 98.25 367 MET B O 1
ATOM 6301 N N . GLY B 1 368 ? -0.195 26.312 9.648 1 97.69 368 GLY B N 1
ATOM 6302 C CA . GLY B 1 368 ? -0.79 25.844 10.898 1 97.69 368 GLY B CA 1
ATOM 6303 C C . GLY B 1 368 ? -1.182 26.984 11.82 1 97.69 368 GLY B C 1
ATOM 6304 O O . GLY B 1 368 ? -0.502 28.016 11.875 1 97.69 368 GLY B O 1
ATOM 6305 N N . ILE B 1 369 ? -2.291 26.875 12.461 1 98.25 369 ILE B N 1
ATOM 6306 C CA . ILE B 1 369 ? -2.736 27.734 13.555 1 98.25 369 ILE B CA 1
ATOM 6307 C C . ILE B 1 369 ? -2.822 26.922 14.844 1 98.25 369 ILE B C 1
ATOM 6309 O O . ILE B 1 369 ? -3.514 25.891 14.898 1 98.25 369 ILE B O 1
ATOM 6313 N N . PHE B 1 370 ? -2.107 27.25 15.82 1 97.75 370 PHE B N 1
ATOM 6314 C CA . PHE B 1 370 ? -2.162 26.609 17.125 1 97.75 370 PHE B CA 1
ATOM 6315 C C . PHE B 1 370 ? -3.002 27.438 18.094 1 97.75 370 PHE B C 1
ATOM 6317 O O . PHE B 1 370 ? -2.744 28.625 18.297 1 97.75 370 PHE B O 1
ATOM 6324 N N . LEU B 1 371 ? -3.951 26.812 18.688 1 97.06 371 LEU B N 1
ATOM 6325 C CA . LEU B 1 371 ? -4.926 27.5 19.531 1 97.06 371 LEU B CA 1
ATOM 6326 C C . LEU B 1 371 ? -4.613 27.281 21 1 97.06 371 LEU B C 1
ATOM 6328 O O . LEU B 1 371 ? -4.117 26.234 21.391 1 97.06 371 LEU B O 1
ATOM 6332 N N . ASN B 1 372 ? -4.871 28.312 21.781 1 95.56 372 ASN B N 1
ATOM 6333 C CA . ASN B 1 372 ? -5.004 28.172 23.219 1 95.56 372 ASN B CA 1
ATOM 6334 C C . ASN B 1 372 ? -6.387 27.656 23.609 1 95.56 372 ASN B C 1
ATOM 6336 O O . ASN B 1 372 ? -7.312 28.453 23.812 1 95.56 372 ASN B O 1
ATOM 6340 N N . GLU B 1 373 ? -6.43 26.344 23.688 1 89.88 373 GLU B N 1
ATOM 6341 C CA . GLU B 1 373 ? -7.734 25.766 24.016 1 89.88 373 GLU B CA 1
ATOM 6342 C C . GLU B 1 373 ? -8.18 26.156 25.422 1 89.88 373 GLU B C 1
ATOM 6344 O O . GLU B 1 373 ? -7.344 26.312 26.312 1 89.88 373 GLU B O 1
ATOM 6349 N N . THR B 1 374 ? -9.477 26.359 25.594 1 86 374 THR B N 1
ATOM 6350 C CA . THR B 1 374 ? -10 26.734 26.906 1 86 374 THR B CA 1
ATOM 6351 C C . THR B 1 374 ? -10.508 25.516 27.656 1 86 374 THR B C 1
ATOM 6353 O O . THR B 1 374 ? -11.039 24.578 27.062 1 86 374 THR B O 1
ATOM 6356 N N . GLU B 1 375 ? -10.359 25.547 28.891 1 83.12 375 GLU B N 1
ATOM 6357 C CA . GLU B 1 375 ? -10.734 24.422 29.75 1 83.12 375 GLU B CA 1
ATOM 6358 C C . GLU B 1 375 ? -12.234 24.141 29.672 1 83.12 375 GLU B C 1
ATOM 6360 O O . GLU B 1 375 ? -12.672 23 29.797 1 83.12 375 GLU B O 1
ATOM 6365 N N . ASP B 1 376 ? -12.969 25.188 29.406 1 81.5 376 ASP B N 1
ATOM 6366 C CA . ASP B 1 376 ? -14.414 25.031 29.375 1 81.5 376 ASP B CA 1
ATOM 6367 C C . ASP B 1 376 ? -14.883 24.469 28.031 1 81.5 376 ASP B C 1
ATOM 6369 O O . ASP B 1 376 ? -16.078 24.266 27.812 1 81.5 376 ASP B O 1
ATOM 6373 N N . GLY B 1 377 ? -13.922 24.25 27.172 1 82.88 377 GLY B N 1
ATOM 6374 C CA . GLY B 1 377 ? -14.242 23.625 25.891 1 82.88 377 GLY B CA 1
ATOM 6375 C C . GLY B 1 377 ? -14.82 24.609 24.891 1 82.88 377 GLY B C 1
ATOM 6376 O O . GLY B 1 377 ? -15.242 24.219 23.797 1 82.88 377 GLY B O 1
ATOM 6377 N N . ARG B 1 378 ? -14.805 25.844 25.219 1 84.62 378 ARG B N 1
ATOM 6378 C CA . ARG B 1 378 ? -15.375 26.844 24.328 1 84.62 378 ARG B CA 1
ATOM 6379 C C . ARG B 1 378 ? -14.516 27.031 23.078 1 84.62 378 ARG B C 1
ATOM 6381 O O . ARG B 1 378 ? -15.031 27.25 21.984 1 84.62 378 ARG B O 1
ATOM 6388 N N . ILE B 1 379 ? -13.266 26.969 23.312 1 91.56 379 ILE B N 1
ATOM 6389 C CA . ILE B 1 379 ? -12.328 27.062 22.203 1 91.56 379 ILE B CA 1
ATOM 6390 C C . ILE B 1 379 ? -11.547 25.75 22.062 1 91.56 379 ILE B C 1
ATOM 6392 O O . ILE B 1 379 ? -10.719 25.422 22.922 1 91.56 379 ILE B O 1
ATOM 6396 N N . THR B 1 380 ? -11.859 25.016 21.016 1 92.19 380 THR B N 1
ATOM 6397 C CA . THR B 1 380 ? -11.133 23.797 20.672 1 92.19 380 THR B CA 1
ATOM 6398 C C . THR B 1 380 ? -10.844 23.734 19.172 1 92.19 380 THR B C 1
ATOM 6400 O O . THR B 1 380 ? -11.531 24.391 18.375 1 92.19 380 THR B O 1
ATOM 6403 N N . GLY B 1 381 ? -9.789 23.031 18.844 1 94.31 381 GLY B N 1
ATOM 6404 C CA . GLY B 1 381 ? -9.469 22.844 17.438 1 94.31 381 GLY B CA 1
ATOM 6405 C C . GLY B 1 381 ? -10.641 22.312 16.625 1 94.31 381 GLY B C 1
ATOM 6406 O O . GLY B 1 381 ? -10.906 22.797 15.523 1 94.31 381 GLY B O 1
ATOM 6407 N N . ARG B 1 382 ? -11.328 21.359 17.141 1 93.38 382 ARG B N 1
ATOM 6408 C CA . ARG B 1 382 ? -12.414 20.719 16.406 1 93.38 382 ARG B CA 1
ATOM 6409 C C . ARG B 1 382 ? -13.586 21.672 16.203 1 93.38 382 ARG B C 1
ATOM 6411 O O . ARG B 1 382 ? -14.195 21.703 15.133 1 93.38 382 ARG B O 1
ATOM 6418 N N . LYS B 1 383 ? -13.969 22.453 17.234 1 93 383 LYS B N 1
ATOM 6419 C CA . LYS B 1 383 ? -15.031 23.438 17.109 1 93 383 LYS B CA 1
ATOM 6420 C C . LYS B 1 383 ? -14.664 24.5 16.062 1 93 383 LYS B C 1
ATOM 6422 O O . LYS B 1 383 ? -15.508 24.906 15.258 1 93 383 LYS B O 1
ATOM 6427 N N . PHE B 1 384 ? -13.406 24.906 16.156 1 95.62 384 PHE B N 1
ATOM 6428 C CA . PHE B 1 384 ? -12.93 25.875 15.195 1 95.62 384 PHE B CA 1
ATOM 6429 C C . PHE B 1 384 ? -13.008 25.328 13.773 1 95.62 384 PHE B C 1
ATOM 6431 O O . PHE B 1 384 ? -13.477 26 12.859 1 95.62 384 PHE B O 1
ATOM 6438 N N . GLY B 1 385 ? -12.508 24.094 13.609 1 96.06 385 GLY B N 1
ATOM 6439 C CA . GLY B 1 385 ? -12.586 23.438 12.312 1 96.06 385 GLY B CA 1
ATOM 6440 C C . GLY B 1 385 ? -14 23.312 11.789 1 96.06 385 GLY B C 1
ATOM 6441 O O . GLY B 1 385 ? -14.25 23.516 10.602 1 96.06 385 GLY B O 1
ATOM 6442 N N . MET B 1 386 ? -14.914 22.938 12.641 1 95.19 386 MET B N 1
ATOM 6443 C CA . MET B 1 386 ? -16.312 22.797 12.25 1 95.19 386 MET B CA 1
ATOM 6444 C C . MET B 1 386 ? -16.891 24.156 11.836 1 95.19 386 MET B C 1
ATOM 6446 O O . MET B 1 386 ? -17.688 24.219 10.891 1 95.19 386 MET B O 1
ATOM 6450 N N . LEU B 1 387 ? -16.531 25.203 12.586 1 95.62 387 LEU B N 1
ATOM 6451 C CA . LEU B 1 387 ? -16.984 26.531 12.227 1 95.62 387 LEU B CA 1
ATOM 6452 C C . LEU B 1 387 ? -16.484 26.922 10.836 1 95.62 387 LEU B C 1
ATOM 6454 O O . LEU B 1 387 ? -17.234 27.453 10.023 1 95.62 387 LEU B O 1
ATOM 6458 N N . CYS B 1 388 ? -15.219 26.656 10.57 1 97.44 388 CYS B N 1
ATOM 6459 C CA . CYS B 1 388 ? -14.656 26.922 9.242 1 97.44 388 CYS B CA 1
ATOM 6460 C C . CYS B 1 388 ? -15.422 26.156 8.172 1 97.44 388 CYS B C 1
ATOM 6462 O O . CYS B 1 388 ? -15.75 26.719 7.121 1 97.44 388 CYS B O 1
ATOM 6464 N N . TYR B 1 389 ? -15.719 24.891 8.453 1 97 389 TYR B N 1
ATOM 6465 C CA . TYR B 1 389 ? -16.453 24.047 7.508 1 97 389 TYR B CA 1
ATOM 6466 C C . TYR B 1 389 ? -17.812 24.656 7.18 1 97 389 TYR B C 1
ATOM 6468 O O . TYR B 1 389 ? -18.203 24.734 6.012 1 97 389 TYR B O 1
ATOM 6476 N N . HIS B 1 390 ? -18.484 25.094 8.156 1 94.56 390 HIS B N 1
ATOM 6477 C CA . HIS B 1 390 ? -19.797 25.703 7.961 1 94.56 390 HIS B CA 1
ATOM 6478 C C . HIS B 1 390 ? -19.688 26.984 7.133 1 94.56 390 HIS B C 1
ATOM 6480 O O . HIS B 1 390 ? -20.609 27.328 6.391 1 94.56 390 HIS B O 1
ATOM 6486 N N . LYS B 1 391 ? -18.562 27.625 7.297 1 96.25 391 LYS B N 1
ATOM 6487 C CA . LYS B 1 391 ? -18.359 28.875 6.582 1 96.25 391 LYS B CA 1
ATOM 6488 C C . LYS B 1 391 ? -17.797 28.625 5.184 1 96.25 391 LYS B C 1
ATOM 6490 O O . LYS B 1 391 ? -17.609 29.578 4.41 1 96.25 391 LYS B O 1
ATOM 6495 N N . GLY B 1 392 ? -17.5 27.344 4.871 1 97.5 392 GLY B N 1
ATOM 6496 C CA . GLY B 1 392 ? -17.125 27 3.506 1 97.5 392 GLY B CA 1
ATOM 6497 C C . GLY B 1 392 ? -15.648 26.734 3.34 1 97.5 392 GLY B C 1
ATOM 6498 O O . GLY B 1 392 ? -15.117 26.812 2.232 1 97.5 392 GLY B O 1
ATOM 6499 N N . LEU B 1 393 ? -14.969 26.438 4.391 1 98.56 393 LEU B N 1
ATOM 6500 C CA . LEU B 1 393 ? -13.547 26.141 4.359 1 98.56 393 LEU B CA 1
ATOM 6501 C C . LEU B 1 393 ? -13.242 24.859 5.117 1 98.56 393 LEU B C 1
ATOM 6503 O O . LEU B 1 393 ? -13.648 24.703 6.27 1 98.56 393 LEU B O 1
ATOM 6507 N N . LEU B 1 394 ? -12.562 23.969 4.43 1 98.38 394 LEU B N 1
ATOM 6508 C CA . LEU B 1 394 ? -12.203 22.719 5.078 1 98.38 394 LEU B CA 1
ATOM 6509 C C . LEU B 1 394 ? -10.766 22.766 5.594 1 98.38 394 LEU B C 1
ATOM 6511 O O . LEU B 1 394 ? -9.828 22.953 4.812 1 98.38 394 LEU B O 1
ATOM 6515 N N . CYS B 1 395 ? -10.594 22.688 6.828 1 97.75 395 CYS B N 1
ATOM 6516 C CA . CYS B 1 395 ? -9.305 22.516 7.5 1 97.75 395 CYS B CA 1
ATOM 6517 C C . CYS B 1 395 ? -9.312 21.297 8.398 1 97.75 395 CYS B C 1
ATOM 6519 O O . CYS B 1 395 ? -10.352 20.672 8.602 1 97.75 395 CYS B O 1
ATOM 6521 N N . TYR B 1 396 ? -8.172 20.906 8.875 1 96.75 396 TYR B N 1
ATOM 6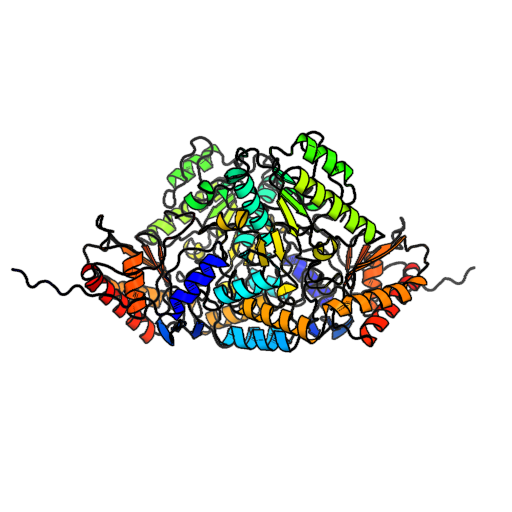522 C CA . TYR B 1 396 ? -8.117 19.672 9.664 1 96.75 396 TYR B CA 1
ATOM 6523 C C . TYR B 1 396 ? -7.719 19.984 11.109 1 96.75 396 TYR B C 1
ATOM 6525 O O . TYR B 1 396 ? -6.566 20.312 11.383 1 96.75 396 TYR B O 1
ATOM 6533 N N . PRO B 1 397 ? -8.672 19.812 12.031 1 95.25 397 PRO B N 1
ATOM 6534 C CA . PRO B 1 397 ? -8.312 19.969 13.438 1 95.25 397 PRO B CA 1
ATOM 6535 C C . PRO B 1 397 ? -7.52 18.781 13.984 1 95.25 397 PRO B C 1
ATOM 6537 O O . PRO B 1 397 ? -7.957 17.625 13.859 1 95.25 397 PRO B O 1
ATOM 6540 N N . ASP B 1 398 ? -6.438 18.969 14.5 1 91.81 398 ASP B N 1
ATOM 6541 C CA . ASP B 1 398 ? -5.551 18 15.141 1 91.81 398 ASP B CA 1
ATOM 6542 C C . ASP B 1 398 ? -5.156 18.469 16.531 1 91.81 398 ASP B C 1
ATOM 6544 O O . ASP B 1 398 ? -4.074 19.016 16.734 1 91.81 398 ASP B O 1
ATOM 6548 N N . GLY B 1 399 ? -6.016 18.078 17.484 1 89.75 399 GLY B N 1
ATOM 6549 C CA . GLY B 1 399 ? -5.848 18.688 18.797 1 89.75 399 GLY B CA 1
ATOM 6550 C C . GLY B 1 399 ? -6.035 20.188 18.797 1 89.75 399 GLY B C 1
ATOM 6551 O O . GLY B 1 399 ? -7.059 20.688 18.312 1 89.75 399 GLY B O 1
ATOM 6552 N N . ASN B 1 400 ? -5.004 20.875 19.312 1 93.94 400 ASN B N 1
ATOM 6553 C CA . ASN B 1 400 ? -5.09 22.344 19.344 1 93.94 400 ASN B CA 1
ATOM 6554 C C . ASN B 1 400 ? -4.52 22.953 18.078 1 93.94 400 ASN B C 1
ATOM 6556 O O . ASN B 1 400 ? -4.48 24.188 17.938 1 93.94 400 ASN B O 1
ATOM 6560 N N . ARG B 1 401 ? -4.109 22.094 17.188 1 95.69 401 ARG B N 1
ATOM 6561 C CA . ARG B 1 401 ? -3.553 22.547 15.914 1 95.69 401 ARG B CA 1
ATOM 6562 C C . ARG B 1 401 ? -4.59 22.484 14.805 1 95.69 401 ARG B C 1
ATOM 6564 O O . ARG B 1 401 ? -5.289 21.469 14.664 1 95.69 401 ARG B O 1
ATOM 6571 N N . ILE B 1 402 ? -4.758 23.562 14.102 1 97.31 402 ILE B N 1
ATOM 6572 C CA . ILE B 1 402 ? -5.469 23.531 12.828 1 97.31 402 ILE B CA 1
ATOM 6573 C C . ILE B 1 402 ? -4.473 23.344 11.68 1 97.31 402 ILE B C 1
ATOM 6575 O O . ILE B 1 402 ? -3.711 24.25 11.352 1 97.31 402 ILE B O 1
ATOM 6579 N N . ARG B 1 403 ? -4.477 22.141 11.141 1 97.12 403 ARG B N 1
ATOM 6580 C CA . ARG B 1 403 ? -3.602 21.844 10.016 1 97.12 403 ARG B CA 1
ATOM 6581 C C . ARG B 1 403 ? -4.184 22.391 8.711 1 97.12 403 ARG B C 1
ATOM 6583 O O . ARG B 1 403 ? -5.336 22.109 8.375 1 97.12 403 ARG B O 1
ATOM 6590 N N . LEU B 1 404 ? -3.322 23.141 8.094 1 98 404 LEU B N 1
ATOM 6591 C CA . LEU B 1 404 ? -3.715 23.734 6.824 1 98 404 LEU B CA 1
ATOM 6592 C C . LEU B 1 404 ? -2.699 23.422 5.734 1 98 404 LEU B C 1
ATOM 6594 O O . LEU B 1 404 ? -1.495 23.375 5.992 1 98 404 LEU B O 1
ATOM 6598 N N . GLY B 1 405 ? -3.154 23.078 4.605 1 97.31 405 GLY B N 1
ATOM 6599 C CA . GLY B 1 405 ? -2.398 22.906 3.377 1 97.31 405 GLY B CA 1
ATOM 6600 C C . GLY B 1 405 ? -3.203 23.219 2.129 1 97.31 405 GLY B C 1
ATOM 6601 O O . GLY B 1 405 ? -4.391 22.906 2.051 1 97.31 405 GLY B O 1
ATOM 6602 N N . VAL B 1 406 ? -2.627 23.953 1.195 1 98.44 406 VAL B N 1
ATOM 6603 C CA . VAL B 1 406 ? -3.346 24.281 -0.031 1 98.44 406 VAL B CA 1
ATOM 6604 C C . VAL B 1 406 ? -2.586 23.734 -1.237 1 98.44 406 VAL B C 1
ATOM 6606 O O . VAL B 1 406 ? -1.39 23.453 -1.148 1 98.44 406 VAL B O 1
ATOM 6609 N N . ALA B 1 407 ? -3.293 23.516 -2.303 1 98.62 407 ALA B N 1
ATOM 6610 C CA . ALA B 1 407 ? -2.646 23.156 -3.562 1 98.62 407 ALA B CA 1
ATOM 6611 C C . ALA B 1 407 ? -1.707 24.266 -4.035 1 98.62 407 ALA B C 1
ATOM 6613 O O . ALA B 1 407 ? -2.004 25.438 -3.875 1 98.62 407 ALA B O 1
ATOM 6614 N N . LEU B 1 408 ? -0.637 23.859 -4.633 1 98.75 408 LEU B N 1
ATOM 6615 C CA . LEU B 1 408 ? 0.364 24.812 -5.086 1 98.75 408 LEU B CA 1
ATOM 6616 C C . LEU B 1 408 ? -0.187 25.688 -6.207 1 98.75 408 LEU B C 1
ATOM 6618 O O . LEU B 1 408 ? 0.273 26.828 -6.402 1 98.75 408 LEU B O 1
ATOM 6622 N N . ASN B 1 409 ? -1.182 25.234 -6.906 1 98.31 409 ASN B N 1
ATOM 6623 C CA . ASN B 1 409 ? -1.763 25.984 -8.016 1 98.31 409 ASN B CA 1
ATOM 6624 C C . ASN B 1 409 ? -3.037 26.719 -7.59 1 98.31 409 ASN B C 1
ATOM 6626 O O . ASN B 1 409 ? -3.832 27.125 -8.438 1 98.31 409 ASN B O 1
ATOM 6630 N N . ILE B 1 410 ? -3.312 26.844 -6.309 1 98.69 410 ILE B N 1
ATOM 6631 C CA . ILE B 1 410 ? -4.484 27.562 -5.836 1 98.69 410 ILE B CA 1
ATOM 6632 C C . ILE B 1 410 ? -4.457 29 -6.387 1 98.69 410 ILE B C 1
ATOM 6634 O O . ILE B 1 410 ? -3.404 29.625 -6.434 1 98.69 410 ILE B O 1
ATOM 6638 N N . THR B 1 411 ? -5.594 29.469 -6.777 1 98.25 411 THR B N 1
ATOM 6639 C CA . THR B 1 411 ? -5.637 30.844 -7.281 1 98.25 411 THR B CA 1
ATOM 6640 C C . THR B 1 411 ? -5.543 31.844 -6.137 1 98.25 411 THR B C 1
ATOM 6642 O O . THR B 1 411 ? -5.875 31.516 -4.992 1 98.25 411 THR B O 1
ATOM 6645 N N . GLU B 1 412 ? -5.031 33 -6.527 1 98.12 412 GLU B N 1
ATOM 6646 C CA . GLU B 1 412 ? -4.961 34.062 -5.512 1 98.12 412 GLU B CA 1
ATOM 6647 C C . GLU B 1 412 ? -6.34 34.344 -4.922 1 98.12 412 GLU B C 1
ATOM 6649 O O . GLU B 1 412 ? -6.473 34.531 -3.709 1 98.12 412 GLU B O 1
ATOM 6654 N N . ARG B 1 413 ? -7.316 34.406 -5.754 1 98.44 413 ARG B N 1
ATOM 6655 C CA . ARG B 1 413 ? -8.68 34.656 -5.312 1 98.44 413 ARG B CA 1
ATOM 6656 C C . ARG B 1 413 ? -9.141 33.625 -4.301 1 98.44 413 ARG B C 1
ATOM 6658 O O . ARG B 1 413 ? -9.672 33.969 -3.242 1 98.44 413 ARG B O 1
ATOM 6665 N N . GLU B 1 414 ? -8.984 32.375 -4.582 1 98.75 414 GLU B N 1
ATOM 6666 C CA . GLU B 1 414 ? -9.391 31.281 -3.691 1 98.75 414 GLU B CA 1
ATOM 6667 C C . GLU B 1 414 ? -8.594 31.312 -2.389 1 98.75 414 GLU B C 1
ATOM 6669 O O . GLU B 1 414 ? -9.156 31.109 -1.31 1 98.75 414 GLU B O 1
ATOM 6674 N N . PHE B 1 415 ? -7.305 31.594 -2.537 1 98.75 415 PHE B N 1
ATOM 6675 C CA . PHE B 1 415 ? -6.445 31.625 -1.359 1 98.75 415 PHE B CA 1
ATOM 6676 C C . PHE B 1 415 ? -6.871 32.75 -0.408 1 98.75 415 PHE B C 1
ATOM 6678 O O . PHE B 1 415 ? -7.062 32.5 0.786 1 98.75 415 PHE B O 1
ATOM 6685 N N . ARG B 1 416 ? -7.094 33.906 -0.892 1 98.5 416 ARG B N 1
ATOM 6686 C CA . ARG B 1 416 ? -7.477 35.062 -0.074 1 98.5 416 ARG B CA 1
ATOM 6687 C C . ARG B 1 416 ? -8.875 34.875 0.504 1 98.5 416 ARG B C 1
ATOM 6689 O O . ARG B 1 416 ? -9.148 35.312 1.629 1 98.5 416 ARG B O 1
ATOM 6696 N N . LYS B 1 417 ? -9.742 34.281 -0.29 1 98.69 417 LYS B N 1
ATOM 6697 C CA . LYS B 1 417 ? -11.07 33.969 0.231 1 98.69 417 LYS B CA 1
ATOM 6698 C C . LYS B 1 417 ? -10.977 33.031 1.436 1 98.69 417 LYS B C 1
ATOM 6700 O O . LYS B 1 417 ? -11.672 33.219 2.434 1 98.69 417 LYS B O 1
ATOM 6705 N N . GLY B 1 418 ? -10.141 31.969 1.326 1 98.75 418 GLY B N 1
ATOM 6706 C CA . GLY B 1 418 ? -9.938 31.062 2.447 1 98.75 418 GLY B CA 1
ATOM 6707 C C . GLY B 1 418 ? -9.375 31.75 3.674 1 98.75 418 GLY B C 1
ATOM 6708 O O . GLY B 1 418 ? -9.805 31.5 4.797 1 98.75 418 GLY B O 1
ATOM 6709 N N . LEU B 1 419 ? -8.438 32.656 3.432 1 98.69 419 LEU B N 1
ATOM 6710 C CA . LEU B 1 419 ? -7.848 33.406 4.531 1 98.69 419 LEU B CA 1
ATOM 6711 C C . LEU B 1 419 ? -8.891 34.281 5.215 1 98.69 419 LEU B C 1
ATOM 6713 O O . LEU B 1 419 ? -8.883 34.406 6.441 1 98.69 419 LEU B O 1
ATOM 6717 N N . ALA B 1 420 ? -9.734 34.812 4.449 1 98.62 420 ALA B N 1
ATOM 6718 C CA . ALA B 1 420 ? -10.797 35.656 5.008 1 98.62 420 ALA B CA 1
ATOM 6719 C C . ALA B 1 420 ? -11.734 34.812 5.883 1 98.62 420 ALA B C 1
ATOM 6721 O O . ALA B 1 420 ? -12.18 35.281 6.938 1 98.62 420 ALA B O 1
ATOM 6722 N N . ILE B 1 421 ? -12.039 33.656 5.453 1 98.5 421 ILE B N 1
ATOM 6723 C CA . ILE B 1 421 ? -12.906 32.781 6.223 1 98.5 421 ILE B CA 1
ATOM 6724 C C . ILE B 1 421 ? -12.219 32.406 7.535 1 98.5 421 ILE B C 1
ATOM 6726 O O . ILE B 1 421 ? -12.859 32.375 8.594 1 98.5 421 ILE B O 1
ATOM 6730 N N . LEU B 1 422 ? -10.945 32.094 7.461 1 98.62 422 LEU B N 1
ATOM 6731 C CA . LEU B 1 422 ? -10.18 31.766 8.664 1 98.62 422 LEU B CA 1
ATOM 6732 C C . LEU B 1 422 ? -10.219 32.906 9.656 1 98.62 422 LEU B C 1
ATOM 6734 O O . LEU B 1 422 ? -10.438 32.719 10.852 1 98.62 422 LEU B O 1
ATOM 6738 N N . LYS B 1 423 ? -10.016 34.094 9.164 1 98.25 423 LYS B N 1
ATOM 6739 C CA . LYS B 1 423 ? -10.031 35.281 10.023 1 98.25 423 LYS B CA 1
ATOM 6740 C C . LYS B 1 423 ? -11.391 35.438 10.688 1 98.25 423 LYS B C 1
ATOM 6742 O O . LYS B 1 423 ? -11.477 35.688 11.891 1 98.25 423 LYS B O 1
ATOM 6747 N N . GLU B 1 424 ? -12.406 35.344 9.906 1 97.44 424 GLU B N 1
ATOM 6748 C CA . GLU B 1 424 ? -13.758 35.469 10.43 1 97.44 424 GLU B CA 1
ATOM 6749 C C . GLU B 1 424 ? -14.031 34.438 11.508 1 97.44 424 GLU B C 1
ATOM 6751 O O . GLU B 1 424 ? -14.641 34.75 12.531 1 97.44 424 GLU B O 1
ATOM 6756 N N . ALA B 1 425 ? -13.633 33.219 11.227 1 96.69 425 ALA B N 1
ATOM 6757 C CA . ALA B 1 425 ? -13.82 32.125 12.195 1 96.69 425 ALA B CA 1
ATOM 6758 C C . ALA B 1 425 ? -13.078 32.438 13.5 1 96.69 425 ALA B C 1
ATOM 6760 O O . ALA B 1 425 ? -13.586 32.156 14.586 1 96.69 425 ALA B O 1
ATOM 6761 N N . LEU B 1 426 ? -11.875 32.938 13.406 1 96.56 426 LEU B N 1
ATOM 6762 C CA . LEU B 1 426 ? -11.102 33.312 14.586 1 96.56 426 LEU B CA 1
ATOM 6763 C C . LEU B 1 426 ? -11.812 34.406 15.383 1 96.56 426 LEU B C 1
ATOM 6765 O O . LEU B 1 426 ? -11.797 34.375 16.625 1 96.56 426 LEU B O 1
ATOM 6769 N N . GLU B 1 427 ? -12.477 35.25 14.711 1 95.06 427 GLU B N 1
ATOM 6770 C CA . GLU B 1 427 ? -13.164 36.344 15.359 1 95.06 427 GLU B CA 1
ATOM 6771 C C . GLU B 1 427 ? -14.438 35.875 16.062 1 95.06 427 GLU B C 1
ATOM 6773 O O . GLU B 1 427 ? -14.812 36.406 17.109 1 95.06 427 GLU B O 1
ATOM 6778 N N . GLU B 1 428 ? -14.992 34.812 15.484 1 92.88 428 GLU B N 1
ATOM 6779 C CA . GLU B 1 428 ? -16.344 34.469 15.914 1 92.88 428 GLU B CA 1
ATOM 6780 C C . GLU B 1 428 ? -16.344 33.219 16.812 1 92.88 428 GLU B C 1
ATOM 6782 O O . GLU B 1 428 ? -17.328 32.938 17.484 1 92.88 428 GLU B O 1
ATOM 6787 N N . VAL B 1 429 ? -15.305 32.469 16.828 1 90.31 429 VAL B N 1
ATOM 6788 C CA . VAL B 1 429 ? -15.305 31.125 17.438 1 90.31 429 VAL B CA 1
ATOM 6789 C C . VAL B 1 429 ? -15.742 31.234 18.906 1 90.31 429 VAL B C 1
ATOM 6791 O O . VAL B 1 429 ? -16.406 30.328 19.422 1 90.31 429 VAL B O 1
ATOM 6794 N N . GLY B 1 430 ? -15.523 32.281 19.562 1 86.81 430 GLY B N 1
ATOM 6795 C CA . GLY B 1 430 ? -15.891 32.469 20.969 1 86.81 430 GLY B CA 1
ATOM 6796 C C . GLY B 1 430 ? -17.359 32.812 21.156 1 86.81 430 GLY B C 1
ATOM 6797 O O . GLY B 1 430 ? -17.875 32.75 22.266 1 86.81 430 GLY B O 1
ATOM 6798 N N . GLU B 1 431 ? -18.016 33.062 20.078 1 88.25 431 GLU B N 1
ATOM 6799 C CA . GLU B 1 431 ? -19.406 33.469 20.141 1 88.25 431 GLU B CA 1
ATOM 6800 C C . GLU B 1 431 ? -20.344 32.25 20.094 1 88.25 431 GLU B C 1
ATOM 6802 O O . GLU B 1 431 ? -21.562 32.406 20.25 1 88.25 431 GLU B O 1
ATOM 6807 N N . TYR B 1 432 ? -19.766 31.109 19.859 1 86.12 432 TYR B N 1
ATOM 6808 C CA . TYR B 1 432 ? -20.547 29.891 19.781 1 86.12 432 TYR B CA 1
ATOM 6809 C C . TYR B 1 432 ? -20.391 29.062 21.047 1 86.12 432 TYR B C 1
ATOM 6811 O O . TYR B 1 432 ? -19.281 28.766 21.469 1 86.12 432 TYR B O 1
ATOM 6819 N N . ASP B 1 433 ? -21.516 28.766 21.688 1 78.31 433 ASP B N 1
ATOM 6820 C CA . ASP B 1 433 ? -21.453 27.938 22.891 1 78.31 433 ASP B CA 1
ATOM 6821 C C . ASP B 1 433 ? -21.297 26.469 22.531 1 78.31 433 ASP B C 1
ATOM 6823 O O . ASP B 1 433 ? -20.5 25.75 23.141 1 78.31 433 ASP B O 1
ATOM 6827 N N . GLU B 1 434 ? -22.156 26.047 21.625 1 81.75 434 GLU B N 1
ATOM 6828 C CA . GLU B 1 434 ? -22.125 24.641 21.219 1 81.75 434 GLU B CA 1
ATOM 6829 C C . GLU B 1 434 ? -22.062 24.5 19.703 1 81.75 434 GLU B C 1
ATOM 6831 O O . GLU B 1 434 ? -22.734 25.25 18.984 1 81.75 434 GLU B O 1
ATOM 6836 N N . ILE B 1 435 ? -21.078 23.766 19.281 1 87.69 435 ILE B N 1
ATOM 6837 C CA . ILE B 1 435 ? -21 23.359 17.891 1 87.69 435 ILE B CA 1
ATOM 6838 C C . ILE B 1 435 ? -20.969 21.844 17.781 1 87.69 435 ILE B C 1
ATOM 6840 O O . ILE B 1 435 ? -20.125 21.188 18.406 1 87.69 435 ILE B O 1
ATOM 6844 N N . ASN B 1 436 ? -21.984 21.297 17.062 1 88.81 436 ASN B N 1
ATOM 6845 C CA . ASN B 1 436 ? -21.984 19.859 16.828 1 88.81 436 ASN B CA 1
ATOM 6846 C C . ASN B 1 436 ? -20.812 19.438 15.945 1 88.81 436 ASN B C 1
ATOM 6848 O O . ASN B 1 436 ? -20.75 19.812 14.773 1 88.81 436 ASN B O 1
ATOM 6852 N N . THR B 1 437 ? -19.922 18.656 16.5 1 90.12 437 THR B N 1
ATOM 6853 C CA . THR B 1 437 ? -18.703 18.281 15.773 1 90.12 437 THR B CA 1
ATOM 6854 C C . THR B 1 437 ? -18.766 16.812 15.352 1 90.12 437 THR B C 1
ATOM 6856 O O . THR B 1 437 ? -17.781 16.281 14.836 1 90.12 437 THR B O 1
ATOM 6859 N N . GLY B 1 438 ? -19.922 16.172 15.5 1 87.25 438 GLY B N 1
ATOM 6860 C CA . GLY B 1 438 ? -20.078 14.766 15.148 1 87.25 438 GLY B CA 1
ATOM 6861 C C . GLY B 1 438 ? -19.734 13.828 16.297 1 87.25 438 GLY B C 1
ATOM 6862 O O . GLY B 1 438 ? -19.469 14.273 17.406 1 87.25 438 GLY B O 1
ATOM 6863 N N . PRO B 1 439 ? -19.828 12.523 16 1 82 439 PRO B N 1
ATOM 6864 C CA . PRO B 1 439 ? -19.594 11.531 17.062 1 82 439 PRO B CA 1
ATOM 6865 C C . PRO B 1 439 ? -18.156 11.555 17.578 1 82 439 PRO B C 1
ATOM 6867 O O . PRO B 1 439 ? -17.25 12.031 16.891 1 82 439 PRO B O 1
ATOM 6870 N N . LEU B 1 440 ? -18.047 10.969 18.75 1 76.25 440 LEU B N 1
ATOM 6871 C CA . LEU B 1 440 ? -16.719 10.891 19.375 1 76.25 440 LEU B CA 1
ATOM 6872 C C . LEU B 1 440 ? -15.867 9.82 18.703 1 76.25 440 LEU B C 1
ATOM 6874 O O . LEU B 1 440 ? -16.391 8.805 18.234 1 76.25 440 LEU B O 1
ATOM 6878 N N . MET B 1 441 ? -14.617 10.141 18.734 1 71.31 441 MET B N 1
ATOM 6879 C CA . MET B 1 441 ? -13.664 9.203 18.156 1 71.31 441 MET B CA 1
ATOM 6880 C C . MET B 1 441 ? -13.523 7.961 19.031 1 71.31 441 MET B C 1
ATOM 6882 O O . MET B 1 441 ? -13.453 8.062 20.25 1 71.31 441 MET B O 1
ATOM 6886 N N . ARG B 1 442 ? -13.766 6.84 18.359 1 71.88 442 ARG B N 1
ATOM 6887 C CA . ARG B 1 442 ? -13.367 5.598 19.016 1 71.88 442 ARG B CA 1
ATOM 6888 C C . ARG B 1 442 ? -11.922 5.234 18.672 1 71.88 442 ARG B C 1
ATOM 6890 O O . ARG B 1 442 ? -11.453 5.531 17.562 1 71.88 442 ARG B O 1
ATOM 6897 N N . GLY B 1 443 ? -11.133 4.812 19.562 1 63.88 443 GLY B N 1
ATOM 6898 C CA . GLY B 1 443 ? -9.773 4.363 19.281 1 63.88 443 GLY B CA 1
ATOM 6899 C C . GLY B 1 443 ? -8.711 5.25 19.906 1 63.88 443 GLY B C 1
ATOM 6900 O O . GLY B 1 443 ? -8.914 5.793 21 1 63.88 443 GLY B O 1
ATOM 6901 N N . ILE B 1 444 ? -7.57 5.199 19.25 1 54.59 444 ILE B N 1
ATOM 6902 C CA . ILE B 1 444 ? -6.418 5.93 19.75 1 54.59 444 ILE B CA 1
ATOM 6903 C C . ILE B 1 444 ? -6.559 7.414 19.422 1 54.59 444 ILE B C 1
ATOM 6905 O O . ILE B 1 444 ? -6.953 7.77 18.312 1 54.59 444 ILE B O 1
ATOM 6909 N N . ARG B 1 445 ? -6.566 8.219 20.469 1 53.56 445 ARG B N 1
ATOM 6910 C CA . ARG B 1 445 ? -6.508 9.664 20.266 1 53.56 445 ARG B CA 1
ATOM 6911 C C . ARG B 1 445 ? -5.078 10.172 20.391 1 53.56 445 ARG B C 1
ATOM 6913 O O . ARG B 1 445 ? -4.574 10.344 21.516 1 53.56 445 ARG B O 1
ATOM 6920 N N . PRO B 1 446 ? -4.316 10.242 19.078 1 47.25 446 PRO B N 1
ATOM 6921 C CA . PRO B 1 446 ? -2.92 10.664 19.203 1 47.25 446 PRO B CA 1
ATOM 6922 C C . PRO B 1 446 ? -2.781 12.086 19.734 1 47.25 446 PRO B C 1
ATOM 6924 O O . PRO B 1 446 ? -3.652 12.93 19.5 1 47.25 446 PRO B O 1
ATOM 6927 N N . SER B 1 447 ? -1.989 12.266 20.75 1 43.69 447 SER B N 1
ATOM 6928 C CA . SER B 1 447 ? -1.554 13.633 21.031 1 43.69 447 SER B CA 1
ATOM 6929 C C . SER B 1 447 ? -0.56 14.125 19.984 1 43.69 447 SER B C 1
ATOM 6931 O O . SER B 1 447 ? 0.605 13.719 20 1 43.69 447 SER B O 1
ATOM 6933 N N . MET B 1 448 ? -1.038 14.086 18.719 1 41.97 448 MET B N 1
ATOM 6934 C CA . MET B 1 448 ? -0.023 14.5 17.766 1 41.97 448 MET B CA 1
ATOM 6935 C C . MET B 1 448 ? 0.329 15.977 17.938 1 41.97 448 MET B C 1
ATOM 6937 O O . MET B 1 448 ? -0.523 16.781 18.328 1 41.97 448 MET B O 1
#

Organism: Fusarium solani (NCBI:txid169388)

Foldseek 3Di:
DPPPLPFDAFDDDDPVLVVVQVVCVVPHDDDDDWFSFAWDDWFAQWTAGPVGFIFGHFCCVLQLQLATGPDPLLVVLLVVQCVVDVWDWPVDDDPCQVVLQVVVCVVVVFDGKFKDFAQLLLVLLVVVLLLLLCCPPLPADSLQAAEEEAEPFDRDCDLSQLAAHPQRSVVDPPPRDDLRYHQAQSPPRHGRHQLDLPRLVVRCVVRLSRYRAYEGAQAPFPDQDRVSSLVSSLSNLVSCVVSVHAYEHEQARCACQQQLDRGPCCSSDPVSDGQKYKYFSCLLSNPGGMIMIGGYCSRVVSDDPPSRGDRCRRTSSSSSSNVSSVVCCVVVVLSNLLVVLVVVVCVLCVPVDDPQWPHWTARRQKTKTFTNADPLRLDWQLLLQLQLVSVRYHWTRQTRMTTTGRHSPDDPVSSVVSSVSSSVSSVCSNSHDDYCRDDDDDDRRDND/DPPPLPFDAFDDDDPVLVVVQVVCVVPHDDDDDWFSFAWDDWDAQWTAGPVGFIFGHFCCVLQLQLATGPDPLLVVLLVVLCVVDVWDWPVDDDPCQVVLQVVVCVVVVFDGKFKDFAQLLLVLLVVVLLLLLCCPPLPADSLQAAEEEAEPFDRDCDLSQLAQHHCRSVVDPPPRDDLRYHQAQSPPRHGRHQLDLVRLVVRCVVRLSRYRAYEGAQAPFPDQDRVSSLVSSLSNLVSCVVSVHAYEHEQARCACLQQLHRGPCCSSDPVSDGQKYKYFSCLLSNPGGMIMIGGYCSRCVSDDPPSRGDRCRRTSSSSSSNVSSVVCCVVVVLSNLLVVLVVVVCVLCVPVDDPQWPHWTGRRQKTKTFTNQDPLRLDWQLLLQLQLVSVRYHWTRQTRMTTTGRHSPDDPVSSVVSSVSSSVSSVCSNSHPDYCRDDDDDDDRDND

Secondary structure (DSSP, 8-state):
-------B-PPPPPHHHHHHHHHHHHHB-------S-EEEEEEBTEEEETT--EEEESSHHHHT-TT-BT-HHHHHHHHHHHHH-S---TTSEETTHHHHHHHHHHHHT-SEEEEESSHHHHHHHHHHHHHHHIIIII---GGG-EEE--TT----SSTTTGGGSTHHHHT-TT----TTEESB-TTT--B--TT-HHHHHHHHHHHGGGEEEEEE-S--S-SS-HHHHHHHHHHHHHHHHHTT-EEEEE-TTTTTTTTSSSSGGGGG-GGG--SEEEE-GGGGTTSS--EEEEE-HHHHTT--BTTS--TTTT-HHHHHHHHHHHHHHHHTTHHHHHHHHHHHHHHHHTT---TTEEEEEEETTEEEEEE---TTSSS-HHHHHHHHHHTTEE-EEETTEEEEE--TT--HHHHHHHHHHHHHHHHHGGGBS-----SPPPB-----/-------B-PPPPPHHHHHHHHHHHHHB-------S-EEEEEEBTEEEETT--EEEESSHHHHT-TT-BT-HHHHHHHHHHHHH-S---TTSEETTHHHHHHHHHHHHT-SEEEEESSHHHHHHHHHHHHHHHIIIII---GGG-EEE--TT----SSTTTGGGSTHHHHT-TT----TTEESB-TTT--B--TT-HHHHHHHHHHHGGGEEEEEE-S--S-SS-HHHHHHHHHHHHHHHHHTT-EEEEE-TTTTTTTTSSSSGGGGG-GGG--SEEEE-GGGGTTSS--EEEEE-HHHHTT--BTTS--TTTT-HHHHHHHHHHHHHHHHTTHHHHHHHHHHHHHHHHTT---TTEEEEEEETTEEEEEE---TTSSS-HHHHHHHHHHTTEE-EEETTEEEEE--TT--HHHHHHHHHHHHHHHHHGGGBS-----SPPPB-----

Sequence (896 aa):
MSPSATKKTVPEFSPRVKELLDLEEQYSAGGIFPLPAFIKSGQGSTLKDVDGREILDFVCMMSATNLGQSQPVVVEAMQRAVQEITLANIATKVAEWPEFCKEMCQRFGYDKMVGMVSGTEGADSAIKFVRKWGIKVKGIRPAEVLVLGVSDNYHGVASGVWPIMNDMGQASDYGITNENLRNTHPDTGKLLRYGSVQDFEGVLDAHHGRIAAVIMECIHGKKPKFEEELSFAIGVRKLCKKYNILFVADEVRMGCGKTGKFFCSDWMGPENKPDIVVMGKSITAGAYPASYIMGKAEVMDLI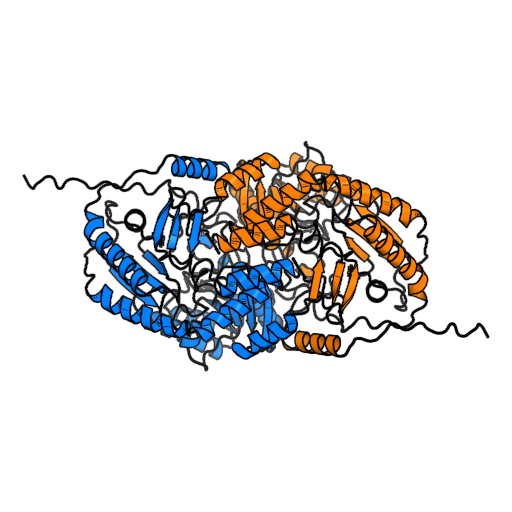GGYEAVATFGMAPQAIAATRAALSVMNSEKLVERAHWIDAVWKEETKSWNYPWVEYITNRGADMGIFLNETEDGRITGRKFGMLCYHKGLLCYPDGNRIRLGVALNITEREFRKGLAILKEALEEVGEYDEINTGPLMRGIRPSMMSPSATKKTVPEFSPRVKELLDLEEQYSAGGIFPLPAFIKSGQGSTLKDVDGREILDFVCMMSATNLGQSQPVVVEAMQRAVQEITLANIATKVAEWPEFCKEMCQRFGYDKMVGMVSGTEGADSAIKFVRKWGIKVKGIRPAEVLVLGVSDNYHGVASGVWPIMNDMGQASDYGITNENLRNTHPDTGKLLRYGSVQDFEGVLDAHHGRIAAVIMECIHGKKPKFEEELSFAIGVRKLCKKYNILFVADEVRMGCGKTGKFFCSDWMGPENKPDIVVMGKSITAGAYPASYIMGKAEVMDLIGGYEAVATFGMAPQAIAATRAALSVMNSEKLVERAHWIDAVWKEETKSWNYPWVEYITNRGADMGIFLNETEDGRITGRKFGMLCYHKGLLCYPDGNRIRLGVALNITEREFRKGLAILKEALEEVGEYDEINTGPLMRGIRPSM

InterPro domains:
  IPR005814 Aminotransferase class-III [PF00202] (34-426)
  IPR005814 Aminotransferase class-III [PIRSF000521] (39-428)
  IPR015421 Pyridoxal phosphate-dependent transferase, major domain [G3DSA:3.40.640.10] (71-332)
  IPR015422 Pyridoxal phosphate-dependent transferase, small domain [G3DSA:3.90.1150.10] (36-422)
  IPR015424 Pyridoxal phosphate-dependent transferase [SSF53383] (33-428)
  IPR050103 Class-III Pyridoxal-phosphate-dependent Aminotransferase [PTHR11986] (14-431)

Solvent-accessible surface area (backbone atoms only — not comparable to full-atom values): 43748 Å² total; per-residue (Å²): 129,75,77,77,73,76,69,48,69,66,85,74,81,50,72,66,55,52,50,44,52,52,37,27,67,61,12,39,38,33,26,51,77,44,56,83,51,31,41,63,35,28,48,45,50,36,34,26,31,80,87,66,49,66,27,37,40,29,30,23,56,70,38,14,21,39,56,18,22,36,36,64,66,34,41,52,35,37,44,52,31,34,60,42,25,29,60,47,23,47,68,37,31,38,50,61,45,25,60,48,29,42,54,50,20,65,73,71,72,36,43,23,32,34,44,23,45,32,42,32,51,24,44,34,45,50,53,42,44,37,34,25,34,21,33,76,69,74,62,23,55,52,89,53,39,22,38,35,34,28,39,83,42,82,56,56,55,45,60,54,40,23,47,29,23,43,60,57,30,71,64,43,67,47,47,71,77,48,95,41,34,27,23,42,35,89,88,78,61,46,69,27,47,70,67,39,46,66,51,49,54,56,45,47,69,75,41,31,81,34,34,23,30,42,43,40,54,50,61,83,71,77,56,77,44,61,64,54,38,48,52,24,39,42,47,48,49,53,51,25,61,75,51,72,26,45,36,33,35,48,27,32,56,41,18,72,12,33,45,41,34,50,44,47,54,57,78,55,34,84,92,51,57,61,49,29,39,27,33,10,40,27,52,21,31,31,63,39,73,30,11,41,36,33,19,39,51,87,47,41,70,73,43,19,18,67,58,47,56,39,73,53,18,58,23,54,41,38,53,37,18,26,53,34,35,52,48,49,37,60,78,65,44,28,28,62,36,8,50,53,49,32,52,53,50,54,63,65,50,69,73,69,81,49,91,48,50,68,50,68,35,58,36,26,33,36,33,31,41,33,42,47,60,40,92,86,58,50,41,38,23,53,51,49,26,45,49,27,41,76,73,31,30,39,49,36,46,46,62,44,29,35,41,32,21,44,25,45,72,52,47,70,67,59,50,52,51,49,51,50,46,51,51,51,38,68,72,43,44,79,52,32,77,59,64,91,59,68,80,79,77,57,58,60,76,63,85,104,130,74,77,78,73,76,68,49,70,64,83,72,80,51,72,68,54,53,50,46,52,52,37,27,66,60,11,40,36,31,27,51,76,42,57,83,51,31,42,64,33,27,49,44,49,36,33,25,31,80,85,66,49,67,27,38,40,27,29,22,58,69,38,14,21,39,58,17,22,36,36,63,67,35,41,52,34,37,44,51,30,35,59,42,28,29,61,47,22,49,69,38,31,36,49,61,46,26,59,48,30,42,53,52,18,64,73,71,71,37,43,23,34,34,45,23,44,32,43,32,54,22,45,31,47,50,54,43,44,37,33,24,34,21,33,75,68,73,60,24,57,52,89,53,40,22,37,36,36,30,41,79,42,84,58,55,56,44,61,54,41,22,47,30,23,42,61,56,30,70,63,42,66,47,45,69,77,50,94,41,34,28,23,40,35,89,88,77,61,46,68,25,45,68,66,40,45,66,50,47,52,56,45,48,69,76,41,30,80,33,34,24,28,41,43,41,55,50,63,82,73,76,58,75,45,61,63,53,36,49,53,23,39,44,47,49,48,52,51,25,61,74,52,72,25,44,37,34,36,48,26,32,56,43,18,71,14,34,45,40,35,49,43,48,54,57,77,54,34,82,92,52,56,61,50,27,41,26,33,11,42,28,52,22,31,30,62,39,73,30,10,41,36,34,20,40,52,87,47,41,72,74,43,18,18,65,57,46,55,39,72,52,18,57,22,54,40,38,53,35,17,26,54,34,34,51,48,50,36,60,76,65,44,28,28,60,35,8,47,53,47,30,50,54,51,55,62,65,51,70,72,69,79,46,92,47,49,67,52,67,34,57,36,25,32,36,34,30,41,31,40,45,61,41,92,86,58,50,40,38,22,52,53,46,26,46,50,26,41,76,72,30,30,38,48,36,46,46,62,43,30,34,41,33,21,44,24,45,72,53,48,70,69,59,50,53,50,49,50,49,47,51,53,51,38,68,72,42,44,79,52,32,75,59,64,90,60,66,80,80,79,56,59,59,78,61,85,106

Radius of gyration: 27.21 Å; Cα contacts (8 Å, |Δi|>4): 2148; chains: 2; bounding box: 60×84×70 Å

pLDDT: mean 93.73, std 10.47, range [30.2, 98.94]

Nearest PDB structures (foldseek):
  2byl-assembly1_B  TM=9.461E-01  e=1.536E-34  Homo sapiens
  5viu-assembly1_A  TM=8.947E-01  e=2.373E-34  Elizabethkingia anophelis
  7lom-assembly1_A  TM=9.382E-01  e=4.234E-33  Homo sapiens
  5eqc-assembly1_B  TM=9.180E-01  e=2.328E-33  Toxoplasma gondii
  6j2v-assembly1_A  TM=8.113E-01  e=3.991E-27  Corynebacterium glutamicum ATCC 13032